Protein 2K52 (pdb70)

B-factor: mean 37.85, std 17.52, range [0.11, 75.52]

Sequence (74 aa):
MDVEPGKFYKGVVTRIEKYGAFINLNEQVRGLLRPRDMISLRLENLNVGDEIIVQAIDVRPEKREIDFKYIPLEMDVEPGKFYKGVVTRIEKYGAFINLNEQVRGLLRPRDMISLRLENLNVGDEIIVQAIDVRPEKREIDFKYIPLEMDVEPGKFYKGVVTRIEKYGAFINLNEQVRGLLRPRDMISLRLENLNVGDEIIVQAIDVRPEKREIDFKYIPLEMDVEPGKFYKGVVTRIEKYGAFINLNEQVRGLLRPRDMISLRLENLNVGDEIIVQAIDVRPEKREIDFKYIPLEMDVEPGKFYKGVVTRIEKYGAFINLNEQVRGLLRPRDMISLRLENLNVGDEIIVQAIDVRPEKREIDFKYIPLEMDVEPGKFYKGVVTRIEKYGAFINLNEQVRGLLRPRDMISLRLENLNVGDEIIVQAIDVRPEKREIDFKYIPLEMDVEPGKFYKGVVTRIEKYGAFINLNEQVRGLLRPRDMISLRLENLNVGDEIIVQAIDVRPEKREIDFKYIPLEMDVEPGKFYKGVVTRIEKYGAFINLNEQVRGLLRPRDMISLRLENLNVGDEIIVQAIDVRPEKREIDFKYIPLEMDVEPGKFYKGVVTRIEKYGAFINLNEQVRGLLRPRDMISLRLENLNVGDEIIVQAIDVRPEKREIDFKYIPLEMDVEPGKFYKGVVTRIEKYGAFINLNEQVRGLLRPRDMISLRLENLNVGDEIIVQAIDVRPEKREIDFKYIPLEMDVEPGKFYKGVVTRIEKYGAFINLNEQVRGLLRPRDMISLRLENLNVGDEIIVQAIDVRPEKREIDFKYIPLEMDVEPGKFYKGVVTRIEKYGAFINLNEQVRGLLRPRDMISLRLENLNVGDEIIVQAIDVRPEKREIDFKYIPLEMDVEPGKFYKGVVTRIEKYGAFINLNEQVRGLLRPRDMISLRLENLNVGDEIIVQAIDVRPEKREIDFKYIPLEMDVEPGKFYKGVVTRIEKYGAFINLNEQVRGLLRPRDMISLRLENLNVGDEIIVQAIDVRPEKREIDFKYIPLEMDVEPGKFYKGVVTRIEKYGAFINLNEQVRGLLRPRDMISLRLENLNVGDEIIVQAIDVRPEKREIDFKYIPLEMDVEPGKFYKGVVTRIEKYGAFINLNEQVRGLLRPRDMISLRLENLNVGDEIIVQAIDVRPEKREIDFKYIPLEMDVEPGKFYKGVVTRIEKYGAFINLNEQVRGLLRPRDMISLRLENLNVGDEIIVQAIDVRPEKREIDFKYIPLEMDVEPGKFYKGVVTRIEKYGAFINLNEQVRGLLRPRDMISLRLENLNVGDEIIVQAIDVRPEKREIDFKYIPLEMDVEPGKFYKGVVTRIEKYGAFINLNEQVRGLLRPRDMISLRLENLNVGDEIIVQAIDVRPEKREIDFKYIPLEMDVEPGKFYKGVVTRIEKYGAFINLNEQVRGLLRPRDMISLRLENLNVGDEIIVQAIDVRPEKREIDFKYIPLE

Nearest PDB structures (foldseek):
  2k52-assembly1_A  TM=9.704E-01  e=3.939E-15  Methanocaldococcus jannaschii
  4nnh-assembly2_B  TM=8.864E-01  e=5.730E-07  Mycolicibacterium smegmatis MC2 155
  6jly-assembly1_L  TM=8.311E-01  e=5.803E-06  Saccharomyces cerevisiae S288C
  6jly-assembly1_M  TM=8.340E-01  e=2.116E-05  Saccharomyces cerevisiae S288C
  5ms0-assembly1_M  TM=7.530E-01  e=8.262E-05  Escherichia coli K-12

InterPro domains:
  IPR001305 Heat shock protein DnaJ, cysteine-rich domain [PS51188] (1-84)
  IPR001305 Heat shock protein DnaJ, cysteine-rich domain [cd10719] (5-79)
  IPR001667 DDH domain [PF01368] (365-477)
  IPR003029 S1 domain [PF00575] (132-198)
  IPR003029 S1 domain [PS50126] (135-200)
  IPR003029 S1 domain [SM00316] (133-200)
  IPR004365 OB-fold nucleic acid binding domain, AA-tRNA synthetase-type [PF01336] (234-299)
  IPR012340 Nucleic acid-binding, OB-fold [G3DSA:2.40.50.140] (130-203)
  IPR012340 Nucleic acid-binding, OB-fold [G3DSA:2.40.50.140] (204-318)
  IPR012340 Nucleic acid-binding, OB-fold [SSF50249] (127-197)
  IPR012340 Nucleic acid-binding, OB-fold [SSF50249] (230-307)
  IPR036410 Heat shock protein DnaJ, cysteine-rich domain superfamily [SSF57938] (2-80)
  IPR038763 DHH phosphoesterase superfamily [SSF64182] (344-759)

CATH classification: 2.40.50.140

Structure (mmCIF, N/CA/C/O backbone):
data_2K52
#
_entry.id   2K52
#
loop_
_atom_site.group_PDB
_atom_site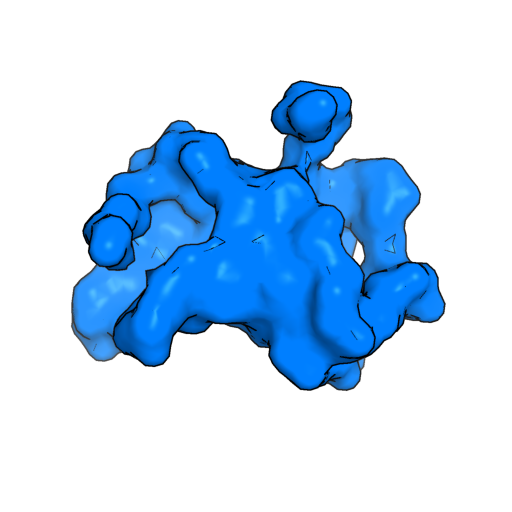.id
_atom_site.type_symbol
_atom_site.label_atom_id
_atom_site.label_alt_id
_atom_site.label_comp_id
_atom_site.label_asym_id
_atom_site.label_entity_id
_atom_site.label_seq_id
_atom_site.pdbx_PDB_ins_code
_atom_site.Cartn_x
_atom_site.Cartn_y
_atom_site.Cartn_z
_atom_site.occupancy
_atom_site.B_iso_or_equiv
_atom_site.auth_seq_id
_atom_site.auth_comp_id
_atom_site.auth_asym_id
_atom_site.auth_atom_id
_atom_site.pdbx_PDB_model_num
ATOM 1 N N . MET A 1 1 ? -5.468 13.279 7.067 1.00 21.34 1 MET A N 1
ATOM 2 C CA . MET A 1 1 ? -4.881 13.304 5.698 1.00 52.25 1 MET A CA 1
ATOM 3 C C . MET A 1 1 ? -5.769 12.567 4.684 1.00 71.04 1 MET A C 1
ATOM 4 O O . MET A 1 1 ? -6.217 11.447 4.936 1.00 44.14 1 MET A O 1
ATOM 20 N N . ASP A 1 2 ? -6.010 13.200 3.539 1.00 73.23 2 ASP A N 1
ATOM 21 C CA . ASP A 1 2 ? -6.731 12.568 2.430 1.00 31.34 2 ASP A CA 1
ATOM 22 C C . ASP A 1 2 ? -5.745 12.094 1.347 1.00 51.03 2 ASP A C 1
ATOM 23 O O . ASP A 1 2 ? -4.627 12.605 1.242 1.00 42.24 2 ASP A O 1
ATOM 32 N N . VAL A 1 3 ? -6.153 11.111 0.549 1.00 40.34 3 VAL A N 1
ATOM 33 C CA . VAL A 1 3 ? -5.270 10.532 -0.472 1.00 2.14 3 VAL A CA 1
ATOM 34 C C . VAL A 1 3 ? -5.832 10.714 -1.891 1.00 10.40 3 VAL A C 1
ATOM 35 O O . VAL A 1 3 ? -6.984 10.381 -2.167 1.00 63.44 3 VAL A O 1
ATOM 48 N N . GLU A 1 4 ? -5.000 11.245 -2.785 1.00 33.14 4 GLU A N 1
ATOM 49 C CA . GLU A 1 4 ? -5.374 11.425 -4.191 1.00 62.12 4 GLU A CA 1
ATOM 50 C C . GLU A 1 4 ? -4.743 10.331 -5.071 1.00 55.00 4 GLU A C 1
ATOM 51 O O . GLU A 1 4 ? -3.602 9.918 -4.840 1.00 41.32 4 GLU A O 1
ATOM 63 N N . PRO A 1 5 ? -5.467 9.853 -6.099 1.00 23.24 5 PRO A N 1
ATOM 64 C CA . PRO A 1 5 ? -4.943 8.835 -7.024 1.00 42.14 5 PRO A CA 1
ATOM 65 C C . PRO A 1 5 ? -3.821 9.386 -7.922 1.00 1.13 5 PRO A C 1
ATOM 66 O O . PRO A 1 5 ? -4.060 10.216 -8.798 1.00 3.31 5 PRO A O 1
ATOM 77 N N . GLY A 1 6 ? -2.593 8.924 -7.693 1.00 1.21 6 GLY A N 1
ATOM 78 C CA . GLY A 1 6 ? -1.449 9.406 -8.466 1.00 31.34 6 GLY A CA 1
ATOM 79 C C . GLY A 1 6 ? -0.435 10.193 -7.634 1.00 10.44 6 GLY A C 1
ATOM 80 O O . GLY A 1 6 ? 0.611 10.597 -8.146 1.00 21.34 6 GLY A O 1
ATOM 84 N N . LYS A 1 7 ? -0.736 10.410 -6.351 1.00 32.02 7 LYS A N 1
ATOM 85 C CA . LYS A 1 7 ? 0.164 11.156 -5.456 1.00 3.44 7 LYS A CA 1
ATOM 86 C C . LYS A 1 7 ? 1.088 10.224 -4.654 1.00 33.51 7 LYS A C 1
ATOM 87 O O . LYS A 1 7 ? 0.832 9.022 -4.526 1.00 11.12 7 LYS A O 1
ATOM 106 N N . PHE A 1 8 ? 2.157 10.797 -4.104 1.00 60.32 8 PHE A N 1
ATOM 107 C CA . PHE A 1 8 ? 3.172 10.033 -3.369 1.00 31.43 8 PHE A CA 1
ATOM 108 C C . PHE A 1 8 ? 2.910 10.058 -1.852 1.00 74.21 8 PHE A C 1
ATOM 109 O O . PHE A 1 8 ? 2.676 11.120 -1.271 1.00 71.13 8 PHE A O 1
ATOM 126 N N . TYR A 1 9 ? 2.960 8.884 -1.215 1.00 2.53 9 TYR A N 1
ATOM 127 C CA . TYR A 1 9 ? 2.749 8.766 0.240 1.00 33.04 9 TYR A CA 1
ATOM 128 C C . TYR A 1 9 ? 3.586 7.630 0.862 1.00 44.42 9 TYR A C 1
ATOM 129 O O . TYR A 1 9 ? 3.932 6.655 0.198 1.00 21.15 9 TYR A O 1
ATOM 147 N N . LYS A 1 10 ? 3.909 7.773 2.146 1.00 53.24 10 LYS A N 1
ATOM 148 C CA . LYS A 1 10 ? 4.537 6.693 2.921 1.00 71.21 10 LYS A CA 1
ATOM 149 C C . LYS A 1 10 ? 3.478 5.968 3.763 1.00 4.22 10 LYS A C 1
ATOM 150 O O . LYS A 1 10 ? 2.585 6.600 4.329 1.00 42.23 10 LYS A O 1
ATOM 169 N N . GLY A 1 11 ? 3.573 4.646 3.840 1.00 61.34 11 GLY A N 1
ATOM 170 C CA . GLY A 1 11 ? 2.625 3.875 4.635 1.00 43.31 11 GLY A CA 1
ATOM 171 C C . GLY A 1 11 ? 3.288 2.778 5.457 1.00 31.54 11 GLY A C 1
ATOM 172 O O . GLY A 1 11 ? 4.449 2.435 5.230 1.00 53.33 11 GLY A O 1
ATOM 176 N N . VAL A 1 12 ? 2.548 2.220 6.412 1.00 61.31 12 VAL A N 1
ATOM 177 C CA . VAL A 1 12 ? 3.071 1.146 7.263 1.00 53.02 12 VAL A CA 1
ATOM 178 C C . VAL A 1 12 ? 2.319 -0.180 7.033 1.00 14.14 12 VAL A C 1
ATOM 179 O O . VAL A 1 12 ? 1.088 -0.209 6.949 1.00 14.42 12 VAL A O 1
ATOM 192 N N . VAL A 1 13 ? 3.075 -1.272 6.919 1.00 11.45 13 VAL A N 1
ATOM 193 C CA . VAL A 1 13 ? 2.500 -2.602 6.676 1.00 44.53 13 VAL A CA 1
ATOM 194 C C . VAL A 1 13 ? 1.795 -3.167 7.924 1.00 34.43 13 VAL A C 1
ATOM 195 O O . VAL A 1 13 ? 2.394 -3.273 8.994 1.00 43.33 13 VAL A O 1
ATOM 208 N N . THR A 1 14 ? 0.523 -3.540 7.768 1.00 44.52 14 THR A N 1
ATOM 209 C CA . THR A 1 14 ? -0.274 -4.100 8.874 1.00 25.02 14 THR A CA 1
ATOM 210 C C . THR A 1 14 ? -0.159 -5.630 8.944 1.00 45.10 14 THR A C 1
ATOM 211 O O . THR A 1 14 ? 0.070 -6.196 10.012 1.00 1.32 14 THR A O 1
ATOM 222 N N . ARG A 1 15 ? -0.349 -6.298 7.806 1.00 54.21 15 ARG A N 1
ATOM 223 C CA . ARG A 1 15 ? -0.205 -7.760 7.734 1.00 3.25 15 ARG A CA 1
ATOM 224 C C . ARG A 1 15 ? 0.178 -8.209 6.315 1.00 63.44 15 ARG A C 1
ATOM 225 O O . ARG A 1 15 ? -0.181 -7.560 5.328 1.00 44.00 15 ARG A O 1
ATOM 246 N N . ILE A 1 16 ? 0.901 -9.323 6.220 1.00 65.45 16 ILE A N 1
ATOM 247 C CA . ILE A 1 16 ? 1.353 -9.851 4.928 1.00 50.45 16 ILE A CA 1
ATOM 248 C C . ILE A 1 16 ? 0.397 -10.935 4.402 1.00 22.22 16 ILE A C 1
ATOM 249 O O . ILE A 1 16 ? 0.292 -12.018 4.979 1.00 63.30 16 ILE A O 1
ATOM 265 N N . GLU A 1 17 ? -0.299 -10.639 3.309 1.00 23.31 17 GLU A N 1
ATOM 266 C CA . GLU A 1 17 ? -1.200 -11.607 2.672 1.00 14.00 17 GLU A CA 1
ATOM 267 C C . GLU A 1 17 ? -0.480 -12.361 1.545 1.00 53.24 17 GLU A C 1
ATOM 268 O O . GLU A 1 17 ? 0.547 -11.909 1.036 1.00 40.40 17 GLU A O 1
ATOM 280 N N . LYS A 1 18 ? -1.032 -13.497 1.136 1.00 35.45 18 LYS A N 1
ATOM 281 C CA . LYS A 1 18 ? -0.434 -14.304 0.061 1.00 63.41 18 LYS A CA 1
ATOM 282 C C . LYS A 1 18 ? -0.751 -13.726 -1.333 1.00 45.15 18 LYS A C 1
ATOM 283 O O . LYS A 1 18 ? -0.427 -14.326 -2.361 1.00 30.32 18 LYS A O 1
ATOM 302 N N . TYR A 1 19 ? -1.379 -12.552 -1.351 1.00 24.13 19 TYR A N 1
ATOM 303 C CA . TYR A 1 19 ? -1.715 -11.847 -2.595 1.00 71.21 19 TYR A CA 1
ATOM 304 C C . TYR A 1 19 ? -1.371 -10.348 -2.501 1.00 31.11 19 TYR A C 1
ATOM 305 O O . TYR A 1 19 ? -1.763 -9.555 -3.357 1.00 40.23 19 TYR A O 1
ATOM 323 N N . GLY A 1 20 ? -0.626 -9.970 -1.461 1.00 14.55 20 GLY A N 1
ATOM 324 C CA . GLY A 1 20 ? -0.268 -8.567 -1.255 1.00 24.31 20 GLY A CA 1
ATOM 325 C C . GLY A 1 20 ? -0.106 -8.202 0.218 1.00 22.32 20 GLY A C 1
ATOM 326 O O . GLY A 1 20 ? -0.200 -9.061 1.090 1.00 62.42 20 GLY A O 1
ATOM 330 N N . ALA A 1 21 ? 0.149 -6.930 0.500 1.00 14.34 21 ALA A N 1
ATOM 331 C CA . ALA A 1 21 ? 0.268 -6.453 1.883 1.00 11.01 21 ALA A CA 1
ATOM 332 C C . ALA A 1 21 ? -0.654 -5.255 2.144 1.00 33.31 21 ALA A C 1
ATOM 333 O O . ALA A 1 21 ? -0.616 -4.263 1.418 1.00 71.10 21 ALA A O 1
ATOM 340 N N . PHE A 1 22 ? -1.488 -5.349 3.179 1.00 13.21 22 PHE A N 1
ATOM 341 C CA . PHE A 1 22 ? -2.378 -4.240 3.550 1.00 1.41 22 PHE A CA 1
ATOM 342 C C . PHE A 1 22 ? -1.616 -3.150 4.316 1.00 1.51 22 PHE A C 1
ATOM 343 O O . PHE A 1 22 ? -1.017 -3.411 5.360 1.00 33.35 22 PHE A O 1
ATOM 360 N N . ILE A 1 23 ? -1.656 -1.928 3.798 1.00 31.01 23 ILE A N 1
ATOM 361 C CA . ILE A 1 23 ? -0.893 -0.811 4.366 1.00 65.13 23 ILE A CA 1
ATOM 362 C C . ILE A 1 23 ? -1.804 0.356 4.789 1.00 64.05 23 ILE A C 1
ATOM 363 O O . ILE A 1 23 ? -2.731 0.726 4.065 1.00 51.25 23 ILE A O 1
ATOM 379 N N . ASN A 1 24 ? -1.536 0.926 5.968 1.00 74.44 24 ASN A N 1
ATOM 380 C CA . ASN A 1 24 ? -2.267 2.112 6.443 1.00 22.24 24 ASN A CA 1
ATOM 381 C C . ASN A 1 24 ? -1.517 3.403 6.080 1.00 75.04 24 ASN A C 1
ATOM 382 O O . ASN A 1 24 ? -0.310 3.518 6.308 1.00 75.52 24 ASN A O 1
ATOM 393 N N . LEU A 1 25 ? -2.238 4.366 5.511 1.00 53.34 25 LEU A N 1
ATOM 394 C CA . LEU A 1 25 ? -1.682 5.703 5.243 1.00 22.41 25 LEU A CA 1
ATOM 395 C C . LEU A 1 25 ? -2.141 6.709 6.307 1.00 54.32 25 LEU A C 1
ATOM 396 O O . LEU A 1 25 ? -1.399 7.614 6.696 1.00 2.31 25 LEU A O 1
ATOM 412 N N . ASN A 1 26 ? -3.376 6.539 6.766 1.00 51.22 26 ASN A N 1
ATOM 413 C CA . ASN A 1 26 ? -3.996 7.468 7.713 1.00 22.43 26 ASN A CA 1
ATOM 414 C C . ASN A 1 26 ? -5.008 6.732 8.612 1.00 60.44 26 ASN A C 1
ATOM 415 O O . ASN A 1 26 ? -5.385 5.596 8.330 1.00 61.30 26 ASN A O 1
ATOM 426 N N . GLU A 1 27 ? -5.443 7.402 9.681 1.00 22.23 27 GLU A N 1
ATOM 427 C CA . GLU A 1 27 ? -6.397 6.856 10.661 1.00 24.21 27 GLU A CA 1
ATOM 428 C C . GLU A 1 27 ? -7.546 6.045 10.020 1.00 14.13 27 GLU A C 1
ATOM 429 O O . GLU A 1 27 ? -7.852 4.939 10.467 1.00 20.14 27 GLU A O 1
ATOM 441 N N . GLN A 1 28 ? -8.194 6.597 8.991 1.00 71.24 28 GLN A N 1
ATOM 442 C CA . GLN A 1 28 ? -9.294 5.894 8.301 1.00 14.11 28 GLN A CA 1
ATOM 443 C C . GLN A 1 28 ? -8.933 5.528 6.846 1.00 23.22 28 GLN A C 1
ATOM 444 O O . GLN A 1 28 ? -9.815 5.246 6.033 1.00 14.43 28 GLN A O 1
ATOM 458 N N . VAL A 1 29 ? -7.639 5.503 6.525 1.00 0.52 29 VAL A N 1
ATOM 459 C CA . VAL A 1 29 ? -7.186 5.230 5.150 1.00 61.25 29 VAL A CA 1
ATOM 460 C C . VAL A 1 29 ? -6.239 4.016 5.081 1.00 72.34 29 VAL A C 1
ATOM 461 O O . VAL A 1 29 ? -5.101 4.071 5.559 1.00 30.42 29 VAL A O 1
ATOM 474 N N . ARG A 1 30 ? -6.714 2.933 4.464 1.00 23.32 30 ARG A N 1
ATOM 475 C CA . ARG A 1 30 ? -5.910 1.718 4.269 1.00 43.01 30 ARG A CA 1
ATOM 476 C C . ARG A 1 30 ? -6.075 1.173 2.839 1.00 30.14 30 ARG A C 1
ATOM 477 O O . ARG A 1 30 ? -7.120 1.351 2.215 1.00 23.35 30 ARG A O 1
ATOM 498 N N . GLY A 1 31 ? -5.040 0.509 2.324 1.00 60.24 31 GLY A N 1
ATOM 499 C CA . GLY A 1 31 ? -5.111 -0.077 0.986 1.00 11.01 31 GLY A CA 1
ATOM 500 C C . GLY A 1 31 ? -4.295 -1.360 0.846 1.00 14.04 31 GLY A C 1
ATOM 501 O O . GLY A 1 31 ? -3.777 -1.886 1.833 1.00 55.02 31 GLY A O 1
ATOM 505 N N . LEU A 1 32 ? -4.169 -1.853 -0.385 1.00 13.51 32 LEU A N 1
ATOM 506 C CA . LEU A 1 32 ? -3.455 -3.106 -0.659 1.00 22.13 32 LEU A CA 1
ATOM 507 C C . LEU A 1 32 ? -2.261 -2.885 -1.609 1.00 25.30 32 LEU A C 1
ATOM 508 O O . LEU A 1 32 ? -2.385 -2.238 -2.653 1.00 45.21 32 LEU A O 1
ATOM 524 N N . LEU A 1 33 ? -1.108 -3.422 -1.228 1.00 55.21 33 LEU A N 1
ATOM 525 C CA . LEU A 1 33 ? 0.102 -3.371 -2.055 1.00 21.44 33 LEU A CA 1
ATOM 526 C C . LEU A 1 33 ? 0.373 -4.743 -2.699 1.00 42.10 33 LEU A C 1
ATOM 527 O O . LEU A 1 33 ? 0.656 -5.719 -2.004 1.00 62.55 33 LEU A O 1
ATOM 543 N N . ARG A 1 34 ? 0.275 -4.813 -4.027 1.00 53.24 34 ARG A N 1
ATOM 544 C CA . ARG A 1 34 ? 0.411 -6.084 -4.757 1.00 32.24 34 ARG A CA 1
ATOM 545 C C . ARG A 1 34 ? 1.853 -6.313 -5.273 1.00 41.41 34 ARG A C 1
ATOM 546 O O . ARG A 1 34 ? 2.563 -5.367 -5.611 1.00 33.22 34 ARG A O 1
ATOM 567 N N . PRO A 1 35 ? 2.293 -7.593 -5.355 1.00 30.11 35 PRO A N 1
ATOM 568 C CA . PRO A 1 35 ? 3.705 -7.946 -5.636 1.00 55.44 35 PRO A CA 1
ATOM 569 C C . PRO A 1 35 ? 4.213 -7.537 -7.031 1.00 34.23 35 PRO A C 1
ATOM 570 O O . PRO A 1 35 ? 5.381 -7.180 -7.187 1.00 14.11 35 PRO A O 1
ATOM 581 N N . ARG A 1 36 ? 3.352 -7.597 -8.046 1.00 13.33 36 ARG A N 1
ATOM 582 C CA . ARG A 1 36 ? 3.763 -7.231 -9.411 1.00 11.44 36 ARG A CA 1
ATOM 583 C C . ARG A 1 36 ? 3.910 -5.711 -9.563 1.00 1.24 36 ARG A C 1
ATOM 584 O O . ARG A 1 36 ? 4.507 -5.222 -10.524 1.00 52.40 36 ARG A O 1
ATOM 605 N N . ASP A 1 37 ? 3.368 -4.975 -8.601 1.00 34.42 37 ASP A N 1
ATOM 606 C CA . ASP A 1 37 ? 3.487 -3.517 -8.560 1.00 23.31 37 ASP A CA 1
ATOM 607 C C . ASP A 1 37 ? 4.725 -3.102 -7.742 1.00 34.21 37 ASP A C 1
ATOM 608 O O . ASP A 1 37 ? 5.006 -1.915 -7.562 1.00 54.14 37 ASP A O 1
ATOM 617 N N . MET A 1 38 ? 5.462 -4.105 -7.260 1.00 34.51 38 MET A N 1
ATOM 618 C CA . MET A 1 38 ? 6.661 -3.889 -6.444 1.00 23.23 38 MET A CA 1
ATOM 619 C C . MET A 1 38 ? 7.942 -4.005 -7.286 1.00 53.24 38 MET A C 1
ATOM 620 O O . MET A 1 38 ? 8.056 -4.878 -8.148 1.00 53.11 38 MET A O 1
ATOM 634 N N . ILE A 1 39 ? 8.904 -3.117 -7.032 1.00 55.44 39 ILE A N 1
ATOM 635 C CA . ILE A 1 39 ? 10.178 -3.123 -7.768 1.00 24.01 39 ILE A CA 1
ATOM 636 C C . ILE A 1 39 ? 11.301 -3.811 -6.963 1.00 12.15 39 ILE A C 1
ATOM 637 O O . ILE A 1 39 ? 11.619 -4.977 -7.192 1.00 75.15 39 ILE A O 1
ATOM 653 N N . SER A 1 40 ? 11.886 -3.086 -6.006 1.00 30.51 40 SER A N 1
ATOM 654 C CA . SER A 1 40 ? 13.034 -3.594 -5.230 1.00 23.14 40 SER A CA 1
ATOM 655 C C . SER A 1 40 ? 12.608 -4.496 -4.059 1.00 22.14 40 SER A C 1
ATOM 656 O O . SER A 1 40 ? 13.350 -5.395 -3.659 1.00 72.20 40 SER A O 1
ATOM 664 N N . LEU A 1 41 ? 11.419 -4.254 -3.507 1.00 52.05 41 LEU A N 1
ATOM 665 C CA . LEU A 1 41 ? 10.930 -5.014 -2.345 1.00 23.13 41 LEU A CA 1
ATOM 666 C C . LEU A 1 41 ? 9.893 -6.081 -2.740 1.00 65.13 41 LEU A C 1
ATOM 667 O O . LEU A 1 41 ? 8.960 -5.806 -3.488 1.00 5.45 41 LEU A O 1
ATOM 683 N N . ARG A 1 42 ? 10.070 -7.300 -2.230 1.00 72.42 42 ARG A N 1
ATOM 684 C CA . ARG A 1 42 ? 9.110 -8.394 -2.445 1.00 22.01 42 ARG A CA 1
ATOM 685 C C . ARG A 1 42 ? 8.280 -8.645 -1.177 1.00 2.52 42 ARG A C 1
ATOM 686 O O . ARG A 1 42 ? 8.776 -8.456 -0.069 1.00 14.32 42 ARG A O 1
ATOM 707 N N . LEU A 1 43 ? 7.024 -9.085 -1.340 1.00 1.04 43 LEU A N 1
ATOM 708 C CA . LEU A 1 43 ? 6.163 -9.429 -0.186 1.00 14.14 43 LEU A CA 1
ATOM 709 C C . LEU A 1 43 ? 6.896 -10.368 0.781 1.00 23.23 43 LEU A C 1
ATOM 710 O O . LEU A 1 43 ? 6.768 -10.266 2.002 1.00 12.22 43 LEU A O 1
ATOM 726 N N . GLU A 1 44 ? 7.684 -11.263 0.197 1.00 64.30 44 GLU A N 1
ATOM 727 C CA . GLU A 1 44 ? 8.408 -12.304 0.931 1.00 42.31 44 GLU A CA 1
ATOM 728 C C . GLU A 1 44 ? 9.401 -11.711 1.947 1.00 24.15 44 GLU A C 1
ATOM 729 O O . GLU A 1 44 ? 9.835 -12.388 2.880 1.00 33.02 44 GLU A O 1
ATOM 741 N N . ASN A 1 45 ? 9.754 -10.442 1.750 1.00 34.31 45 ASN A N 1
ATOM 742 C CA . ASN A 1 45 ? 10.767 -9.769 2.573 1.00 72.13 45 ASN A CA 1
ATOM 743 C C . ASN A 1 45 ? 10.155 -8.653 3.437 1.00 65.30 45 ASN A C 1
ATOM 744 O O . ASN A 1 45 ? 10.853 -8.010 4.222 1.00 61.30 45 ASN A O 1
ATOM 755 N N . LEU A 1 46 ? 8.852 -8.424 3.287 1.00 53.25 46 LEU A N 1
ATOM 756 C CA . LEU A 1 46 ? 8.162 -7.363 4.033 1.00 40.42 46 LEU A CA 1
ATOM 757 C C . LEU A 1 46 ? 7.670 -7.880 5.392 1.00 65.24 46 LEU A C 1
ATOM 758 O O . LEU A 1 46 ? 7.267 -9.039 5.517 1.00 44.53 46 LEU A O 1
ATOM 774 N N . ASN A 1 47 ? 7.718 -7.027 6.412 1.00 1.43 47 ASN A N 1
ATOM 775 C CA . ASN A 1 47 ? 7.280 -7.401 7.762 1.00 1.45 47 ASN A CA 1
ATOM 776 C C . ASN A 1 47 ? 6.244 -6.409 8.300 1.00 72.11 47 ASN A C 1
ATOM 777 O O . ASN A 1 47 ? 6.156 -5.267 7.843 1.00 62.31 47 ASN A O 1
ATOM 788 N N . VAL A 1 48 ? 5.465 -6.851 9.279 1.00 61.31 48 VAL A N 1
ATOM 789 C CA . VAL A 1 48 ? 4.499 -5.981 9.947 1.00 72.11 48 VAL A CA 1
ATOM 790 C C . VAL A 1 48 ? 5.213 -4.841 10.693 1.00 60.55 48 VAL A C 1
ATOM 791 O O . VAL A 1 48 ? 6.020 -5.083 11.592 1.00 75.15 48 VAL A O 1
ATOM 804 N N . GLY A 1 49 ? 4.925 -3.600 10.307 1.00 73.44 49 GLY A N 1
ATOM 805 C CA . GLY A 1 49 ? 5.540 -2.448 10.961 1.00 23.33 49 GLY A CA 1
ATOM 806 C C . GLY A 1 49 ? 6.557 -1.708 10.089 1.00 34.31 49 GLY A C 1
ATOM 807 O O . GLY A 1 49 ? 7.042 -0.641 10.476 1.00 30.12 49 GLY A O 1
ATOM 811 N N . ASP A 1 50 ? 6.889 -2.263 8.919 1.00 1.51 50 ASP A N 1
ATOM 812 C CA . ASP A 1 50 ? 7.826 -1.608 7.993 1.00 43.40 50 ASP A CA 1
ATOM 813 C C . ASP A 1 50 ? 7.180 -0.402 7.281 1.00 52.33 50 ASP A C 1
ATOM 814 O O . ASP A 1 50 ? 6.068 -0.496 6.750 1.00 32.13 50 ASP A O 1
ATOM 823 N N . GLU A 1 51 ? 7.889 0.731 7.284 1.00 23.04 51 GLU A N 1
ATOM 824 C CA . GLU A 1 51 ? 7.462 1.927 6.549 1.00 45.42 51 GLU A CA 1
ATOM 825 C C . GLU A 1 51 ? 7.893 1.836 5.077 1.00 24.40 51 GLU A C 1
ATOM 826 O O . GLU A 1 51 ? 9.086 1.911 4.764 1.00 3.51 51 GLU A O 1
ATOM 838 N N . ILE A 1 52 ? 6.932 1.668 4.178 1.00 3.14 52 ILE A N 1
ATOM 839 C CA . ILE A 1 52 ? 7.226 1.590 2.742 1.00 70.55 52 ILE A CA 1
ATOM 840 C C . ILE A 1 52 ? 6.706 2.828 1.991 1.00 31.55 52 ILE A C 1
ATOM 841 O O . ILE A 1 52 ? 5.558 3.240 2.165 1.00 33.05 52 ILE A O 1
ATOM 857 N N . ILE A 1 53 ? 7.568 3.425 1.165 1.00 73.31 53 ILE A N 1
ATOM 858 C CA . ILE A 1 53 ? 7.187 4.577 0.341 1.00 54.22 53 ILE A CA 1
ATOM 859 C C . ILE A 1 53 ? 6.546 4.112 -0.977 1.00 11.25 53 ILE A C 1
ATOM 860 O O . ILE A 1 53 ? 7.183 3.433 -1.785 1.00 43.22 53 ILE A O 1
ATOM 876 N N . VAL A 1 54 ? 5.282 4.476 -1.184 1.00 62.42 54 VAL A N 1
ATOM 877 C CA . VAL A 1 54 ? 4.530 4.035 -2.365 1.00 32.43 54 VAL A CA 1
ATOM 878 C C . VAL A 1 54 ? 3.737 5.182 -3.006 1.00 52.12 54 VAL A C 1
ATOM 879 O O . VAL A 1 54 ? 3.503 6.225 -2.394 1.00 72.22 54 VAL A O 1
ATOM 892 N N . GLN A 1 55 ? 3.331 4.980 -4.252 1.00 42.31 55 GLN A N 1
ATOM 893 C CA . GLN A 1 55 ? 2.473 5.934 -4.954 1.00 22.32 55 GLN A CA 1
ATOM 894 C C . GLN A 1 55 ? 1.057 5.362 -5.107 1.00 23.34 55 GLN A C 1
ATOM 895 O O . GLN A 1 55 ? 0.884 4.185 -5.438 1.00 54.14 55 GLN A O 1
ATOM 909 N N . ALA A 1 56 ? 0.048 6.187 -4.848 1.00 41.43 56 ALA A N 1
ATOM 910 C CA . ALA A 1 56 ? -1.346 5.745 -4.942 1.00 24.14 56 ALA A CA 1
ATOM 911 C C . ALA A 1 56 ? -1.781 5.544 -6.404 1.00 22.32 56 ALA A C 1
ATOM 912 O O . ALA A 1 56 ? -1.657 6.450 -7.228 1.00 24.00 56 ALA A O 1
ATOM 919 N N . ILE A 1 57 ? -2.282 4.351 -6.722 1.00 32.42 57 ILE A N 1
ATOM 920 C CA . ILE A 1 57 ? -2.774 4.052 -8.074 1.00 4.23 57 ILE A CA 1
ATOM 921 C C . ILE A 1 57 ? -4.236 4.502 -8.239 1.00 63.43 57 ILE A C 1
ATOM 922 O O . ILE A 1 57 ? -4.529 5.451 -8.970 1.00 12.10 57 ILE A O 1
ATOM 938 N N . ASP A 1 58 ? -5.149 3.825 -7.539 1.00 63.43 58 ASP A N 1
ATOM 939 C CA . ASP A 1 58 ? -6.576 4.163 -7.582 1.00 33.32 58 ASP A CA 1
ATOM 940 C C . ASP A 1 58 ? -7.147 4.356 -6.171 1.00 52.14 58 ASP A C 1
ATOM 941 O O . ASP A 1 58 ? -6.991 3.495 -5.303 1.00 12.32 58 ASP A O 1
ATOM 950 N N . VAL A 1 59 ? -7.810 5.489 -5.953 1.00 73.41 59 VAL A N 1
ATOM 951 C CA . VAL A 1 59 ? -8.521 5.753 -4.700 1.00 2.11 59 VAL A CA 1
ATOM 952 C C . VAL A 1 59 ? -10.035 5.642 -4.929 1.00 75.22 59 VAL A C 1
ATOM 953 O O . VAL A 1 59 ? -10.647 6.522 -5.536 1.00 43.13 59 VAL A O 1
ATOM 966 N N . ARG A 1 60 ? -10.630 4.550 -4.461 1.00 43.42 60 ARG A N 1
ATOM 967 C CA . ARG A 1 60 ? -12.046 4.269 -4.722 1.00 61.30 60 ARG A CA 1
ATOM 968 C C . ARG A 1 60 ? -12.910 4.528 -3.477 1.00 25.32 60 ARG A C 1
ATOM 969 O O . ARG A 1 60 ? -12.935 3.710 -2.555 1.00 2.55 60 ARG A O 1
ATOM 990 N N . PRO A 1 61 ? -13.641 5.665 -3.435 1.00 65.10 61 PRO A N 1
ATOM 991 C CA . PRO A 1 61 ? -14.485 6.029 -2.277 1.00 42.42 61 PRO A CA 1
ATOM 992 C C . PRO A 1 61 ? -15.554 4.967 -1.975 1.00 25.14 61 PRO A C 1
ATOM 993 O O . PRO A 1 61 ? -15.804 4.631 -0.817 1.00 22.54 61 PRO A O 1
ATOM 1004 N N . GLU A 1 62 ? -16.160 4.427 -3.031 1.00 32.21 62 GLU A N 1
ATOM 1005 C CA . GLU A 1 62 ? -17.166 3.366 -2.900 1.00 63.14 62 GLU A CA 1
ATOM 1006 C C . GLU A 1 62 ? -16.586 2.102 -2.240 1.00 40.33 62 GLU A C 1
ATOM 1007 O O . GLU A 1 62 ? -17.315 1.309 -1.643 1.00 4.11 62 GLU A O 1
ATOM 1019 N N . LYS A 1 63 ? -15.273 1.907 -2.372 1.00 72.15 63 LYS A N 1
ATOM 1020 C CA . LYS A 1 63 ? -14.599 0.726 -1.814 1.00 32.32 63 LYS A CA 1
ATOM 1021 C C . LYS A 1 63 ? -13.801 1.068 -0.543 1.00 44.24 63 LYS A C 1
ATOM 1022 O O . LYS A 1 63 ? -13.436 0.177 0.224 1.00 12.45 63 LYS A O 1
ATOM 1041 N N . ARG A 1 64 ? -13.517 2.357 -0.341 1.00 74.31 64 ARG A N 1
ATOM 1042 C CA . ARG A 1 64 ? -12.766 2.842 0.833 1.00 73.05 64 ARG A CA 1
ATOM 1043 C C . ARG A 1 64 ? -11.304 2.339 0.867 1.00 42.21 64 ARG A C 1
ATOM 1044 O O . ARG A 1 64 ? -10.548 2.688 1.778 1.00 13.13 64 ARG A O 1
ATOM 1065 N N . GLU A 1 65 ? -10.914 1.537 -0.126 1.00 14.35 65 GLU A N 1
ATOM 1066 C CA . GLU A 1 65 ? -9.558 0.971 -0.202 1.00 14.21 65 GLU A CA 1
ATOM 1067 C C . GLU A 1 65 ? -8.784 1.529 -1.409 1.00 61.11 65 GLU A C 1
ATOM 1068 O O . GLU A 1 65 ? -9.377 2.043 -2.363 1.00 64.31 65 GLU A O 1
ATOM 1080 N N . ILE A 1 66 ? -7.456 1.422 -1.356 1.00 32.34 66 ILE A N 1
ATOM 1081 C CA . ILE A 1 66 ? -6.576 2.008 -2.377 1.00 15.30 66 ILE A CA 1
ATOM 1082 C C . ILE A 1 66 ? -5.507 1.006 -2.858 1.00 21.41 66 ILE A C 1
ATOM 1083 O O . ILE A 1 66 ? -4.972 0.231 -2.067 1.00 3.25 66 ILE A O 1
ATOM 1099 N N . ASP A 1 67 ? -5.199 1.034 -4.156 1.00 23.33 67 ASP A N 1
ATOM 1100 C CA . ASP A 1 67 ? -4.070 0.263 -4.700 1.00 20.24 67 ASP A CA 1
ATOM 1101 C C . ASP A 1 67 ? -2.755 1.041 -4.550 1.00 50.51 67 ASP A C 1
ATOM 1102 O O . ASP A 1 67 ? -2.686 2.232 -4.867 1.00 13.34 67 ASP A O 1
ATOM 1111 N N . PHE A 1 68 ? -1.716 0.364 -4.070 1.00 32.50 68 PHE A N 1
ATOM 1112 C CA . PHE A 1 68 ? -0.398 0.985 -3.904 1.00 11.20 68 PHE A CA 1
ATOM 1113 C C . PHE A 1 68 ? 0.608 0.452 -4.930 1.00 21.21 68 PHE A C 1
ATOM 1114 O O . PHE A 1 68 ? 0.551 -0.711 -5.332 1.00 64.44 68 PHE A O 1
ATOM 1131 N N . LYS A 1 69 ? 1.525 1.319 -5.345 1.00 43.42 69 LYS A N 1
ATOM 1132 C CA . LYS A 1 69 ? 2.583 0.960 -6.294 1.00 30.43 69 LYS A CA 1
ATOM 1133 C C . LYS A 1 69 ? 3.960 1.318 -5.723 1.00 33.13 69 LYS A C 1
ATOM 1134 O O . LYS A 1 69 ? 4.159 2.424 -5.219 1.00 24.31 69 LYS A O 1
ATOM 1153 N N . TYR A 1 70 ? 4.915 0.399 -5.815 1.00 34.31 70 TYR A N 1
ATOM 1154 C CA . TYR A 1 70 ? 6.267 0.659 -5.313 1.00 61.00 70 TYR A CA 1
ATOM 1155 C C . TYR A 1 70 ? 7.127 1.317 -6.397 1.00 15.22 70 TYR A C 1
ATOM 1156 O O . TYR A 1 70 ? 7.162 0.867 -7.543 1.00 4.22 70 TYR A O 1
ATOM 1174 N N . ILE A 1 71 ? 7.823 2.380 -6.026 1.00 54.13 71 ILE A N 1
ATOM 1175 C CA . ILE A 1 71 ? 8.651 3.134 -6.966 1.00 51.14 71 ILE A CA 1
ATOM 1176 C C . ILE A 1 71 ? 10.106 3.226 -6.484 1.00 41.42 71 ILE A C 1
ATOM 1177 O O . ILE A 1 71 ? 10.367 3.277 -5.283 1.00 43.35 71 ILE A O 1
ATOM 1193 N N . PRO A 1 72 ? 11.080 3.224 -7.415 1.00 2.41 72 PRO A N 1
ATOM 1194 C CA . PRO A 1 72 ? 12.498 3.447 -7.077 1.00 64.54 72 PRO A CA 1
ATOM 1195 C C . PRO A 1 72 ? 12.760 4.871 -6.549 1.00 3.42 72 PRO A C 1
ATOM 1196 O O . PRO A 1 72 ? 13.818 5.156 -5.984 1.00 32.54 72 PRO A O 1
ATOM 1207 N N . LEU A 1 73 ? 11.792 5.765 -6.753 1.00 62.04 73 LEU A N 1
ATOM 1208 C CA . LEU A 1 73 ? 11.877 7.138 -6.247 1.00 71.05 73 LEU A CA 1
ATOM 1209 C C . LEU A 1 73 ? 11.458 7.164 -4.767 1.00 53.35 73 LEU A C 1
ATOM 1210 O O . LEU A 1 73 ? 10.318 7.492 -4.434 1.00 0.54 73 LEU A O 1
ATOM 1226 N N . GLU A 1 74 ? 12.381 6.780 -3.893 1.00 21.22 74 GLU A N 1
ATOM 1227 C CA . GLU A 1 74 ? 12.109 6.681 -2.451 1.00 43.04 74 GLU A CA 1
ATOM 1228 C C . GLU A 1 74 ? 12.584 7.936 -1.693 1.00 63.30 74 GLU A C 1
ATOM 1229 O O . GLU A 1 74 ? 13.782 8.009 -1.330 1.00 38.06 74 GLU A O 1
ATOM 1241 N N . MET A 1 1 ? -7.994 13.137 5.632 1.00 33.22 1 MET A N 2
ATOM 1242 C CA . MET A 1 1 ? -7.066 13.188 4.469 1.00 74.54 1 MET A CA 2
ATOM 1243 C C . MET A 1 1 ? -7.526 12.229 3.366 1.00 20.43 1 MET A C 2
ATOM 1244 O O . MET A 1 1 ? -7.273 11.026 3.438 1.00 1.01 1 MET A O 2
ATOM 1260 N N . ASP A 1 2 ? -8.216 12.755 2.361 1.00 34.31 2 ASP A N 2
ATOM 1261 C CA . ASP A 1 2 ? -8.632 11.941 1.219 1.00 53.22 2 ASP A CA 2
ATOM 1262 C C . ASP A 1 2 ? -7.451 11.720 0.263 1.00 34.54 2 ASP A C 2
ATOM 1263 O O . ASP A 1 2 ? -6.613 12.604 0.083 1.00 21.30 2 ASP A O 2
ATOM 1272 N N . VAL A 1 3 ? -7.382 10.539 -0.338 1.00 63.22 3 VAL A N 2
ATOM 1273 C CA . VAL A 1 3 ? -6.257 10.178 -1.203 1.00 54.41 3 VAL A CA 2
ATOM 1274 C C . VAL A 1 3 ? -6.651 10.219 -2.681 1.00 71.23 3 VAL A C 2
ATOM 1275 O O . VAL A 1 3 ? -7.622 9.587 -3.098 1.00 14.42 3 VAL A O 2
ATOM 1288 N N . GLU A 1 4 ? -5.896 10.978 -3.461 1.00 73.40 4 GLU A N 2
ATOM 1289 C CA . GLU A 1 4 ? -6.119 11.084 -4.906 1.00 54.21 4 GLU A CA 2
ATOM 1290 C C . GLU A 1 4 ? -5.320 10.019 -5.674 1.00 12.11 4 GLU A C 2
ATOM 1291 O O . GLU A 1 4 ? -4.307 9.512 -5.183 1.00 11.55 4 GLU A O 2
ATOM 1303 N N . PRO A 1 5 ? -5.752 9.663 -6.895 1.00 11.53 5 PRO A N 2
ATOM 1304 C CA . PRO A 1 5 ? -4.951 8.808 -7.779 1.00 31.32 5 PRO A CA 2
ATOM 1305 C C . PRO A 1 5 ? -3.686 9.536 -8.277 1.00 32.24 5 PRO A C 2
ATOM 1306 O O . PRO A 1 5 ? -3.766 10.477 -9.074 1.00 11.13 5 PRO A O 2
ATOM 1317 N N . GLY A 1 6 ? -2.528 9.121 -7.774 1.00 4.24 6 GLY A N 2
ATOM 1318 C CA . GLY A 1 6 ? -1.261 9.751 -8.145 1.00 54.14 6 GLY A CA 2
ATOM 1319 C C . GLY A 1 6 ? -0.534 10.400 -6.966 1.00 73.44 6 GLY A C 2
ATOM 1320 O O . GLY A 1 6 ? 0.415 11.163 -7.160 1.00 63.03 6 GLY A O 2
ATOM 1324 N N . LYS A 1 7 ? -0.973 10.100 -5.743 1.00 14.01 7 LYS A N 2
ATOM 1325 C CA . LYS A 1 7 ? -0.358 10.671 -4.535 1.00 14.25 7 LYS A CA 2
ATOM 1326 C C . LYS A 1 7 ? 0.865 9.860 -4.069 1.00 53.11 7 LYS A C 2
ATOM 1327 O O . LYS A 1 7 ? 1.034 8.694 -4.432 1.00 62.11 7 LYS A O 2
ATOM 1346 N N . PHE A 1 8 ? 1.698 10.492 -3.241 1.00 73.42 8 PHE A N 2
ATOM 1347 C CA . PHE A 1 8 ? 2.883 9.847 -2.657 1.00 20.24 8 PHE A CA 2
ATOM 1348 C C . PHE A 1 8 ? 2.856 9.932 -1.120 1.00 62.42 8 PHE A C 2
ATOM 1349 O O . PHE A 1 8 ? 2.782 11.022 -0.551 1.00 32.11 8 PHE A O 2
ATOM 1366 N N . TYR A 1 9 ? 2.916 8.779 -0.450 1.00 50.11 9 TYR A N 2
ATOM 1367 C CA . TYR A 1 9 ? 2.931 8.729 1.023 1.00 71.30 9 TYR A CA 2
ATOM 1368 C C . TYR A 1 9 ? 3.840 7.598 1.536 1.00 73.05 9 TYR A C 2
ATOM 1369 O O . TYR A 1 9 ? 4.062 6.603 0.844 1.00 30.44 9 TYR A O 2
ATOM 1387 N N . LYS A 1 10 ? 4.364 7.754 2.753 1.00 43.23 10 LYS A N 2
ATOM 1388 C CA . LYS A 1 10 ? 5.050 6.650 3.437 1.00 4.12 10 LYS A CA 2
ATOM 1389 C C . LYS A 1 10 ? 4.072 5.926 4.371 1.00 20.22 10 LYS A C 2
ATOM 1390 O O . LYS A 1 10 ? 3.661 6.465 5.399 1.00 61.31 10 LYS A O 2
ATOM 1409 N N . GLY A 1 11 ? 3.695 4.710 4.002 1.00 75.31 11 GLY A N 2
ATOM 1410 C CA . GLY A 1 11 ? 2.747 3.945 4.803 1.00 22.03 11 GLY A CA 2
ATOM 1411 C C . GLY A 1 11 ? 3.388 2.769 5.527 1.00 53.40 11 GLY A C 2
ATOM 1412 O O . GLY A 1 11 ? 4.486 2.337 5.180 1.00 10.30 11 GLY A O 2
ATOM 1416 N N . VAL A 1 12 ? 2.694 2.232 6.527 1.00 52.12 12 VAL A N 2
ATOM 1417 C CA . VAL A 1 12 ? 3.220 1.109 7.310 1.00 32.02 12 VAL A CA 2
ATOM 1418 C C . VAL A 1 12 ? 2.459 -0.202 7.025 1.00 1.52 12 VAL A C 2
ATOM 1419 O O . VAL A 1 12 ? 1.227 -0.224 6.948 1.00 20.14 12 VAL A O 2
ATOM 1432 N N . VAL A 1 13 ? 3.211 -1.289 6.864 1.00 3.15 13 VAL A N 2
ATOM 1433 C CA . VAL A 1 13 ? 2.641 -2.613 6.588 1.00 42.23 13 VAL A CA 2
ATOM 1434 C C . VAL A 1 13 ? 2.008 -3.235 7.846 1.00 72.32 13 VAL A C 2
ATOM 1435 O O . VAL A 1 13 ? 2.692 -3.470 8.846 1.00 43.04 13 VAL A O 2
ATOM 1448 N N . THR A 1 14 ? 0.701 -3.498 7.790 1.00 43.13 14 THR A N 2
ATOM 1449 C CA . THR A 1 14 ? -0.013 -4.128 8.913 1.00 65.41 14 THR A CA 2
ATOM 1450 C C . THR A 1 14 ? 0.163 -5.651 8.911 1.00 51.40 14 THR A C 2
ATOM 1451 O O . THR A 1 14 ? 0.637 -6.231 9.884 1.00 1.04 14 THR A O 2
ATOM 1462 N N . ARG A 1 15 ? -0.238 -6.301 7.821 1.00 5.15 15 ARG A N 2
ATOM 1463 C CA . ARG A 1 15 ? -0.101 -7.756 7.698 1.00 44.31 15 ARG A CA 2
ATOM 1464 C C . ARG A 1 15 ? 0.141 -8.184 6.242 1.00 20.11 15 ARG A C 2
ATOM 1465 O O . ARG A 1 15 ? -0.246 -7.487 5.301 1.00 74.54 15 ARG A O 2
ATOM 1486 N N . ILE A 1 16 ? 0.777 -9.340 6.070 1.00 64.54 16 ILE A N 2
ATOM 1487 C CA . ILE A 1 16 ? 1.102 -9.865 4.741 1.00 22.10 16 ILE A CA 2
ATOM 1488 C C . ILE A 1 16 ? 0.045 -10.874 4.262 1.00 45.25 16 ILE A C 2
ATOM 1489 O O . ILE A 1 16 ? -0.335 -11.792 4.991 1.00 0.13 16 ILE A O 2
ATOM 1505 N N . GLU A 1 17 ? -0.431 -10.685 3.034 1.00 34.11 17 GLU A N 2
ATOM 1506 C CA . GLU A 1 17 ? -1.386 -11.605 2.402 1.00 10.14 17 GLU A CA 2
ATOM 1507 C C . GLU A 1 17 ? -0.772 -12.250 1.152 1.00 1.01 17 GLU A C 2
ATOM 1508 O O . GLU A 1 17 ? 0.283 -11.829 0.677 1.00 74.55 17 GLU A O 2
ATOM 1520 N N . LYS A 1 18 ? -1.437 -13.270 0.616 1.00 63.23 18 LYS A N 2
ATOM 1521 C CA . LYS A 1 18 ? -0.958 -13.962 -0.590 1.00 11.31 18 LYS A CA 2
ATOM 1522 C C . LYS A 1 18 ? -1.347 -13.206 -1.876 1.00 11.22 18 LYS A C 2
ATOM 1523 O O . LYS A 1 18 ? -1.189 -13.718 -2.988 1.00 50.45 18 LYS A O 2
ATOM 1542 N N . TYR A 1 19 ? -1.848 -11.981 -1.713 1.00 42.35 19 TYR A N 2
ATOM 1543 C CA . TYR A 1 19 ? -2.210 -11.113 -2.846 1.00 20.04 19 TYR A CA 2
ATOM 1544 C C . TYR A 1 19 ? -1.744 -9.664 -2.615 1.00 22.31 19 TYR A C 2
ATOM 1545 O O . TYR A 1 19 ? -2.147 -8.747 -3.333 1.00 43.14 19 TYR A O 2
ATOM 1563 N N . GLY A 1 20 ? -0.878 -9.469 -1.618 1.00 13.34 20 GLY A N 2
ATOM 1564 C CA . GLY A 1 20 ? -0.386 -8.133 -1.292 1.00 2.42 20 GLY A CA 2
ATOM 1565 C C . GLY A 1 20 ? -0.306 -7.878 0.210 1.00 42.14 20 GLY A C 2
ATOM 1566 O O . GLY A 1 20 ? -0.492 -8.792 1.013 1.00 31.15 20 GLY A O 2
ATOM 1570 N N . ALA A 1 21 ? -0.019 -6.636 0.591 1.00 41.30 21 ALA A N 2
ATOM 1571 C CA . ALA A 1 21 ? 0.051 -6.250 2.007 1.00 34.31 21 ALA A CA 2
ATOM 1572 C C . ALA A 1 21 ? -0.789 -4.994 2.292 1.00 40.44 21 ALA A C 2
ATOM 1573 O O . ALA A 1 21 ? -0.709 -4.003 1.564 1.00 34.35 21 ALA A O 2
ATOM 1580 N N . PHE A 1 22 ? -1.595 -5.040 3.352 1.00 5.13 22 PHE A N 2
ATOM 1581 C CA . PHE A 1 22 ? -2.430 -3.895 3.738 1.00 71.25 22 PHE A CA 2
ATOM 1582 C C . PHE A 1 22 ? -1.598 -2.817 4.449 1.00 54.02 22 PHE A C 2
ATOM 1583 O O . PHE A 1 22 ? -1.035 -3.055 5.520 1.00 65.25 22 PHE A O 2
ATOM 1600 N N . ILE A 1 23 ? -1.541 -1.627 3.853 1.00 53.12 23 ILE A N 2
ATOM 1601 C CA . ILE A 1 23 ? -0.699 -0.536 4.361 1.00 55.24 23 ILE A CA 2
ATOM 1602 C C . ILE A 1 23 ? -1.529 0.663 4.858 1.00 54.02 23 ILE A C 2
ATOM 1603 O O . ILE A 1 23 ? -2.500 1.071 4.218 1.00 61.42 23 ILE A O 2
ATOM 1619 N N . ASN A 1 24 ? -1.130 1.221 6.006 1.00 35.55 24 ASN A N 2
ATOM 1620 C CA . ASN A 1 24 ? -1.788 2.412 6.569 1.00 74.11 24 ASN A CA 2
ATOM 1621 C C . ASN A 1 24 ? -1.075 3.703 6.136 1.00 62.14 24 ASN A C 2
ATOM 1622 O O . ASN A 1 24 ? 0.128 3.850 6.353 1.00 41.00 24 ASN A O 2
ATOM 1633 N N . LEU A 1 25 ? -1.815 4.631 5.532 1.00 52.41 25 LEU A N 2
ATOM 1634 C CA . LEU A 1 25 ? -1.272 5.962 5.207 1.00 10.24 25 LEU A CA 2
ATOM 1635 C C . LEU A 1 25 ? -1.618 6.972 6.308 1.00 42.14 25 LEU A C 2
ATOM 1636 O O . LEU A 1 25 ? -0.932 7.978 6.485 1.00 53.01 25 LEU A O 2
ATOM 1652 N N . ASN A 1 26 ? -2.702 6.697 7.029 1.00 21.33 26 ASN A N 2
ATOM 1653 C CA . ASN A 1 26 ? -3.185 7.586 8.087 1.00 72.24 26 ASN A CA 2
ATOM 1654 C C . ASN A 1 26 ? -4.132 6.830 9.036 1.00 62.33 26 ASN A C 2
ATOM 1655 O O . ASN A 1 26 ? -4.588 5.731 8.723 1.00 50.10 26 ASN A O 2
ATOM 1666 N N . GLU A 1 27 ? -4.435 7.439 10.182 1.00 33.33 27 GLU A N 2
ATOM 1667 C CA . GLU A 1 27 ? -5.342 6.855 11.186 1.00 54.44 27 GLU A CA 2
ATOM 1668 C C . GLU A 1 27 ? -6.676 6.375 10.572 1.00 32.13 27 GLU A C 2
ATOM 1669 O O . GLU A 1 27 ? -7.298 5.436 11.073 1.00 53.44 27 GLU A O 2
ATOM 1681 N N . GLN A 1 28 ? -7.111 7.028 9.491 1.00 2.13 28 GLN A N 2
ATOM 1682 C CA . GLN A 1 28 ? -8.378 6.678 8.821 1.00 2.31 28 GLN A CA 2
ATOM 1683 C C . GLN A 1 28 ? -8.169 6.256 7.354 1.00 4.21 28 GLN A C 2
ATOM 1684 O O . GLN A 1 28 ? -9.136 6.097 6.606 1.00 41.50 28 GLN A O 2
ATOM 1698 N N . VAL A 1 29 ? -6.915 6.060 6.944 1.00 73.44 29 VAL A N 2
ATOM 1699 C CA . VAL A 1 29 ? -6.597 5.763 5.536 1.00 2.24 29 VAL A CA 2
ATOM 1700 C C . VAL A 1 29 ? -5.741 4.493 5.386 1.00 1.42 29 VAL A C 2
ATOM 1701 O O . VAL A 1 29 ? -4.644 4.397 5.942 1.00 13.32 29 VAL A O 2
ATOM 1714 N N . ARG A 1 30 ? -6.243 3.536 4.602 1.00 52.33 30 ARG A N 2
ATOM 1715 C CA . ARG A 1 30 ? -5.553 2.258 4.371 1.00 63.03 30 ARG A CA 2
ATOM 1716 C C . ARG A 1 30 ? -5.723 1.787 2.916 1.00 71.15 30 ARG A C 2
ATOM 1717 O O . ARG A 1 30 ? -6.694 2.138 2.247 1.00 43.11 30 ARG A O 2
ATOM 1738 N N . GLY A 1 31 ? -4.768 0.993 2.434 1.00 62.10 31 GLY A N 2
ATOM 1739 C CA . GLY A 1 31 ? -4.853 0.440 1.085 1.00 1.20 31 GLY A CA 2
ATOM 1740 C C . GLY A 1 31 ? -4.151 -0.907 0.955 1.00 64.02 31 GLY A C 2
ATOM 1741 O O . GLY A 1 31 ? -3.810 -1.541 1.958 1.00 62.23 31 GLY A O 2
ATOM 1745 N N . LEU A 1 32 ? -3.921 -1.342 -0.280 1.00 2.11 32 LEU A N 2
ATOM 1746 C CA . LEU A 1 32 ? -3.312 -2.650 -0.545 1.00 63.13 32 LEU A CA 2
ATOM 1747 C C . LEU A 1 32 ? -2.147 -2.540 -1.544 1.00 22.03 32 LEU A C 2
ATOM 1748 O O . LEU A 1 32 ? -2.316 -2.052 -2.665 1.00 52.00 32 LEU A O 2
ATOM 1764 N N . LEU A 1 33 ? -0.962 -2.988 -1.129 1.00 44.01 33 LEU A N 2
ATOM 1765 C CA . LEU A 1 33 ? 0.215 -3.012 -2.005 1.00 12.34 33 LEU A CA 2
ATOM 1766 C C . LEU A 1 33 ? 0.463 -4.432 -2.541 1.00 32.43 33 LEU A C 2
ATOM 1767 O O . LEU A 1 33 ? 0.784 -5.347 -1.783 1.00 41.42 33 LEU A O 2
ATOM 1783 N N . ARG A 1 34 ? 0.317 -4.604 -3.850 1.00 54.24 34 ARG A N 2
ATOM 1784 C CA . ARG A 1 34 ? 0.422 -5.925 -4.483 1.00 40.24 34 ARG A CA 2
ATOM 1785 C C . ARG A 1 34 ? 1.859 -6.218 -4.958 1.00 43.53 34 ARG A C 2
ATOM 1786 O O . ARG A 1 34 ? 2.636 -5.298 -5.219 1.00 51.34 34 ARG A O 2
ATOM 1807 N N . PRO A 1 35 ? 2.230 -7.510 -5.096 1.00 71.44 35 PRO A N 2
ATOM 1808 C CA . PRO A 1 35 ? 3.572 -7.898 -5.567 1.00 3.20 35 PRO A CA 2
ATOM 1809 C C . PRO A 1 35 ? 3.819 -7.492 -7.030 1.00 51.31 35 PRO A C 2
ATOM 1810 O O . PRO A 1 35 ? 4.962 -7.387 -7.472 1.00 31.51 35 PRO A O 2
ATOM 1821 N N . ARG A 1 36 ? 2.732 -7.258 -7.768 1.00 3.35 36 ARG A N 2
ATOM 1822 C CA . ARG A 1 36 ? 2.811 -6.812 -9.164 1.00 33.11 36 ARG A CA 2
ATOM 1823 C C . ARG A 1 36 ? 3.355 -5.378 -9.261 1.00 14.31 36 ARG A C 2
ATOM 1824 O O . ARG A 1 36 ? 4.003 -5.009 -10.240 1.00 52.22 36 ARG A O 2
ATOM 1845 N N . ASP A 1 37 ? 3.090 -4.585 -8.231 1.00 14.14 37 ASP A N 2
ATOM 1846 C CA . ASP A 1 37 ? 3.474 -3.173 -8.208 1.00 72.31 37 ASP A CA 2
ATOM 1847 C C . ASP A 1 37 ? 4.826 -2.969 -7.495 1.00 53.43 37 ASP A C 2
ATOM 1848 O O . ASP A 1 37 ? 5.367 -1.861 -7.445 1.00 10.43 37 ASP A O 2
ATOM 1857 N N . MET A 1 38 ? 5.359 -4.055 -6.940 1.00 32.13 38 MET A N 2
ATOM 1858 C CA . MET A 1 38 ? 6.652 -4.037 -6.253 1.00 21.43 38 MET A CA 2
ATOM 1859 C C . MET A 1 38 ? 7.831 -4.075 -7.237 1.00 32.24 38 MET A C 2
ATOM 1860 O O . MET A 1 38 ? 8.099 -5.100 -7.865 1.00 10.04 38 MET A O 2
ATOM 1874 N N . ILE A 1 39 ? 8.537 -2.954 -7.361 1.00 72.12 39 ILE A N 2
ATOM 1875 C CA . ILE A 1 39 ? 9.739 -2.889 -8.197 1.00 34.42 39 ILE A CA 2
ATOM 1876 C C . ILE A 1 39 ? 10.906 -3.675 -7.570 1.00 54.00 39 ILE A C 2
ATOM 1877 O O . ILE A 1 39 ? 11.334 -4.702 -8.102 1.00 71.24 39 ILE A O 2
ATOM 1893 N N . SER A 1 40 ? 11.408 -3.193 -6.432 1.00 72.44 40 SER A N 2
ATOM 1894 C CA . SER A 1 40 ? 12.589 -3.793 -5.782 1.00 73.24 40 SER A CA 2
ATOM 1895 C C . SER A 1 40 ? 12.210 -4.841 -4.720 1.00 71.11 40 SER A C 2
ATOM 1896 O O . SER A 1 40 ? 12.719 -5.963 -4.732 1.00 22.41 40 SER A O 2
ATOM 1904 N N . LEU A 1 41 ? 11.312 -4.472 -3.807 1.00 35.22 41 LEU A N 2
ATOM 1905 C CA . LEU A 1 41 ? 10.960 -5.330 -2.664 1.00 71.22 41 LEU A CA 2
ATOM 1906 C C . LEU A 1 41 ? 9.971 -6.447 -3.043 1.00 71.42 41 LEU A C 2
ATOM 1907 O O . LEU A 1 41 ? 9.185 -6.313 -3.978 1.00 1.23 41 LEU A O 2
ATOM 1923 N N . ARG A 1 42 ? 10.054 -7.571 -2.329 1.00 1.13 42 ARG A N 2
ATOM 1924 C CA . ARG A 1 42 ? 9.100 -8.680 -2.488 1.00 4.12 42 ARG A CA 2
ATOM 1925 C C . ARG A 1 42 ? 8.321 -8.927 -1.186 1.00 52.23 42 ARG A C 2
ATOM 1926 O O . ARG A 1 42 ? 8.840 -8.680 -0.096 1.00 52.51 42 ARG A O 2
ATOM 1947 N N . LEU A 1 43 ? 7.086 -9.433 -1.298 1.00 13.20 43 LEU A N 2
ATOM 1948 C CA . LEU A 1 43 ? 6.248 -9.712 -0.116 1.00 15.34 43 LEU A CA 2
ATOM 1949 C C . LEU A 1 43 ? 6.971 -10.646 0.864 1.00 62.55 43 LEU A C 2
ATOM 1950 O O . LEU A 1 43 ? 6.852 -10.511 2.083 1.00 55.04 43 LEU A O 2
ATOM 1966 N N . GLU A 1 44 ? 7.736 -11.576 0.300 1.00 65.51 44 GLU A N 2
ATOM 1967 C CA . GLU A 1 44 ? 8.471 -12.588 1.071 1.00 40.32 44 GLU A CA 2
ATOM 1968 C C . GLU A 1 44 ? 9.471 -11.958 2.066 1.00 15.44 44 GLU A C 2
ATOM 1969 O O . GLU A 1 44 ? 9.959 -12.629 2.977 1.00 44.33 44 GLU A O 2
ATOM 1981 N N . ASN A 1 45 ? 9.783 -10.673 1.878 1.00 71.10 45 ASN A N 2
ATOM 1982 C CA . ASN A 1 45 ? 10.773 -9.976 2.717 1.00 63.54 45 ASN A CA 2
ATOM 1983 C C . ASN A 1 45 ? 10.136 -8.879 3.591 1.00 41.32 45 ASN A C 2
ATOM 1984 O O . ASN A 1 45 ? 10.813 -8.274 4.424 1.00 44.34 45 ASN A O 2
ATOM 1995 N N . LEU A 1 46 ? 8.843 -8.625 3.406 1.00 64.10 46 LEU A N 2
ATOM 1996 C CA . LEU A 1 46 ? 8.154 -7.571 4.156 1.00 62.51 46 LEU A CA 2
ATOM 1997 C C . LEU A 1 46 ? 7.707 -8.066 5.542 1.00 45.01 46 LEU A C 2
ATOM 1998 O O . LEU A 1 46 ? 7.242 -9.200 5.692 1.00 61.53 46 LEU A O 2
ATOM 2014 N N . ASN A 1 47 ? 7.840 -7.206 6.550 1.00 41.41 47 ASN A N 2
ATOM 2015 C CA . ASN A 1 47 ? 7.481 -7.559 7.930 1.00 2.22 47 ASN A CA 2
ATOM 2016 C C . ASN A 1 47 ? 6.434 -6.594 8.508 1.00 4.24 47 ASN A C 2
ATOM 2017 O O . ASN A 1 47 ? 6.350 -5.430 8.107 1.00 33.31 47 ASN A O 2
ATOM 2028 N N . VAL A 1 48 ? 5.636 -7.091 9.452 1.00 51.01 48 VAL A N 2
ATOM 2029 C CA . VAL A 1 48 ? 4.665 -6.261 10.165 1.00 71.11 48 VAL A CA 2
ATOM 2030 C C . VAL A 1 48 ? 5.370 -5.116 10.906 1.00 21.30 48 VAL A C 2
ATOM 2031 O O . VAL A 1 48 ? 6.123 -5.349 11.859 1.00 72.23 48 VAL A O 2
ATOM 2044 N N . GLY A 1 49 ? 5.125 -3.885 10.465 1.00 42.40 49 GLY A N 2
ATOM 2045 C CA . GLY A 1 49 ? 5.757 -2.725 11.082 1.00 41.15 49 GLY A CA 2
ATOM 2046 C C . GLY A 1 49 ? 6.699 -1.970 10.144 1.00 2.14 49 GLY A C 2
ATOM 2047 O O . GLY A 1 49 ? 7.111 -0.848 10.448 1.00 34.31 49 GLY A O 2
ATOM 2051 N N . ASP A 1 50 ? 7.049 -2.571 9.003 1.00 12.34 50 ASP A N 2
ATOM 2052 C CA . ASP A 1 50 ? 7.920 -1.898 8.028 1.00 34.05 50 ASP A CA 2
ATOM 2053 C C . ASP A 1 50 ? 7.179 -0.755 7.313 1.00 25.45 50 ASP A C 2
ATOM 2054 O O . ASP A 1 50 ? 6.072 -0.941 6.802 1.00 44.24 50 ASP A O 2
ATOM 2063 N N . GLU A 1 51 ? 7.794 0.428 7.283 1.00 3.22 51 GLU A N 2
ATOM 2064 C CA . GLU A 1 51 ? 7.191 1.600 6.639 1.00 54.33 51 GLU A CA 2
ATOM 2065 C C . GLU A 1 51 ? 7.780 1.830 5.242 1.00 70.42 51 GLU A C 2
ATOM 2066 O O . GLU A 1 51 ? 8.965 2.140 5.090 1.00 54.14 51 GLU A O 2
ATOM 2078 N N . ILE A 1 52 ? 6.943 1.675 4.223 1.00 12.44 52 ILE A N 2
ATOM 2079 C CA . ILE A 1 52 ? 7.380 1.784 2.824 1.00 64.04 52 ILE A CA 2
ATOM 2080 C C . ILE A 1 52 ? 6.771 3.017 2.127 1.00 2.25 52 ILE A C 2
ATOM 2081 O O . ILE A 1 52 ? 5.603 3.353 2.336 1.00 13.21 52 ILE A O 2
ATOM 2097 N N . ILE A 1 53 ? 7.573 3.688 1.297 1.00 4.20 53 ILE A N 2
ATOM 2098 C CA . ILE A 1 53 ? 7.090 4.817 0.494 1.00 13.53 53 ILE A CA 2
ATOM 2099 C C . ILE A 1 53 ? 6.394 4.311 -0.776 1.00 33.55 53 ILE A C 2
ATOM 2100 O O . ILE A 1 53 ? 7.035 3.752 -1.669 1.00 63.41 53 ILE A O 2
ATOM 2116 N N . VAL A 1 54 ? 5.079 4.503 -0.849 1.00 41.52 54 VAL A N 2
ATOM 2117 C CA . VAL A 1 54 ? 4.278 3.971 -1.954 1.00 4.01 54 VAL A CA 2
ATOM 2118 C C . VAL A 1 54 ? 3.497 5.067 -2.693 1.00 24.44 54 VAL A C 2
ATOM 2119 O O . VAL A 1 54 ? 3.103 6.080 -2.107 1.00 54.10 54 VAL A O 2
ATOM 2132 N N . GLN A 1 55 ? 3.283 4.854 -3.989 1.00 54.23 55 GLN A N 2
ATOM 2133 C CA . GLN A 1 55 ? 2.453 5.748 -4.800 1.00 54.22 55 GLN A CA 2
ATOM 2134 C C . GLN A 1 55 ? 1.061 5.142 -5.018 1.00 41.52 55 GLN A C 2
ATOM 2135 O O . GLN A 1 55 ? 0.935 4.005 -5.475 1.00 3.20 55 GLN A O 2
ATOM 2149 N N . ALA A 1 56 ? 0.024 5.900 -4.690 1.00 1.21 56 ALA A N 2
ATOM 2150 C CA . ALA A 1 56 ? -1.353 5.452 -4.908 1.00 32.42 56 ALA A CA 2
ATOM 2151 C C . ALA A 1 56 ? -1.743 5.577 -6.388 1.00 73.12 56 ALA A C 2
ATOM 2152 O O . ALA A 1 56 ? -1.966 6.679 -6.883 1.00 22.40 56 ALA A O 2
ATOM 2159 N N . ILE A 1 57 ? -1.807 4.449 -7.095 1.00 51.12 57 ILE A N 2
ATOM 2160 C CA . ILE A 1 57 ? -2.179 4.456 -8.517 1.00 14.45 57 ILE A CA 2
ATOM 2161 C C . ILE A 1 57 ? -3.651 4.849 -8.693 1.00 12.45 57 ILE A C 2
ATOM 2162 O O . ILE A 1 57 ? -3.973 5.836 -9.361 1.00 11.45 57 ILE A O 2
ATOM 2178 N N . ASP A 1 58 ? -4.535 4.070 -8.077 1.00 60.01 58 ASP A N 2
ATOM 2179 C CA . ASP A 1 58 ? -5.976 4.324 -8.118 1.00 51.05 58 ASP A CA 2
ATOM 2180 C C . ASP A 1 58 ? -6.568 4.350 -6.702 1.00 52.33 58 ASP A C 2
ATOM 2181 O O . ASP A 1 58 ? -5.997 3.792 -5.762 1.00 4.21 58 ASP A O 2
ATOM 2190 N N . VAL A 1 59 ? -7.716 5.001 -6.558 1.00 63.44 59 VAL A N 2
ATOM 2191 C CA . VAL A 1 59 ? -8.418 5.065 -5.274 1.00 34.33 59 VAL A CA 2
ATOM 2192 C C . VAL A 1 59 ? -9.891 4.676 -5.451 1.00 25.32 59 VAL A C 2
ATOM 2193 O O . VAL A 1 59 ? -10.595 5.241 -6.287 1.00 71.22 59 VAL A O 2
ATOM 2206 N N . ARG A 1 60 ? -10.348 3.702 -4.665 1.00 2.11 60 ARG A N 2
ATOM 2207 C CA . ARG A 1 60 ? -11.720 3.189 -4.774 1.00 32.05 60 ARG A CA 2
ATOM 2208 C C . ARG A 1 60 ? -12.625 3.827 -3.703 1.00 65.31 60 ARG A C 2
ATOM 2209 O O . ARG A 1 60 ? -12.640 3.379 -2.553 1.00 20.43 60 ARG A O 2
ATOM 2230 N N . PRO A 1 61 ? -13.393 4.880 -4.057 1.00 4.33 61 PRO A N 2
ATOM 2231 C CA . PRO A 1 61 ? -14.217 5.627 -3.085 1.00 2.23 61 PRO A CA 2
ATOM 2232 C C . PRO A 1 61 ? -15.261 4.752 -2.368 1.00 13.51 61 PRO A C 2
ATOM 2233 O O . PRO A 1 61 ? -15.195 4.562 -1.150 1.00 14.33 61 PRO A O 2
ATOM 2244 N N . GLU A 1 62 ? -16.216 4.219 -3.128 1.00 11.15 62 GLU A N 2
ATOM 2245 C CA . GLU A 1 62 ? -17.290 3.385 -2.567 1.00 31.01 62 GLU A CA 2
ATOM 2246 C C . GLU A 1 62 ? -16.748 2.109 -1.900 1.00 30.22 62 GLU A C 2
ATOM 2247 O O . GLU A 1 62 ? -17.257 1.672 -0.869 1.00 53.02 62 GLU A O 2
ATOM 2259 N N . LYS A 1 63 ? -15.708 1.521 -2.493 1.00 64.22 63 LYS A N 2
ATOM 2260 C CA . LYS A 1 63 ? -15.133 0.265 -1.992 1.00 2.21 63 LYS A CA 2
ATOM 2261 C C . LYS A 1 63 ? -14.206 0.497 -0.783 1.00 52.44 63 LYS A C 2
ATOM 2262 O O . LYS A 1 63 ? -13.885 -0.444 -0.052 1.00 5.00 63 LYS A O 2
ATOM 2281 N N . ARG A 1 64 ? -13.779 1.752 -0.589 1.00 30.24 64 ARG A N 2
ATOM 2282 C CA . ARG A 1 64 ? -12.901 2.136 0.534 1.00 11.53 64 ARG A CA 2
ATOM 2283 C C . ARG A 1 64 ? -11.540 1.416 0.487 1.00 25.21 64 ARG A C 2
ATOM 2284 O O . ARG A 1 64 ? -10.951 1.104 1.521 1.00 61.23 64 ARG A O 2
ATOM 2305 N N . GLU A 1 65 ? -11.033 1.191 -0.723 1.00 11.12 65 GLU A N 2
ATOM 2306 C CA . GLU A 1 65 ? -9.735 0.527 -0.919 1.00 25.53 65 GLU A CA 2
ATOM 2307 C C . GLU A 1 65 ? -8.820 1.389 -1.798 1.00 61.42 65 GLU A C 2
ATOM 2308 O O . GLU A 1 65 ? -9.293 2.096 -2.685 1.00 40.51 65 GLU A O 2
ATOM 2320 N N . ILE A 1 66 ? -7.512 1.335 -1.555 1.00 3.15 66 ILE A N 2
ATOM 2321 C CA . ILE A 1 66 ? -6.555 2.130 -2.338 1.00 21.34 66 ILE A CA 2
ATOM 2322 C C . ILE A 1 66 ? -5.485 1.244 -3.002 1.00 1.14 66 ILE A C 2
ATOM 2323 O O . ILE A 1 66 ? -4.885 0.382 -2.356 1.00 44.23 66 ILE A O 2
ATOM 2339 N N . ASP A 1 67 ? -5.258 1.472 -4.293 1.00 20.02 67 ASP A N 2
ATOM 2340 C CA . ASP A 1 67 ? -4.259 0.730 -5.068 1.00 63.43 67 ASP A CA 2
ATOM 2341 C C . ASP A 1 67 ? -2.864 1.371 -4.930 1.00 74.14 67 ASP A C 2
ATOM 2342 O O . ASP A 1 67 ? -2.663 2.524 -5.315 1.00 72.42 67 ASP A O 2
ATOM 2351 N N . PHE A 1 68 ? -1.900 0.616 -4.393 1.00 24.43 68 PHE A N 2
ATOM 2352 C CA . PHE A 1 68 ? -0.547 1.146 -4.144 1.00 13.14 68 PHE A CA 2
ATOM 2353 C C . PHE A 1 68 ? 0.497 0.574 -5.115 1.00 51.54 68 PHE A C 2
ATOM 2354 O O . PHE A 1 68 ? 0.318 -0.499 -5.685 1.00 31.14 68 PHE A O 2
ATOM 2371 N N . LYS A 1 69 ? 1.596 1.312 -5.277 1.00 14.41 69 LYS A N 2
ATOM 2372 C CA . LYS A 1 69 ? 2.735 0.867 -6.083 1.00 70.20 69 LYS A CA 2
ATOM 2373 C C . LYS A 1 69 ? 4.060 1.217 -5.394 1.00 10.44 69 LYS A C 2
ATOM 2374 O O . LYS A 1 69 ? 4.161 2.233 -4.704 1.00 44.40 69 LYS A O 2
ATOM 2393 N N . TYR A 1 70 ? 5.077 0.384 -5.593 1.00 63.02 70 TYR A N 2
ATOM 2394 C CA . TYR A 1 70 ? 6.411 0.649 -5.048 1.00 34.10 70 TYR A CA 2
ATOM 2395 C C . TYR A 1 70 ? 7.239 1.485 -6.038 1.00 5.24 70 TYR A C 2
ATOM 2396 O O . TYR A 1 70 ? 7.266 1.192 -7.233 1.00 42.52 70 TYR A O 2
ATOM 2414 N N . ILE A 1 71 ? 7.912 2.521 -5.541 1.00 74.05 71 ILE A N 2
ATOM 2415 C CA . ILE A 1 71 ? 8.736 3.390 -6.394 1.00 64.15 71 ILE A CA 2
ATOM 2416 C C . ILE A 1 71 ? 10.194 3.464 -5.904 1.00 30.31 71 ILE A C 2
ATOM 2417 O O . ILE A 1 71 ? 10.451 3.614 -4.709 1.00 11.13 71 ILE A O 2
ATOM 2433 N N . PRO A 1 72 ? 11.172 3.342 -6.823 1.00 5.23 72 PRO A N 2
ATOM 2434 C CA . PRO A 1 72 ? 12.589 3.576 -6.512 1.00 25.21 72 PRO A CA 2
ATOM 2435 C C . PRO A 1 72 ? 12.910 5.079 -6.455 1.00 12.42 72 PRO A C 2
ATOM 2436 O O . PRO A 1 72 ? 12.770 5.791 -7.452 1.00 74.41 72 PRO A O 2
ATOM 2447 N N . LEU A 1 73 ? 13.329 5.566 -5.290 1.00 63.34 73 LEU A N 2
ATOM 2448 C CA . LEU A 1 73 ? 13.573 7.005 -5.104 1.00 62.13 73 LEU A CA 2
ATOM 2449 C C . LEU A 1 73 ? 15.073 7.336 -5.070 1.00 53.00 73 LEU A C 2
ATOM 2450 O O . LEU A 1 73 ? 15.918 6.453 -4.892 1.00 53.34 73 LEU A O 2
ATOM 2466 N N . GLU A 1 74 ? 15.388 8.621 -5.239 1.00 20.52 74 GLU A N 2
ATOM 2467 C CA . GLU A 1 74 ? 16.775 9.104 -5.250 1.00 23.02 74 GLU A CA 2
ATOM 2468 C C . GLU A 1 74 ? 17.004 10.194 -4.176 1.00 23.24 74 GLU A C 2
ATOM 2469 O O . GLU A 1 74 ? 17.686 9.904 -3.165 1.00 37.82 74 GLU A O 2
ATOM 2481 N N . MET A 1 1 ? -6.747 15.309 5.788 1.00 73.12 1 MET A N 3
ATOM 2482 C CA . MET A 1 1 ? -5.910 14.408 4.950 1.00 62.34 1 MET A CA 3
ATOM 2483 C C . MET A 1 1 ? -6.773 13.608 3.960 1.00 52.31 1 MET A C 3
ATOM 2484 O O . MET A 1 1 ? -7.766 12.992 4.347 1.00 75.42 1 MET A O 3
ATOM 2500 N N . ASP A 1 2 ? -6.388 13.617 2.686 1.00 34.24 2 ASP A N 3
ATOM 2501 C CA . ASP A 1 2 ? -7.100 12.846 1.662 1.00 41.20 2 ASP A CA 3
ATOM 2502 C C . ASP A 1 2 ? -6.110 12.240 0.646 1.00 22.52 2 ASP A C 3
ATOM 2503 O O . ASP A 1 2 ? -5.102 12.859 0.299 1.00 52.32 2 ASP A O 3
ATOM 2512 N N . VAL A 1 3 ? -6.394 11.026 0.178 1.00 42.42 3 VAL A N 3
ATOM 2513 C CA . VAL A 1 3 ? -5.488 10.322 -0.742 1.00 4.51 3 VAL A CA 3
ATOM 2514 C C . VAL A 1 3 ? -5.800 10.641 -2.214 1.00 53.20 3 VAL A C 3
ATOM 2515 O O . VAL A 1 3 ? -6.957 10.642 -2.636 1.00 72.11 3 VAL A O 3
ATOM 2528 N N . GLU A 1 4 ? -4.752 10.894 -2.992 1.00 22.42 4 GLU A N 3
ATOM 2529 C CA . GLU A 1 4 ? -4.891 11.267 -4.403 1.00 23.44 4 GLU A CA 3
ATOM 2530 C C . GLU A 1 4 ? -4.174 10.262 -5.320 1.00 40.00 4 GLU A C 3
ATOM 2531 O O . GLU A 1 4 ? -2.997 9.954 -5.111 1.00 64.21 4 GLU A O 3
ATOM 2543 N N . PRO A 1 5 ? -4.862 9.748 -6.358 1.00 15.33 5 PRO A N 3
ATOM 2544 C CA . PRO A 1 5 ? -4.254 8.815 -7.320 1.00 64.20 5 PRO A CA 3
ATOM 2545 C C . PRO A 1 5 ? -3.118 9.472 -8.124 1.00 52.11 5 PRO A C 3
ATOM 2546 O O . PRO A 1 5 ? -3.315 10.500 -8.775 1.00 25.22 5 PRO A O 3
ATOM 2557 N N . GLY A 1 6 ? -1.929 8.882 -8.057 1.00 43.23 6 GLY A N 3
ATOM 2558 C CA . GLY A 1 6 ? -0.763 9.444 -8.735 1.00 4.41 6 GLY A CA 3
ATOM 2559 C C . GLY A 1 6 ? 0.192 10.164 -7.789 1.00 64.14 6 GLY A C 3
ATOM 2560 O O . GLY A 1 6 ? 1.379 10.313 -8.087 1.00 24.25 6 GLY A O 3
ATOM 2564 N N . LYS A 1 7 ? -0.319 10.611 -6.641 1.00 63.41 7 LYS A N 3
ATOM 2565 C CA . LYS A 1 7 ? 0.501 11.336 -5.662 1.00 32.44 7 LYS A CA 3
ATOM 2566 C C . LYS A 1 7 ? 1.315 10.383 -4.773 1.00 10.21 7 LYS A C 3
ATOM 2567 O O . LYS A 1 7 ? 1.086 9.169 -4.759 1.00 33.54 7 LYS A O 3
ATOM 2586 N N . PHE A 1 8 ? 2.256 10.951 -4.023 1.00 3.01 8 PHE A N 3
ATOM 2587 C CA . PHE A 1 8 ? 3.185 10.165 -3.198 1.00 52.45 8 PHE A CA 3
ATOM 2588 C C . PHE A 1 8 ? 2.800 10.190 -1.709 1.00 63.13 8 PHE A C 3
ATOM 2589 O O . PHE A 1 8 ? 2.520 11.251 -1.147 1.00 24.33 8 PHE A O 3
ATOM 2606 N N . TYR A 1 9 ? 2.794 9.014 -1.073 1.00 2.33 9 TYR A N 3
ATOM 2607 C CA . TYR A 1 9 ? 2.450 8.895 0.353 1.00 71.54 9 TYR A CA 3
ATOM 2608 C C . TYR A 1 9 ? 3.245 7.766 1.040 1.00 34.43 9 TYR A C 3
ATOM 2609 O O . TYR A 1 9 ? 3.539 6.736 0.435 1.00 1.41 9 TYR A O 3
ATOM 2627 N N . LYS A 1 10 ? 3.593 7.974 2.310 1.00 60.54 10 LYS A N 3
ATOM 2628 C CA . LYS A 1 10 ? 4.250 6.935 3.120 1.00 54.31 10 LYS A CA 3
ATOM 2629 C C . LYS A 1 10 ? 3.231 6.202 4.004 1.00 63.42 10 LYS A C 3
ATOM 2630 O O . LYS A 1 10 ? 2.289 6.813 4.513 1.00 74.51 10 LYS A O 3
ATOM 2649 N N . GLY A 1 11 ? 3.429 4.901 4.195 1.00 63.52 11 GLY A N 3
ATOM 2650 C CA . GLY A 1 11 ? 2.532 4.127 5.045 1.00 5.34 11 GLY A CA 3
ATOM 2651 C C . GLY A 1 11 ? 3.218 2.963 5.759 1.00 2.22 11 GLY A C 3
ATOM 2652 O O . GLY A 1 11 ? 4.353 2.608 5.439 1.00 23.01 11 GLY A O 3
ATOM 2656 N N . VAL A 1 12 ? 2.524 2.361 6.721 1.00 33.00 12 VAL A N 3
ATOM 2657 C CA . VAL A 1 12 ? 3.064 1.223 7.477 1.00 11.21 12 VAL A CA 3
ATOM 2658 C C . VAL A 1 12 ? 2.309 -0.084 7.155 1.00 43.33 12 VAL A C 3
ATOM 2659 O O . VAL A 1 12 ? 1.080 -0.095 7.043 1.00 61.24 12 VAL A O 3
ATOM 2672 N N . VAL A 1 13 ? 3.054 -1.179 6.995 1.00 23.32 13 VAL A N 3
ATOM 2673 C CA . VAL A 1 13 ? 2.464 -2.494 6.710 1.00 23.15 13 VAL A CA 3
ATOM 2674 C C . VAL A 1 13 ? 1.770 -3.092 7.948 1.00 52.23 13 VAL A C 3
ATOM 2675 O O . VAL A 1 13 ? 2.342 -3.131 9.042 1.00 72.12 13 VAL A O 3
ATOM 2688 N N . THR A 1 14 ? 0.534 -3.555 7.765 1.00 33.10 14 THR A N 3
ATOM 2689 C CA . THR A 1 14 ? -0.229 -4.203 8.844 1.00 74.32 14 THR A CA 3
ATOM 2690 C C . THR A 1 14 ? -0.010 -5.720 8.844 1.00 73.45 14 THR A C 3
ATOM 2691 O O . THR A 1 14 ? 0.535 -6.278 9.797 1.00 43.44 14 THR A O 3
ATOM 2702 N N . ARG A 1 15 ? -0.448 -6.382 7.773 1.00 60.44 15 ARG A N 3
ATOM 2703 C CA . ARG A 1 15 ? -0.269 -7.831 7.621 1.00 20.13 15 ARG A CA 3
ATOM 2704 C C . ARG A 1 15 ? -0.003 -8.199 6.148 1.00 63.21 15 ARG A C 3
ATOM 2705 O O . ARG A 1 15 ? -0.372 -7.455 5.234 1.00 45.55 15 ARG A O 3
ATOM 2726 N N . ILE A 1 16 ? 0.630 -9.348 5.928 1.00 61.31 16 ILE A N 3
ATOM 2727 C CA . ILE A 1 16 ? 0.954 -9.816 4.574 1.00 2.52 16 ILE A CA 3
ATOM 2728 C C . ILE A 1 16 ? -0.096 -10.818 4.054 1.00 64.20 16 ILE A C 3
ATOM 2729 O O . ILE A 1 16 ? -0.332 -11.862 4.664 1.00 11.43 16 ILE A O 3
ATOM 2745 N N . GLU A 1 17 ? -0.717 -10.493 2.923 1.00 33.23 17 GLU A N 3
ATOM 2746 C CA . GLU A 1 17 ? -1.722 -11.363 2.301 1.00 24.41 17 GLU A CA 3
ATOM 2747 C C . GLU A 1 17 ? -1.173 -12.024 1.030 1.00 4.24 17 GLU A C 3
ATOM 2748 O O . GLU A 1 17 ? -0.203 -11.550 0.436 1.00 24.53 17 GLU A O 3
ATOM 2760 N N . LYS A 1 18 ? -1.823 -13.098 0.587 1.00 32.51 18 LYS A N 3
ATOM 2761 C CA . LYS A 1 18 ? -1.397 -13.821 -0.619 1.00 13.43 18 LYS A CA 3
ATOM 2762 C C . LYS A 1 18 ? -1.788 -13.076 -1.910 1.00 31.50 18 LYS A C 3
ATOM 2763 O O . LYS A 1 18 ? -1.669 -13.613 -3.013 1.00 23.32 18 LYS A O 3
ATOM 2782 N N . TYR A 1 19 ? -2.242 -11.834 -1.763 1.00 2.11 19 TYR A N 3
ATOM 2783 C CA . TYR A 1 19 ? -2.590 -10.980 -2.907 1.00 51.00 19 TYR A CA 3
ATOM 2784 C C . TYR A 1 19 ? -2.037 -9.553 -2.731 1.00 21.42 19 TYR A C 3
ATOM 2785 O O . TYR A 1 19 ? -2.341 -8.655 -3.521 1.00 35.02 19 TYR A O 3
ATOM 2803 N N . GLY A 1 20 ? -1.212 -9.359 -1.697 1.00 43.35 20 GLY A N 3
ATOM 2804 C CA . GLY A 1 20 ? -0.658 -8.038 -1.393 1.00 64.34 20 GLY A CA 3
ATOM 2805 C C . GLY A 1 20 ? -0.569 -7.771 0.109 1.00 62.45 20 GLY A C 3
ATOM 2806 O O . GLY A 1 20 ? -0.946 -8.616 0.915 1.00 53.24 20 GLY A O 3
ATOM 2810 N N . ALA A 1 21 ? -0.062 -6.605 0.492 1.00 13.11 21 ALA A N 3
ATOM 2811 C CA . ALA A 1 21 ? 0.016 -6.227 1.910 1.00 54.15 21 ALA A CA 3
ATOM 2812 C C . ALA A 1 21 ? -0.810 -4.967 2.200 1.00 44.12 21 ALA A C 3
ATOM 2813 O O . ALA A 1 21 ? -0.699 -3.967 1.494 1.00 11.31 21 ALA A O 3
ATOM 2820 N N . PHE A 1 22 ? -1.638 -5.015 3.242 1.00 13.44 22 PHE A N 3
ATOM 2821 C CA . PHE A 1 22 ? -2.455 -3.857 3.621 1.00 4.43 22 PHE A CA 3
ATOM 2822 C C . PHE A 1 22 ? -1.615 -2.802 4.351 1.00 51.04 22 PHE A C 3
ATOM 2823 O O . PHE A 1 22 ? -1.072 -3.054 5.428 1.00 51.43 22 PHE A O 3
ATOM 2840 N N . ILE A 1 23 ? -1.520 -1.617 3.758 1.00 51.35 23 ILE A N 3
ATOM 2841 C CA . ILE A 1 23 ? -0.716 -0.525 4.308 1.00 22.32 23 ILE A CA 3
ATOM 2842 C C . ILE A 1 23 ? -1.595 0.652 4.760 1.00 13.22 23 ILE A C 3
ATOM 2843 O O . ILE A 1 23 ? -2.478 1.097 4.027 1.00 41.11 23 ILE A O 3
ATOM 2859 N N . ASN A 1 24 ? -1.355 1.143 5.972 1.00 4.34 24 ASN A N 3
ATOM 2860 C CA . ASN A 1 24 ? -2.080 2.307 6.490 1.00 35.23 24 ASN A CA 3
ATOM 2861 C C . ASN A 1 24 ? -1.267 3.596 6.294 1.00 13.14 24 ASN A C 3
ATOM 2862 O O . ASN A 1 24 ? -0.144 3.708 6.788 1.00 53.21 24 ASN A O 3
ATOM 2873 N N . LEU A 1 25 ? -1.831 4.559 5.568 1.00 12.14 25 LEU A N 3
ATOM 2874 C CA . LEU A 1 25 ? -1.185 5.871 5.388 1.00 1.14 25 LEU A CA 3
ATOM 2875 C C . LEU A 1 25 ? -1.424 6.772 6.608 1.00 72.22 25 LEU A C 3
ATOM 2876 O O . LEU A 1 25 ? -0.689 7.733 6.844 1.00 34.53 25 LEU A O 3
ATOM 2892 N N . ASN A 1 26 ? -2.467 6.449 7.371 1.00 51.51 26 ASN A N 3
ATOM 2893 C CA . ASN A 1 26 ? -2.877 7.247 8.528 1.00 50.10 26 ASN A CA 3
ATOM 2894 C C . ASN A 1 26 ? -3.843 6.442 9.419 1.00 51.15 26 ASN A C 3
ATOM 2895 O O . ASN A 1 26 ? -4.357 5.402 9.004 1.00 40.43 26 ASN A O 3
ATOM 2906 N N . GLU A 1 27 ? -4.091 6.938 10.632 1.00 25.14 27 GLU A N 3
ATOM 2907 C CA . GLU A 1 27 ? -4.994 6.289 11.599 1.00 35.42 27 GLU A CA 3
ATOM 2908 C C . GLU A 1 27 ? -6.348 5.885 10.976 1.00 53.53 27 GLU A C 3
ATOM 2909 O O . GLU A 1 27 ? -6.957 4.896 11.380 1.00 44.21 27 GLU A O 3
ATOM 2921 N N . GLN A 1 28 ? -6.827 6.669 10.011 1.00 5.23 28 GLN A N 3
ATOM 2922 C CA . GLN A 1 28 ? -8.139 6.423 9.389 1.00 42.24 28 GLN A CA 3
ATOM 2923 C C . GLN A 1 28 ? -8.026 6.116 7.883 1.00 14.34 28 GLN A C 3
ATOM 2924 O O . GLN A 1 28 ? -9.033 6.079 7.175 1.00 15.53 28 GLN A O 3
ATOM 2938 N N . VAL A 1 29 ? -6.806 5.878 7.400 1.00 63.32 29 VAL A N 3
ATOM 2939 C CA . VAL A 1 29 ? -6.577 5.641 5.963 1.00 73.32 29 VAL A CA 3
ATOM 2940 C C . VAL A 1 29 ? -5.892 4.287 5.699 1.00 31.13 29 VAL A C 3
ATOM 2941 O O . VAL A 1 29 ? -4.710 4.107 6.004 1.00 72.35 29 VAL A O 3
ATOM 2954 N N . ARG A 1 30 ? -6.639 3.348 5.111 1.00 21.12 30 ARG A N 3
ATOM 2955 C CA . ARG A 1 30 ? -6.110 2.014 4.779 1.00 42.14 30 ARG A CA 3
ATOM 2956 C C . ARG A 1 30 ? -5.943 1.839 3.258 1.00 63.31 30 ARG A C 3
ATOM 2957 O O . ARG A 1 30 ? -6.713 2.387 2.467 1.00 45.32 30 ARG A O 3
ATOM 2978 N N . GLY A 1 31 ? -4.946 1.054 2.859 1.00 21.15 31 GLY A N 3
ATOM 2979 C CA . GLY A 1 31 ? -4.755 0.733 1.448 1.00 62.15 31 GLY A CA 3
ATOM 2980 C C . GLY A 1 31 ? -4.160 -0.654 1.231 1.00 71.15 31 GLY A C 3
ATOM 2981 O O . GLY A 1 31 ? -3.951 -1.405 2.187 1.00 4.32 31 GLY A O 3
ATOM 2985 N N . LEU A 1 32 ? -3.880 -0.994 -0.024 1.00 72.03 32 LEU A N 3
ATOM 2986 C CA . LEU A 1 32 ? -3.346 -2.313 -0.374 1.00 2.44 32 LEU A CA 3
ATOM 2987 C C . LEU A 1 32 ? -2.185 -2.205 -1.376 1.00 31.31 32 LEU A C 3
ATOM 2988 O O . LEU A 1 32 ? -2.323 -1.623 -2.453 1.00 41.15 32 LEU A O 3
ATOM 3004 N N . LEU A 1 33 ? -1.041 -2.770 -1.007 1.00 54.02 33 LEU A N 3
ATOM 3005 C CA . LEU A 1 33 ? 0.138 -2.801 -1.876 1.00 1.44 33 LEU A CA 3
ATOM 3006 C C . LEU A 1 33 ? 0.284 -4.181 -2.543 1.00 52.41 33 LEU A C 3
ATOM 3007 O O . LEU A 1 33 ? 0.496 -5.188 -1.867 1.00 22.32 33 LEU A O 3
ATOM 3023 N N . ARG A 1 34 ? 0.170 -4.222 -3.866 1.00 65.20 34 ARG A N 3
ATOM 3024 C CA . ARG A 1 34 ? 0.156 -5.492 -4.610 1.00 32.54 34 ARG A CA 3
ATOM 3025 C C . ARG A 1 34 ? 1.535 -5.819 -5.225 1.00 50.34 34 ARG A C 3
ATOM 3026 O O . ARG A 1 34 ? 2.230 -4.931 -5.717 1.00 55.23 34 ARG A O 3
ATOM 3047 N N . PRO A 1 35 ? 1.940 -7.111 -5.224 1.00 75.10 35 PRO A N 3
ATOM 3048 C CA . PRO A 1 35 ? 3.283 -7.535 -5.681 1.00 4.11 35 PRO A CA 3
ATOM 3049 C C . PRO A 1 35 ? 3.579 -7.197 -7.155 1.00 73.23 35 PRO A C 3
ATOM 3050 O O . PRO A 1 35 ? 4.733 -6.969 -7.524 1.00 30.13 35 PRO A O 3
ATOM 3061 N N . ARG A 1 36 ? 2.548 -7.165 -8.000 1.00 2.13 36 ARG A N 3
ATOM 3062 C CA . ARG A 1 36 ? 2.736 -6.812 -9.417 1.00 23.11 36 ARG A CA 3
ATOM 3063 C C . ARG A 1 36 ? 3.013 -5.309 -9.598 1.00 42.22 36 ARG A C 3
ATOM 3064 O O . ARG A 1 36 ? 3.511 -4.884 -10.641 1.00 32.15 36 ARG A O 3
ATOM 3085 N N . ASP A 1 37 ? 2.694 -4.516 -8.576 1.00 61.34 37 ASP A N 3
ATOM 3086 C CA . ASP A 1 37 ? 3.006 -3.082 -8.571 1.00 62.10 37 ASP A CA 3
ATOM 3087 C C . ASP A 1 37 ? 4.255 -2.792 -7.710 1.00 12.23 37 ASP A C 3
ATOM 3088 O O . ASP A 1 37 ? 4.582 -1.638 -7.433 1.00 61.34 37 ASP A O 3
ATOM 3097 N N . MET A 1 38 ? 4.948 -3.856 -7.294 1.00 52.11 38 MET A N 3
ATOM 3098 C CA . MET A 1 38 ? 6.167 -3.743 -6.479 1.00 44.02 38 MET A CA 3
ATOM 3099 C C . MET A 1 38 ? 7.429 -4.071 -7.290 1.00 43.34 38 MET A C 3
ATOM 3100 O O . MET A 1 38 ? 7.510 -5.119 -7.932 1.00 32.24 38 MET A O 3
ATOM 3114 N N . ILE A 1 39 ? 8.415 -3.174 -7.254 1.00 21.14 39 ILE A N 3
ATOM 3115 C CA . ILE A 1 39 ? 9.680 -3.391 -7.969 1.00 34.14 39 ILE A CA 3
ATOM 3116 C C . ILE A 1 39 ? 10.701 -4.163 -7.109 1.00 61.10 39 ILE A C 3
ATOM 3117 O O . ILE A 1 39 ? 10.844 -5.378 -7.238 1.00 35.20 39 ILE A O 3
ATOM 3133 N N . SER A 1 40 ? 11.385 -3.452 -6.215 1.00 64.12 40 SER A N 3
ATOM 3134 C CA . SER A 1 40 ? 12.485 -4.032 -5.424 1.00 24.11 40 SER A CA 3
ATOM 3135 C C . SER A 1 40 ? 11.987 -4.896 -4.255 1.00 10.42 40 SER A C 3
ATOM 3136 O O . SER A 1 40 ? 12.442 -6.025 -4.068 1.00 24.14 40 SER A O 3
ATOM 3144 N N . LEU A 1 41 ? 11.055 -4.361 -3.471 1.00 65.43 41 LEU A N 3
ATOM 3145 C CA . LEU A 1 41 ? 10.592 -5.029 -2.249 1.00 52.14 41 LEU A CA 3
ATOM 3146 C C . LEU A 1 41 ? 9.563 -6.137 -2.540 1.00 34.22 41 LEU A C 3
ATOM 3147 O O . LEU A 1 41 ? 8.482 -5.879 -3.070 1.00 44.43 41 LEU A O 3
ATOM 3163 N N . ARG A 1 42 ? 9.917 -7.370 -2.182 1.00 1.05 42 ARG A N 3
ATOM 3164 C CA . ARG A 1 42 ? 9.006 -8.518 -2.294 1.00 11.04 42 ARG A CA 3
ATOM 3165 C C . ARG A 1 42 ? 8.186 -8.699 -1.007 1.00 51.15 42 ARG A C 3
ATOM 3166 O O . ARG A 1 42 ? 8.684 -8.443 0.091 1.00 54.53 42 ARG A O 3
ATOM 3187 N N . LEU A 1 43 ? 6.942 -9.168 -1.139 1.00 63.53 43 LEU A N 3
ATOM 3188 C CA . LEU A 1 43 ? 6.081 -9.427 0.031 1.00 43.24 43 LEU A CA 3
ATOM 3189 C C . LEU A 1 43 ? 6.783 -10.339 1.053 1.00 12.45 43 LEU A C 3
ATOM 3190 O O . LEU A 1 43 ? 6.553 -10.239 2.255 1.00 1.03 43 LEU A O 3
ATOM 3206 N N . GLU A 1 44 ? 7.648 -11.219 0.555 1.00 22.24 44 GLU A N 3
ATOM 3207 C CA . GLU A 1 44 ? 8.402 -12.158 1.398 1.00 23.22 44 GLU A CA 3
ATOM 3208 C C . GLU A 1 44 ? 9.291 -11.425 2.418 1.00 44.21 44 GLU A C 3
ATOM 3209 O O . GLU A 1 44 ? 9.468 -11.876 3.549 1.00 31.03 44 GLU A O 3
ATOM 3221 N N . ASN A 1 45 ? 9.850 -10.292 2.000 1.00 1.15 45 ASN A N 3
ATOM 3222 C CA . ASN A 1 45 ? 10.769 -9.515 2.845 1.00 62.53 45 ASN A CA 3
ATOM 3223 C C . ASN A 1 45 ? 10.013 -8.491 3.708 1.00 32.52 45 ASN A C 3
ATOM 3224 O O . ASN A 1 45 ? 10.569 -7.926 4.653 1.00 52.11 45 ASN A O 3
ATOM 3235 N N . LEU A 1 46 ? 8.747 -8.251 3.375 1.00 71.03 46 LEU A N 3
ATOM 3236 C CA . LEU A 1 46 ? 7.921 -7.292 4.112 1.00 72.10 46 LEU A CA 3
ATOM 3237 C C . LEU A 1 46 ? 7.287 -7.949 5.350 1.00 61.02 46 LEU A C 3
ATOM 3238 O O . LEU A 1 46 ? 6.689 -9.024 5.261 1.00 21.21 46 LEU A O 3
ATOM 3254 N N . ASN A 1 47 ? 7.431 -7.303 6.502 1.00 73.35 47 ASN A N 3
ATOM 3255 C CA . ASN A 1 47 ? 6.860 -7.802 7.758 1.00 3.04 47 ASN A CA 3
ATOM 3256 C C . ASN A 1 47 ? 6.022 -6.715 8.452 1.00 50.43 47 ASN A C 3
ATOM 3257 O O . ASN A 1 47 ? 5.965 -5.571 7.997 1.00 34.03 47 ASN A O 3
ATOM 3268 N N . VAL A 1 48 ? 5.374 -7.075 9.556 1.00 25.33 48 VAL A N 3
ATOM 3269 C CA . VAL A 1 48 ? 4.591 -6.109 10.334 1.00 62.22 48 VAL A CA 3
ATOM 3270 C C . VAL A 1 48 ? 5.489 -4.983 10.883 1.00 62.33 48 VAL A C 3
ATOM 3271 O O . VAL A 1 48 ? 6.541 -5.245 11.470 1.00 64.41 48 VAL A O 3
ATOM 3284 N N . GLY A 1 49 ? 5.082 -3.733 10.675 1.00 1.21 49 GLY A N 3
ATOM 3285 C CA . GLY A 1 49 ? 5.843 -2.599 11.194 1.00 23.14 49 GLY A CA 3
ATOM 3286 C C . GLY A 1 49 ? 6.745 -1.934 10.156 1.00 22.24 49 GLY A C 3
ATOM 3287 O O . GLY A 1 49 ? 7.290 -0.856 10.404 1.00 43.32 49 GLY A O 3
ATOM 3291 N N . ASP A 1 50 ? 6.922 -2.571 8.998 1.00 53.14 50 ASP A N 3
ATOM 3292 C CA . ASP A 1 50 ? 7.709 -1.980 7.909 1.00 32.41 50 ASP A CA 3
ATOM 3293 C C . ASP A 1 50 ? 7.010 -0.741 7.319 1.00 31.23 50 ASP A C 3
ATOM 3294 O O . ASP A 1 50 ? 5.907 -0.829 6.779 1.00 12.54 50 ASP A O 3
ATOM 3303 N N . GLU A 1 51 ? 7.661 0.414 7.440 1.00 70.20 51 GLU A N 3
ATOM 3304 C CA . GLU A 1 51 ? 7.120 1.676 6.917 1.00 53.34 51 GLU A CA 3
ATOM 3305 C C . GLU A 1 51 ? 7.628 1.932 5.491 1.00 62.53 51 GLU A C 3
ATOM 3306 O O . GLU A 1 51 ? 8.785 2.308 5.285 1.00 73.55 51 GLU A O 3
ATOM 3318 N N . ILE A 1 52 ? 6.755 1.735 4.510 1.00 61.42 52 ILE A N 3
ATOM 3319 C CA . ILE A 1 52 ? 7.145 1.808 3.100 1.00 62.31 52 ILE A CA 3
ATOM 3320 C C . ILE A 1 52 ? 6.608 3.079 2.424 1.00 71.24 52 ILE A C 3
ATOM 3321 O O . ILE A 1 52 ? 5.454 3.465 2.615 1.00 1.12 52 ILE A O 3
ATOM 3337 N N . ILE A 1 53 ? 7.465 3.730 1.646 1.00 72.34 53 ILE A N 3
ATOM 3338 C CA . ILE A 1 53 ? 7.071 4.892 0.846 1.00 52.21 53 ILE A CA 3
ATOM 3339 C C . ILE A 1 53 ? 6.621 4.442 -0.552 1.00 23.13 53 ILE A C 3
ATOM 3340 O O . ILE A 1 53 ? 7.358 3.741 -1.244 1.00 33.21 53 ILE A O 3
ATOM 3356 N N . VAL A 1 54 ? 5.411 4.830 -0.958 1.00 21.13 54 VAL A N 3
ATOM 3357 C CA . VAL A 1 54 ? 4.836 4.363 -2.229 1.00 2.03 54 VAL A CA 3
ATOM 3358 C C . VAL A 1 54 ? 4.062 5.468 -2.968 1.00 54.21 54 VAL A C 3
ATOM 3359 O O . VAL A 1 54 ? 3.809 6.549 -2.429 1.00 45.11 54 VAL A O 3
ATOM 3372 N N . GLN A 1 55 ? 3.709 5.184 -4.219 1.00 63.43 55 GLN A N 3
ATOM 3373 C CA . GLN A 1 55 ? 2.828 6.051 -5.012 1.00 3.11 55 GLN A CA 3
ATOM 3374 C C . GLN A 1 55 ? 1.429 5.422 -5.138 1.00 32.43 55 GLN A C 3
ATOM 3375 O O . GLN A 1 55 ? 1.297 4.212 -5.329 1.00 3.52 55 GLN A O 3
ATOM 3389 N N . ALA A 1 56 ? 0.390 6.242 -5.027 1.00 1.24 56 ALA A N 3
ATOM 3390 C CA . ALA A 1 56 ? -0.990 5.754 -5.154 1.00 32.23 56 ALA A CA 3
ATOM 3391 C C . ALA A 1 56 ? -1.369 5.516 -6.626 1.00 11.25 56 ALA A C 3
ATOM 3392 O O . ALA A 1 56 ? -1.054 6.329 -7.497 1.00 40.33 56 ALA A O 3
ATOM 3399 N N . ILE A 1 57 ? -2.037 4.396 -6.903 1.00 0.31 57 ILE A N 3
ATOM 3400 C CA . ILE A 1 57 ? -2.490 4.083 -8.265 1.00 12.32 57 ILE A CA 3
ATOM 3401 C C . ILE A 1 57 ? -3.930 4.566 -8.481 1.00 53.21 57 ILE A C 3
ATOM 3402 O O . ILE A 1 57 ? -4.186 5.483 -9.262 1.00 63.14 57 ILE A O 3
ATOM 3418 N N . ASP A 1 58 ? -4.865 3.920 -7.784 1.00 21.42 58 ASP A N 3
ATOM 3419 C CA . ASP A 1 58 ? -6.283 4.286 -7.833 1.00 25.15 58 ASP A CA 3
ATOM 3420 C C . ASP A 1 58 ? -6.873 4.358 -6.416 1.00 4.31 58 ASP A C 3
ATOM 3421 O O . ASP A 1 58 ? -6.526 3.561 -5.543 1.00 4.14 58 ASP A O 3
ATOM 3430 N N . VAL A 1 59 ? -7.757 5.322 -6.190 1.00 21.05 59 VAL A N 3
ATOM 3431 C CA . VAL A 1 59 ? -8.489 5.412 -4.928 1.00 73.50 59 VAL A CA 3
ATOM 3432 C C . VAL A 1 59 ? -9.934 4.949 -5.135 1.00 13.13 59 VAL A C 3
ATOM 3433 O O . VAL A 1 59 ? -10.742 5.662 -5.727 1.00 20.13 59 VAL A O 3
ATOM 3446 N N . ARG A 1 60 ? -10.248 3.742 -4.669 1.00 32.23 60 ARG A N 3
ATOM 3447 C CA . ARG A 1 60 ? -11.581 3.164 -4.874 1.00 11.21 60 ARG A CA 3
ATOM 3448 C C . ARG A 1 60 ? -12.420 3.171 -3.580 1.00 15.12 60 ARG A C 3
ATOM 3449 O O . ARG A 1 60 ? -12.314 2.260 -2.753 1.00 12.33 60 ARG A O 3
ATOM 3470 N N . PRO A 1 61 ? -13.287 4.188 -3.398 1.00 20.53 61 PRO A N 3
ATOM 3471 C CA . PRO A 1 61 ? -14.196 4.253 -2.243 1.00 52.15 61 PRO A CA 3
ATOM 3472 C C . PRO A 1 61 ? -15.294 3.184 -2.329 1.00 71.41 61 PRO A C 3
ATOM 3473 O O . PRO A 1 61 ? -15.807 2.713 -1.316 1.00 34.34 61 PRO A O 3
ATOM 3484 N N . GLU A 1 62 ? -15.636 2.808 -3.561 1.00 15.30 62 GLU A N 3
ATOM 3485 C CA . GLU A 1 62 ? -16.616 1.751 -3.824 1.00 35.30 62 GLU A CA 3
ATOM 3486 C C . GLU A 1 62 ? -16.239 0.428 -3.134 1.00 62.00 62 GLU A C 3
ATOM 3487 O O . GLU A 1 62 ? -17.075 -0.225 -2.517 1.00 61.15 62 GLU A O 3
ATOM 3499 N N . LYS A 1 63 ? -14.972 0.035 -3.255 1.00 11.53 63 LYS A N 3
ATOM 3500 C CA . LYS A 1 63 ? -14.478 -1.210 -2.652 1.00 72.20 63 LYS A CA 3
ATOM 3501 C C . LYS A 1 63 ? -13.811 -0.940 -1.293 1.00 22.05 63 LYS A C 3
ATOM 3502 O O . LYS A 1 63 ? -13.396 -1.874 -0.602 1.00 1.12 63 LYS A O 3
ATOM 3521 N N . ARG A 1 64 ? -13.716 0.344 -0.924 1.00 42.32 64 ARG A N 3
ATOM 3522 C CA . ARG A 1 64 ? -13.033 0.776 0.306 1.00 4.44 64 ARG A CA 3
ATOM 3523 C C . ARG A 1 64 ? -11.544 0.398 0.285 1.00 4.31 64 ARG A C 3
ATOM 3524 O O . ARG A 1 64 ? -10.925 0.192 1.331 1.00 15.53 64 ARG A O 3
ATOM 3545 N N . GLU A 1 65 ? -10.968 0.350 -0.914 1.00 12.50 65 GLU A N 3
ATOM 3546 C CA . GLU A 1 65 ? -9.572 -0.067 -1.097 1.00 50.31 65 GLU A CA 3
ATOM 3547 C C . GLU A 1 65 ? -8.783 0.950 -1.935 1.00 55.01 65 GLU A C 3
ATOM 3548 O O . GLU A 1 65 ? -9.200 1.336 -3.032 1.00 62.14 65 GLU A O 3
ATOM 3560 N N . ILE A 1 66 ? -7.647 1.388 -1.402 1.00 3.11 66 ILE A N 3
ATOM 3561 C CA . ILE A 1 66 ? -6.739 2.292 -2.117 1.00 23.51 66 ILE A CA 3
ATOM 3562 C C . ILE A 1 66 ? -5.479 1.537 -2.560 1.00 51.44 66 ILE A C 3
ATOM 3563 O O . ILE A 1 66 ? -4.731 1.022 -1.731 1.00 4.11 66 ILE A O 3
ATOM 3579 N N . ASP A 1 67 ? -5.246 1.479 -3.864 1.00 64.10 67 ASP A N 3
ATOM 3580 C CA . ASP A 1 67 ? -4.153 0.673 -4.418 1.00 13.41 67 ASP A CA 3
ATOM 3581 C C . ASP A 1 67 ? -2.819 1.439 -4.426 1.00 55.54 67 ASP A C 3
ATOM 3582 O O . ASP A 1 67 ? -2.757 2.597 -4.852 1.00 14.12 67 ASP A O 3
ATOM 3591 N N . PHE A 1 68 ? -1.753 0.789 -3.956 1.00 1.54 68 PHE A N 3
ATOM 3592 C CA . PHE A 1 68 ? -0.422 1.411 -3.898 1.00 54.05 68 PHE A CA 3
ATOM 3593 C C . PHE A 1 68 ? 0.549 0.785 -4.908 1.00 74.13 68 PHE A C 3
ATOM 3594 O O . PHE A 1 68 ? 0.311 -0.305 -5.431 1.00 71.11 68 PHE A O 3
ATOM 3611 N N . LYS A 1 69 ? 1.654 1.480 -5.159 1.00 52.10 69 LYS A N 3
ATOM 3612 C CA . LYS A 1 69 ? 2.649 1.048 -6.145 1.00 14.22 69 LYS A CA 3
ATOM 3613 C C . LYS A 1 69 ? 4.054 1.524 -5.765 1.00 32.44 69 LYS A C 3
ATOM 3614 O O . LYS A 1 69 ? 4.253 2.694 -5.438 1.00 32.23 69 LYS A O 3
ATOM 3633 N N . TYR A 1 70 ? 5.023 0.619 -5.816 1.00 2.31 70 TYR A N 3
ATOM 3634 C CA . TYR A 1 70 ? 6.421 0.972 -5.561 1.00 54.50 70 TYR A CA 3
ATOM 3635 C C . TYR A 1 70 ? 7.106 1.300 -6.893 1.00 1.13 70 TYR A C 3
ATOM 3636 O O . TYR A 1 70 ? 7.238 0.431 -7.752 1.00 24.30 70 TYR A O 3
ATOM 3654 N N . ILE A 1 71 ? 7.531 2.543 -7.076 1.00 52.01 71 ILE A N 3
ATOM 3655 C CA . ILE A 1 71 ? 8.177 2.944 -8.330 1.00 13.32 71 ILE A CA 3
ATOM 3656 C C . ILE A 1 71 ? 9.707 2.776 -8.247 1.00 42.10 71 ILE A C 3
ATOM 3657 O O . ILE A 1 71 ? 10.288 2.855 -7.167 1.00 40.34 71 ILE A O 3
ATOM 3673 N N . PRO A 1 72 ? 10.382 2.526 -9.395 1.00 5.35 72 PRO A N 3
ATOM 3674 C CA . PRO A 1 72 ? 11.834 2.224 -9.434 1.00 53.45 72 PRO A CA 3
ATOM 3675 C C . PRO A 1 72 ? 12.719 3.257 -8.704 1.00 24.22 72 PRO A C 3
ATOM 3676 O O . PRO A 1 72 ? 13.889 2.988 -8.415 1.00 3.44 72 PRO A O 3
ATOM 3687 N N . LEU A 1 73 ? 12.166 4.431 -8.414 1.00 63.30 73 LEU A N 3
ATOM 3688 C CA . LEU A 1 73 ? 12.884 5.457 -7.652 1.00 22.42 73 LEU A CA 3
ATOM 3689 C C . LEU A 1 73 ? 11.958 6.157 -6.646 1.00 63.21 73 LEU A C 3
ATOM 3690 O O . LEU A 1 73 ? 11.148 7.012 -7.023 1.00 60.13 73 LEU A O 3
ATOM 3706 N N . GLU A 1 74 ? 12.074 5.786 -5.373 1.00 55.23 74 GLU A N 3
ATOM 3707 C CA . GLU A 1 74 ? 11.311 6.437 -4.300 1.00 61.10 74 GLU A CA 3
ATOM 3708 C C . GLU A 1 74 ? 12.153 7.516 -3.584 1.00 34.22 74 GLU A C 3
ATOM 3709 O O . GLU A 1 74 ? 12.141 8.685 -4.032 1.00 37.68 74 GLU A O 3
ATOM 3721 N N . MET A 1 1 ? -5.027 14.230 7.236 1.00 3.15 1 MET A N 4
ATOM 3722 C CA . MET A 1 1 ? -4.334 13.730 6.018 1.00 53.02 1 MET A CA 4
ATOM 3723 C C . MET A 1 1 ? -5.321 13.091 5.035 1.00 42.32 1 MET A C 4
ATOM 3724 O O . MET A 1 1 ? -5.939 12.069 5.343 1.00 52.23 1 MET A O 4
ATOM 3740 N N . ASP A 1 2 ? -5.457 13.690 3.854 1.00 12.23 2 ASP A N 4
ATOM 3741 C CA . ASP A 1 2 ? -6.340 13.163 2.807 1.00 61.43 2 ASP A CA 4
ATOM 3742 C C . ASP A 1 2 ? -5.525 12.620 1.620 1.00 53.25 2 ASP A C 4
ATOM 3743 O O . ASP A 1 2 ? -4.480 13.172 1.262 1.00 63.14 2 ASP A O 4
ATOM 3752 N N . VAL A 1 3 ? -6.012 11.542 1.006 1.00 3.23 3 VAL A N 4
ATOM 3753 C CA . VAL A 1 3 ? -5.286 10.873 -0.083 1.00 4.32 3 VAL A CA 4
ATOM 3754 C C . VAL A 1 3 ? -6.083 10.872 -1.401 1.00 55.32 3 VAL A C 4
ATOM 3755 O O . VAL A 1 3 ? -7.235 10.428 -1.451 1.00 4.02 3 VAL A O 4
ATOM 3768 N N . GLU A 1 4 ? -5.461 11.388 -2.457 1.00 13.01 4 GLU A N 4
ATOM 3769 C CA . GLU A 1 4 ? -6.030 11.347 -3.809 1.00 31.22 4 GLU A CA 4
ATOM 3770 C C . GLU A 1 4 ? -5.256 10.358 -4.700 1.00 62.02 4 GLU A C 4
ATOM 3771 O O . GLU A 1 4 ? -4.127 9.981 -4.386 1.00 40.15 4 GLU A O 4
ATOM 3783 N N . PRO A 1 5 ? -5.852 9.916 -5.824 1.00 40.24 5 PRO A N 4
ATOM 3784 C CA . PRO A 1 5 ? -5.153 9.064 -6.803 1.00 5.34 5 PRO A CA 4
ATOM 3785 C C . PRO A 1 5 ? -3.986 9.795 -7.502 1.00 42.31 5 PRO A C 4
ATOM 3786 O O . PRO A 1 5 ? -4.059 10.995 -7.769 1.00 31.31 5 PRO A O 4
ATOM 3797 N N . GLY A 1 6 ? -2.916 9.059 -7.796 1.00 52.22 6 GLY A N 4
ATOM 3798 C CA . GLY A 1 6 ? -1.738 9.645 -8.436 1.00 63.24 6 GLY A CA 4
ATOM 3799 C C . GLY A 1 6 ? -0.850 10.446 -7.480 1.00 51.14 6 GLY A C 4
ATOM 3800 O O . GLY A 1 6 ? 0.024 11.197 -7.921 1.00 44.04 6 GLY A O 4
ATOM 3804 N N . LYS A 1 7 ? -1.063 10.289 -6.173 1.00 4.03 7 LYS A N 4
ATOM 3805 C CA . LYS A 1 7 ? -0.286 11.021 -5.160 1.00 30.30 7 LYS A CA 4
ATOM 3806 C C . LYS A 1 7 ? 0.826 10.151 -4.541 1.00 72.54 7 LYS A C 4
ATOM 3807 O O . LYS A 1 7 ? 0.732 8.921 -4.508 1.00 40.12 7 LYS A O 4
ATOM 3826 N N . PHE A 1 8 ? 1.873 10.807 -4.034 1.00 63.53 8 PHE A N 4
ATOM 3827 C CA . PHE A 1 8 ? 3.011 10.119 -3.399 1.00 61.45 8 PHE A CA 4
ATOM 3828 C C . PHE A 1 8 ? 2.906 10.178 -1.867 1.00 4.31 8 PHE A C 4
ATOM 3829 O O . PHE A 1 8 ? 2.961 11.260 -1.280 1.00 4.25 8 PHE A O 4
ATOM 3846 N N . TYR A 1 9 ? 2.774 9.022 -1.213 1.00 63.33 9 TYR A N 4
ATOM 3847 C CA . TYR A 1 9 ? 2.648 8.976 0.253 1.00 4.45 9 TYR A CA 4
ATOM 3848 C C . TYR A 1 9 ? 3.370 7.770 0.873 1.00 31.45 9 TYR A C 4
ATOM 3849 O O . TYR A 1 9 ? 3.371 6.670 0.325 1.00 73.45 9 TYR A O 4
ATOM 3867 N N . LYS A 1 10 ? 3.977 7.997 2.032 1.00 21.11 10 LYS A N 4
ATOM 3868 C CA . LYS A 1 10 ? 4.642 6.937 2.791 1.00 63.33 10 LYS A CA 4
ATOM 3869 C C . LYS A 1 10 ? 3.647 6.226 3.728 1.00 32.12 10 LYS A C 4
ATOM 3870 O O . LYS A 1 10 ? 2.822 6.873 4.375 1.00 14.24 10 LYS A O 4
ATOM 3889 N N . GLY A 1 11 ? 3.729 4.901 3.797 1.00 3.52 11 GLY A N 4
ATOM 3890 C CA . GLY A 1 11 ? 2.839 4.136 4.665 1.00 70.52 11 GLY A CA 4
ATOM 3891 C C . GLY A 1 11 ? 3.559 3.046 5.454 1.00 22.34 11 GLY A C 4
ATOM 3892 O O . GLY A 1 11 ? 4.778 2.902 5.354 1.00 11.54 11 GLY A O 4
ATOM 3896 N N . VAL A 1 12 ? 2.806 2.279 6.242 1.00 65.31 12 VAL A N 4
ATOM 3897 C CA . VAL A 1 12 ? 3.379 1.190 7.050 1.00 23.20 12 VAL A CA 4
ATOM 3898 C C . VAL A 1 12 ? 2.639 -0.144 6.817 1.00 41.25 12 VAL A C 4
ATOM 3899 O O . VAL A 1 12 ? 1.408 -0.177 6.718 1.00 70.23 12 VAL A O 4
ATOM 3912 N N . VAL A 1 13 ? 3.397 -1.237 6.716 1.00 21.13 13 VAL A N 4
ATOM 3913 C CA . VAL A 1 13 ? 2.824 -2.577 6.515 1.00 4.13 13 VAL A CA 4
ATOM 3914 C C . VAL A 1 13 ? 2.164 -3.109 7.798 1.00 60.32 13 VAL A C 4
ATOM 3915 O O . VAL A 1 13 ? 2.796 -3.159 8.858 1.00 10.30 13 VAL A O 4
ATOM 3928 N N . THR A 1 14 ? 0.895 -3.509 7.695 1.00 51.22 14 THR A N 4
ATOM 3929 C CA . THR A 1 14 ? 0.139 -4.033 8.848 1.00 53.14 14 THR A CA 4
ATOM 3930 C C . THR A 1 14 ? 0.037 -5.565 8.826 1.00 3.11 14 THR A C 4
ATOM 3931 O O . THR A 1 14 ? 0.181 -6.220 9.859 1.00 32.25 14 THR A O 4
ATOM 3942 N N . ARG A 1 15 ? -0.225 -6.136 7.649 1.00 14.41 15 ARG A N 4
ATOM 3943 C CA . ARG A 1 15 ? -0.363 -7.595 7.509 1.00 41.12 15 ARG A CA 4
ATOM 3944 C C . ARG A 1 15 ? -0.050 -8.072 6.078 1.00 24.41 15 ARG A C 4
ATOM 3945 O O . ARG A 1 15 ? -0.318 -7.370 5.099 1.00 14.42 15 ARG A O 4
ATOM 3966 N N . ILE A 1 16 ? 0.516 -9.278 5.973 1.00 13.24 16 ILE A N 4
ATOM 3967 C CA . ILE A 1 16 ? 0.864 -9.881 4.675 1.00 5.51 16 ILE A CA 4
ATOM 3968 C C . ILE A 1 16 ? -0.207 -10.894 4.229 1.00 33.14 16 ILE A C 4
ATOM 3969 O O . ILE A 1 16 ? -0.416 -11.920 4.881 1.00 21.10 16 ILE A O 4
ATOM 3985 N N . GLU A 1 17 ? -0.870 -10.610 3.109 1.00 12.51 17 GLU A N 4
ATOM 3986 C CA . GLU A 1 17 ? -1.961 -11.458 2.605 1.00 1.33 17 GLU A CA 4
ATOM 3987 C C . GLU A 1 17 ? -1.539 -12.282 1.378 1.00 25.24 17 GLU A C 4
ATOM 3988 O O . GLU A 1 17 ? -0.415 -12.167 0.884 1.00 42.42 17 GLU A O 4
ATOM 4000 N N . LYS A 1 18 ? -2.464 -13.104 0.882 1.00 74.50 18 LYS A N 4
ATOM 4001 C CA . LYS A 1 18 ? -2.224 -13.951 -0.298 1.00 43.02 18 LYS A CA 4
ATOM 4002 C C . LYS A 1 18 ? -2.462 -13.182 -1.613 1.00 20.34 18 LYS A C 4
ATOM 4003 O O . LYS A 1 18 ? -2.459 -13.766 -2.698 1.00 55.42 18 LYS A O 4
ATOM 4022 N N . TYR A 1 19 ? -2.671 -11.872 -1.501 1.00 50.55 19 TYR A N 4
ATOM 4023 C CA . TYR A 1 19 ? -2.947 -11.014 -2.664 1.00 35.23 19 TYR A CA 4
ATOM 4024 C C . TYR A 1 19 ? -2.278 -9.637 -2.520 1.00 0.33 19 TYR A C 4
ATOM 4025 O O . TYR A 1 19 ? -2.588 -8.702 -3.260 1.00 50.33 19 TYR A O 4
ATOM 4043 N N . GLY A 1 20 ? -1.346 -9.528 -1.574 1.00 32.32 20 GLY A N 4
ATOM 4044 C CA . GLY A 1 20 ? -0.676 -8.258 -1.308 1.00 41.53 20 GLY A CA 4
ATOM 4045 C C . GLY A 1 20 ? -0.572 -7.952 0.181 1.00 73.41 20 GLY A C 4
ATOM 4046 O O . GLY A 1 20 ? -0.958 -8.769 1.016 1.00 54.12 20 GLY A O 4
ATOM 4050 N N . ALA A 1 21 ? -0.048 -6.780 0.517 1.00 71.31 21 ALA A N 4
ATOM 4051 C CA . ALA A 1 21 ? 0.070 -6.361 1.919 1.00 73.43 21 ALA A CA 4
ATOM 4052 C C . ALA A 1 21 ? -0.755 -5.096 2.194 1.00 1.41 21 ALA A C 4
ATOM 4053 O O . ALA A 1 21 ? -0.696 -4.130 1.434 1.00 54.13 21 ALA A O 4
ATOM 4060 N N . PHE A 1 22 ? -1.526 -5.108 3.277 1.00 62.01 22 PHE A N 4
ATOM 4061 C CA . PHE A 1 22 ? -2.321 -3.938 3.662 1.00 51.03 22 PHE A CA 4
ATOM 4062 C C . PHE A 1 22 ? -1.445 -2.869 4.325 1.00 34.21 22 PHE A C 4
ATOM 4063 O O . PHE A 1 22 ? -0.908 -3.070 5.417 1.00 74.31 22 PHE A O 4
ATOM 4080 N N . ILE A 1 23 ? -1.307 -1.736 3.650 1.00 21.15 23 ILE A N 4
ATOM 4081 C CA . ILE A 1 23 ? -0.493 -0.625 4.140 1.00 23.23 23 ILE A CA 4
ATOM 4082 C C . ILE A 1 23 ? -1.364 0.593 4.473 1.00 11.11 23 ILE A C 4
ATOM 4083 O O . ILE A 1 23 ? -2.188 1.022 3.665 1.00 55.43 23 ILE A O 4
ATOM 4099 N N . ASN A 1 24 ? -1.185 1.144 5.668 1.00 21.42 24 ASN A N 4
ATOM 4100 C CA . ASN A 1 24 ? -1.926 2.340 6.076 1.00 1.34 24 ASN A CA 4
ATOM 4101 C C . ASN A 1 24 ? -1.080 3.606 5.885 1.00 74.13 24 ASN A C 4
ATOM 4102 O O . ASN A 1 24 ? 0.027 3.715 6.421 1.00 44.34 24 ASN A O 4
ATOM 4113 N N . LEU A 1 25 ? -1.595 4.556 5.107 1.00 15.51 25 LEU A N 4
ATOM 4114 C CA . LEU A 1 25 ? -0.929 5.853 4.927 1.00 21.24 25 LEU A CA 4
ATOM 4115 C C . LEU A 1 25 ? -1.230 6.780 6.109 1.00 43.44 25 LEU A C 4
ATOM 4116 O O . LEU A 1 25 ? -0.469 7.700 6.407 1.00 11.51 25 LEU A O 4
ATOM 4132 N N . ASN A 1 26 ? -2.352 6.522 6.773 1.00 32.32 26 ASN A N 4
ATOM 4133 C CA . ASN A 1 26 ? -2.806 7.341 7.898 1.00 54.40 26 ASN A CA 4
ATOM 4134 C C . ASN A 1 26 ? -3.819 6.554 8.747 1.00 74.53 26 ASN A C 4
ATOM 4135 O O . ASN A 1 26 ? -4.321 5.519 8.311 1.00 12.22 26 ASN A O 4
ATOM 4146 N N . GLU A 1 27 ? -4.120 7.056 9.943 1.00 13.10 27 GLU A N 4
ATOM 4147 C CA . GLU A 1 27 ? -5.047 6.399 10.877 1.00 24.20 27 GLU A CA 4
ATOM 4148 C C . GLU A 1 27 ? -6.334 5.890 10.184 1.00 44.41 27 GLU A C 4
ATOM 4149 O O . GLU A 1 27 ? -6.730 4.737 10.358 1.00 31.51 27 GLU A O 4
ATOM 4161 N N . GLN A 1 28 ? -6.972 6.750 9.389 1.00 62.34 28 GLN A N 4
ATOM 4162 C CA . GLN A 1 28 ? -8.239 6.402 8.711 1.00 12.44 28 GLN A CA 4
ATOM 4163 C C . GLN A 1 28 ? -8.025 5.954 7.261 1.00 11.01 28 GLN A C 4
ATOM 4164 O O . GLN A 1 28 ? -8.980 5.637 6.547 1.00 61.31 28 GLN A O 4
ATOM 4178 N N . VAL A 1 29 ? -6.772 5.912 6.840 1.00 54.01 29 VAL A N 4
ATOM 4179 C CA . VAL A 1 29 ? -6.433 5.603 5.439 1.00 60.54 29 VAL A CA 4
ATOM 4180 C C . VAL A 1 29 ? -5.768 4.221 5.286 1.00 72.10 29 VAL A C 4
ATOM 4181 O O . VAL A 1 29 ? -4.591 4.045 5.607 1.00 63.24 29 VAL A O 4
ATOM 4194 N N . ARG A 1 30 ? -6.533 3.256 4.776 1.00 3.04 30 ARG A N 4
ATOM 4195 C CA . ARG A 1 30 ? -6.038 1.893 4.535 1.00 23.21 30 ARG A CA 4
ATOM 4196 C C . ARG A 1 30 ? -5.893 1.619 3.026 1.00 64.54 30 ARG A C 4
ATOM 4197 O O . ARG A 1 30 ? -6.742 2.024 2.232 1.00 41.14 30 ARG A O 4
ATOM 4218 N N . GLY A 1 31 ? -4.824 0.930 2.633 1.00 53.24 31 GLY A N 4
ATOM 4219 C CA . GLY A 1 31 ? -4.630 0.585 1.226 1.00 55.04 31 GLY A CA 4
ATOM 4220 C C . GLY A 1 31 ? -4.004 -0.792 1.020 1.00 33.35 31 GLY A C 4
ATOM 4221 O O . GLY A 1 31 ? -3.642 -1.473 1.980 1.00 11.23 31 GLY A O 4
ATOM 4225 N N . LEU A 1 32 ? -3.857 -1.196 -0.240 1.00 51.11 32 LEU A N 4
ATOM 4226 C CA . LEU A 1 32 ? -3.326 -2.521 -0.577 1.00 72.45 32 LEU A CA 4
ATOM 4227 C C . LEU A 1 32 ? -2.150 -2.422 -1.565 1.00 60.52 32 LEU A C 4
ATOM 4228 O O . LEU A 1 32 ? -2.257 -1.798 -2.622 1.00 35.22 32 LEU A O 4
ATOM 4244 N N . LEU A 1 33 ? -1.029 -3.037 -1.203 1.00 32.24 33 LEU A N 4
ATOM 4245 C CA . LEU A 1 33 ? 0.155 -3.091 -2.068 1.00 33.43 33 LEU A CA 4
ATOM 4246 C C . LEU A 1 33 ? 0.290 -4.484 -2.706 1.00 53.43 33 LEU A C 4
ATOM 4247 O O . LEU A 1 33 ? 0.519 -5.475 -2.010 1.00 60.12 33 LEU A O 4
ATOM 4263 N N . ARG A 1 34 ? 0.139 -4.557 -4.030 1.00 32.12 34 ARG A N 4
ATOM 4264 C CA . ARG A 1 34 ? 0.138 -5.843 -4.747 1.00 24.23 34 ARG A CA 4
ATOM 4265 C C . ARG A 1 34 ? 1.532 -6.190 -5.308 1.00 73.42 34 ARG A C 4
ATOM 4266 O O . ARG A 1 34 ? 2.290 -5.308 -5.711 1.00 12.44 34 ARG A O 4
ATOM 4287 N N . PRO A 1 35 ? 1.878 -7.499 -5.354 1.00 43.43 35 PRO A N 4
ATOM 4288 C CA . PRO A 1 35 ? 3.219 -7.971 -5.766 1.00 72.44 35 PRO A CA 4
ATOM 4289 C C . PRO A 1 35 ? 3.698 -7.433 -7.129 1.00 54.43 35 PRO A C 4
ATOM 4290 O O . PRO A 1 35 ? 4.894 -7.207 -7.325 1.00 11.10 35 PRO A O 4
ATOM 4301 N N . ARG A 1 36 ? 2.774 -7.235 -8.068 1.00 13.34 36 ARG A N 4
ATOM 4302 C CA . ARG A 1 36 ? 3.145 -6.807 -9.425 1.00 63.14 36 ARG A CA 4
ATOM 4303 C C . ARG A 1 36 ? 3.463 -5.305 -9.497 1.00 24.31 36 ARG A C 4
ATOM 4304 O O . ARG A 1 36 ? 4.004 -4.824 -10.496 1.00 21.30 36 ARG A O 4
ATOM 4325 N N . ASP A 1 37 ? 3.127 -4.571 -8.444 1.00 43.34 37 ASP A N 4
ATOM 4326 C CA . ASP A 1 37 ? 3.426 -3.139 -8.372 1.00 54.11 37 ASP A CA 4
ATOM 4327 C C . ASP A 1 37 ? 4.749 -2.881 -7.627 1.00 20.02 37 ASP A C 4
ATOM 4328 O O . ASP A 1 37 ? 5.134 -1.733 -7.391 1.00 52.32 37 ASP A O 4
ATOM 4337 N N . MET A 1 38 ? 5.447 -3.959 -7.272 1.00 4.31 38 MET A N 4
ATOM 4338 C CA . MET A 1 38 ? 6.703 -3.859 -6.522 1.00 12.20 38 MET A CA 4
ATOM 4339 C C . MET A 1 38 ? 7.924 -3.824 -7.450 1.00 31.14 38 MET A C 4
ATOM 4340 O O . MET A 1 38 ? 7.900 -4.372 -8.552 1.00 62.33 38 MET A O 4
ATOM 4354 N N . ILE A 1 39 ? 8.993 -3.170 -6.992 1.00 55.22 39 ILE A N 4
ATOM 4355 C CA . ILE A 1 39 ? 10.246 -3.092 -7.759 1.00 21.31 39 ILE A CA 4
ATOM 4356 C C . ILE A 1 39 ? 11.332 -4.024 -7.181 1.00 53.31 39 ILE A C 4
ATOM 4357 O O . ILE A 1 39 ? 11.722 -5.008 -7.813 1.00 13.01 39 ILE A O 4
ATOM 4373 N N . SER A 1 40 ? 11.818 -3.708 -5.978 1.00 1.03 40 SER A N 4
ATOM 4374 C CA . SER A 1 40 ? 12.930 -4.463 -5.363 1.00 73.41 40 SER A CA 4
ATOM 4375 C C . SER A 1 40 ? 12.520 -5.195 -4.071 1.00 31.43 40 SER A C 4
ATOM 4376 O O . SER A 1 40 ? 13.335 -5.893 -3.468 1.00 73.40 40 SER A O 4
ATOM 4384 N N . LEU A 1 41 ? 11.262 -5.044 -3.645 1.00 5.22 41 LEU A N 4
ATOM 4385 C CA . LEU A 1 41 ? 10.793 -5.659 -2.390 1.00 14.23 41 LEU A CA 4
ATOM 4386 C C . LEU A 1 41 ? 9.714 -6.731 -2.627 1.00 52.30 41 LEU A C 4
ATOM 4387 O O . LEU A 1 41 ? 8.743 -6.511 -3.348 1.00 35.21 41 LEU A O 4
ATOM 4403 N N . ARG A 1 42 ? 9.903 -7.889 -1.997 1.00 1.12 42 ARG A N 4
ATOM 4404 C CA . ARG A 1 42 ? 8.938 -8.997 -2.040 1.00 41.03 42 ARG A CA 4
ATOM 4405 C C . ARG A 1 42 ? 8.112 -9.056 -0.743 1.00 43.31 42 ARG A C 4
ATOM 4406 O O . ARG A 1 42 ? 8.612 -8.723 0.331 1.00 54.34 42 ARG A O 4
ATOM 4427 N N . LEU A 1 43 ? 6.853 -9.495 -0.840 1.00 33.02 43 LEU A N 4
ATOM 4428 C CA . LEU A 1 43 ? 6.009 -9.690 0.355 1.00 73.51 43 LEU A CA 4
ATOM 4429 C C . LEU A 1 43 ? 6.686 -10.649 1.347 1.00 12.44 43 LEU A C 4
ATOM 4430 O O . LEU A 1 43 ? 6.493 -10.562 2.556 1.00 11.33 43 LEU A O 4
ATOM 4446 N N . GLU A 1 44 ? 7.503 -11.545 0.801 1.00 34.33 44 GLU A N 4
ATOM 4447 C CA . GLU A 1 44 ? 8.222 -12.561 1.580 1.00 2.31 44 GLU A CA 4
ATOM 4448 C C . GLU A 1 44 ? 9.284 -11.929 2.500 1.00 12.54 44 GLU A C 4
ATOM 4449 O O . GLU A 1 44 ? 9.853 -12.598 3.365 1.00 2.12 44 GLU A O 4
ATOM 4461 N N . ASN A 1 45 ? 9.558 -10.642 2.292 1.00 10.42 45 ASN A N 4
ATOM 4462 C CA . ASN A 1 45 ? 10.561 -9.919 3.082 1.00 10.13 45 ASN A CA 4
ATOM 4463 C C . ASN A 1 45 ? 9.913 -8.854 3.977 1.00 62.23 45 ASN A C 4
ATOM 4464 O O . ASN A 1 45 ? 10.517 -8.397 4.947 1.00 23.03 45 ASN A O 4
ATOM 4475 N N . LEU A 1 46 ? 8.687 -8.457 3.647 1.00 61.55 46 LEU A N 4
ATOM 4476 C CA . LEU A 1 46 ? 7.998 -7.392 4.382 1.00 65.12 46 LEU A CA 4
ATOM 4477 C C . LEU A 1 46 ? 7.478 -7.892 5.739 1.00 43.41 46 LEU A C 4
ATOM 4478 O O . LEU A 1 46 ? 6.947 -9.000 5.848 1.00 1.44 46 LEU A O 4
ATOM 4494 N N . ASN A 1 47 ? 7.641 -7.070 6.774 1.00 41.44 47 ASN A N 4
ATOM 4495 C CA . ASN A 1 47 ? 7.183 -7.411 8.125 1.00 25.12 47 ASN A CA 4
ATOM 4496 C C . ASN A 1 47 ? 6.223 -6.339 8.661 1.00 23.02 47 ASN A C 4
ATOM 4497 O O . ASN A 1 47 ? 6.215 -5.199 8.187 1.00 73.52 47 ASN A O 4
ATOM 4508 N N . VAL A 1 48 ? 5.417 -6.703 9.651 1.00 11.34 48 VAL A N 4
ATOM 4509 C CA . VAL A 1 48 ? 4.532 -5.739 10.307 1.00 33.14 48 VAL A CA 4
ATOM 4510 C C . VAL A 1 48 ? 5.356 -4.642 10.997 1.00 40.03 48 VAL A C 4
ATOM 4511 O O . VAL A 1 48 ? 6.071 -4.906 11.961 1.00 21.23 48 VAL A O 4
ATOM 4524 N N . GLY A 1 49 ? 5.259 -3.412 10.498 1.00 75.54 49 GLY A N 4
ATOM 4525 C CA . GLY A 1 49 ? 6.058 -2.318 11.050 1.00 15.20 49 GLY A CA 4
ATOM 4526 C C . GLY A 1 49 ? 7.061 -1.728 10.061 1.00 71.43 49 GLY A C 4
ATOM 4527 O O . GLY A 1 49 ? 7.699 -0.713 10.352 1.00 34.43 49 GLY A O 4
ATOM 4531 N N . ASP A 1 50 ? 7.222 -2.365 8.898 1.00 24.40 50 ASP A N 4
ATOM 4532 C CA . ASP A 1 50 ? 8.061 -1.805 7.834 1.00 51.21 50 ASP A CA 4
ATOM 4533 C C . ASP A 1 50 ? 7.345 -0.644 7.123 1.00 4.35 50 ASP A C 4
ATOM 4534 O O . ASP A 1 50 ? 6.242 -0.804 6.595 1.00 15.23 50 ASP A O 4
ATOM 4543 N N . GLU A 1 51 ? 7.976 0.524 7.126 1.00 54.43 51 GLU A N 4
ATOM 4544 C CA . GLU A 1 51 ? 7.422 1.713 6.472 1.00 24.42 51 GLU A CA 4
ATOM 4545 C C . GLU A 1 51 ? 7.946 1.849 5.036 1.00 13.15 51 GLU A C 4
ATOM 4546 O O . GLU A 1 51 ? 9.153 1.940 4.813 1.00 14.43 51 GLU A O 4
ATOM 4558 N N . ILE A 1 52 ? 7.036 1.878 4.066 1.00 65.21 52 ILE A N 4
ATOM 4559 C CA . ILE A 1 52 ? 7.412 1.938 2.648 1.00 33.05 52 ILE A CA 4
ATOM 4560 C C . ILE A 1 52 ? 6.839 3.188 1.954 1.00 11.04 52 ILE A C 4
ATOM 4561 O O . ILE A 1 52 ? 5.687 3.564 2.179 1.00 31.45 52 ILE A O 4
ATOM 4577 N N . ILE A 1 53 ? 7.658 3.832 1.120 1.00 2.23 53 ILE A N 4
ATOM 4578 C CA . ILE A 1 53 ? 7.210 4.979 0.318 1.00 11.44 53 ILE A CA 4
ATOM 4579 C C . ILE A 1 53 ? 6.523 4.496 -0.968 1.00 21.04 53 ILE A C 4
ATOM 4580 O O . ILE A 1 53 ? 7.168 3.945 -1.864 1.00 13.22 53 ILE A O 4
ATOM 4596 N N . VAL A 1 54 ? 5.210 4.694 -1.054 1.00 5.43 54 VAL A N 4
ATOM 4597 C CA . VAL A 1 54 ? 4.424 4.185 -2.184 1.00 44.54 54 VAL A CA 4
ATOM 4598 C C . VAL A 1 54 ? 3.619 5.290 -2.885 1.00 62.51 54 VAL A C 4
ATOM 4599 O O . VAL A 1 54 ? 3.392 6.372 -2.341 1.00 61.54 54 VAL A O 4
ATOM 4612 N N . GLN A 1 55 ? 3.202 5.009 -4.113 1.00 22.14 55 GLN A N 4
ATOM 4613 C CA . GLN A 1 55 ? 2.330 5.914 -4.863 1.00 62.24 55 GLN A CA 4
ATOM 4614 C C . GLN A 1 55 ? 0.896 5.375 -4.889 1.00 51.55 55 GLN A C 4
ATOM 4615 O O . GLN A 1 55 ? 0.654 4.257 -5.355 1.00 41.01 55 GLN A O 4
ATOM 4629 N N . ALA A 1 56 ? -0.046 6.162 -4.380 1.00 70.01 56 ALA A N 4
ATOM 4630 C CA . ALA A 1 56 ? -1.460 5.785 -4.403 1.00 50.41 56 ALA A CA 4
ATOM 4631 C C . ALA A 1 56 ? -2.037 5.938 -5.814 1.00 75.51 56 ALA A C 4
ATOM 4632 O O . ALA A 1 56 ? -2.453 7.025 -6.209 1.00 4.32 56 ALA A O 4
ATOM 4639 N N . ILE A 1 57 ? -2.038 4.844 -6.575 1.00 12.13 57 ILE A N 4
ATOM 4640 C CA . ILE A 1 57 ? -2.485 4.859 -7.972 1.00 22.45 57 ILE A CA 4
ATOM 4641 C C . ILE A 1 57 ? -3.930 5.370 -8.098 1.00 4.34 57 ILE A C 4
ATOM 4642 O O . ILE A 1 57 ? -4.170 6.452 -8.634 1.00 34.13 57 ILE A O 4
ATOM 4658 N N . ASP A 1 58 ? -4.885 4.583 -7.602 1.00 30.34 58 ASP A N 4
ATOM 4659 C CA . ASP A 1 58 ? -6.298 4.978 -7.599 1.00 65.11 58 ASP A CA 4
ATOM 4660 C C . ASP A 1 58 ? -6.944 4.732 -6.227 1.00 20.40 58 ASP A C 4
ATOM 4661 O O . ASP A 1 58 ? -6.594 3.787 -5.518 1.00 64.43 58 ASP A O 4
ATOM 4670 N N . VAL A 1 59 ? -7.882 5.600 -5.857 1.00 41.01 59 VAL A N 4
ATOM 4671 C CA . VAL A 1 59 ? -8.654 5.435 -4.622 1.00 51.11 59 VAL A CA 4
ATOM 4672 C C . VAL A 1 59 ? -10.087 4.993 -4.949 1.00 11.43 59 VAL A C 4
ATOM 4673 O O . VAL A 1 59 ? -10.882 5.780 -5.463 1.00 51.51 59 VAL A O 4
ATOM 4686 N N . ARG A 1 60 ? -10.405 3.732 -4.662 1.00 4.32 60 ARG A N 4
ATOM 4687 C CA . ARG A 1 60 ? -11.723 3.167 -4.981 1.00 71.04 60 ARG A CA 4
ATOM 4688 C C . ARG A 1 60 ? -12.684 3.297 -3.780 1.00 33.54 60 ARG A C 4
ATOM 4689 O O . ARG A 1 60 ? -12.621 2.497 -2.844 1.00 22.00 60 ARG A O 4
ATOM 4710 N N . PRO A 1 61 ? -13.588 4.301 -3.791 1.00 34.22 61 PRO A N 4
ATOM 4711 C CA . PRO A 1 61 ? -14.487 4.575 -2.650 1.00 31.45 61 PRO A CA 4
ATOM 4712 C C . PRO A 1 61 ? -15.431 3.401 -2.339 1.00 52.30 61 PRO A C 4
ATOM 4713 O O . PRO A 1 61 ? -15.354 2.794 -1.265 1.00 63.22 61 PRO A O 4
ATOM 4724 N N . GLU A 1 62 ? -16.302 3.073 -3.296 1.00 10.14 62 GLU A N 4
ATOM 4725 C CA . GLU A 1 62 ? -17.270 1.978 -3.143 1.00 64.15 62 GLU A CA 4
ATOM 4726 C C . GLU A 1 62 ? -16.579 0.623 -2.909 1.00 43.04 62 GLU A C 4
ATOM 4727 O O . GLU A 1 62 ? -17.100 -0.238 -2.200 1.00 31.41 62 GLU A O 4
ATOM 4739 N N . LYS A 1 63 ? -15.407 0.437 -3.517 1.00 2.11 63 LYS A N 4
ATOM 4740 C CA . LYS A 1 63 ? -14.671 -0.827 -3.410 1.00 11.41 63 LYS A CA 4
ATOM 4741 C C . LYS A 1 63 ? -13.871 -0.911 -2.102 1.00 41.12 63 LYS A C 4
ATOM 4742 O O . LYS A 1 63 ? -13.446 -1.995 -1.703 1.00 53.42 63 LYS A O 4
ATOM 4761 N N . ARG A 1 64 ? -13.668 0.238 -1.447 1.00 2.34 64 ARG A N 4
ATOM 4762 C CA . ARG A 1 64 ? -12.916 0.301 -0.183 1.00 1.53 64 ARG A CA 4
ATOM 4763 C C . ARG A 1 64 ? -11.456 -0.156 -0.366 1.00 54.22 64 ARG A C 4
ATOM 4764 O O . ARG A 1 64 ? -10.822 -0.646 0.571 1.00 24.01 64 ARG A O 4
ATOM 4785 N N . GLU A 1 65 ? -10.922 0.042 -1.572 1.00 74.11 65 GLU A N 4
ATOM 4786 C CA . GLU A 1 65 ? -9.549 -0.362 -1.900 1.00 33.11 65 GLU A CA 4
ATOM 4787 C C . GLU A 1 65 ? -8.732 0.815 -2.458 1.00 42.12 65 GLU A C 4
ATOM 4788 O O . GLU A 1 65 ? -9.153 1.483 -3.404 1.00 21.13 65 GLU A O 4
ATOM 4800 N N . ILE A 1 66 ? -7.573 1.076 -1.858 1.00 63.23 66 ILE A N 4
ATOM 4801 C CA . ILE A 1 66 ? -6.629 2.064 -2.391 1.00 61.44 66 ILE A CA 4
ATOM 4802 C C . ILE A 1 66 ? -5.404 1.355 -2.988 1.00 4.21 66 ILE A C 4
ATOM 4803 O O . ILE A 1 66 ? -4.739 0.573 -2.307 1.00 71.11 66 ILE A O 4
ATOM 4819 N N . ASP A 1 67 ? -5.107 1.638 -4.252 1.00 43.42 67 ASP A N 4
ATOM 4820 C CA . ASP A 1 67 ? -4.046 0.930 -4.974 1.00 21.22 67 ASP A CA 4
ATOM 4821 C C . ASP A 1 67 ? -2.666 1.555 -4.724 1.00 3.14 67 ASP A C 4
ATOM 4822 O O . ASP A 1 67 ? -2.468 2.752 -4.931 1.00 60.41 67 ASP A O 4
ATOM 4831 N N . PHE A 1 68 ? -1.716 0.738 -4.272 1.00 44.52 68 PHE A N 4
ATOM 4832 C CA . PHE A 1 68 ? -0.346 1.204 -4.044 1.00 74.34 68 PHE A CA 4
ATOM 4833 C C . PHE A 1 68 ? 0.643 0.599 -5.044 1.00 20.31 68 PHE A C 4
ATOM 4834 O O . PHE A 1 68 ? 0.462 -0.519 -5.529 1.00 32.24 68 PHE A O 4
ATOM 4851 N N . LYS A 1 69 ? 1.686 1.366 -5.338 1.00 53.14 69 LYS A N 4
ATOM 4852 C CA . LYS A 1 69 ? 2.810 0.910 -6.161 1.00 0.34 69 LYS A CA 4
ATOM 4853 C C . LYS A 1 69 ? 4.131 1.316 -5.493 1.00 64.13 69 LYS A C 4
ATOM 4854 O O . LYS A 1 69 ? 4.196 2.350 -4.827 1.00 5.11 69 LYS A O 4
ATOM 4873 N N . TYR A 1 70 ? 5.186 0.530 -5.686 1.00 71.52 70 TYR A N 4
ATOM 4874 C CA . TYR A 1 70 ? 6.490 0.865 -5.110 1.00 61.33 70 TYR A CA 4
ATOM 4875 C C . TYR A 1 70 ? 7.254 1.791 -6.059 1.00 23.41 70 TYR A C 4
ATOM 4876 O O . TYR A 1 70 ? 7.559 1.426 -7.192 1.00 54.14 70 TYR A O 4
ATOM 4894 N N . ILE A 1 71 ? 7.560 2.989 -5.582 1.00 11.15 71 ILE A N 4
ATOM 4895 C CA . ILE A 1 71 ? 8.227 3.996 -6.402 1.00 21.30 71 ILE A CA 4
ATOM 4896 C C . ILE A 1 71 ? 9.684 4.222 -5.967 1.00 65.32 71 ILE A C 4
ATOM 4897 O O . ILE A 1 71 ? 9.972 4.434 -4.782 1.00 40.24 71 ILE A O 4
ATOM 4913 N N . PRO A 1 72 ? 10.632 4.161 -6.920 1.00 52.11 72 PRO A N 4
ATOM 4914 C CA . PRO A 1 72 ? 12.025 4.525 -6.658 1.00 10.11 72 PRO A CA 4
ATOM 4915 C C . PRO A 1 72 ? 12.202 6.050 -6.586 1.00 24.22 72 PRO A C 4
ATOM 4916 O O . PRO A 1 72 ? 12.395 6.716 -7.605 1.00 10.31 72 PRO A O 4
ATOM 4927 N N . LEU A 1 73 ? 12.093 6.608 -5.383 1.00 42.13 73 LEU A N 4
ATOM 4928 C CA . LEU A 1 73 ? 12.218 8.054 -5.192 1.00 20.51 73 LEU A CA 4
ATOM 4929 C C . LEU A 1 73 ? 13.668 8.495 -5.449 1.00 72.32 73 LEU A C 4
ATOM 4930 O O . LEU A 1 73 ? 14.496 8.514 -4.537 1.00 73.24 73 LEU A O 4
ATOM 4946 N N . GLU A 1 74 ? 13.965 8.815 -6.709 1.00 73.35 74 GLU A N 4
ATOM 4947 C CA . GLU A 1 74 ? 15.324 9.185 -7.136 1.00 23.54 74 GLU A CA 4
ATOM 4948 C C . GLU A 1 74 ? 15.311 10.392 -8.099 1.00 55.05 74 GLU A C 4
ATOM 4949 O O . GLU A 1 74 ? 16.083 11.350 -7.869 1.00 35.99 74 GLU A O 4
ATOM 4961 N N . MET A 1 1 ? -4.638 14.243 6.751 1.00 63.23 1 MET A N 5
ATOM 4962 C CA . MET A 1 1 ? -3.984 13.602 5.580 1.00 62.23 1 MET A CA 5
ATOM 4963 C C . MET A 1 1 ? -4.980 12.771 4.757 1.00 44.31 1 MET A C 5
ATOM 4964 O O . MET A 1 1 ? -5.401 11.693 5.180 1.00 71.31 1 MET A O 5
ATOM 4980 N N . ASP A 1 2 ? -5.354 13.276 3.582 1.00 23.51 2 ASP A N 5
ATOM 4981 C CA . ASP A 1 2 ? -6.196 12.523 2.646 1.00 13.14 2 ASP A CA 5
ATOM 4982 C C . ASP A 1 2 ? -5.364 12.048 1.438 1.00 34.41 2 ASP A C 5
ATOM 4983 O O . ASP A 1 2 ? -4.316 12.623 1.121 1.00 0.44 2 ASP A O 5
ATOM 4992 N N . VAL A 1 3 ? -5.831 11.001 0.767 1.00 32.11 3 VAL A N 5
ATOM 4993 C CA . VAL A 1 3 ? -5.081 10.384 -0.331 1.00 12.12 3 VAL A CA 5
ATOM 4994 C C . VAL A 1 3 ? -5.739 10.627 -1.696 1.00 31.12 3 VAL A C 5
ATOM 4995 O O . VAL A 1 3 ? -6.931 10.378 -1.879 1.00 55.20 3 VAL A O 5
ATOM 5008 N N . GLU A 1 4 ? -4.941 11.109 -2.648 1.00 33.04 4 GLU A N 5
ATOM 5009 C CA . GLU A 1 4 ? -5.389 11.306 -4.030 1.00 3.12 4 GLU A CA 5
ATOM 5010 C C . GLU A 1 4 ? -4.704 10.299 -4.971 1.00 73.24 4 GLU A C 5
ATOM 5011 O O . GLU A 1 4 ? -3.596 9.835 -4.685 1.00 71.25 4 GLU A O 5
ATOM 5023 N N . PRO A 1 5 ? -5.345 9.947 -6.104 1.00 64.44 5 PRO A N 5
ATOM 5024 C CA . PRO A 1 5 ? -4.737 9.057 -7.110 1.00 54.43 5 PRO A CA 5
ATOM 5025 C C . PRO A 1 5 ? -3.467 9.662 -7.736 1.00 64.23 5 PRO A C 5
ATOM 5026 O O . PRO A 1 5 ? -3.418 10.857 -8.035 1.00 72.44 5 PRO A O 5
ATOM 5037 N N . GLY A 1 6 ? -2.441 8.832 -7.920 1.00 31.34 6 GLY A N 5
ATOM 5038 C CA . GLY A 1 6 ? -1.184 9.292 -8.507 1.00 12.04 6 GLY A CA 5
ATOM 5039 C C . GLY A 1 6 ? -0.231 9.952 -7.505 1.00 51.14 6 GLY A C 5
ATOM 5040 O O . GLY A 1 6 ? 0.857 10.391 -7.878 1.00 23.50 6 GLY A O 5
ATOM 5044 N N . LYS A 1 7 ? -0.623 10.013 -6.233 1.00 51.03 7 LYS A N 5
ATOM 5045 C CA . LYS A 1 7 ? 0.200 10.664 -5.201 1.00 44.21 7 LYS A CA 5
ATOM 5046 C C . LYS A 1 7 ? 1.127 9.668 -4.479 1.00 74.34 7 LYS A C 5
ATOM 5047 O O . LYS A 1 7 ? 0.768 8.512 -4.252 1.00 44.21 7 LYS A O 5
ATOM 5066 N N . PHE A 1 8 ? 2.321 10.136 -4.115 1.00 75.14 8 PHE A N 5
ATOM 5067 C CA . PHE A 1 8 ? 3.304 9.313 -3.399 1.00 44.34 8 PHE A CA 5
ATOM 5068 C C . PHE A 1 8 ? 3.221 9.555 -1.883 1.00 34.35 8 PHE A C 5
ATOM 5069 O O . PHE A 1 8 ? 3.290 10.698 -1.429 1.00 44.24 8 PHE A O 5
ATOM 5086 N N . TYR A 1 9 ? 3.083 8.486 -1.098 1.00 53.34 9 TYR A N 5
ATOM 5087 C CA . TYR A 1 9 ? 3.007 8.603 0.368 1.00 31.22 9 TYR A CA 5
ATOM 5088 C C . TYR A 1 9 ? 3.812 7.503 1.077 1.00 10.23 9 TYR A C 5
ATOM 5089 O O . TYR A 1 9 ? 4.169 6.492 0.478 1.00 63.11 9 TYR A O 5
ATOM 5107 N N . LYS A 1 10 ? 4.095 7.713 2.360 1.00 12.13 10 LYS A N 5
ATOM 5108 C CA . LYS A 1 10 ? 4.667 6.665 3.213 1.00 11.22 10 LYS A CA 5
ATOM 5109 C C . LYS A 1 10 ? 3.567 6.003 4.056 1.00 14.43 10 LYS A C 5
ATOM 5110 O O . LYS A 1 10 ? 2.870 6.673 4.819 1.00 11.24 10 LYS A O 5
ATOM 5129 N N . GLY A 1 11 ? 3.411 4.693 3.914 1.00 63.25 11 GLY A N 5
ATOM 5130 C CA . GLY A 1 11 ? 2.427 3.963 4.704 1.00 73.23 11 GLY A CA 5
ATOM 5131 C C . GLY A 1 11 ? 3.042 2.811 5.481 1.00 24.43 11 GLY A C 5
ATOM 5132 O O . GLY A 1 11 ? 4.168 2.406 5.206 1.00 73.21 11 GLY A O 5
ATOM 5136 N N . VAL A 1 12 ? 2.301 2.261 6.438 1.00 41.03 12 VAL A N 5
ATOM 5137 C CA . VAL A 1 12 ? 2.822 1.182 7.282 1.00 75.13 12 VAL A CA 5
ATOM 5138 C C . VAL A 1 12 ? 2.159 -0.171 6.965 1.00 40.45 12 VAL A C 5
ATOM 5139 O O . VAL A 1 12 ? 0.941 -0.258 6.787 1.00 14.34 12 VAL A O 5
ATOM 5152 N N . VAL A 1 13 ? 2.978 -1.217 6.875 1.00 32.53 13 VAL A N 5
ATOM 5153 C CA . VAL A 1 13 ? 2.489 -2.578 6.626 1.00 70.32 13 VAL A CA 5
ATOM 5154 C C . VAL A 1 13 ? 1.732 -3.135 7.844 1.00 3.01 13 VAL A C 5
ATOM 5155 O O . VAL A 1 13 ? 2.307 -3.299 8.922 1.00 35.00 13 VAL A O 5
ATOM 5168 N N . THR A 1 14 ? 0.443 -3.424 7.666 1.00 41.43 14 THR A N 5
ATOM 5169 C CA . THR A 1 14 ? -0.391 -3.963 8.753 1.00 71.53 14 THR A CA 5
ATOM 5170 C C . THR A 1 14 ? -0.337 -5.495 8.803 1.00 10.35 14 THR A C 5
ATOM 5171 O O . THR A 1 14 ? -0.100 -6.081 9.860 1.00 62.13 14 THR A O 5
ATOM 5182 N N . ARG A 1 15 ? -0.575 -6.144 7.663 1.00 32.03 15 ARG A N 5
ATOM 5183 C CA . ARG A 1 15 ? -0.473 -7.606 7.568 1.00 2.53 15 ARG A CA 5
ATOM 5184 C C . ARG A 1 15 ? -0.044 -8.038 6.154 1.00 11.34 15 ARG A C 5
ATOM 5185 O O . ARG A 1 15 ? -0.392 -7.390 5.161 1.00 54.23 15 ARG A O 5
ATOM 5206 N N . ILE A 1 16 ? 0.716 -9.127 6.072 1.00 5.31 16 ILE A N 5
ATOM 5207 C CA . ILE A 1 16 ? 1.182 -9.661 4.786 1.00 44.13 16 ILE A CA 5
ATOM 5208 C C . ILE A 1 16 ? 0.229 -10.747 4.261 1.00 14.32 16 ILE A C 5
ATOM 5209 O O . ILE A 1 16 ? 0.090 -11.813 4.863 1.00 54.13 16 ILE A O 5
ATOM 5225 N N . GLU A 1 17 ? -0.426 -10.470 3.141 1.00 4.23 17 GLU A N 5
ATOM 5226 C CA . GLU A 1 17 ? -1.334 -11.431 2.510 1.00 5.40 17 GLU A CA 5
ATOM 5227 C C . GLU A 1 17 ? -0.644 -12.172 1.360 1.00 30.12 17 GLU A C 5
ATOM 5228 O O . GLU A 1 17 ? 0.292 -11.663 0.742 1.00 35.23 17 GLU A O 5
ATOM 5240 N N . LYS A 1 18 ? -1.138 -13.366 1.060 1.00 54.40 18 LYS A N 5
ATOM 5241 C CA . LYS A 1 18 ? -0.596 -14.191 -0.027 1.00 41.22 18 LYS A CA 5
ATOM 5242 C C . LYS A 1 18 ? -0.751 -13.512 -1.403 1.00 71.11 18 LYS A C 5
ATOM 5243 O O . LYS A 1 18 ? -0.153 -13.946 -2.391 1.00 4.24 18 LYS A O 5
ATOM 5262 N N . TYR A 1 19 ? -1.552 -12.448 -1.462 1.00 13.33 19 TYR A N 5
ATOM 5263 C CA . TYR A 1 19 ? -1.809 -11.729 -2.718 1.00 1.25 19 TYR A CA 5
ATOM 5264 C C . TYR A 1 19 ? -1.406 -10.243 -2.630 1.00 15.51 19 TYR A C 5
ATOM 5265 O O . TYR A 1 19 ? -1.730 -9.451 -3.518 1.00 25.11 19 TYR A O 5
ATOM 5283 N N . GLY A 1 20 ? -0.691 -9.871 -1.571 1.00 32.51 20 GLY A N 5
ATOM 5284 C CA . GLY A 1 20 ? -0.278 -8.479 -1.392 1.00 31.00 20 GLY A CA 5
ATOM 5285 C C . GLY A 1 20 ? -0.171 -8.075 0.073 1.00 11.24 20 GLY A C 5
ATOM 5286 O O . GLY A 1 20 ? -0.481 -8.861 0.960 1.00 14.31 20 GLY A O 5
ATOM 5290 N N . ALA A 1 21 ? 0.265 -6.851 0.335 1.00 65.20 21 ALA A N 5
ATOM 5291 C CA . ALA A 1 21 ? 0.381 -6.355 1.713 1.00 42.34 21 ALA A CA 5
ATOM 5292 C C . ALA A 1 21 ? -0.566 -5.175 1.961 1.00 25.11 21 ALA A C 5
ATOM 5293 O O . ALA A 1 21 ? -0.528 -4.182 1.240 1.00 22.45 21 ALA A O 5
ATOM 5300 N N . PHE A 1 22 ? -1.408 -5.279 2.987 1.00 21.12 22 PHE A N 5
ATOM 5301 C CA . PHE A 1 22 ? -2.337 -4.195 3.324 1.00 15.14 22 PHE A CA 5
ATOM 5302 C C . PHE A 1 22 ? -1.623 -3.081 4.094 1.00 41.25 22 PHE A C 5
ATOM 5303 O O . PHE A 1 22 ? -1.136 -3.282 5.209 1.00 1.40 22 PHE A O 5
ATOM 5320 N N . ILE A 1 23 ? -1.570 -1.904 3.486 1.00 61.10 23 ILE A N 5
ATOM 5321 C CA . ILE A 1 23 ? -0.825 -0.772 4.034 1.00 45.11 23 ILE A CA 5
ATOM 5322 C C . ILE A 1 23 ? -1.739 0.428 4.303 1.00 34.41 23 ILE A C 5
ATOM 5323 O O . ILE A 1 23 ? -2.586 0.781 3.477 1.00 74.22 23 ILE A O 5
ATOM 5339 N N . ASN A 1 24 ? -1.566 1.050 5.466 1.00 50.33 24 ASN A N 5
ATOM 5340 C CA . ASN A 1 24 ? -2.316 2.258 5.815 1.00 23.42 24 ASN A CA 5
ATOM 5341 C C . ASN A 1 24 ? -1.406 3.493 5.773 1.00 44.42 24 ASN A C 5
ATOM 5342 O O . ASN A 1 24 ? -0.389 3.552 6.466 1.00 4.12 24 ASN A O 5
ATOM 5353 N N . LEU A 1 25 ? -1.767 4.469 4.943 1.00 14.35 25 LEU A N 5
ATOM 5354 C CA . LEU A 1 25 ? -0.992 5.715 4.819 1.00 50.11 25 LEU A CA 5
ATOM 5355 C C . LEU A 1 25 ? -1.320 6.690 5.962 1.00 63.23 25 LEU A C 5
ATOM 5356 O O . LEU A 1 25 ? -0.554 7.607 6.258 1.00 75.34 25 LEU A O 5
ATOM 5372 N N . ASN A 1 26 ? -2.466 6.472 6.593 1.00 0.22 26 ASN A N 5
ATOM 5373 C CA . ASN A 1 26 ? -2.975 7.336 7.662 1.00 51.54 26 ASN A CA 5
ATOM 5374 C C . ASN A 1 26 ? -4.083 6.590 8.423 1.00 31.30 26 ASN A C 5
ATOM 5375 O O . ASN A 1 26 ? -4.624 5.610 7.913 1.00 60.14 26 ASN A O 5
ATOM 5386 N N . GLU A 1 27 ? -4.422 7.043 9.629 1.00 22.24 27 GLU A N 5
ATOM 5387 C CA . GLU A 1 27 ? -5.425 6.355 10.458 1.00 62.45 27 GLU A CA 5
ATOM 5388 C C . GLU A 1 27 ? -6.756 6.132 9.709 1.00 40.13 27 GLU A C 5
ATOM 5389 O O . GLU A 1 27 ? -7.313 5.035 9.735 1.00 63.10 27 GLU A O 5
ATOM 5401 N N . GLN A 1 28 ? -7.266 7.166 9.041 1.00 64.53 28 GLN A N 5
ATOM 5402 C CA . GLN A 1 28 ? -8.524 7.048 8.279 1.00 22.21 28 GLN A CA 5
ATOM 5403 C C . GLN A 1 28 ? -8.305 6.487 6.860 1.00 25.32 28 GLN A C 5
ATOM 5404 O O . GLN A 1 28 ? -9.247 6.388 6.071 1.00 22.40 28 GLN A O 5
ATOM 5418 N N . VAL A 1 29 ? -7.064 6.112 6.548 1.00 22.22 29 VAL A N 5
ATOM 5419 C CA . VAL A 1 29 ? -6.702 5.617 5.211 1.00 0.24 29 VAL A CA 5
ATOM 5420 C C . VAL A 1 29 ? -6.367 4.114 5.226 1.00 41.43 29 VAL A C 5
ATOM 5421 O O . VAL A 1 29 ? -5.692 3.621 6.131 1.00 32.54 29 VAL A O 5
ATOM 5434 N N . ARG A 1 30 ? -6.842 3.397 4.210 1.00 72.42 30 ARG A N 5
ATOM 5435 C CA . ARG A 1 30 ? -6.643 1.946 4.104 1.00 24.53 30 ARG A CA 5
ATOM 5436 C C . ARG A 1 30 ? -6.432 1.523 2.638 1.00 0.14 30 ARG A C 5
ATOM 5437 O O . ARG A 1 30 ? -7.183 1.940 1.753 1.00 40.43 30 ARG A O 5
ATOM 5458 N N . GLY A 1 31 ? -5.417 0.699 2.377 1.00 13.13 31 GLY A N 5
ATOM 5459 C CA . GLY A 1 31 ? -5.161 0.254 1.009 1.00 14.35 31 GLY A CA 5
ATOM 5460 C C . GLY A 1 31 ? -4.410 -1.073 0.903 1.00 21.51 31 GLY A C 5
ATOM 5461 O O . GLY A 1 31 ? -4.086 -1.706 1.910 1.00 22.12 31 GLY A O 5
ATOM 5465 N N . LEU A 1 32 ? -4.123 -1.482 -0.334 1.00 22.34 32 LEU A N 5
ATOM 5466 C CA . LEU A 1 32 ? -3.445 -2.752 -0.616 1.00 64.14 32 LEU A CA 5
ATOM 5467 C C . LEU A 1 32 ? -2.280 -2.558 -1.604 1.00 31.34 32 LEU A C 5
ATOM 5468 O O . LEU A 1 32 ? -2.441 -1.961 -2.670 1.00 54.33 32 LEU A O 5
ATOM 5484 N N . LEU A 1 33 ? -1.110 -3.071 -1.236 1.00 64.23 33 LEU A N 5
ATOM 5485 C CA . LEU A 1 33 ? 0.080 -3.024 -2.092 1.00 21.32 33 LEU A CA 5
ATOM 5486 C C . LEU A 1 33 ? 0.226 -4.332 -2.887 1.00 5.42 33 LEU A C 5
ATOM 5487 O O . LEU A 1 33 ? 0.368 -5.413 -2.307 1.00 22.01 33 LEU A O 5
ATOM 5503 N N . ARG A 1 34 ? 0.188 -4.226 -4.214 1.00 73.11 34 ARG A N 5
ATOM 5504 C CA . ARG A 1 34 ? 0.216 -5.405 -5.092 1.00 54.22 34 ARG A CA 5
ATOM 5505 C C . ARG A 1 34 ? 1.656 -5.816 -5.458 1.00 22.51 34 ARG A C 5
ATOM 5506 O O . ARG A 1 34 ? 2.465 -4.979 -5.863 1.00 70.50 34 ARG A O 5
ATOM 5527 N N . PRO A 1 35 ? 1.990 -7.124 -5.348 1.00 2.23 35 PRO A N 5
ATOM 5528 C CA . PRO A 1 35 ? 3.347 -7.624 -5.649 1.00 4.23 35 PRO A CA 5
ATOM 5529 C C . PRO A 1 35 ? 3.762 -7.382 -7.109 1.00 30.01 35 PRO A C 5
ATOM 5530 O O . PRO A 1 35 ? 4.951 -7.256 -7.417 1.00 31.31 35 PRO A O 5
ATOM 5541 N N . ARG A 1 36 ? 2.774 -7.309 -7.999 1.00 44.41 36 ARG A N 5
ATOM 5542 C CA . ARG A 1 36 ? 3.019 -7.037 -9.419 1.00 34.05 36 ARG A CA 5
ATOM 5543 C C . ARG A 1 36 ? 3.580 -5.620 -9.627 1.00 4.21 36 ARG A C 5
ATOM 5544 O O . ARG A 1 36 ? 4.244 -5.340 -10.624 1.00 70.30 36 ARG A O 5
ATOM 5565 N N . ASP A 1 37 ? 3.302 -4.735 -8.671 1.00 11.13 37 ASP A N 5
ATOM 5566 C CA . ASP A 1 37 ? 3.759 -3.345 -8.733 1.00 64.20 37 ASP A CA 5
ATOM 5567 C C . ASP A 1 37 ? 4.907 -3.084 -7.743 1.00 24.45 37 ASP A C 5
ATOM 5568 O O . ASP A 1 37 ? 5.258 -1.937 -7.461 1.00 11.31 37 ASP A O 5
ATOM 5577 N N . MET A 1 38 ? 5.494 -4.161 -7.229 1.00 75.33 38 MET A N 5
ATOM 5578 C CA . MET A 1 38 ? 6.646 -4.067 -6.326 1.00 62.42 38 MET A CA 5
ATOM 5579 C C . MET A 1 38 ? 7.968 -4.137 -7.103 1.00 23.13 38 MET A C 5
ATOM 5580 O O . MET A 1 38 ? 8.239 -5.116 -7.800 1.00 22.52 38 MET A O 5
ATOM 5594 N N . ILE A 1 39 ? 8.786 -3.093 -6.988 1.00 61.32 39 ILE A N 5
ATOM 5595 C CA . ILE A 1 39 ? 10.071 -3.042 -7.696 1.00 24.41 39 ILE A CA 5
ATOM 5596 C C . ILE A 1 39 ? 11.200 -3.711 -6.888 1.00 35.33 39 ILE A C 5
ATOM 5597 O O . ILE A 1 39 ? 11.532 -4.873 -7.115 1.00 42.31 39 ILE A O 5
ATOM 5613 N N . SER A 1 40 ? 11.779 -2.974 -5.938 1.00 24.21 40 SER A N 5
ATOM 5614 C CA . SER A 1 40 ? 12.922 -3.466 -5.149 1.00 64.41 40 SER A CA 5
ATOM 5615 C C . SER A 1 40 ? 12.501 -4.533 -4.133 1.00 75.42 40 SER A C 5
ATOM 5616 O O . SER A 1 40 ? 13.090 -5.612 -4.058 1.00 50.02 40 SER A O 5
ATOM 5624 N N . LEU A 1 41 ? 11.481 -4.219 -3.341 1.00 24.34 41 LEU A N 5
ATOM 5625 C CA . LEU A 1 41 ? 11.007 -5.122 -2.286 1.00 0.15 41 LEU A CA 5
ATOM 5626 C C . LEU A 1 41 ? 9.919 -6.086 -2.789 1.00 1.40 41 LEU A C 5
ATOM 5627 O O . LEU A 1 41 ? 9.080 -5.721 -3.606 1.00 14.34 41 LEU A O 5
ATOM 5643 N N . ARG A 1 42 ? 9.954 -7.325 -2.303 1.00 25.05 42 ARG A N 5
ATOM 5644 C CA . ARG A 1 42 ? 8.896 -8.311 -2.580 1.00 63.43 42 ARG A CA 5
ATOM 5645 C C . ARG A 1 42 ? 8.163 -8.691 -1.284 1.00 61.34 42 ARG A C 5
ATOM 5646 O O . ARG A 1 42 ? 8.694 -8.494 -0.192 1.00 13.44 42 ARG A O 5
ATOM 5667 N N . LEU A 1 43 ? 6.951 -9.251 -1.403 1.00 43.13 43 LEU A N 5
ATOM 5668 C CA . LEU A 1 43 ? 6.158 -9.652 -0.223 1.00 12.21 43 LEU A CA 5
ATOM 5669 C C . LEU A 1 43 ? 6.966 -10.559 0.718 1.00 55.11 43 LEU A C 5
ATOM 5670 O O . LEU A 1 43 ? 6.834 -10.492 1.939 1.00 1.14 43 LEU A O 5
ATOM 5686 N N . GLU A 1 44 ? 7.813 -11.388 0.122 1.00 1.41 44 GLU A N 5
ATOM 5687 C CA . GLU A 1 44 ? 8.644 -12.347 0.858 1.00 42.24 44 GLU A CA 5
ATOM 5688 C C . GLU A 1 44 ? 9.567 -11.664 1.885 1.00 12.30 44 GLU A C 5
ATOM 5689 O O . GLU A 1 44 ? 10.023 -12.296 2.838 1.00 1.14 44 GLU A O 5
ATOM 5701 N N . ASN A 1 45 ? 9.830 -10.369 1.690 1.00 13.11 45 ASN A N 5
ATOM 5702 C CA . ASN A 1 45 ? 10.781 -9.628 2.535 1.00 15.30 45 ASN A CA 5
ATOM 5703 C C . ASN A 1 45 ? 10.093 -8.553 3.396 1.00 52.23 45 ASN A C 5
ATOM 5704 O O . ASN A 1 45 ? 10.745 -7.891 4.206 1.00 3.41 45 ASN A O 5
ATOM 5715 N N . LEU A 1 46 ? 8.783 -8.376 3.223 1.00 70.10 46 LEU A N 5
ATOM 5716 C CA . LEU A 1 46 ? 8.053 -7.315 3.933 1.00 73.53 46 LEU A CA 5
ATOM 5717 C C . LEU A 1 46 ? 7.595 -7.778 5.324 1.00 42.41 46 LEU A C 5
ATOM 5718 O O . LEU A 1 46 ? 7.132 -8.910 5.495 1.00 51.51 46 LEU A O 5
ATOM 5734 N N . ASN A 1 47 ? 7.723 -6.898 6.321 1.00 42.43 47 ASN A N 5
ATOM 5735 C CA . ASN A 1 47 ? 7.352 -7.233 7.703 1.00 1.43 47 ASN A CA 5
ATOM 5736 C C . ASN A 1 47 ? 6.335 -6.235 8.278 1.00 1.04 47 ASN A C 5
ATOM 5737 O O . ASN A 1 47 ? 6.297 -5.062 7.894 1.00 12.51 47 ASN A O 5
ATOM 5748 N N . VAL A 1 48 ? 5.514 -6.711 9.211 1.00 13.52 48 VAL A N 5
ATOM 5749 C CA . VAL A 1 48 ? 4.523 -5.866 9.883 1.00 72.30 48 VAL A CA 5
ATOM 5750 C C . VAL A 1 48 ? 5.203 -4.747 10.686 1.00 22.32 48 VAL A C 5
ATOM 5751 O O . VAL A 1 48 ? 5.966 -5.010 11.619 1.00 11.23 48 VAL A O 5
ATOM 5764 N N . GLY A 1 49 ? 4.913 -3.498 10.326 1.00 72.14 49 GLY A N 5
ATOM 5765 C CA . GLY A 1 49 ? 5.538 -2.357 10.989 1.00 0.13 49 GLY A CA 5
ATOM 5766 C C . GLY A 1 49 ? 6.421 -1.523 10.064 1.00 35.55 49 GLY A C 5
ATOM 5767 O O . GLY A 1 49 ? 6.680 -0.347 10.344 1.00 21.30 49 GLY A O 5
ATOM 5771 N N . ASP A 1 50 ? 6.892 -2.123 8.970 1.00 30.15 50 ASP A N 5
ATOM 5772 C CA . ASP A 1 50 ? 7.699 -1.396 7.984 1.00 74.32 50 ASP A CA 5
ATOM 5773 C C . ASP A 1 50 ? 6.890 -0.257 7.335 1.00 53.33 50 ASP A C 5
ATOM 5774 O O . ASP A 1 50 ? 5.873 -0.503 6.679 1.00 25.53 50 ASP A O 5
ATOM 5783 N N . GLU A 1 51 ? 7.332 0.984 7.535 1.00 34.43 51 GLU A N 5
ATOM 5784 C CA . GLU A 1 51 ? 6.682 2.143 6.917 1.00 5.13 51 GLU A CA 5
ATOM 5785 C C . GLU A 1 51 ? 7.326 2.449 5.557 1.00 55.35 51 GLU A C 5
ATOM 5786 O O . GLU A 1 51 ? 8.364 3.112 5.476 1.00 5.12 51 GLU A O 5
ATOM 5798 N N . ILE A 1 52 ? 6.688 1.984 4.488 1.00 72.03 52 ILE A N 5
ATOM 5799 C CA . ILE A 1 52 ? 7.276 2.021 3.144 1.00 30.13 52 ILE A CA 5
ATOM 5800 C C . ILE A 1 52 ? 6.631 3.106 2.263 1.00 31.33 52 ILE A C 5
ATOM 5801 O O . ILE A 1 52 ? 5.433 3.373 2.355 1.00 13.23 52 ILE A O 5
ATOM 5817 N N . ILE A 1 53 ? 7.448 3.735 1.417 1.00 74.23 53 ILE A N 5
ATOM 5818 C CA . ILE A 1 53 ? 6.973 4.778 0.501 1.00 51.04 53 ILE A CA 5
ATOM 5819 C C . ILE A 1 53 ? 6.378 4.167 -0.778 1.00 1.34 53 ILE A C 5
ATOM 5820 O O . ILE A 1 53 ? 7.089 3.579 -1.596 1.00 65.13 53 ILE A O 5
ATOM 5836 N N . VAL A 1 54 ? 5.068 4.306 -0.934 1.00 63.21 54 VAL A N 5
ATOM 5837 C CA . VAL A 1 54 ? 4.350 3.753 -2.085 1.00 51.41 54 VAL A CA 5
ATOM 5838 C C . VAL A 1 54 ? 3.452 4.812 -2.749 1.00 63.43 54 VAL A C 5
ATOM 5839 O O . VAL A 1 54 ? 3.036 5.783 -2.115 1.00 12.00 54 VAL A O 5
ATOM 5852 N N . GLN A 1 55 ? 3.163 4.623 -4.033 1.00 73.20 55 GLN A N 5
ATOM 5853 C CA . GLN A 1 55 ? 2.279 5.532 -4.769 1.00 53.42 55 GLN A CA 5
ATOM 5854 C C . GLN A 1 55 ? 0.843 4.996 -4.803 1.00 72.33 55 GLN A C 5
ATOM 5855 O O . GLN A 1 55 ? 0.603 3.857 -5.213 1.00 61.32 55 GLN A O 5
ATOM 5869 N N . ALA A 1 56 ? -0.104 5.817 -4.370 1.00 71.44 56 ALA A N 5
ATOM 5870 C CA . ALA A 1 56 ? -1.520 5.462 -4.429 1.00 15.33 56 ALA A CA 5
ATOM 5871 C C . ALA A 1 56 ? -2.033 5.537 -5.870 1.00 1.45 56 ALA A C 5
ATOM 5872 O O . ALA A 1 56 ? -2.280 6.622 -6.392 1.00 20.40 56 ALA A O 5
ATOM 5879 N N . ILE A 1 57 ? -2.164 4.380 -6.515 1.00 21.54 57 ILE A N 5
ATOM 5880 C CA . ILE A 1 57 ? -2.591 4.308 -7.917 1.00 50.42 57 ILE A CA 5
ATOM 5881 C C . ILE A 1 57 ? -3.971 4.959 -8.117 1.00 64.52 57 ILE A C 5
ATOM 5882 O O . ILE A 1 57 ? -4.085 6.014 -8.744 1.00 51.44 57 ILE A O 5
ATOM 5898 N N . ASP A 1 58 ? -5.011 4.335 -7.564 1.00 24.24 58 ASP A N 5
ATOM 5899 C CA . ASP A 1 58 ? -6.374 4.879 -7.618 1.00 10.31 58 ASP A CA 5
ATOM 5900 C C . ASP A 1 58 ? -7.098 4.715 -6.274 1.00 64.24 58 ASP A C 5
ATOM 5901 O O . ASP A 1 58 ? -6.854 3.763 -5.529 1.00 34.22 58 ASP A O 5
ATOM 5910 N N . VAL A 1 59 ? -7.988 5.657 -5.978 1.00 74.34 59 VAL A N 5
ATOM 5911 C CA . VAL A 1 59 ? -8.781 5.633 -4.746 1.00 10.12 59 VAL A CA 5
ATOM 5912 C C . VAL A 1 59 ? -10.221 5.180 -5.031 1.00 33.45 59 VAL A C 5
ATOM 5913 O O . VAL A 1 59 ? -10.885 5.707 -5.928 1.00 31.21 59 VAL A O 5
ATOM 5926 N N . ARG A 1 60 ? -10.700 4.193 -4.275 1.00 35.40 60 ARG A N 5
ATOM 5927 C CA . ARG A 1 60 ? -12.055 3.666 -4.466 1.00 44.31 60 ARG A CA 5
ATOM 5928 C C . ARG A 1 60 ? -12.945 3.884 -3.230 1.00 31.12 60 ARG A C 5
ATOM 5929 O O . ARG A 1 60 ? -12.886 3.105 -2.278 1.00 31.54 60 ARG A O 5
ATOM 5950 N N . PRO A 1 61 ? -13.790 4.937 -3.226 1.00 61.11 61 PRO A N 5
ATOM 5951 C CA . PRO A 1 61 ? -14.777 5.155 -2.148 1.00 22.33 61 PRO A CA 5
ATOM 5952 C C . PRO A 1 61 ? -15.867 4.071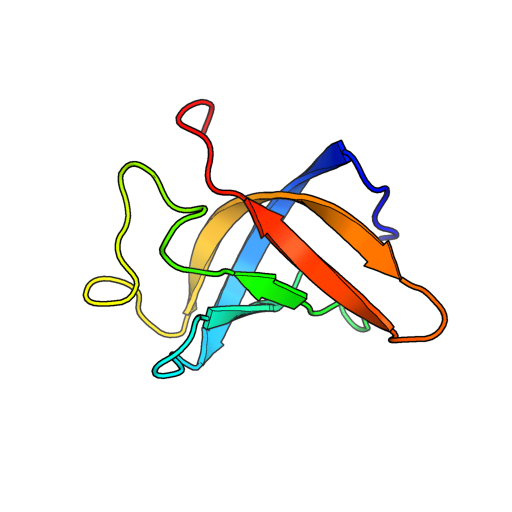 -2.154 1.00 22.15 61 PRO A C 5
ATOM 5953 O O . PRO A 1 61 ? -16.493 3.786 -1.135 1.00 62.53 61 PRO A O 5
ATOM 5964 N N . GLU A 1 62 ? -16.068 3.471 -3.328 1.00 31.42 62 GLU A N 5
ATOM 5965 C CA . GLU A 1 62 ? -17.009 2.358 -3.512 1.00 14.14 62 GLU A CA 5
ATOM 5966 C C . GLU A 1 62 ? -16.720 1.197 -2.540 1.00 63.31 62 GLU A C 5
ATOM 5967 O O . GLU A 1 62 ? -17.633 0.574 -2.003 1.00 10.33 62 GLU A O 5
ATOM 5979 N N . LYS A 1 63 ? -15.435 0.909 -2.338 1.00 21.03 63 LYS A N 5
ATOM 5980 C CA . LYS A 1 63 ? -14.994 -0.182 -1.458 1.00 55.21 63 LYS A CA 5
ATOM 5981 C C . LYS A 1 63 ? -14.229 0.356 -0.240 1.00 63.31 63 LYS A C 5
ATOM 5982 O O . LYS A 1 63 ? -13.979 -0.374 0.721 1.00 15.44 63 LYS A O 5
ATOM 6001 N N . ARG A 1 64 ? -13.866 1.639 -0.295 1.00 60.30 64 ARG A N 5
ATOM 6002 C CA . ARG A 1 64 ? -12.987 2.257 0.704 1.00 73.14 64 ARG A CA 5
ATOM 6003 C C . ARG A 1 64 ? -11.614 1.561 0.721 1.00 61.43 64 ARG A C 5
ATOM 6004 O O . ARG A 1 64 ? -11.014 1.344 1.777 1.00 73.13 64 ARG A O 5
ATOM 6025 N N . GLU A 1 65 ? -11.131 1.223 -0.477 1.00 11.43 65 GLU A N 5
ATOM 6026 C CA . GLU A 1 65 ? -9.822 0.583 -0.662 1.00 12.30 65 GLU A CA 5
ATOM 6027 C C . GLU A 1 65 ? -8.967 1.395 -1.650 1.00 14.54 65 GLU A C 5
ATOM 6028 O O . GLU A 1 65 ? -9.498 2.014 -2.577 1.00 23.11 65 GLU A O 5
ATOM 6040 N N . ILE A 1 66 ? -7.649 1.407 -1.442 1.00 44.01 66 ILE A N 5
ATOM 6041 C CA . ILE A 1 66 ? -6.723 2.132 -2.334 1.00 11.55 66 ILE A CA 5
ATOM 6042 C C . ILE A 1 66 ? -5.550 1.232 -2.767 1.00 52.21 66 ILE A C 5
ATOM 6043 O O . ILE A 1 66 ? -4.855 0.665 -1.926 1.00 43.31 66 ILE A O 5
ATOM 6059 N N . ASP A 1 67 ? -5.327 1.107 -4.074 1.00 43.31 67 ASP A N 5
ATOM 6060 C CA . ASP A 1 67 ? -4.239 0.266 -4.592 1.00 54.31 67 ASP A CA 5
ATOM 6061 C C . ASP A 1 67 ? -2.906 1.032 -4.636 1.00 1.44 67 ASP A C 5
ATOM 6062 O O . ASP A 1 67 ? -2.860 2.195 -5.042 1.00 11.04 67 ASP A O 5
ATOM 6071 N N . PHE A 1 68 ? -1.821 0.373 -4.222 1.00 52.30 68 PHE A N 5
ATOM 6072 C CA . PHE A 1 68 ? -0.502 1.025 -4.134 1.00 4.10 68 PHE A CA 5
ATOM 6073 C C . PHE A 1 68 ? 0.532 0.402 -5.088 1.00 61.33 68 PHE A C 5
ATOM 6074 O O . PHE A 1 68 ? 0.398 -0.744 -5.520 1.00 64.15 68 PHE A O 5
ATOM 6091 N N . LYS A 1 69 ? 1.568 1.182 -5.394 1.00 62.01 69 LYS A N 5
ATOM 6092 C CA . LYS A 1 69 ? 2.711 0.721 -6.193 1.00 53.52 69 LYS A CA 5
ATOM 6093 C C . LYS A 1 69 ? 4.036 1.091 -5.504 1.00 73.50 69 LYS A C 5
ATOM 6094 O O . LYS A 1 69 ? 4.152 2.163 -4.909 1.00 61.21 69 LYS A O 5
ATOM 6113 N N . TYR A 1 70 ? 5.033 0.217 -5.594 1.00 32.14 70 TYR A N 5
ATOM 6114 C CA . TYR A 1 70 ? 6.347 0.481 -4.994 1.00 14.40 70 TYR A CA 5
ATOM 6115 C C . TYR A 1 70 ? 7.274 1.212 -5.980 1.00 22.31 70 TYR A C 5
ATOM 6116 O O . TYR A 1 70 ? 7.315 0.886 -7.166 1.00 54.24 70 TYR A O 5
ATOM 6134 N N . ILE A 1 71 ? 8.020 2.198 -5.483 1.00 20.43 71 ILE A N 5
ATOM 6135 C CA . ILE A 1 71 ? 9.011 2.910 -6.298 1.00 25.14 71 ILE A CA 5
ATOM 6136 C C . ILE A 1 71 ? 10.362 3.020 -5.568 1.00 63.23 71 ILE A C 5
ATOM 6137 O O . ILE A 1 71 ? 10.407 3.152 -4.343 1.00 13.12 71 ILE A O 5
ATOM 6153 N N . PRO A 1 72 ? 11.489 2.945 -6.307 1.00 70.11 72 PRO A N 5
ATOM 6154 C CA . PRO A 1 72 ? 12.824 3.189 -5.738 1.00 62.34 72 PRO A CA 5
ATOM 6155 C C . PRO A 1 72 ? 13.020 4.669 -5.354 1.00 43.04 72 PRO A C 5
ATOM 6156 O O . PRO A 1 72 ? 13.022 5.549 -6.219 1.00 61.42 72 PRO A O 5
ATOM 6167 N N . LEU A 1 73 ? 13.176 4.940 -4.058 1.00 3.21 73 LEU A N 5
ATOM 6168 C CA . LEU A 1 73 ? 13.255 6.319 -3.555 1.00 2.12 73 LEU A CA 5
ATOM 6169 C C . LEU A 1 73 ? 14.483 7.074 -4.093 1.00 0.35 73 LEU A C 5
ATOM 6170 O O . LEU A 1 73 ? 15.627 6.670 -3.874 1.00 21.04 73 LEU A O 5
ATOM 6186 N N . GLU A 1 74 ? 14.230 8.174 -4.798 1.00 43.15 74 GLU A N 5
ATOM 6187 C CA . GLU A 1 74 ? 15.292 9.074 -5.271 1.00 54.25 74 GLU A CA 5
ATOM 6188 C C . GLU A 1 74 ? 15.051 10.514 -4.776 1.00 70.23 74 GLU A C 5
ATOM 6189 O O . GLU A 1 74 ? 15.764 10.959 -3.850 1.00 36.45 74 GLU A O 5
ATOM 6201 N N . MET A 1 1 ? -4.641 13.383 7.412 1.00 73.12 1 MET A N 6
ATOM 6202 C CA . MET A 1 1 ? -4.067 13.350 6.040 1.00 11.15 1 MET A CA 6
ATOM 6203 C C . MET A 1 1 ? -4.915 12.477 5.107 1.00 24.13 1 MET A C 6
ATOM 6204 O O . MET A 1 1 ? -4.986 11.258 5.278 1.00 13.44 1 MET A O 6
ATOM 6220 N N . ASP A 1 2 ? -5.557 13.104 4.125 1.00 35.23 2 ASP A N 6
ATOM 6221 C CA . ASP A 1 2 ? -6.329 12.377 3.112 1.00 4.41 2 ASP A CA 6
ATOM 6222 C C . ASP A 1 2 ? -5.460 12.109 1.870 1.00 35.30 2 ASP A C 6
ATOM 6223 O O . ASP A 1 2 ? -4.432 12.762 1.668 1.00 63.53 2 ASP A O 6
ATOM 6232 N N . VAL A 1 3 ? -5.867 11.148 1.042 1.00 43.11 3 VAL A N 6
ATOM 6233 C CA . VAL A 1 3 ? -5.049 10.715 -0.101 1.00 10.30 3 VAL A CA 6
ATOM 6234 C C . VAL A 1 3 ? -5.827 10.728 -1.428 1.00 53.03 3 VAL A C 6
ATOM 6235 O O . VAL A 1 3 ? -6.868 10.081 -1.566 1.00 71.55 3 VAL A O 6
ATOM 6248 N N . GLU A 1 4 ? -5.301 11.470 -2.403 1.00 4.43 4 GLU A N 6
ATOM 6249 C CA . GLU A 1 4 ? -5.860 11.505 -3.758 1.00 44.30 4 GLU A CA 6
ATOM 6250 C C . GLU A 1 4 ? -5.226 10.417 -4.650 1.00 23.44 4 GLU A C 6
ATOM 6251 O O . GLU A 1 4 ? -4.105 9.970 -4.395 1.00 62.33 4 GLU A O 6
ATOM 6263 N N . PRO A 1 5 ? -5.929 9.973 -5.712 1.00 31.21 5 PRO A N 6
ATOM 6264 C CA . PRO A 1 5 ? -5.391 8.976 -6.659 1.00 62.54 5 PRO A CA 6
ATOM 6265 C C . PRO A 1 5 ? -4.179 9.503 -7.461 1.00 23.24 5 PRO A C 6
ATOM 6266 O O . PRO A 1 5 ? -4.263 10.533 -8.137 1.00 1.50 5 PRO A O 6
ATOM 6277 N N . GLY A 1 6 ? -3.060 8.784 -7.386 1.00 61.01 6 GLY A N 6
ATOM 6278 C CA . GLY A 1 6 ? -1.838 9.184 -8.087 1.00 0.12 6 GLY A CA 6
ATOM 6279 C C . GLY A 1 6 ? -0.834 9.922 -7.198 1.00 52.12 6 GLY A C 6
ATOM 6280 O O . GLY A 1 6 ? 0.169 10.447 -7.690 1.00 35.44 6 GLY A O 6
ATOM 6284 N N . LYS A 1 7 ? -1.090 9.952 -5.888 1.00 21.53 7 LYS A N 6
ATOM 6285 C CA . LYS A 1 7 ? -0.248 10.706 -4.942 1.00 11.34 7 LYS A CA 6
ATOM 6286 C C . LYS A 1 7 ? 0.861 9.852 -4.301 1.00 51.32 7 LYS A C 6
ATOM 6287 O O . LYS A 1 7 ? 0.787 8.623 -4.257 1.00 42.14 7 LYS A O 6
ATOM 6306 N N . PHE A 1 8 ? 1.884 10.538 -3.792 1.00 34.42 8 PHE A N 6
ATOM 6307 C CA . PHE A 1 8 ? 3.045 9.892 -3.161 1.00 4.53 8 PHE A CA 6
ATOM 6308 C C . PHE A 1 8 ? 2.968 9.996 -1.626 1.00 54.23 8 PHE A C 6
ATOM 6309 O O . PHE A 1 8 ? 2.897 11.100 -1.081 1.00 71.22 8 PHE A O 6
ATOM 6326 N N . TYR A 1 9 ? 2.990 8.857 -0.929 1.00 34.35 9 TYR A N 6
ATOM 6327 C CA . TYR A 1 9 ? 2.922 8.842 0.545 1.00 65.10 9 TYR A CA 6
ATOM 6328 C C . TYR A 1 9 ? 3.699 7.667 1.157 1.00 44.21 9 TYR A C 6
ATOM 6329 O O . TYR A 1 9 ? 3.835 6.606 0.549 1.00 3.43 9 TYR A O 6
ATOM 6347 N N . LYS A 1 10 ? 4.193 7.862 2.376 1.00 15.14 10 LYS A N 6
ATOM 6348 C CA . LYS A 1 10 ? 4.802 6.772 3.140 1.00 52.35 10 LYS A CA 6
ATOM 6349 C C . LYS A 1 10 ? 3.750 6.109 4.041 1.00 42.43 10 LYS A C 6
ATOM 6350 O O . LYS A 1 10 ? 3.042 6.789 4.789 1.00 40.20 10 LYS A O 6
ATOM 6369 N N . GLY A 1 11 ? 3.650 4.789 3.969 1.00 23.31 11 GLY A N 6
ATOM 6370 C CA . GLY A 1 11 ? 2.665 4.068 4.767 1.00 2.44 11 GLY A CA 6
ATOM 6371 C C . GLY A 1 11 ? 3.261 2.903 5.541 1.00 13.34 11 GLY A C 6
ATOM 6372 O O . GLY A 1 11 ? 4.372 2.458 5.253 1.00 21.45 11 GLY A O 6
ATOM 6376 N N . VAL A 1 12 ? 2.519 2.399 6.522 1.00 71.40 12 VAL A N 6
ATOM 6377 C CA . VAL A 1 12 ? 2.990 1.282 7.347 1.00 11.02 12 VAL A CA 6
ATOM 6378 C C . VAL A 1 12 ? 2.206 -0.013 7.064 1.00 71.43 12 VAL A C 6
ATOM 6379 O O . VAL A 1 12 ? 0.974 -0.006 6.963 1.00 51.43 12 VAL A O 6
ATOM 6392 N N . VAL A 1 13 ? 2.933 -1.120 6.921 1.00 53.33 13 VAL A N 6
ATOM 6393 C CA . VAL A 1 13 ? 2.324 -2.425 6.658 1.00 44.13 13 VAL A CA 6
ATOM 6394 C C . VAL A 1 13 ? 1.647 -2.996 7.915 1.00 52.24 13 VAL A C 6
ATOM 6395 O O . VAL A 1 13 ? 2.313 -3.308 8.902 1.00 33.14 13 VAL A O 6
ATOM 6408 N N . THR A 1 14 ? 0.325 -3.134 7.871 1.00 43.21 14 THR A N 6
ATOM 6409 C CA . THR A 1 14 ? -0.436 -3.670 9.011 1.00 2.53 14 THR A CA 6
ATOM 6410 C C . THR A 1 14 ? -0.344 -5.199 9.087 1.00 14.30 14 THR A C 6
ATOM 6411 O O . THR A 1 14 ? -0.206 -5.765 10.170 1.00 74.52 14 THR A O 6
ATOM 6422 N N . ARG A 1 15 ? -0.439 -5.863 7.936 1.00 53.25 15 ARG A N 6
ATOM 6423 C CA . ARG A 1 15 ? -0.333 -7.329 7.875 1.00 24.24 15 ARG A CA 6
ATOM 6424 C C . ARG A 1 15 ? 0.108 -7.813 6.484 1.00 3.10 15 ARG A C 6
ATOM 6425 O O . ARG A 1 15 ? -0.137 -7.149 5.472 1.00 0.53 15 ARG A O 6
ATOM 6446 N N . ILE A 1 16 ? 0.754 -8.979 6.450 1.00 73.42 16 ILE A N 6
ATOM 6447 C CA . ILE A 1 16 ? 1.244 -9.572 5.200 1.00 70.44 16 ILE A CA 6
ATOM 6448 C C . ILE A 1 16 ? 0.272 -10.640 4.666 1.00 45.21 16 ILE A C 6
ATOM 6449 O O . ILE A 1 16 ? -0.036 -11.620 5.352 1.00 0.10 16 ILE A O 6
ATOM 6465 N N . GLU A 1 17 ? -0.198 -10.447 3.437 1.00 51.33 17 GLU A N 6
ATOM 6466 C CA . GLU A 1 17 ? -1.134 -11.376 2.797 1.00 63.24 17 GLU A CA 6
ATOM 6467 C C . GLU A 1 17 ? -0.493 -12.064 1.583 1.00 53.34 17 GLU A C 6
ATOM 6468 O O . GLU A 1 17 ? 0.407 -11.523 0.943 1.00 20.21 17 GLU A O 6
ATOM 6480 N N . LYS A 1 18 ? -0.989 -13.253 1.254 1.00 35.11 18 LYS A N 6
ATOM 6481 C CA . LYS A 1 18 ? -0.493 -14.016 0.100 1.00 15.33 18 LYS A CA 6
ATOM 6482 C C . LYS A 1 18 ? -0.894 -13.361 -1.238 1.00 10.54 18 LYS A C 6
ATOM 6483 O O . LYS A 1 18 ? -0.508 -13.824 -2.315 1.00 44.13 18 LYS A O 6
ATOM 6502 N N . TYR A 1 19 ? -1.673 -12.282 -1.160 1.00 44.02 19 TYR A N 6
ATOM 6503 C CA . TYR A 1 19 ? -2.075 -11.515 -2.349 1.00 41.55 19 TYR A CA 6
ATOM 6504 C C . TYR A 1 19 ? -1.648 -10.039 -2.247 1.00 51.05 19 TYR A C 6
ATOM 6505 O O . TYR A 1 19 ? -2.068 -9.206 -3.051 1.00 32.15 19 TYR A O 6
ATOM 6523 N N . GLY A 1 20 ? -0.798 -9.725 -1.268 1.00 24.54 20 GLY A N 6
ATOM 6524 C CA . GLY A 1 20 ? -0.329 -8.353 -1.087 1.00 44.13 20 GLY A CA 6
ATOM 6525 C C . GLY A 1 20 ? -0.163 -7.970 0.379 1.00 31.43 20 GLY A C 6
ATOM 6526 O O . GLY A 1 20 ? -0.188 -8.824 1.256 1.00 73.42 20 GLY A O 6
ATOM 6530 N N . ALA A 1 21 ? 0.018 -6.684 0.649 1.00 34.44 21 ALA A N 6
ATOM 6531 C CA . ALA A 1 21 ? 0.140 -6.190 2.025 1.00 35.12 21 ALA A CA 6
ATOM 6532 C C . ALA A 1 21 ? -0.779 -4.984 2.267 1.00 55.22 21 ALA A C 6
ATOM 6533 O O . ALA A 1 21 ? -0.733 -4.003 1.526 1.00 20.13 21 ALA A O 6
ATOM 6540 N N . PHE A 1 22 ? -1.614 -5.059 3.302 1.00 41.05 22 PHE A N 6
ATOM 6541 C CA . PHE A 1 22 ? -2.515 -3.952 3.643 1.00 30.31 22 PHE A CA 6
ATOM 6542 C C . PHE A 1 22 ? -1.758 -2.830 4.362 1.00 74.11 22 PHE A C 6
ATOM 6543 O O . PHE A 1 22 ? -1.314 -2.989 5.503 1.00 14.01 22 PHE A O 6
ATOM 6560 N N . ILE A 1 23 ? -1.616 -1.696 3.689 1.00 14.01 23 ILE A N 6
ATOM 6561 C CA . ILE A 1 23 ? -0.832 -0.572 4.208 1.00 31.13 23 ILE A CA 6
ATOM 6562 C C . ILE A 1 23 ? -1.721 0.625 4.577 1.00 21.51 23 ILE A C 6
ATOM 6563 O O . ILE A 1 23 ? -2.591 1.028 3.801 1.00 63.11 23 ILE A O 6
ATOM 6579 N N . ASN A 1 24 ? -1.495 1.187 5.764 1.00 54.44 24 ASN A N 6
ATOM 6580 C CA . ASN A 1 24 ? -2.180 2.414 6.183 1.00 62.04 24 ASN A CA 6
ATOM 6581 C C . ASN A 1 24 ? -1.286 3.641 5.958 1.00 72.12 24 ASN A C 6
ATOM 6582 O O . ASN A 1 24 ? -0.212 3.757 6.556 1.00 45.33 24 ASN A O 6
ATOM 6593 N N . LEU A 1 25 ? -1.718 4.547 5.085 1.00 0.22 25 LEU A N 6
ATOM 6594 C CA . LEU A 1 25 ? -1.047 5.845 4.932 1.00 52.40 25 LEU A CA 6
ATOM 6595 C C . LEU A 1 25 ? -1.463 6.775 6.077 1.00 50.24 25 LEU A C 6
ATOM 6596 O O . LEU A 1 25 ? -0.708 7.651 6.504 1.00 22.13 25 LEU A O 6
ATOM 6612 N N . ASN A 1 26 ? -2.684 6.561 6.555 1.00 30.43 26 ASN A N 6
ATOM 6613 C CA . ASN A 1 26 ? -3.249 7.310 7.676 1.00 32.44 26 ASN A CA 6
ATOM 6614 C C . ASN A 1 26 ? -4.223 6.408 8.447 1.00 62.44 26 ASN A C 6
ATOM 6615 O O . ASN A 1 26 ? -4.685 5.400 7.912 1.00 11.44 26 ASN A O 6
ATOM 6626 N N . GLU A 1 27 ? -4.542 6.766 9.687 1.00 52.43 27 GLU A N 6
ATOM 6627 C CA . GLU A 1 27 ? -5.452 5.963 10.517 1.00 53.23 27 GLU A CA 6
ATOM 6628 C C . GLU A 1 27 ? -6.785 5.677 9.793 1.00 24.22 27 GLU A C 6
ATOM 6629 O O . GLU A 1 27 ? -7.396 4.624 9.980 1.00 24.14 27 GLU A O 6
ATOM 6641 N N . GLN A 1 28 ? -7.229 6.622 8.964 1.00 2.53 28 GLN A N 6
ATOM 6642 C CA . GLN A 1 28 ? -8.492 6.478 8.221 1.00 72.34 28 GLN A CA 6
ATOM 6643 C C . GLN A 1 28 ? -8.247 6.321 6.706 1.00 73.14 28 GLN A C 6
ATOM 6644 O O . GLN A 1 28 ? -9.146 6.542 5.892 1.00 53.43 28 GLN A O 6
ATOM 6658 N N . VAL A 1 29 ? -7.027 5.924 6.338 1.00 14.42 29 VAL A N 6
ATOM 6659 C CA . VAL A 1 29 ? -6.651 5.719 4.928 1.00 13.41 29 VAL A CA 6
ATOM 6660 C C . VAL A 1 29 ? -5.883 4.396 4.749 1.00 12.53 29 VAL A C 6
ATOM 6661 O O . VAL A 1 29 ? -4.696 4.305 5.085 1.00 11.51 29 VAL A O 6
ATOM 6674 N N . ARG A 1 30 ? -6.560 3.378 4.215 1.00 24.12 30 ARG A N 6
ATOM 6675 C CA . ARG A 1 30 ? -5.965 2.043 4.055 1.00 75.41 30 ARG A CA 6
ATOM 6676 C C . ARG A 1 30 ? -6.027 1.555 2.598 1.00 23.44 30 ARG A C 6
ATOM 6677 O O . ARG A 1 30 ? -6.979 1.841 1.874 1.00 13.11 30 ARG A O 6
ATOM 6698 N N . GLY A 1 31 ? -5.008 0.809 2.176 1.00 43.04 31 GLY A N 6
ATOM 6699 C CA . GLY A 1 31 ? -4.992 0.245 0.831 1.00 24.00 31 GLY A CA 6
ATOM 6700 C C . GLY A 1 31 ? -4.257 -1.089 0.752 1.00 21.44 31 GLY A C 6
ATOM 6701 O O . GLY A 1 31 ? -3.840 -1.640 1.773 1.00 0.23 31 GLY A O 6
ATOM 6705 N N . LEU A 1 32 ? -4.088 -1.608 -0.465 1.00 61.31 32 LEU A N 6
ATOM 6706 C CA . LEU A 1 32 ? -3.433 -2.905 -0.675 1.00 52.53 32 LEU A CA 6
ATOM 6707 C C . LEU A 1 32 ? -2.244 -2.786 -1.643 1.00 44.23 32 LEU A C 6
ATOM 6708 O O . LEU A 1 32 ? -2.392 -2.330 -2.779 1.00 42.53 32 LEU A O 6
ATOM 6724 N N . LEU A 1 33 ? -1.067 -3.194 -1.178 1.00 33.14 33 LEU A N 6
ATOM 6725 C CA . LEU A 1 33 ? 0.134 -3.232 -2.015 1.00 71.25 33 LEU A CA 6
ATOM 6726 C C . LEU A 1 33 ? 0.347 -4.642 -2.587 1.00 1.33 33 LEU A C 6
ATOM 6727 O O . LEU A 1 33 ? 0.619 -5.589 -1.849 1.00 75.34 33 LEU A O 6
ATOM 6743 N N . ARG A 1 34 ? 0.219 -4.776 -3.901 1.00 10.21 34 ARG A N 6
ATOM 6744 C CA . ARG A 1 34 ? 0.319 -6.082 -4.565 1.00 72.41 34 ARG A CA 6
ATOM 6745 C C . ARG A 1 34 ? 1.757 -6.370 -5.038 1.00 21.10 34 ARG A C 6
ATOM 6746 O O . ARG A 1 34 ? 2.481 -5.457 -5.433 1.00 31.11 34 ARG A O 6
ATOM 6767 N N . PRO A 1 35 ? 2.177 -7.654 -5.038 1.00 75.40 35 PRO A N 6
ATOM 6768 C CA . PRO A 1 35 ? 3.552 -8.041 -5.419 1.00 32.40 35 PRO A CA 6
ATOM 6769 C C . PRO A 1 35 ? 3.898 -7.670 -6.870 1.00 44.21 35 PRO A C 6
ATOM 6770 O O . PRO A 1 35 ? 5.042 -7.343 -7.187 1.00 21.12 35 PRO A O 6
ATOM 6781 N N . ARG A 1 36 ? 2.894 -7.706 -7.742 1.00 41.31 36 ARG A N 6
ATOM 6782 C CA . ARG A 1 36 ? 3.086 -7.421 -9.168 1.00 24.44 36 ARG A CA 6
ATOM 6783 C C . ARG A 1 36 ? 3.272 -5.914 -9.426 1.00 63.53 36 ARG A C 6
ATOM 6784 O O . ARG A 1 36 ? 3.750 -5.506 -10.486 1.00 31.10 36 ARG A O 6
ATOM 6805 N N . ASP A 1 37 ? 2.897 -5.099 -8.444 1.00 74.33 37 ASP A N 6
ATOM 6806 C CA . ASP A 1 37 ? 3.052 -3.643 -8.525 1.00 42.12 37 ASP A CA 6
ATOM 6807 C C . ASP A 1 37 ? 4.359 -3.189 -7.844 1.00 31.13 37 ASP A C 6
ATOM 6808 O O . ASP A 1 37 ? 4.633 -1.992 -7.715 1.00 55.41 37 ASP A O 6
ATOM 6817 N N . MET A 1 38 ? 5.167 -4.160 -7.419 1.00 25.31 38 MET A N 6
ATOM 6818 C CA . MET A 1 38 ? 6.429 -3.886 -6.722 1.00 33.23 38 MET A CA 6
ATOM 6819 C C . MET A 1 38 ? 7.630 -3.925 -7.683 1.00 42.12 38 MET A C 6
ATOM 6820 O O . MET A 1 38 ? 7.598 -4.606 -8.708 1.00 23.53 38 MET A O 6
ATOM 6834 N N . ILE A 1 39 ? 8.690 -3.189 -7.341 1.00 71.44 39 ILE A N 6
ATOM 6835 C CA . ILE A 1 39 ? 9.916 -3.165 -8.154 1.00 34.51 39 ILE A CA 6
ATOM 6836 C C . ILE A 1 39 ? 11.061 -3.935 -7.467 1.00 42.43 39 ILE A C 6
ATOM 6837 O O . ILE A 1 39 ? 11.406 -5.047 -7.867 1.00 12.41 39 ILE A O 6
ATOM 6853 N N . SER A 1 40 ? 11.643 -3.341 -6.426 1.00 3.31 40 SER A N 6
ATOM 6854 C CA . SER A 1 40 ? 12.756 -3.966 -5.693 1.00 21.11 40 SER A CA 6
ATOM 6855 C C . SER A 1 40 ? 12.255 -4.895 -4.579 1.00 44.03 40 SER A C 6
ATOM 6856 O O . SER A 1 40 ? 12.659 -6.055 -4.491 1.00 41.22 40 SER A O 6
ATOM 6864 N N . LEU A 1 41 ? 11.369 -4.374 -3.733 1.00 71.42 41 LEU A N 6
ATOM 6865 C CA . LEU A 1 41 ? 10.859 -5.123 -2.578 1.00 74.33 41 LEU A CA 6
ATOM 6866 C C . LEU A 1 41 ? 9.760 -6.123 -2.972 1.00 12.32 41 LEU A C 6
ATOM 6867 O O . LEU A 1 41 ? 8.781 -5.765 -3.618 1.00 62.53 41 LEU A O 6
ATOM 6883 N N . ARG A 1 42 ? 9.941 -7.383 -2.581 1.00 4.11 42 ARG A N 6
ATOM 6884 C CA . ARG A 1 42 ? 8.910 -8.418 -2.748 1.00 35.42 42 ARG A CA 6
ATOM 6885 C C . ARG A 1 42 ? 8.208 -8.691 -1.409 1.00 2.31 42 ARG A C 6
ATOM 6886 O O . ARG A 1 42 ? 8.755 -8.386 -0.349 1.00 31.22 42 ARG A O 6
ATOM 6907 N N . LEU A 1 43 ? 7.008 -9.281 -1.455 1.00 5.52 43 LEU A N 6
ATOM 6908 C CA . LEU A 1 43 ? 6.266 -9.623 -0.224 1.00 53.34 43 LEU A CA 6
ATOM 6909 C C . LEU A 1 43 ? 7.127 -10.463 0.737 1.00 42.23 43 LEU A C 6
ATOM 6910 O O . LEU A 1 43 ? 7.003 -10.360 1.957 1.00 73.02 43 LEU A O 6
ATOM 6926 N N . GLU A 1 44 ? 8.009 -11.275 0.162 1.00 22.24 44 GLU A N 6
ATOM 6927 C CA . GLU A 1 44 ? 8.897 -12.158 0.929 1.00 62.02 44 GLU A CA 6
ATOM 6928 C C . GLU A 1 44 ? 9.813 -11.373 1.886 1.00 62.55 44 GLU A C 6
ATOM 6929 O O . GLU A 1 44 ? 10.289 -11.913 2.885 1.00 72.41 44 GLU A O 6
ATOM 6941 N N . ASN A 1 45 ? 10.056 -10.100 1.574 1.00 22.12 45 ASN A N 6
ATOM 6942 C CA . ASN A 1 45 ? 10.953 -9.259 2.378 1.00 22.15 45 ASN A CA 6
ATOM 6943 C C . ASN A 1 45 ? 10.180 -8.240 3.231 1.00 4.41 45 ASN A C 6
ATOM 6944 O O . ASN A 1 45 ? 10.781 -7.448 3.959 1.00 22.05 45 ASN A O 6
ATOM 6955 N N . LEU A 1 46 ? 8.853 -8.259 3.144 1.00 5.31 46 LEU A N 6
ATOM 6956 C CA . LEU A 1 46 ? 8.018 -7.296 3.876 1.00 14.15 46 LEU A CA 6
ATOM 6957 C C . LEU A 1 46 ? 7.520 -7.889 5.203 1.00 51.21 46 LEU A C 6
ATOM 6958 O O . LEU A 1 46 ? 7.132 -9.059 5.268 1.00 31.12 46 LEU A O 6
ATOM 6974 N N . ASN A 1 47 ? 7.533 -7.078 6.262 1.00 73.22 47 ASN A N 6
ATOM 6975 C CA . ASN A 1 47 ? 7.124 -7.535 7.597 1.00 62.54 47 ASN A CA 6
ATOM 6976 C C . ASN A 1 47 ? 6.059 -6.609 8.204 1.00 2.44 47 ASN A C 6
ATOM 6977 O O . ASN A 1 47 ? 5.870 -5.474 7.753 1.00 53.33 47 ASN A O 6
ATOM 6988 N N . VAL A 1 48 ? 5.373 -7.092 9.234 1.00 12.22 48 VAL A N 6
ATOM 6989 C CA . VAL A 1 48 ? 4.349 -6.303 9.923 1.00 61.23 48 VAL A CA 6
ATOM 6990 C C . VAL A 1 48 ? 4.980 -5.140 10.707 1.00 31.11 48 VAL A C 6
ATOM 6991 O O . VAL A 1 48 ? 5.698 -5.353 11.689 1.00 34.44 48 VAL A O 6
ATOM 7004 N N . GLY A 1 49 ? 4.703 -3.912 10.275 1.00 51.24 49 GLY A N 6
ATOM 7005 C CA . GLY A 1 49 ? 5.254 -2.732 10.941 1.00 20.12 49 GLY A CA 6
ATOM 7006 C C . GLY A 1 49 ? 6.201 -1.912 10.063 1.00 25.03 49 GLY A C 6
ATOM 7007 O O . GLY A 1 49 ? 6.529 -0.774 10.403 1.00 51.15 49 GLY A O 6
ATOM 7011 N N . ASP A 1 50 ? 6.645 -2.475 8.936 1.00 73.31 50 ASP A N 6
ATOM 7012 C CA . ASP A 1 50 ? 7.544 -1.751 8.022 1.00 62.35 50 ASP A CA 6
ATOM 7013 C C . ASP A 1 50 ? 6.867 -0.509 7.409 1.00 70.53 50 ASP A C 6
ATOM 7014 O O . ASP A 1 50 ? 5.802 -0.609 6.794 1.00 21.01 50 ASP A O 6
ATOM 7023 N N . GLU A 1 51 ? 7.486 0.661 7.590 1.00 44.34 51 GLU A N 6
ATOM 7024 C CA . GLU A 1 51 ? 7.033 1.889 6.926 1.00 22.31 51 GLU A CA 6
ATOM 7025 C C . GLU A 1 51 ? 7.706 2.038 5.554 1.00 2.31 51 GLU A C 6
ATOM 7026 O O . GLU A 1 51 ? 8.902 2.333 5.455 1.00 64.52 51 GLU A O 6
ATOM 7038 N N . ILE A 1 52 ? 6.930 1.821 4.499 1.00 5.22 52 ILE A N 6
ATOM 7039 C CA . ILE A 1 52 ? 7.449 1.852 3.127 1.00 10.51 52 ILE A CA 6
ATOM 7040 C C . ILE A 1 52 ? 6.922 3.067 2.344 1.00 61.14 52 ILE A C 6
ATOM 7041 O O . ILE A 1 52 ? 5.761 3.459 2.489 1.00 41.14 52 ILE A O 6
ATOM 7057 N N . ILE A 1 53 ? 7.784 3.664 1.524 1.00 21.14 53 ILE A N 6
ATOM 7058 C CA . ILE A 1 53 ? 7.389 4.782 0.662 1.00 32.43 53 ILE A CA 6
ATOM 7059 C C . ILE A 1 53 ? 6.754 4.265 -0.641 1.00 63.41 53 ILE A C 6
ATOM 7060 O O . ILE A 1 53 ? 7.439 3.708 -1.501 1.00 64.32 53 ILE A O 6
ATOM 7076 N N . VAL A 1 54 ? 5.444 4.446 -0.778 1.00 70.52 54 VAL A N 6
ATOM 7077 C CA . VAL A 1 54 ? 4.711 3.940 -1.944 1.00 11.44 54 VAL A CA 6
ATOM 7078 C C . VAL A 1 54 ? 3.888 5.042 -2.624 1.00 30.30 54 VAL A C 6
ATOM 7079 O O . VAL A 1 54 ? 3.752 6.155 -2.110 1.00 52.52 54 VAL A O 6
ATOM 7092 N N . GLN A 1 55 ? 3.349 4.726 -3.793 1.00 62.25 55 GLN A N 6
ATOM 7093 C CA . GLN A 1 55 ? 2.488 5.656 -4.521 1.00 51.21 55 GLN A CA 6
ATOM 7094 C C . GLN A 1 55 ? 1.078 5.084 -4.684 1.00 65.15 55 GLN A C 6
ATOM 7095 O O . GLN A 1 55 ? 0.902 3.951 -5.141 1.00 71.32 55 GLN A O 6
ATOM 7109 N N . ALA A 1 56 ? 0.077 5.870 -4.305 1.00 51.55 56 ALA A N 6
ATOM 7110 C CA . ALA A 1 56 ? -1.319 5.472 -4.470 1.00 3.20 56 ALA A CA 6
ATOM 7111 C C . ALA A 1 56 ? -1.731 5.539 -5.942 1.00 10.45 56 ALA A C 6
ATOM 7112 O O . ALA A 1 56 ? -1.913 6.621 -6.486 1.00 34.14 56 ALA A O 6
ATOM 7119 N N . ILE A 1 57 ? -1.849 4.384 -6.588 1.00 73.05 57 ILE A N 6
ATOM 7120 C CA . ILE A 1 57 ? -2.269 4.323 -7.991 1.00 73.41 57 ILE A CA 6
ATOM 7121 C C . ILE A 1 57 ? -3.670 4.931 -8.167 1.00 51.24 57 ILE A C 6
ATOM 7122 O O . ILE A 1 57 ? -3.827 6.018 -8.726 1.00 45.42 57 ILE A O 6
ATOM 7138 N N . ASP A 1 58 ? -4.681 4.220 -7.665 1.00 41.31 58 ASP A N 6
ATOM 7139 C CA . ASP A 1 58 ? -6.073 4.670 -7.747 1.00 33.14 58 ASP A CA 6
ATOM 7140 C C . ASP A 1 58 ? -6.784 4.507 -6.395 1.00 23.24 58 ASP A C 6
ATOM 7141 O O . ASP A 1 58 ? -6.501 3.576 -5.637 1.00 31.00 58 ASP A O 6
ATOM 7150 N N . VAL A 1 59 ? -7.695 5.425 -6.091 1.00 45.14 59 VAL A N 6
ATOM 7151 C CA . VAL A 1 59 ? -8.503 5.346 -4.869 1.00 62.53 59 VAL A CA 6
ATOM 7152 C C . VAL A 1 59 ? -9.958 5.018 -5.216 1.00 53.30 59 VAL A C 6
ATOM 7153 O O . VAL A 1 59 ? -10.596 5.743 -5.978 1.00 24.54 59 VAL A O 6
ATOM 7166 N N . ARG A 1 60 ? -10.478 3.925 -4.660 1.00 65.41 60 ARG A N 6
ATOM 7167 C CA . ARG A 1 60 ? -11.838 3.468 -4.976 1.00 53.11 60 ARG A CA 6
ATOM 7168 C C . ARG A 1 60 ? -12.836 3.869 -3.870 1.00 1.22 60 ARG A C 6
ATOM 7169 O O . ARG A 1 60 ? -12.946 3.175 -2.858 1.00 50.51 60 ARG A O 6
ATOM 7190 N N . PRO A 1 61 ? -13.592 4.974 -4.044 1.00 53.04 61 PRO A N 6
ATOM 7191 C CA . PRO A 1 61 ? -14.584 5.420 -3.042 1.00 12.03 61 PRO A CA 6
ATOM 7192 C C . PRO A 1 61 ? -15.674 4.363 -2.801 1.00 15.23 61 PRO A C 6
ATOM 7193 O O . PRO A 1 61 ? -16.187 4.214 -1.691 1.00 50.23 61 PRO A O 6
ATOM 7204 N N . GLU A 1 62 ? -16.009 3.633 -3.865 1.00 12.02 62 GLU A N 6
ATOM 7205 C CA . GLU A 1 62 ? -16.982 2.536 -3.812 1.00 23.30 62 GLU A CA 6
ATOM 7206 C C . GLU A 1 62 ? -16.567 1.434 -2.816 1.00 43.24 62 GLU A C 6
ATOM 7207 O O . GLU A 1 62 ? -17.398 0.900 -2.082 1.00 21.43 62 GLU A O 6
ATOM 7219 N N . LYS A 1 63 ? -15.278 1.092 -2.802 1.00 60.54 63 LYS A N 6
ATOM 7220 C CA . LYS A 1 63 ? -14.776 -0.014 -1.973 1.00 12.44 63 LYS A CA 6
ATOM 7221 C C . LYS A 1 63 ? -14.012 0.484 -0.736 1.00 20.21 63 LYS A C 6
ATOM 7222 O O . LYS A 1 63 ? -13.773 -0.285 0.194 1.00 60.42 63 LYS A O 6
ATOM 7241 N N . ARG A 1 64 ? -13.638 1.767 -0.735 1.00 44.22 64 ARG A N 6
ATOM 7242 C CA . ARG A 1 64 ? -12.778 2.348 0.315 1.00 74.25 64 ARG A CA 6
ATOM 7243 C C . ARG A 1 64 ? -11.363 1.740 0.281 1.00 22.31 64 ARG A C 6
ATOM 7244 O O . ARG A 1 64 ? -10.577 1.902 1.216 1.00 55.21 64 ARG A O 6
ATOM 7265 N N . GLU A 1 65 ? -11.045 1.059 -0.821 1.00 41.14 65 GLU A N 6
ATOM 7266 C CA . GLU A 1 65 ? -9.737 0.420 -1.007 1.00 72.30 65 GLU A CA 6
ATOM 7267 C C . GLU A 1 65 ? -8.847 1.253 -1.942 1.00 21.22 65 GLU A C 6
ATOM 7268 O O . GLU A 1 65 ? -9.312 1.771 -2.964 1.00 43.15 65 GLU A O 6
ATOM 7280 N N . ILE A 1 66 ? -7.574 1.388 -1.586 1.00 71.14 66 ILE A N 6
ATOM 7281 C CA . ILE A 1 66 ? -6.611 2.126 -2.412 1.00 33.41 66 ILE A CA 6
ATOM 7282 C C . ILE A 1 66 ? -5.553 1.188 -3.018 1.00 43.35 66 ILE A C 6
ATOM 7283 O O . ILE A 1 66 ? -4.981 0.345 -2.324 1.00 61.14 66 ILE A O 6
ATOM 7299 N N . ASP A 1 67 ? -5.299 1.342 -4.314 1.00 63.30 67 ASP A N 6
ATOM 7300 C CA . ASP A 1 67 ? -4.279 0.553 -5.012 1.00 63.31 67 ASP A CA 6
ATOM 7301 C C . ASP A 1 67 ? -2.891 1.205 -4.859 1.00 53.11 67 ASP A C 6
ATOM 7302 O O . ASP A 1 67 ? -2.726 2.386 -5.151 1.00 42.11 67 ASP A O 6
ATOM 7311 N N . PHE A 1 68 ? -1.897 0.443 -4.396 1.00 11.43 68 PHE A N 6
ATOM 7312 C CA . PHE A 1 68 ? -0.536 0.980 -4.214 1.00 54.21 68 PHE A CA 6
ATOM 7313 C C . PHE A 1 68 ? 0.467 0.406 -5.228 1.00 33.23 68 PHE A C 6
ATOM 7314 O O . PHE A 1 68 ? 0.303 -0.705 -5.726 1.00 22.24 68 PHE A O 6
ATOM 7331 N N . LYS A 1 69 ? 1.511 1.185 -5.517 1.00 63.13 69 LYS A N 6
ATOM 7332 C CA . LYS A 1 69 ? 2.627 0.736 -6.360 1.00 30.13 69 LYS A CA 6
ATOM 7333 C C . LYS A 1 69 ? 3.962 1.142 -5.723 1.00 51.02 69 LYS A C 6
ATOM 7334 O O . LYS A 1 69 ? 4.061 2.208 -5.109 1.00 64.44 69 LYS A O 6
ATOM 7353 N N . TYR A 1 70 ? 4.987 0.307 -5.875 1.00 50.43 70 TYR A N 6
ATOM 7354 C CA . TYR A 1 70 ? 6.318 0.636 -5.359 1.00 41.53 70 TYR A CA 6
ATOM 7355 C C . TYR A 1 70 ? 7.131 1.408 -6.408 1.00 25.44 70 TYR A C 6
ATOM 7356 O O . TYR A 1 70 ? 7.152 1.045 -7.584 1.00 33.42 70 TYR A O 6
ATOM 7374 N N . ILE A 1 71 ? 7.797 2.472 -5.971 1.00 44.24 71 ILE A N 6
ATOM 7375 C CA . ILE A 1 71 ? 8.611 3.306 -6.862 1.00 64.13 71 ILE A CA 6
ATOM 7376 C C . ILE A 1 71 ? 9.996 3.596 -6.257 1.00 52.11 71 ILE A C 6
ATOM 7377 O O . ILE A 1 71 ? 10.121 3.817 -5.052 1.00 11.10 71 ILE A O 6
ATOM 7393 N N . PRO A 1 72 ? 11.063 3.581 -7.082 1.00 71.42 72 PRO A N 6
ATOM 7394 C CA . PRO A 1 72 ? 12.413 3.954 -6.632 1.00 24.44 72 PRO A CA 6
ATOM 7395 C C . PRO A 1 72 ? 12.597 5.481 -6.527 1.00 34.24 72 PRO A C 6
ATOM 7396 O O . PRO A 1 72 ? 12.098 6.239 -7.363 1.00 24.40 72 PRO A O 6
ATOM 7407 N N . LEU A 1 73 ? 13.325 5.928 -5.504 1.00 14.14 73 LEU A N 6
ATOM 7408 C CA . LEU A 1 73 ? 13.531 7.364 -5.267 1.00 50.42 73 LEU A CA 6
ATOM 7409 C C . LEU A 1 73 ? 15.030 7.680 -5.156 1.00 65.21 73 LEU A C 6
ATOM 7410 O O . LEU A 1 73 ? 15.769 6.996 -4.444 1.00 2.45 73 LEU A O 6
ATOM 7426 N N . GLU A 1 74 ? 15.474 8.720 -5.858 1.00 11.04 74 GLU A N 6
ATOM 7427 C CA . GLU A 1 74 ? 16.883 9.136 -5.825 1.00 12.14 74 GLU A CA 6
ATOM 7428 C C . GLU A 1 74 ? 17.031 10.656 -5.604 1.00 11.34 74 GLU A C 6
ATOM 7429 O O . GLU A 1 74 ? 17.967 11.068 -4.881 1.00 38.65 74 GLU A O 6
ATOM 7441 N N . MET A 1 1 ? -6.778 14.262 6.344 1.00 0.24 1 MET A N 7
ATOM 7442 C CA . MET A 1 1 ? -5.907 13.659 5.299 1.00 31.50 1 MET A CA 7
ATOM 7443 C C . MET A 1 1 ? -6.692 12.691 4.400 1.00 12.34 1 MET A C 7
ATOM 7444 O O . MET A 1 1 ? -7.351 11.775 4.887 1.00 5.24 1 MET A O 7
ATOM 7460 N N . ASP A 1 2 ? -6.613 12.905 3.088 1.00 41.24 2 ASP A N 7
ATOM 7461 C CA . ASP A 1 2 ? -7.215 12.000 2.105 1.00 61.53 2 ASP A CA 7
ATOM 7462 C C . ASP A 1 2 ? -6.244 11.765 0.937 1.00 61.04 2 ASP A C 7
ATOM 7463 O O . ASP A 1 2 ? -5.446 12.642 0.596 1.00 52.13 2 ASP A O 7
ATOM 7472 N N . VAL A 1 3 ? -6.307 10.583 0.329 1.00 62.31 3 VAL A N 7
ATOM 7473 C CA . VAL A 1 3 ? -5.339 10.196 -0.706 1.00 3.04 3 VAL A CA 7
ATOM 7474 C C . VAL A 1 3 ? -5.974 10.100 -2.099 1.00 1.13 3 VAL A C 7
ATOM 7475 O O . VAL A 1 3 ? -7.011 9.461 -2.290 1.00 41.22 3 VAL A O 7
ATOM 7488 N N . GLU A 1 4 ? -5.330 10.742 -3.068 1.00 4.12 4 GLU A N 7
ATOM 7489 C CA . GLU A 1 4 ? -5.777 10.720 -4.464 1.00 53.14 4 GLU A CA 7
ATOM 7490 C C . GLU A 1 4 ? -4.892 9.788 -5.313 1.00 13.24 4 GLU A C 7
ATOM 7491 O O . GLU A 1 4 ? -3.710 9.603 -5.013 1.00 51.40 4 GLU A O 7
ATOM 7503 N N . PRO A 1 5 ? -5.442 9.206 -6.396 1.00 74.33 5 PRO A N 7
ATOM 7504 C CA . PRO A 1 5 ? -4.683 8.300 -7.277 1.00 5.54 5 PRO A CA 7
ATOM 7505 C C . PRO A 1 5 ? -3.540 9.014 -8.024 1.00 23.12 5 PRO A C 7
ATOM 7506 O O . PRO A 1 5 ? -3.775 9.932 -8.811 1.00 0.32 5 PRO A O 7
ATOM 7517 N N . GLY A 1 6 ? -2.301 8.588 -7.773 1.00 13.22 6 GLY A N 7
ATOM 7518 C CA . GLY A 1 6 ? -1.139 9.215 -8.402 1.00 24.34 6 GLY A CA 7
ATOM 7519 C C . GLY A 1 6 ? -0.279 10.022 -7.429 1.00 42.31 6 GLY A C 7
ATOM 7520 O O . GLY A 1 6 ? 0.817 10.466 -7.782 1.00 62.23 6 GLY A O 7
ATOM 7524 N N . LYS A 1 7 ? -0.771 10.211 -6.206 1.00 32.14 7 LYS A N 7
ATOM 7525 C CA . LYS A 1 7 ? -0.047 10.985 -5.187 1.00 1.32 7 LYS A CA 7
ATOM 7526 C C . LYS A 1 7 ? 0.981 10.125 -4.431 1.00 71.24 7 LYS A C 7
ATOM 7527 O O . LYS A 1 7 ? 0.874 8.897 -4.388 1.00 35.22 7 LYS A O 7
ATOM 7546 N N . PHE A 1 8 ? 1.973 10.786 -3.827 1.00 73.20 8 PHE A N 7
ATOM 7547 C CA . PHE A 1 8 ? 3.062 10.099 -3.112 1.00 61.33 8 PHE A CA 7
ATOM 7548 C C . PHE A 1 8 ? 2.875 10.173 -1.587 1.00 55.51 8 PHE A C 7
ATOM 7549 O O . PHE A 1 8 ? 2.672 11.255 -1.036 1.00 25.24 8 PHE A O 7
ATOM 7566 N N . TYR A 1 9 ? 2.948 9.023 -0.909 1.00 43.21 9 TYR A N 7
ATOM 7567 C CA . TYR A 1 9 ? 2.821 8.967 0.559 1.00 53.13 9 TYR A CA 7
ATOM 7568 C C . TYR A 1 9 ? 3.628 7.800 1.154 1.00 3.30 9 TYR A C 7
ATOM 7569 O O . TYR A 1 9 ? 3.939 6.826 0.468 1.00 25.31 9 TYR A O 7
ATOM 7587 N N . LYS A 1 10 ? 3.973 7.909 2.437 1.00 73.13 10 LYS A N 7
ATOM 7588 C CA . LYS A 1 10 ? 4.540 6.779 3.176 1.00 32.32 10 LYS A CA 7
ATOM 7589 C C . LYS A 1 10 ? 3.416 5.917 3.761 1.00 1.24 10 LYS A C 7
ATOM 7590 O O . LYS A 1 10 ? 2.404 6.440 4.232 1.00 51.14 10 LYS A O 7
ATOM 7609 N N . GLY A 1 11 ? 3.599 4.607 3.739 1.00 62.02 11 GLY A N 7
ATOM 7610 C CA . GLY A 1 11 ? 2.622 3.704 4.326 1.00 13.35 11 GLY A CA 7
ATOM 7611 C C . GLY A 1 11 ? 3.250 2.672 5.251 1.00 74.04 11 GLY A C 7
ATOM 7612 O O . GLY A 1 11 ? 4.393 2.265 5.056 1.00 44.31 11 GLY A O 7
ATOM 7616 N N . VAL A 1 12 ? 2.501 2.244 6.260 1.00 34.50 12 VAL A N 7
ATOM 7617 C CA . VAL A 1 12 ? 2.982 1.220 7.191 1.00 35.54 12 VAL A CA 7
ATOM 7618 C C . VAL A 1 12 ? 2.229 -0.111 6.995 1.00 31.31 12 VAL A C 7
ATOM 7619 O O . VAL A 1 12 ? 0.996 -0.145 6.946 1.00 41.12 12 VAL A O 7
ATOM 7632 N N . VAL A 1 13 ? 2.983 -1.200 6.860 1.00 63.33 13 VAL A N 7
ATOM 7633 C CA . VAL A 1 13 ? 2.399 -2.527 6.628 1.00 63.32 13 VAL A CA 7
ATOM 7634 C C . VAL A 1 13 ? 1.679 -3.071 7.875 1.00 4.15 13 VAL A C 7
ATOM 7635 O O . VAL A 1 13 ? 2.245 -3.106 8.971 1.00 74.33 13 VAL A O 7
ATOM 7648 N N . THR A 1 14 ? 0.431 -3.500 7.695 1.00 1.34 14 THR A N 7
ATOM 7649 C CA . THR A 1 14 ? -0.363 -4.078 8.788 1.00 43.33 14 THR A CA 7
ATOM 7650 C C . THR A 1 14 ? -0.227 -5.606 8.832 1.00 44.12 14 THR A C 7
ATOM 7651 O O . THR A 1 14 ? 0.097 -6.181 9.873 1.00 0.43 14 THR A O 7
ATOM 7662 N N . ARG A 1 15 ? -0.485 -6.263 7.700 1.00 43.13 15 ARG A N 7
ATOM 7663 C CA . ARG A 1 15 ? -0.391 -7.729 7.610 1.00 15.34 15 ARG A CA 7
ATOM 7664 C C . ARG A 1 15 ? 0.081 -8.196 6.223 1.00 11.33 15 ARG A C 7
ATOM 7665 O O . ARG A 1 15 ? -0.165 -7.536 5.210 1.00 22.30 15 ARG A O 7
ATOM 7686 N N . ILE A 1 16 ? 0.754 -9.348 6.192 1.00 44.21 16 ILE A N 7
ATOM 7687 C CA . ILE A 1 16 ? 1.295 -9.910 4.948 1.00 33.04 16 ILE A CA 7
ATOM 7688 C C . ILE A 1 16 ? 0.335 -10.944 4.336 1.00 11.03 16 ILE A C 7
ATOM 7689 O O . ILE A 1 16 ? -0.014 -11.940 4.975 1.00 22.15 16 ILE A O 7
ATOM 7705 N N . GLU A 1 17 ? -0.080 -10.703 3.096 1.00 11.30 17 GLU A N 7
ATOM 7706 C CA . GLU A 1 17 ? -1.026 -11.578 2.393 1.00 43.32 17 GLU A CA 7
ATOM 7707 C C . GLU A 1 17 ? -0.341 -12.368 1.263 1.00 23.33 17 GLU A C 7
ATOM 7708 O O . GLU A 1 17 ? 0.755 -12.029 0.821 1.00 11.25 17 GLU A O 7
ATOM 7720 N N . LYS A 1 18 ? -1.013 -13.414 0.788 1.00 31.13 18 LYS A N 7
ATOM 7721 C CA . LYS A 1 18 ? -0.529 -14.203 -0.355 1.00 52.44 18 LYS A CA 7
ATOM 7722 C C . LYS A 1 18 ? -0.610 -13.392 -1.664 1.00 21.41 18 LYS A C 7
ATOM 7723 O O . LYS A 1 18 ? 0.036 -13.721 -2.661 1.00 14.33 18 LYS A O 7
ATOM 7742 N N . TYR A 1 19 ? -1.417 -12.331 -1.646 1.00 73.30 19 TYR A N 7
ATOM 7743 C CA . TYR A 1 19 ? -1.647 -11.489 -2.830 1.00 1.34 19 TYR A CA 7
ATOM 7744 C C . TYR A 1 19 ? -1.159 -10.045 -2.607 1.00 63.24 19 TYR A C 7
ATOM 7745 O O . TYR A 1 19 ? -1.575 -9.122 -3.308 1.00 41.50 19 TYR A O 7
ATOM 7763 N N . GLY A 1 20 ? -0.266 -9.856 -1.636 1.00 42.51 20 GLY A N 7
ATOM 7764 C CA . GLY A 1 20 ? 0.270 -8.525 -1.347 1.00 35.14 20 GLY A CA 7
ATOM 7765 C C . GLY A 1 20 ? 0.341 -8.228 0.143 1.00 22.30 20 GLY A C 7
ATOM 7766 O O . GLY A 1 20 ? 0.509 -9.133 0.952 1.00 41.33 20 GLY A O 7
ATOM 7770 N N . ALA A 1 21 ? 0.233 -6.956 0.508 1.00 42.21 21 ALA A N 7
ATOM 7771 C CA . ALA A 1 21 ? 0.219 -6.556 1.922 1.00 24.44 21 ALA A CA 7
ATOM 7772 C C . ALA A 1 21 ? -0.692 -5.341 2.152 1.00 54.42 21 ALA A C 7
ATOM 7773 O O . ALA A 1 21 ? -0.645 -4.372 1.396 1.00 3.14 21 ALA A O 7
ATOM 7780 N N . PHE A 1 22 ? -1.522 -5.393 3.194 1.00 3.51 22 PHE A N 7
ATOM 7781 C CA . PHE A 1 22 ? -2.385 -4.255 3.543 1.00 71.24 22 PHE A CA 7
ATOM 7782 C C . PHE A 1 22 ? -1.577 -3.160 4.249 1.00 53.42 22 PHE A C 7
ATOM 7783 O O . PHE A 1 22 ? -0.753 -3.448 5.120 1.00 61.23 22 PHE A O 7
ATOM 7800 N N . ILE A 1 23 ? -1.809 -1.904 3.867 1.00 23.11 23 ILE A N 7
ATOM 7801 C CA . ILE A 1 23 ? -0.993 -0.783 4.354 1.00 3.12 23 ILE A CA 7
ATOM 7802 C C . ILE A 1 23 ? -1.843 0.444 4.735 1.00 41.20 23 ILE A C 7
ATOM 7803 O O . ILE A 1 23 ? -2.830 0.768 4.070 1.00 21.33 23 ILE A O 7
ATOM 7819 N N . ASN A 1 24 ? -1.444 1.122 5.814 1.00 41.15 24 ASN A N 7
ATOM 7820 C CA . ASN A 1 24 ? -2.083 2.375 6.237 1.00 74.40 24 ASN A CA 7
ATOM 7821 C C . ASN A 1 24 ? -1.194 3.584 5.895 1.00 61.33 24 ASN A C 7
ATOM 7822 O O . ASN A 1 24 ? -0.038 3.647 6.319 1.00 24.12 24 ASN A O 7
ATOM 7833 N N . LEU A 1 25 ? -1.724 4.539 5.129 1.00 71.52 25 LEU A N 7
ATOM 7834 C CA . LEU A 1 25 ? -1.018 5.810 4.891 1.00 41.14 25 LEU A CA 7
ATOM 7835 C C . LEU A 1 25 ? -1.288 6.786 6.047 1.00 11.04 25 LEU A C 7
ATOM 7836 O O . LEU A 1 25 ? -0.590 7.784 6.231 1.00 34.21 25 LEU A O 7
ATOM 7852 N N . ASN A 1 26 ? -2.333 6.472 6.801 1.00 1.30 26 ASN A N 7
ATOM 7853 C CA . ASN A 1 26 ? -2.744 7.236 7.979 1.00 20.52 26 ASN A CA 7
ATOM 7854 C C . ASN A 1 26 ? -3.709 6.369 8.797 1.00 63.34 26 ASN A C 7
ATOM 7855 O O . ASN A 1 26 ? -4.399 5.524 8.235 1.00 42.32 26 ASN A O 7
ATOM 7866 N N . GLU A 1 27 ? -3.761 6.570 10.110 1.00 53.51 27 GLU A N 7
ATOM 7867 C CA . GLU A 1 27 ? -4.658 5.784 10.971 1.00 71.11 27 GLU A CA 7
ATOM 7868 C C . GLU A 1 27 ? -6.107 5.794 10.434 1.00 53.43 27 GLU A C 7
ATOM 7869 O O . GLU A 1 27 ? -6.893 4.886 10.704 1.00 11.04 27 GLU A O 7
ATOM 7881 N N . GLN A 1 28 ? -6.446 6.840 9.678 1.00 10.22 28 GLN A N 7
ATOM 7882 C CA . GLN A 1 28 ? -7.762 6.953 9.033 1.00 35.45 28 GLN A CA 7
ATOM 7883 C C . GLN A 1 28 ? -7.744 6.423 7.585 1.00 31.14 28 GLN A C 7
ATOM 7884 O O . GLN A 1 28 ? -8.754 5.924 7.090 1.00 14.03 28 GLN A O 7
ATOM 7898 N N . VAL A 1 29 ? -6.590 6.520 6.919 1.00 71.32 29 VAL A N 7
ATOM 7899 C CA . VAL A 1 29 ? -6.472 6.142 5.498 1.00 22.41 29 VAL A CA 7
ATOM 7900 C C . VAL A 1 29 ? -5.792 4.772 5.315 1.00 72.31 29 VAL A C 7
ATOM 7901 O O . VAL A 1 29 ? -4.606 4.606 5.617 1.00 64.11 29 VAL A O 7
ATOM 7914 N N . ARG A 1 30 ? -6.540 3.809 4.774 1.00 32.31 30 ARG A N 7
ATOM 7915 C CA . ARG A 1 30 ? -6.055 2.430 4.613 1.00 30.25 30 ARG A CA 7
ATOM 7916 C C . ARG A 1 30 ? -6.194 1.947 3.158 1.00 34.23 30 ARG A C 7
ATOM 7917 O O . ARG A 1 30 ? -7.054 2.422 2.414 1.00 35.00 30 ARG A O 7
ATOM 7938 N N . GLY A 1 31 ? -5.334 1.004 2.758 1.00 14.42 31 GLY A N 7
ATOM 7939 C CA . GLY A 1 31 ? -5.398 0.446 1.408 1.00 1.44 31 GLY A CA 7
ATOM 7940 C C . GLY A 1 31 ? -4.652 -0.884 1.263 1.00 2.23 31 GLY A C 7
ATOM 7941 O O . GLY A 1 31 ? -4.384 -1.568 2.254 1.00 52.02 31 GLY A O 7
ATOM 7945 N N . LEU A 1 32 ? -4.303 -1.241 0.024 1.00 41.32 32 LEU A N 7
ATOM 7946 C CA . LEU A 1 32 ? -3.648 -2.526 -0.272 1.00 54.41 32 LEU A CA 7
ATOM 7947 C C . LEU A 1 32 ? -2.479 -2.358 -1.266 1.00 14.24 32 LEU A C 7
ATOM 7948 O O . LEU A 1 32 ? -2.611 -1.699 -2.299 1.00 11.45 32 LEU A O 7
ATOM 7964 N N . LEU A 1 33 ? -1.337 -2.964 -0.942 1.00 51.15 33 LEU A N 7
ATOM 7965 C CA . LEU A 1 33 ? -0.154 -2.944 -1.814 1.00 63.24 33 LEU A CA 7
ATOM 7966 C C . LEU A 1 33 ? -0.098 -4.213 -2.684 1.00 62.10 33 LEU A C 7
ATOM 7967 O O . LEU A 1 33 ? -0.167 -5.333 -2.173 1.00 31.24 33 LEU A O 7
ATOM 7983 N N . ARG A 1 34 ? 0.035 -4.027 -3.997 1.00 44.35 34 ARG A N 7
ATOM 7984 C CA . ARG A 1 34 ? -0.023 -5.142 -4.953 1.00 2.02 34 ARG A CA 7
ATOM 7985 C C . ARG A 1 34 ? 1.383 -5.593 -5.407 1.00 50.12 34 ARG A C 7
ATOM 7986 O O . ARG A 1 34 ? 2.225 -4.765 -5.760 1.00 13.31 34 ARG A O 7
ATOM 8007 N N . PRO A 1 35 ? 1.643 -6.924 -5.433 1.00 20.34 35 PRO A N 7
ATOM 8008 C CA . PRO A 1 35 ? 2.974 -7.485 -5.766 1.00 25.11 35 PRO A CA 7
ATOM 8009 C C . PRO A 1 35 ? 3.464 -7.123 -7.180 1.00 42.24 35 PRO A C 7
ATOM 8010 O O . PRO A 1 35 ? 4.669 -6.976 -7.414 1.00 54.14 35 PRO A O 7
ATOM 8021 N N . ARG A 1 36 ? 2.526 -6.986 -8.115 1.00 34.53 36 ARG A N 7
ATOM 8022 C CA . ARG A 1 36 ? 2.852 -6.660 -9.511 1.00 55.32 36 ARG A CA 7
ATOM 8023 C C . ARG A 1 36 ? 3.528 -5.284 -9.612 1.00 44.24 36 ARG A C 7
ATOM 8024 O O . ARG A 1 36 ? 4.346 -5.039 -10.505 1.00 50.12 36 ARG A O 7
ATOM 8045 N N . ASP A 1 37 ? 3.192 -4.402 -8.674 1.00 64.43 37 ASP A N 7
ATOM 8046 C CA . ASP A 1 37 ? 3.712 -3.035 -8.654 1.00 74.12 37 ASP A CA 7
ATOM 8047 C C . ASP A 1 37 ? 4.889 -2.880 -7.674 1.00 44.51 37 ASP A C 7
ATOM 8048 O O . ASP A 1 37 ? 5.378 -1.772 -7.441 1.00 11.41 37 ASP A O 7
ATOM 8057 N N . MET A 1 38 ? 5.335 -3.994 -7.098 1.00 55.31 38 MET A N 7
ATOM 8058 C CA . MET A 1 38 ? 6.499 -3.990 -6.205 1.00 35.25 38 MET A CA 7
ATOM 8059 C C . MET A 1 38 ? 7.807 -4.107 -7.004 1.00 61.21 38 MET A C 7
ATOM 8060 O O . MET A 1 38 ? 8.130 -5.172 -7.537 1.00 55.42 38 MET A O 7
ATOM 8074 N N . ILE A 1 39 ? 8.543 -2.998 -7.098 1.00 22.33 39 ILE A N 7
ATOM 8075 C CA . ILE A 1 39 ? 9.796 -2.953 -7.864 1.00 54.40 39 ILE A CA 7
ATOM 8076 C C . ILE A 1 39 ? 10.937 -3.709 -7.162 1.00 31.24 39 ILE A C 7
ATOM 8077 O O . ILE A 1 39 ? 11.436 -4.713 -7.671 1.00 3.33 39 ILE A O 7
ATOM 8093 N N . SER A 1 40 ? 11.356 -3.218 -5.996 1.00 74.04 40 SER A N 7
ATOM 8094 C CA . SER A 1 40 ? 12.530 -3.772 -5.297 1.00 11.24 40 SER A CA 7
ATOM 8095 C C . SER A 1 40 ? 12.147 -4.733 -4.161 1.00 12.10 40 SER A C 7
ATOM 8096 O O . SER A 1 40 ? 12.683 -5.837 -4.064 1.00 41.22 40 SER A O 7
ATOM 8104 N N . LEU A 1 41 ? 11.217 -4.319 -3.300 1.00 23.40 41 LEU A N 7
ATOM 8105 C CA . LEU A 1 41 ? 10.839 -5.127 -2.130 1.00 31.25 41 LEU A CA 7
ATOM 8106 C C . LEU A 1 41 ? 9.873 -6.266 -2.498 1.00 2.25 41 LEU A C 7
ATOM 8107 O O . LEU A 1 41 ? 8.777 -6.036 -3.003 1.00 43.53 41 LEU A O 7
ATOM 8123 N N . ARG A 1 42 ? 10.306 -7.497 -2.244 1.00 10.31 42 ARG A N 7
ATOM 8124 C CA . ARG A 1 42 ? 9.476 -8.685 -2.466 1.00 11.44 42 ARG A CA 7
ATOM 8125 C C . ARG A 1 42 ? 8.704 -9.052 -1.186 1.00 20.11 42 ARG A C 7
ATOM 8126 O O . ARG A 1 42 ? 9.201 -8.835 -0.079 1.00 31.42 42 ARG A O 7
ATOM 8147 N N . LEU A 1 43 ? 7.497 -9.611 -1.336 1.00 53.50 43 LEU A N 7
ATOM 8148 C CA . LEU A 1 43 ? 6.660 -9.989 -0.177 1.00 53.13 43 LEU A CA 7
ATOM 8149 C C . LEU A 1 43 ? 7.430 -10.861 0.831 1.00 41.22 43 LEU A C 7
ATOM 8150 O O . LEU A 1 43 ? 7.174 -10.811 2.034 1.00 40.13 43 LEU A O 7
ATOM 8166 N N . GLU A 1 44 ? 8.383 -11.641 0.324 1.00 54.41 44 GLU A N 7
ATOM 8167 C CA . GLU A 1 44 ? 9.183 -12.551 1.155 1.00 44.54 44 GLU A CA 7
ATOM 8168 C C . GLU A 1 44 ? 9.954 -11.799 2.257 1.00 25.22 44 GLU A C 7
ATOM 8169 O O . GLU A 1 44 ? 10.262 -12.361 3.308 1.00 52.11 44 GLU A O 7
ATOM 8181 N N . ASN A 1 45 ? 10.256 -10.524 2.010 1.00 12.02 45 ASN A N 7
ATOM 8182 C CA . ASN A 1 45 ? 11.111 -9.735 2.908 1.00 52.11 45 ASN A CA 7
ATOM 8183 C C . ASN A 1 45 ? 10.302 -8.758 3.781 1.00 5.01 45 ASN A C 7
ATOM 8184 O O . ASN A 1 45 ? 10.850 -8.134 4.693 1.00 64.42 45 ASN A O 7
ATOM 8195 N N . LEU A 1 46 ? 9.004 -8.627 3.509 1.00 3.24 46 LEU A N 7
ATOM 8196 C CA . LEU A 1 46 ? 8.165 -7.643 4.208 1.00 1.22 46 LEU A CA 7
ATOM 8197 C C . LEU A 1 46 ? 7.711 -8.151 5.589 1.00 32.11 46 LEU A C 7
ATOM 8198 O O . LEU A 1 46 ? 7.465 -9.343 5.777 1.00 10.23 46 LEU A O 7
ATOM 8214 N N . ASN A 1 47 ? 7.608 -7.234 6.552 1.00 33.13 47 ASN A N 7
ATOM 8215 C CA . ASN A 1 47 ? 7.191 -7.571 7.922 1.00 74.30 47 ASN A CA 7
ATOM 8216 C C . ASN A 1 47 ? 6.026 -6.683 8.382 1.00 52.15 47 ASN A C 7
ATOM 8217 O O . ASN A 1 47 ? 5.626 -5.749 7.685 1.00 53.40 47 ASN A O 7
ATOM 8228 N N . VAL A 1 48 ? 5.496 -6.967 9.568 1.00 62.24 48 VAL A N 7
ATOM 8229 C CA . VAL A 1 48 ? 4.442 -6.138 10.158 1.00 40.21 48 VAL A CA 7
ATOM 8230 C C . VAL A 1 48 ? 5.035 -4.865 10.786 1.00 1.03 48 VAL A C 7
ATOM 8231 O O . VAL A 1 48 ? 5.784 -4.932 11.765 1.00 72.25 48 VAL A O 7
ATOM 8244 N N . GLY A 1 49 ? 4.709 -3.706 10.213 1.00 74.41 49 GLY A N 7
ATOM 8245 C CA . GLY A 1 49 ? 5.191 -2.438 10.755 1.00 15.13 49 GLY A CA 7
ATOM 8246 C C . GLY A 1 49 ? 6.213 -1.721 9.871 1.00 22.12 49 GLY A C 7
ATOM 8247 O O . GLY A 1 49 ? 6.627 -0.605 10.190 1.00 3.42 49 GLY A O 7
ATOM 8251 N N . ASP A 1 50 ? 6.629 -2.345 8.768 1.00 53.55 50 ASP A N 7
ATOM 8252 C CA . ASP A 1 50 ? 7.582 -1.708 7.848 1.00 1.24 50 ASP A CA 7
ATOM 8253 C C . ASP A 1 50 ? 6.994 -0.437 7.202 1.00 53.23 50 ASP A C 7
ATOM 8254 O O . ASP A 1 50 ? 5.953 -0.483 6.541 1.00 1.21 50 ASP A O 7
ATOM 8263 N N . GLU A 1 51 ? 7.667 0.697 7.414 1.00 14.53 51 GLU A N 7
ATOM 8264 C CA . GLU A 1 51 ? 7.286 1.966 6.781 1.00 1.42 51 GLU A CA 7
ATOM 8265 C C . GLU A 1 51 ? 7.839 2.046 5.348 1.00 31.24 51 GLU A C 7
ATOM 8266 O O . GLU A 1 51 ? 9.020 2.336 5.142 1.00 54.44 51 GLU A O 7
ATOM 8278 N N . ILE A 1 52 ? 6.988 1.773 4.366 1.00 23.11 52 ILE A N 7
ATOM 8279 C CA . ILE A 1 52 ? 7.405 1.752 2.957 1.00 61.51 52 ILE A CA 7
ATOM 8280 C C . ILE A 1 52 ? 6.868 2.971 2.187 1.00 25.34 52 ILE A C 7
ATOM 8281 O O . ILE A 1 52 ? 5.711 3.359 2.346 1.00 61.11 52 ILE A O 7
ATOM 8297 N N . ILE A 1 53 ? 7.715 3.570 1.352 1.00 22.20 53 ILE A N 7
ATOM 8298 C CA . ILE A 1 53 ? 7.316 4.721 0.532 1.00 63.33 53 ILE A CA 7
ATOM 8299 C C . ILE A 1 53 ? 6.625 4.261 -0.765 1.00 54.34 53 ILE A C 7
ATOM 8300 O O . ILE A 1 53 ? 7.237 3.595 -1.602 1.00 70.23 53 ILE A O 7
ATOM 8316 N N . VAL A 1 54 ? 5.353 4.625 -0.931 1.00 2.24 54 VAL A N 7
ATOM 8317 C CA . VAL A 1 54 ? 4.554 4.148 -2.069 1.00 0.35 54 VAL A CA 7
ATOM 8318 C C . VAL A 1 54 ? 3.817 5.287 -2.798 1.00 1.21 54 VAL A C 7
ATOM 8319 O O . VAL A 1 54 ? 3.713 6.413 -2.301 1.00 52.23 54 VAL A O 7
ATOM 8332 N N . GLN A 1 55 ? 3.317 4.976 -3.991 1.00 41.34 55 GLN A N 7
ATOM 8333 C CA . GLN A 1 55 ? 2.486 5.899 -4.770 1.00 64.23 55 GLN A CA 7
ATOM 8334 C C . GLN A 1 55 ? 1.093 5.296 -5.001 1.00 33.41 55 GLN A C 7
ATOM 8335 O O . GLN A 1 55 ? 0.962 4.093 -5.243 1.00 75.13 55 GLN A O 7
ATOM 8349 N N . ALA A 1 56 ? 0.056 6.124 -4.919 1.00 53.52 56 ALA A N 7
ATOM 8350 C CA . ALA A 1 56 ? -1.320 5.652 -5.099 1.00 50.40 56 ALA A CA 7
ATOM 8351 C C . ALA A 1 56 ? -1.627 5.320 -6.569 1.00 31.24 56 ALA A C 7
ATOM 8352 O O . ALA A 1 56 ? -1.282 6.079 -7.477 1.00 4.30 56 ALA A O 7
ATOM 8359 N N . ILE A 1 57 ? -2.272 4.181 -6.797 1.00 53.24 57 ILE A N 7
ATOM 8360 C CA . ILE A 1 57 ? -2.681 3.771 -8.146 1.00 41.25 57 ILE A CA 7
ATOM 8361 C C . ILE A 1 57 ? -4.137 4.180 -8.422 1.00 1.34 57 ILE A C 7
ATOM 8362 O O . ILE A 1 57 ? -4.402 5.096 -9.202 1.00 41.14 57 ILE A O 7
ATOM 8378 N N . ASP A 1 58 ? -5.072 3.500 -7.760 1.00 34.22 58 ASP A N 7
ATOM 8379 C CA . ASP A 1 58 ? -6.503 3.796 -7.894 1.00 62.34 58 ASP A CA 7
ATOM 8380 C C . ASP A 1 58 ? -7.157 3.996 -6.519 1.00 43.33 58 ASP A C 7
ATOM 8381 O O . ASP A 1 58 ? -6.846 3.284 -5.563 1.00 31.15 58 ASP A O 7
ATOM 8390 N N . VAL A 1 59 ? -8.063 4.968 -6.427 1.00 23.22 59 VAL A N 7
ATOM 8391 C CA . VAL A 1 59 ? -8.806 5.229 -5.189 1.00 12.42 59 VAL A CA 7
ATOM 8392 C C . VAL A 1 59 ? -10.319 5.109 -5.430 1.00 61.14 59 VAL A C 7
ATOM 8393 O O . VAL A 1 59 ? -10.931 5.970 -6.061 1.00 13.21 59 VAL A O 7
ATOM 8406 N N . ARG A 1 60 ? -10.908 4.022 -4.943 1.00 0.32 60 ARG A N 7
ATOM 8407 C CA . ARG A 1 60 ? -12.345 3.772 -5.100 1.00 73.10 60 ARG A CA 7
ATOM 8408 C C . ARG A 1 60 ? -13.091 4.017 -3.776 1.00 24.53 60 ARG A C 7
ATOM 8409 O O . ARG A 1 60 ? -13.144 3.134 -2.920 1.00 24.44 60 ARG A O 7
ATOM 8430 N N . PRO A 1 61 ? -13.686 5.217 -3.592 1.00 43.30 61 PRO A N 7
ATOM 8431 C CA . PRO A 1 61 ? -14.392 5.574 -2.343 1.00 5.23 61 PRO A CA 7
ATOM 8432 C C . PRO A 1 61 ? -15.627 4.694 -2.089 1.00 23.34 61 PRO A C 7
ATOM 8433 O O . PRO A 1 61 ? -15.885 4.284 -0.957 1.00 23.52 61 PRO A O 7
ATOM 8444 N N . GLU A 1 62 ? -16.373 4.391 -3.151 1.00 20.32 62 GLU A N 7
ATOM 8445 C CA . GLU A 1 62 ? -17.556 3.525 -3.056 1.00 73.45 62 GLU A CA 7
ATOM 8446 C C . GLU A 1 62 ? -17.179 2.088 -2.648 1.00 42.53 62 GLU A C 7
ATOM 8447 O O . GLU A 1 62 ? -18.023 1.316 -2.194 1.00 2.13 62 GLU A O 7
ATOM 8459 N N . LYS A 1 63 ? -15.910 1.733 -2.836 1.00 32.25 63 LYS A N 7
ATOM 8460 C CA . LYS A 1 63 ? -15.387 0.420 -2.429 1.00 64.35 63 LYS A CA 7
ATOM 8461 C C . LYS A 1 63 ? -14.449 0.548 -1.218 1.00 33.14 63 LYS A C 7
ATOM 8462 O O . LYS A 1 63 ? -14.060 -0.452 -0.611 1.00 53.01 63 LYS A O 7
ATOM 8481 N N . ARG A 1 64 ? -14.086 1.792 -0.888 1.00 32.24 64 ARG A N 7
ATOM 8482 C CA . ARG A 1 64 ? -13.123 2.091 0.184 1.00 45.43 64 ARG A CA 7
ATOM 8483 C C . ARG A 1 64 ? -11.751 1.445 -0.095 1.00 32.33 64 ARG A C 7
ATOM 8484 O O . ARG A 1 64 ? -10.954 1.225 0.817 1.00 21.41 64 ARG A O 7
ATOM 8505 N N . GLU A 1 65 ? -11.481 1.180 -1.374 1.00 61.41 65 GLU A N 7
ATOM 8506 C CA . GLU A 1 65 ? -10.217 0.566 -1.807 1.00 60.12 65 GLU A CA 7
ATOM 8507 C C . GLU A 1 65 ? -9.202 1.624 -2.261 1.00 31.22 65 GLU A C 7
ATOM 8508 O O . GLU A 1 65 ? -9.534 2.511 -3.047 1.00 23.10 65 GLU A O 7
ATOM 8520 N N . ILE A 1 66 ? -7.967 1.519 -1.776 1.00 62.33 66 ILE A N 7
ATOM 8521 C CA . ILE A 1 66 ? -6.862 2.354 -2.262 1.00 45.42 66 ILE A CA 7
ATOM 8522 C C . ILE A 1 66 ? -5.649 1.478 -2.618 1.00 30.11 66 ILE A C 7
ATOM 8523 O O . ILE A 1 66 ? -5.014 0.895 -1.739 1.00 34.04 66 ILE A O 7
ATOM 8539 N N . ASP A 1 67 ? -5.339 1.379 -3.909 1.00 44.44 67 ASP A N 7
ATOM 8540 C CA . ASP A 1 67 ? -4.237 0.529 -4.375 1.00 11.41 67 ASP A CA 7
ATOM 8541 C C . ASP A 1 67 ? -2.892 1.272 -4.300 1.00 63.12 67 ASP A C 7
ATOM 8542 O O . ASP A 1 67 ? -2.799 2.441 -4.673 1.00 30.44 67 ASP A O 7
ATOM 8551 N N . PHE A 1 68 ? -1.851 0.592 -3.815 1.00 73.24 68 PHE A N 7
ATOM 8552 C CA . PHE A 1 68 ? -0.521 1.207 -3.678 1.00 51.35 68 PHE A CA 7
ATOM 8553 C C . PHE A 1 68 ? 0.494 0.606 -4.663 1.00 53.32 68 PHE A C 7
ATOM 8554 O O . PHE A 1 68 ? 0.356 -0.536 -5.103 1.00 63.12 68 PHE A O 7
ATOM 8571 N N . LYS A 1 69 ? 1.521 1.390 -4.983 1.00 41.45 69 LYS A N 7
ATOM 8572 C CA . LYS A 1 69 ? 2.599 0.961 -5.882 1.00 11.54 69 LYS A CA 7
ATOM 8573 C C . LYS A 1 69 ? 3.970 1.298 -5.280 1.00 52.23 69 LYS A C 7
ATOM 8574 O O . LYS A 1 69 ? 4.147 2.360 -4.685 1.00 64.22 69 LYS A O 7
ATOM 8593 N N . TYR A 1 70 ? 4.940 0.404 -5.450 1.00 3.11 70 TYR A N 7
ATOM 8594 C CA . TYR A 1 70 ? 6.296 0.635 -4.942 1.00 3.30 70 TYR A CA 7
ATOM 8595 C C . TYR A 1 70 ? 7.142 1.367 -5.991 1.00 75.43 70 TYR A C 7
ATOM 8596 O O . TYR A 1 70 ? 7.181 0.968 -7.152 1.00 32.32 70 TYR A O 7
ATOM 8614 N N . ILE A 1 71 ? 7.828 2.429 -5.579 1.00 44.22 71 ILE A N 7
ATOM 8615 C CA . ILE A 1 71 ? 8.650 3.217 -6.505 1.00 75.44 71 ILE A CA 7
ATOM 8616 C C . ILE A 1 71 ? 10.086 3.406 -5.983 1.00 33.40 71 ILE A C 7
ATOM 8617 O O . ILE A 1 71 ? 10.300 3.610 -4.786 1.00 63.24 71 ILE A O 7
ATOM 8633 N N . PRO A 1 72 ? 11.097 3.317 -6.872 1.00 14.34 72 PRO A N 7
ATOM 8634 C CA . PRO A 1 72 ? 12.496 3.589 -6.511 1.00 75.41 72 PRO A CA 7
ATOM 8635 C C . PRO A 1 72 ? 12.744 5.093 -6.305 1.00 73.44 72 PRO A C 7
ATOM 8636 O O . PRO A 1 72 ? 12.734 5.871 -7.262 1.00 1.45 72 PRO A O 7
ATOM 8647 N N . LEU A 1 73 ? 12.940 5.504 -5.056 1.00 73.23 73 LEU A N 7
ATOM 8648 C CA . LEU A 1 73 ? 13.143 6.920 -4.739 1.00 61.02 73 LEU A CA 7
ATOM 8649 C C . LEU A 1 73 ? 14.590 7.346 -5.052 1.00 55.01 73 LEU A C 7
ATOM 8650 O O . LEU A 1 73 ? 15.530 6.978 -4.342 1.00 12.11 73 LEU A O 7
ATOM 8666 N N . GLU A 1 74 ? 14.755 8.106 -6.133 1.00 41.32 74 GLU A N 7
ATOM 8667 C CA . GLU A 1 74 ? 16.071 8.620 -6.539 1.00 31.34 74 GLU A CA 7
ATOM 8668 C C . GLU A 1 74 ? 16.253 10.090 -6.105 1.00 14.44 74 GLU A C 7
ATOM 8669 O O . GLU A 1 74 ? 17.050 10.354 -5.175 1.00 37.92 74 GLU A O 7
ATOM 8681 N N . MET A 1 1 ? -6.163 15.168 6.654 1.00 0.00 1 MET A N 8
ATOM 8682 C CA . MET A 1 1 ? -5.539 14.393 5.548 1.00 52.33 1 MET A CA 8
ATOM 8683 C C . MET A 1 1 ? -6.583 13.981 4.501 1.00 42.44 1 MET A C 8
ATOM 8684 O O . MET A 1 1 ? -7.744 13.730 4.830 1.00 52.22 1 MET A O 8
ATOM 8700 N N . ASP A 1 2 ? -6.162 13.925 3.238 1.00 44.53 2 ASP A N 8
ATOM 8701 C CA . ASP A 1 2 ? -7.030 13.498 2.137 1.00 62.31 2 ASP A CA 8
ATOM 8702 C C . ASP A 1 2 ? -6.184 12.909 0.994 1.00 4.33 2 ASP A C 8
ATOM 8703 O O . ASP A 1 2 ? -5.164 13.485 0.613 1.00 4.40 2 ASP A O 8
ATOM 8712 N N . VAL A 1 3 ? -6.595 11.758 0.457 1.00 60.35 3 VAL A N 8
ATOM 8713 C CA . VAL A 1 3 ? -5.785 11.040 -0.539 1.00 64.22 3 VAL A CA 8
ATOM 8714 C C . VAL A 1 3 ? -6.516 10.851 -1.882 1.00 52.30 3 VAL A C 8
ATOM 8715 O O . VAL A 1 3 ? -7.624 10.312 -1.939 1.00 41.35 3 VAL A O 8
ATOM 8728 N N . GLU A 1 4 ? -5.878 11.317 -2.953 1.00 73.33 4 GLU A N 8
ATOM 8729 C CA . GLU A 1 4 ? -6.354 11.087 -4.324 1.00 61.43 4 GLU A CA 8
ATOM 8730 C C . GLU A 1 4 ? -5.651 9.858 -4.932 1.00 74.41 4 GLU A C 8
ATOM 8731 O O . GLU A 1 4 ? -4.734 9.300 -4.326 1.00 11.13 4 GLU A O 8
ATOM 8743 N N . PRO A 1 5 ? -6.059 9.403 -6.131 1.00 3.31 5 PRO A N 8
ATOM 8744 C CA . PRO A 1 5 ? -5.274 8.423 -6.897 1.00 51.51 5 PRO A CA 8
ATOM 8745 C C . PRO A 1 5 ? -3.973 9.036 -7.464 1.00 33.15 5 PRO A C 8
ATOM 8746 O O . PRO A 1 5 ? -3.885 10.247 -7.682 1.00 21.02 5 PRO A O 8
ATOM 8757 N N . GLY A 1 6 ? -2.970 8.198 -7.704 1.00 74.10 6 GLY A N 8
ATOM 8758 C CA . GLY A 1 6 ? -1.689 8.661 -8.242 1.00 43.25 6 GLY A CA 8
ATOM 8759 C C . GLY A 1 6 ? -0.878 9.546 -7.287 1.00 54.54 6 GLY A C 8
ATOM 8760 O O . GLY A 1 6 ? -0.008 10.300 -7.724 1.00 64.31 6 GLY A O 8
ATOM 8764 N N . LYS A 1 7 ? -1.142 9.448 -5.984 1.00 15.50 7 LYS A N 8
ATOM 8765 C CA . LYS A 1 7 ? -0.454 10.290 -4.990 1.00 23.41 7 LYS A CA 8
ATOM 8766 C C . LYS A 1 7 ? 0.766 9.582 -4.366 1.00 51.25 7 LYS A C 8
ATOM 8767 O O . LYS A 1 7 ? 0.792 8.361 -4.230 1.00 22.41 7 LYS A O 8
ATOM 8786 N N . PHE A 1 8 ? 1.764 10.375 -3.973 1.00 12.30 8 PHE A N 8
ATOM 8787 C CA . PHE A 1 8 ? 2.988 9.859 -3.333 1.00 11.12 8 PHE A CA 8
ATOM 8788 C C . PHE A 1 8 ? 2.939 10.037 -1.804 1.00 3.04 8 PHE A C 8
ATOM 8789 O O . PHE A 1 8 ? 2.841 11.159 -1.307 1.00 34.34 8 PHE A O 8
ATOM 8806 N N . TYR A 1 9 ? 3.015 8.931 -1.057 1.00 23.02 9 TYR A N 8
ATOM 8807 C CA . TYR A 1 9 ? 3.029 8.985 0.418 1.00 25.12 9 TYR A CA 8
ATOM 8808 C C . TYR A 1 9 ? 3.886 7.858 1.017 1.00 23.24 9 TYR A C 8
ATOM 8809 O O . TYR A 1 9 ? 4.182 6.866 0.356 1.00 22.54 9 TYR A O 8
ATOM 8827 N N . LYS A 1 10 ? 4.292 8.024 2.276 1.00 62.21 10 LYS A N 8
ATOM 8828 C CA . LYS A 1 10 ? 4.981 6.956 3.015 1.00 13.45 10 LYS A CA 8
ATOM 8829 C C . LYS A 1 10 ? 4.010 6.258 3.978 1.00 22.04 10 LYS A C 8
ATOM 8830 O O . LYS A 1 10 ? 3.416 6.901 4.846 1.00 45.41 10 LYS A O 8
ATOM 8849 N N . GLY A 1 11 ? 3.858 4.948 3.830 1.00 12.34 11 GLY A N 8
ATOM 8850 C CA . GLY A 1 11 ? 2.929 4.201 4.670 1.00 34.53 11 GLY A CA 8
ATOM 8851 C C . GLY A 1 11 ? 3.591 3.057 5.425 1.00 65.33 11 GLY A C 8
ATOM 8852 O O . GLY A 1 11 ? 4.724 2.678 5.134 1.00 50.14 11 GLY A O 8
ATOM 8856 N N . VAL A 1 12 ? 2.877 2.496 6.396 1.00 71.23 12 VAL A N 8
ATOM 8857 C CA . VAL A 1 12 ? 3.406 1.393 7.204 1.00 1.00 12 VAL A CA 8
ATOM 8858 C C . VAL A 1 12 ? 2.689 0.066 6.893 1.00 11.34 12 VAL A C 8
ATOM 8859 O O . VAL A 1 12 ? 1.458 0.011 6.819 1.00 3.25 12 VAL A O 8
ATOM 8872 N N . VAL A 1 13 ? 3.470 -0.999 6.698 1.00 11.24 13 VAL A N 8
ATOM 8873 C CA . VAL A 1 13 ? 2.913 -2.334 6.446 1.00 24.33 13 VAL A CA 8
ATOM 8874 C C . VAL A 1 13 ? 2.259 -2.916 7.711 1.00 42.45 13 VAL A C 8
ATOM 8875 O O . VAL A 1 13 ? 2.880 -2.979 8.775 1.00 54.43 13 VAL A O 8
ATOM 8888 N N . THR A 1 14 ? 1.003 -3.346 7.587 1.00 74.40 14 THR A N 8
ATOM 8889 C CA . THR A 1 14 ? 0.237 -3.869 8.728 1.00 4.13 14 THR A CA 8
ATOM 8890 C C . THR A 1 14 ? 0.133 -5.400 8.701 1.00 3.35 14 THR A C 8
ATOM 8891 O O . THR A 1 14 ? 0.641 -6.081 9.592 1.00 43.05 14 THR A O 8
ATOM 8902 N N . ARG A 1 15 ? -0.534 -5.937 7.684 1.00 42.42 15 ARG A N 8
ATOM 8903 C CA . ARG A 1 15 ? -0.711 -7.390 7.548 1.00 41.24 15 ARG A CA 8
ATOM 8904 C C . ARG A 1 15 ? -0.256 -7.892 6.170 1.00 74.44 15 ARG A C 8
ATOM 8905 O O . ARG A 1 15 ? -0.526 -7.265 5.139 1.00 1.41 15 ARG A O 8
ATOM 8926 N N . ILE A 1 16 ? 0.430 -9.032 6.166 1.00 11.41 16 ILE A N 8
ATOM 8927 C CA . ILE A 1 16 ? 0.972 -9.623 4.939 1.00 13.44 16 ILE A CA 8
ATOM 8928 C C . ILE A 1 16 ? 0.038 -10.702 4.377 1.00 44.44 16 ILE A C 8
ATOM 8929 O O . ILE A 1 16 ? -0.255 -11.698 5.044 1.00 54.01 16 ILE A O 8
ATOM 8945 N N . GLU A 1 17 ? -0.423 -10.498 3.148 1.00 45.12 17 GLU A N 8
ATOM 8946 C CA . GLU A 1 17 ? -1.271 -11.474 2.457 1.00 51.23 17 GLU A CA 8
ATOM 8947 C C . GLU A 1 17 ? -0.484 -12.179 1.344 1.00 42.25 17 GLU A C 8
ATOM 8948 O O . GLU A 1 17 ? 0.681 -11.867 1.092 1.00 13.42 17 GLU A O 8
ATOM 8960 N N . LYS A 1 18 ? -1.123 -13.135 0.683 1.00 3.32 18 LYS A N 8
ATOM 8961 C CA . LYS A 1 18 ? -0.531 -13.783 -0.492 1.00 74.02 18 LYS A CA 8
ATOM 8962 C C . LYS A 1 18 ? -0.876 -13.005 -1.774 1.00 51.24 18 LYS A C 8
ATOM 8963 O O . LYS A 1 18 ? -0.181 -13.106 -2.786 1.00 60.01 18 LYS A O 8
ATOM 8982 N N . TYR A 1 19 ? -1.950 -12.218 -1.713 1.00 31.14 19 TYR A N 8
ATOM 8983 C CA . TYR A 1 19 ? -2.377 -11.375 -2.843 1.00 64.45 19 TYR A CA 8
ATOM 8984 C C . TYR A 1 19 ? -1.894 -9.919 -2.691 1.00 2.12 19 TYR A C 8
ATOM 8985 O O . TYR A 1 19 ? -2.233 -9.059 -3.504 1.00 13.23 19 TYR A O 8
ATOM 9003 N N . GLY A 1 20 ? -1.107 -9.646 -1.649 1.00 31.33 20 GLY A N 8
ATOM 9004 C CA . GLY A 1 20 ? -0.606 -8.291 -1.414 1.00 53.41 20 GLY A CA 8
ATOM 9005 C C . GLY A 1 20 ? -0.311 -8.008 0.058 1.00 65.31 20 GLY A C 8
ATOM 9006 O O . GLY A 1 20 ? -0.295 -8.920 0.880 1.00 44.52 20 GLY A O 8
ATOM 9010 N N . ALA A 1 21 ? -0.060 -6.746 0.393 1.00 3.33 21 ALA A N 8
ATOM 9011 C CA . ALA A 1 21 ? 0.166 -6.341 1.791 1.00 61.33 21 ALA A CA 8
ATOM 9012 C C . ALA A 1 21 ? -0.604 -5.054 2.127 1.00 72.35 21 ALA A C 8
ATOM 9013 O O . ALA A 1 21 ? -0.468 -4.048 1.436 1.00 60.30 21 ALA A O 8
ATOM 9020 N N . PHE A 1 22 ? -1.404 -5.083 3.192 1.00 51.43 22 PHE A N 8
ATOM 9021 C CA . PHE A 1 22 ? -2.204 -3.910 3.578 1.00 34.03 22 PHE A CA 8
ATOM 9022 C C . PHE A 1 22 ? -1.340 -2.843 4.265 1.00 13.11 22 PHE A C 8
ATOM 9023 O O . PHE A 1 22 ? -0.668 -3.111 5.261 1.00 2.53 22 PHE A O 8
ATOM 9040 N N . ILE A 1 23 ? -1.371 -1.628 3.723 1.00 42.45 23 ILE A N 8
ATOM 9041 C CA . ILE A 1 23 ? -0.545 -0.524 4.227 1.00 63.54 23 ILE A CA 8
ATOM 9042 C C . ILE A 1 23 ? -1.405 0.673 4.673 1.00 53.33 23 ILE A C 8
ATOM 9043 O O . ILE A 1 23 ? -2.375 1.037 4.004 1.00 72.13 23 ILE A O 8
ATOM 9059 N N . ASN A 1 24 ? -1.046 1.277 5.808 1.00 20.25 24 ASN A N 8
ATOM 9060 C CA . ASN A 1 24 ? -1.731 2.482 6.294 1.00 71.33 24 ASN A CA 8
ATOM 9061 C C . ASN A 1 24 ? -0.928 3.749 5.965 1.00 70.01 24 ASN A C 8
ATOM 9062 O O . ASN A 1 24 ? 0.248 3.854 6.317 1.00 51.41 24 ASN A O 8
ATOM 9073 N N . LEU A 1 25 ? -1.566 4.700 5.289 1.00 42.54 25 LEU A N 8
ATOM 9074 C CA . LEU A 1 25 ? -1.003 6.051 5.139 1.00 11.21 25 LEU A CA 8
ATOM 9075 C C . LEU A 1 25 ? -1.466 6.924 6.315 1.00 25.20 25 LEU A C 8
ATOM 9076 O O . LEU A 1 25 ? -0.950 8.018 6.558 1.00 2.14 25 LEU A O 8
ATOM 9092 N N . ASN A 1 26 ? -2.463 6.405 7.026 1.00 22.54 26 ASN A N 8
ATOM 9093 C CA . ASN A 1 26 ? -3.075 7.070 8.173 1.00 54.10 26 ASN A CA 8
ATOM 9094 C C . ASN A 1 26 ? -3.996 6.065 8.887 1.00 0.24 26 ASN A C 8
ATOM 9095 O O . ASN A 1 26 ? -4.390 5.062 8.293 1.00 73.45 26 ASN A O 8
ATOM 9106 N N . GLU A 1 27 ? -4.333 6.327 10.149 1.00 44.25 27 GLU A N 8
ATOM 9107 C CA . GLU A 1 27 ? -5.249 5.462 10.909 1.00 23.51 27 GLU A CA 8
ATOM 9108 C C . GLU A 1 27 ? -6.521 5.129 10.104 1.00 42.11 27 GLU A C 8
ATOM 9109 O O . GLU A 1 27 ? -7.027 4.007 10.149 1.00 4.10 27 GLU A O 8
ATOM 9121 N N . GLN A 1 28 ? -7.033 6.120 9.371 1.00 4.24 28 GLN A N 8
ATOM 9122 C CA . GLN A 1 28 ? -8.251 5.949 8.566 1.00 22.20 28 GLN A CA 8
ATOM 9123 C C . GLN A 1 28 ? -7.938 5.600 7.097 1.00 30.05 28 GLN A C 8
ATOM 9124 O O . GLN A 1 28 ? -8.754 4.980 6.414 1.00 11.40 28 GLN A O 8
ATOM 9138 N N . VAL A 1 29 ? -6.758 5.998 6.617 1.00 32.13 29 VAL A N 8
ATOM 9139 C CA . VAL A 1 29 ? -6.362 5.738 5.224 1.00 74.02 29 VAL A CA 8
ATOM 9140 C C . VAL A 1 29 ? -5.586 4.415 5.099 1.00 75.33 29 VAL A C 8
ATOM 9141 O O . VAL A 1 29 ? -4.397 4.338 5.428 1.00 52.42 29 VAL A O 8
ATOM 9154 N N . ARG A 1 30 ? -6.270 3.384 4.611 1.00 33.42 30 ARG A N 8
ATOM 9155 C CA . ARG A 1 30 ? -5.699 2.038 4.500 1.00 31.20 30 ARG A CA 8
ATOM 9156 C C . ARG A 1 30 ? -5.922 1.455 3.095 1.00 24.30 30 ARG A C 8
ATOM 9157 O O . ARG A 1 30 ? -7.001 1.600 2.522 1.00 1.41 30 ARG A O 8
ATOM 9178 N N . GLY A 1 31 ? -4.901 0.801 2.547 1.00 71.23 31 GLY A N 8
ATOM 9179 C CA . GLY A 1 31 ? -5.021 0.200 1.220 1.00 64.33 31 GLY A CA 8
ATOM 9180 C C . GLY A 1 31 ? -4.243 -1.106 1.075 1.00 33.52 31 GLY A C 8
ATOM 9181 O O . GLY A 1 31 ? -3.815 -1.699 2.065 1.00 12.40 31 GLY A O 8
ATOM 9185 N N . LEU A 1 32 ? -4.046 -1.543 -0.169 1.00 62.14 32 LEU A N 8
ATOM 9186 C CA . LEU A 1 32 ? -3.380 -2.819 -0.463 1.00 43.31 32 LEU A CA 8
ATOM 9187 C C . LEU A 1 32 ? -2.218 -2.633 -1.454 1.00 4.42 32 LEU A C 8
ATOM 9188 O O . LEU A 1 32 ? -2.374 -2.020 -2.509 1.00 52.22 32 LEU A O 8
ATOM 9204 N N . LEU A 1 33 ? -1.060 -3.176 -1.105 1.00 71.41 33 LEU A N 8
ATOM 9205 C CA . LEU A 1 33 ? 0.119 -3.150 -1.976 1.00 34.30 33 LEU A CA 8
ATOM 9206 C C . LEU A 1 33 ? 0.187 -4.435 -2.813 1.00 73.31 33 LEU A C 8
ATOM 9207 O O . LEU A 1 33 ? 0.341 -5.529 -2.270 1.00 21.15 33 LEU A O 8
ATOM 9223 N N . ARG A 1 34 ? 0.068 -4.295 -4.132 1.00 5.22 34 ARG A N 8
ATOM 9224 C CA . ARG A 1 34 ? 0.001 -5.452 -5.032 1.00 14.50 34 ARG A CA 8
ATOM 9225 C C . ARG A 1 34 ? 1.404 -5.987 -5.383 1.00 71.20 34 ARG A C 8
ATOM 9226 O O . ARG A 1 34 ? 2.330 -5.213 -5.625 1.00 14.34 34 ARG A O 8
ATOM 9247 N N . PRO A 1 35 ? 1.567 -7.328 -5.440 1.00 60.12 35 PRO A N 8
ATOM 9248 C CA . PRO A 1 35 ? 2.882 -7.966 -5.665 1.00 21.23 35 PRO A CA 8
ATOM 9249 C C . PRO A 1 35 ? 3.541 -7.557 -6.991 1.00 0.51 35 PRO A C 8
ATOM 9250 O O . PRO A 1 35 ? 4.764 -7.429 -7.081 1.00 31.12 35 PRO A O 8
ATOM 9261 N N . ARG A 1 36 ? 2.719 -7.344 -8.014 1.00 14.01 36 ARG A N 8
ATOM 9262 C CA . ARG A 1 36 ? 3.212 -7.067 -9.368 1.00 73.21 36 ARG A CA 8
ATOM 9263 C C . ARG A 1 36 ? 3.665 -5.608 -9.536 1.00 74.45 36 ARG A C 8
ATOM 9264 O O . ARG A 1 36 ? 4.342 -5.270 -10.510 1.00 13.43 36 ARG A O 8
ATOM 9285 N N . ASP A 1 37 ? 3.304 -4.757 -8.580 1.00 22.14 37 ASP A N 8
ATOM 9286 C CA . ASP A 1 37 ? 3.692 -3.341 -8.604 1.00 54.52 37 ASP A CA 8
ATOM 9287 C C . ASP A 1 37 ? 4.919 -3.081 -7.709 1.00 71.11 37 ASP A C 8
ATOM 9288 O O . ASP A 1 37 ? 5.293 -1.934 -7.452 1.00 20.52 37 ASP A O 8
ATOM 9297 N N . MET A 1 38 ? 5.545 -4.159 -7.242 1.00 14.21 38 MET A N 8
ATOM 9298 C CA . MET A 1 38 ? 6.740 -4.069 -6.400 1.00 21.21 38 MET A CA 8
ATOM 9299 C C . MET A 1 38 ? 8.024 -4.035 -7.247 1.00 24.33 38 MET A C 8
ATOM 9300 O O . MET A 1 38 ? 8.305 -4.964 -8.010 1.00 22.40 38 MET A O 8
ATOM 9314 N N . ILE A 1 39 ? 8.801 -2.958 -7.118 1.00 53.23 39 ILE A N 8
ATOM 9315 C CA . ILE A 1 39 ? 10.061 -2.812 -7.860 1.00 31.02 39 ILE A CA 8
ATOM 9316 C C . ILE A 1 39 ? 11.215 -3.595 -7.198 1.00 44.33 39 ILE A C 8
ATOM 9317 O O . ILE A 1 39 ? 11.732 -4.558 -7.766 1.00 5.05 39 ILE A O 8
ATOM 9333 N N . SER A 1 40 ? 11.617 -3.170 -6.001 1.00 73.44 40 SER A N 8
ATOM 9334 C CA . SER A 1 40 ? 12.742 -3.804 -5.285 1.00 40.32 40 SER A CA 8
ATOM 9335 C C . SER A 1 40 ? 12.277 -4.949 -4.372 1.00 13.22 40 SER A C 8
ATOM 9336 O O . SER A 1 40 ? 12.652 -6.108 -4.563 1.00 54.01 40 SER A O 8
ATOM 9344 N N . LEU A 1 41 ? 11.460 -4.609 -3.374 1.00 45.52 41 LEU A N 8
ATOM 9345 C CA . LEU A 1 41 ? 11.014 -5.572 -2.358 1.00 51.42 41 LEU A CA 8
ATOM 9346 C C . LEU A 1 41 ? 9.856 -6.455 -2.849 1.00 30.22 41 LEU A C 8
ATOM 9347 O O . LEU A 1 41 ? 9.074 -6.057 -3.703 1.00 24.42 41 LEU A O 8
ATOM 9363 N N . ARG A 1 42 ? 9.776 -7.665 -2.306 1.00 31.32 42 ARG A N 8
ATOM 9364 C CA . ARG A 1 42 ? 8.630 -8.555 -2.519 1.00 40.41 42 ARG A CA 8
ATOM 9365 C C . ARG A 1 42 ? 7.907 -8.810 -1.187 1.00 22.40 42 ARG A C 8
ATOM 9366 O O . ARG A 1 42 ? 8.483 -8.590 -0.120 1.00 53.02 42 ARG A O 8
ATOM 9387 N N . LEU A 1 43 ? 6.660 -9.285 -1.246 1.00 40.20 43 LEU A N 8
ATOM 9388 C CA . LEU A 1 43 ? 5.886 -9.601 -0.026 1.00 32.42 43 LEU A CA 8
ATOM 9389 C C . LEU A 1 43 ? 6.690 -10.496 0.930 1.00 41.13 43 LEU A C 8
ATOM 9390 O O . LEU A 1 43 ? 6.594 -10.377 2.150 1.00 52.01 43 LEU A O 8
ATOM 9406 N N . GLU A 1 44 ? 7.484 -11.382 0.341 1.00 2.14 44 GLU A N 8
ATOM 9407 C CA . GLU A 1 44 ? 8.351 -12.307 1.079 1.00 3.41 44 GLU A CA 8
ATOM 9408 C C . GLU A 1 44 ? 9.249 -11.579 2.097 1.00 13.40 44 GLU A C 8
ATOM 9409 O O . GLU A 1 44 ? 9.516 -12.089 3.187 1.00 13.15 44 GLU A O 8
ATOM 9421 N N . ASN A 1 45 ? 9.706 -10.383 1.733 1.00 13.53 45 ASN A N 8
ATOM 9422 C CA . ASN A 1 45 ? 10.674 -9.637 2.547 1.00 31.53 45 ASN A CA 8
ATOM 9423 C C . ASN A 1 45 ? 10.004 -8.568 3.426 1.00 54.31 45 ASN A C 8
ATOM 9424 O O . ASN A 1 45 ? 10.676 -7.883 4.198 1.00 44.34 45 ASN A O 8
ATOM 9435 N N . LEU A 1 46 ? 8.686 -8.424 3.309 1.00 44.44 46 LEU A N 8
ATOM 9436 C CA . LEU A 1 46 ? 7.959 -7.390 4.055 1.00 60.03 46 LEU A CA 8
ATOM 9437 C C . LEU A 1 46 ? 7.520 -7.898 5.436 1.00 50.10 46 LEU A C 8
ATOM 9438 O O . LEU A 1 46 ? 7.077 -9.041 5.580 1.00 44.11 46 LEU A O 8
ATOM 9454 N N . ASN A 1 47 ? 7.654 -7.046 6.448 1.00 5.31 47 ASN A N 8
ATOM 9455 C CA . ASN A 1 47 ? 7.281 -7.396 7.825 1.00 52.40 47 ASN A CA 8
ATOM 9456 C C . ASN A 1 47 ? 6.285 -6.385 8.407 1.00 51.52 47 ASN A C 8
ATOM 9457 O O . ASN A 1 47 ? 6.135 -5.272 7.897 1.00 52.40 47 ASN A O 8
ATOM 9468 N N . VAL A 1 48 ? 5.614 -6.772 9.489 1.00 34.53 48 VAL A N 8
ATOM 9469 C CA . VAL A 1 48 ? 4.697 -5.872 10.188 1.00 4.40 48 VAL A CA 8
ATOM 9470 C C . VAL A 1 48 ? 5.471 -4.718 10.844 1.00 73.25 48 VAL A C 8
ATOM 9471 O O . VAL A 1 48 ? 6.280 -4.936 11.746 1.00 45.01 48 VAL A O 8
ATOM 9484 N N . GLY A 1 49 ? 5.229 -3.497 10.376 1.00 64.41 49 GLY A N 8
ATOM 9485 C CA . GLY A 1 49 ? 5.924 -2.335 10.922 1.00 43.43 49 GLY A CA 8
ATOM 9486 C C . GLY A 1 49 ? 6.830 -1.639 9.911 1.00 12.12 49 GLY A C 8
ATOM 9487 O O . GLY A 1 49 ? 7.245 -0.499 10.131 1.00 71.21 49 GLY A O 8
ATOM 9491 N N . ASP A 1 50 ? 7.150 -2.315 8.806 1.00 65.33 50 ASP A N 8
ATOM 9492 C CA . ASP A 1 50 ? 7.991 -1.720 7.762 1.00 1.03 50 ASP A CA 8
ATOM 9493 C C . ASP A 1 50 ? 7.331 -0.481 7.129 1.00 15.43 50 ASP A C 8
ATOM 9494 O O . ASP A 1 50 ? 6.373 -0.591 6.362 1.00 24.10 50 ASP A O 8
ATOM 9503 N N . GLU A 1 51 ? 7.842 0.697 7.482 1.00 23.11 51 GLU A N 8
ATOM 9504 C CA . GLU A 1 51 ? 7.365 1.960 6.910 1.00 11.02 51 GLU A CA 8
ATOM 9505 C C . GLU A 1 51 ? 8.052 2.244 5.563 1.00 74.24 51 GLU A C 8
ATOM 9506 O O . GLU A 1 51 ? 9.237 2.583 5.512 1.00 71.24 51 GLU A O 8
ATOM 9518 N N . ILE A 1 52 ? 7.302 2.091 4.475 1.00 43.24 52 ILE A N 8
ATOM 9519 C CA . ILE A 1 52 ? 7.851 2.204 3.114 1.00 63.34 52 ILE A CA 8
ATOM 9520 C C . ILE A 1 52 ? 7.151 3.312 2.300 1.00 24.44 52 ILE A C 8
ATOM 9521 O O . ILE A 1 52 ? 5.984 3.627 2.531 1.00 52.43 52 ILE A O 8
ATOM 9537 N N . ILE A 1 53 ? 7.876 3.898 1.344 1.00 52.14 53 ILE A N 8
ATOM 9538 C CA . ILE A 1 53 ? 7.309 4.914 0.449 1.00 50.25 53 ILE A CA 8
ATOM 9539 C C . ILE A 1 53 ? 6.562 4.258 -0.725 1.00 72.23 53 ILE A C 8
ATOM 9540 O O . ILE A 1 53 ? 7.160 3.549 -1.536 1.00 74.34 53 ILE A O 8
ATOM 9556 N N . VAL A 1 54 ? 5.253 4.494 -0.809 1.00 63.14 54 VAL A N 8
ATOM 9557 C CA . VAL A 1 54 ? 4.418 3.880 -1.849 1.00 54.45 54 VAL A CA 8
ATOM 9558 C C . VAL A 1 54 ? 3.499 4.908 -2.531 1.00 31.13 54 VAL A C 8
ATOM 9559 O O . VAL A 1 54 ? 3.099 5.905 -1.928 1.00 31.20 54 VAL A O 8
ATOM 9572 N N . GLN A 1 55 ? 3.175 4.662 -3.799 1.00 13.21 55 GLN A N 8
ATOM 9573 C CA . GLN A 1 55 ? 2.245 5.521 -4.540 1.00 50.02 55 GLN A CA 8
ATOM 9574 C C . GLN A 1 55 ? 0.830 4.925 -4.551 1.00 35.33 55 GLN A C 8
ATOM 9575 O O . GLN A 1 55 ? 0.635 3.771 -4.941 1.00 34.54 55 GLN A O 8
ATOM 9589 N N . ALA A 1 56 ? -0.150 5.713 -4.120 1.00 71.50 56 ALA A N 8
ATOM 9590 C CA . ALA A 1 56 ? -1.552 5.289 -4.155 1.00 34.11 56 ALA A CA 8
ATOM 9591 C C . ALA A 1 56 ? -2.086 5.292 -5.589 1.00 62.30 56 ALA A C 8
ATOM 9592 O O . ALA A 1 56 ? -2.537 6.323 -6.080 1.00 2.25 56 ALA A O 8
ATOM 9599 N N . ILE A 1 57 ? -2.021 4.145 -6.261 1.00 40.34 57 ILE A N 8
ATOM 9600 C CA . ILE A 1 57 ? -2.437 4.030 -7.666 1.00 11.25 57 ILE A CA 8
ATOM 9601 C C . ILE A 1 57 ? -3.878 4.527 -7.873 1.00 45.40 57 ILE A C 8
ATOM 9602 O O . ILE A 1 57 ? -4.103 5.556 -8.514 1.00 31.32 57 ILE A O 8
ATOM 9618 N N . ASP A 1 58 ? -4.842 3.795 -7.319 1.00 72.22 58 ASP A N 8
ATOM 9619 C CA . ASP A 1 58 ? -6.254 4.181 -7.404 1.00 52.11 58 ASP A CA 8
ATOM 9620 C C . ASP A 1 58 ? -6.914 4.202 -6.019 1.00 71.14 58 ASP A C 8
ATOM 9621 O O . ASP A 1 58 ? -6.830 3.236 -5.261 1.00 31.11 58 ASP A O 8
ATOM 9630 N N . VAL A 1 59 ? -7.563 5.317 -5.700 1.00 61.40 59 VAL A N 8
ATOM 9631 C CA . VAL A 1 59 ? -8.376 5.431 -4.485 1.00 64.34 59 VAL A CA 8
ATOM 9632 C C . VAL A 1 59 ? -9.860 5.446 -4.864 1.00 30.44 59 VAL A C 8
ATOM 9633 O O . VAL A 1 59 ? -10.365 6.440 -5.388 1.00 30.42 59 VAL A O 8
ATOM 9646 N N . ARG A 1 60 ? -10.552 4.335 -4.624 1.00 42.25 60 ARG A N 8
ATOM 9647 C CA . ARG A 1 60 ? -11.946 4.189 -5.064 1.00 23.33 60 ARG A CA 8
ATOM 9648 C C . ARG A 1 60 ? -12.934 4.242 -3.884 1.00 20.34 60 ARG A C 8
ATOM 9649 O O . ARG A 1 60 ? -13.153 3.234 -3.205 1.00 41.14 60 ARG A O 8
ATOM 9670 N N . PRO A 1 61 ? -13.558 5.416 -3.632 1.00 25.42 61 PRO A N 8
ATOM 9671 C CA . PRO A 1 61 ? -14.530 5.585 -2.532 1.00 20.13 61 PRO A CA 8
ATOM 9672 C C . PRO A 1 61 ? -15.747 4.655 -2.672 1.00 75.02 61 PRO A C 8
ATOM 9673 O O . PRO A 1 61 ? -16.412 4.331 -1.687 1.00 64.11 61 PRO A O 8
ATOM 9684 N N . GLU A 1 62 ? -16.023 4.223 -3.902 1.00 32.21 62 GLU A N 8
ATOM 9685 C CA . GLU A 1 62 ? -17.117 3.280 -4.178 1.00 32.55 62 GLU A CA 8
ATOM 9686 C C . GLU A 1 62 ? -16.893 1.929 -3.472 1.00 31.10 62 GLU A C 8
ATOM 9687 O O . GLU A 1 62 ? -17.846 1.255 -3.079 1.00 53.21 62 GLU A O 8
ATOM 9699 N N . LYS A 1 63 ? -15.626 1.538 -3.328 1.00 15.12 63 LYS A N 8
ATOM 9700 C CA . LYS A 1 63 ? -15.268 0.248 -2.715 1.00 45.30 63 LYS A CA 8
ATOM 9701 C C . LYS A 1 63 ? -14.393 0.417 -1.462 1.00 41.34 63 LYS A C 8
ATOM 9702 O O . LYS A 1 63 ? -14.089 -0.561 -0.781 1.00 12.23 63 LYS A O 8
ATOM 9721 N N . ARG A 1 64 ? -13.978 1.655 -1.177 1.00 32.23 64 ARG A N 8
ATOM 9722 C CA . ARG A 1 64 ? -13.026 1.946 -0.086 1.00 4.54 64 ARG A CA 8
ATOM 9723 C C . ARG A 1 64 ? -11.655 1.282 -0.334 1.00 2.32 64 ARG A C 8
ATOM 9724 O O . ARG A 1 64 ? -10.807 1.235 0.556 1.00 72.04 64 ARG A O 8
ATOM 9745 N N . GLU A 1 65 ? -11.442 0.788 -1.553 1.00 25.14 65 GLU A N 8
ATOM 9746 C CA . GLU A 1 65 ? -10.207 0.076 -1.901 1.00 31.14 65 GLU A CA 8
ATOM 9747 C C . GLU A 1 65 ? -9.159 1.028 -2.493 1.00 72.14 65 GLU A C 8
ATOM 9748 O O . GLU A 1 65 ? -9.466 1.853 -3.360 1.00 63.12 65 GLU A O 8
ATOM 9760 N N . ILE A 1 66 ? -7.922 0.907 -2.012 1.00 44.54 66 ILE A N 8
ATOM 9761 C CA . ILE A 1 66 ? -6.808 1.734 -2.490 1.00 45.11 66 ILE A CA 8
ATOM 9762 C C . ILE A 1 66 ? -5.629 0.857 -2.948 1.00 23.34 66 ILE A C 8
ATOM 9763 O O . ILE A 1 66 ? -5.057 0.116 -2.151 1.00 60.54 66 ILE A O 8
ATOM 9779 N N . ASP A 1 67 ? -5.267 0.946 -4.225 1.00 33.34 67 ASP A N 8
ATOM 9780 C CA . ASP A 1 67 ? -4.126 0.185 -4.760 1.00 21.41 67 ASP A CA 8
ATOM 9781 C C . ASP A 1 67 ? -2.801 0.930 -4.519 1.00 32.41 67 ASP A C 8
ATOM 9782 O O . ASP A 1 67 ? -2.708 2.136 -4.746 1.00 41.33 67 ASP A O 8
ATOM 9791 N N . PHE A 1 68 ? -1.781 0.211 -4.048 1.00 73.35 68 PHE A N 8
ATOM 9792 C CA . PHE A 1 68 ? -0.455 0.805 -3.813 1.00 65.04 68 PHE A CA 8
ATOM 9793 C C . PHE A 1 68 ? 0.615 0.219 -4.744 1.00 1.12 68 PHE A C 8
ATOM 9794 O O . PHE A 1 68 ? 0.515 -0.922 -5.198 1.00 65.12 68 PHE A O 8
ATOM 9811 N N . LYS A 1 69 ? 1.646 1.020 -5.006 1.00 62.11 69 LYS A N 8
ATOM 9812 C CA . LYS A 1 69 ? 2.795 0.602 -5.815 1.00 73.44 69 LYS A CA 8
ATOM 9813 C C . LYS A 1 69 ? 4.111 0.957 -5.108 1.00 73.21 69 LYS A C 8
ATOM 9814 O O . LYS A 1 69 ? 4.197 1.976 -4.420 1.00 44.01 69 LYS A O 8
ATOM 9833 N N . TYR A 1 70 ? 5.137 0.133 -5.297 1.00 3.13 70 TYR A N 8
ATOM 9834 C CA . TYR A 1 70 ? 6.449 0.389 -4.694 1.00 1.25 70 TYR A CA 8
ATOM 9835 C C . TYR A 1 70 ? 7.283 1.284 -5.618 1.00 1.14 70 TYR A C 8
ATOM 9836 O O . TYR A 1 70 ? 7.696 0.861 -6.693 1.00 54.12 70 TYR A O 8
ATOM 9854 N N . ILE A 1 71 ? 7.518 2.522 -5.204 1.00 54.33 71 ILE A N 8
ATOM 9855 C CA . ILE A 1 71 ? 8.220 3.497 -6.045 1.00 60.31 71 ILE A CA 8
ATOM 9856 C C . ILE A 1 71 ? 9.649 3.780 -5.542 1.00 51.02 71 ILE A C 8
ATOM 9857 O O . ILE A 1 71 ? 9.847 4.195 -4.398 1.00 2.23 71 ILE A O 8
ATOM 9873 N N . PRO A 1 72 ? 10.671 3.541 -6.391 1.00 44.22 72 PRO A N 8
ATOM 9874 C CA . PRO A 1 72 ? 12.068 3.872 -6.058 1.00 11.31 72 PRO A CA 8
ATOM 9875 C C . PRO A 1 72 ? 12.314 5.391 -6.011 1.00 65.44 72 PRO A C 8
ATOM 9876 O O . PRO A 1 72 ? 11.883 6.131 -6.901 1.00 23.03 72 PRO A O 8
ATOM 9887 N N . LEU A 1 73 ? 13.008 5.850 -4.969 1.00 42.42 73 LEU A N 8
ATOM 9888 C CA . LEU A 1 73 ? 13.292 7.279 -4.793 1.00 20.11 73 LEU A CA 8
ATOM 9889 C C . LEU A 1 73 ? 14.444 7.717 -5.716 1.00 44.12 73 LEU A C 8
ATOM 9890 O O . LEU A 1 73 ? 15.525 7.123 -5.709 1.00 53.10 73 LEU A O 8
ATOM 9906 N N . GLU A 1 74 ? 14.200 8.755 -6.516 1.00 20.53 74 GLU A N 8
ATOM 9907 C CA . GLU A 1 74 ? 15.216 9.288 -7.438 1.00 4.34 74 GLU A CA 8
ATOM 9908 C C . GLU A 1 74 ? 16.118 10.329 -6.744 1.00 3.02 74 GLU A C 8
ATOM 9909 O O . GLU A 1 74 ? 17.266 9.983 -6.375 1.00 37.26 74 GLU A O 8
ATOM 9921 N N . MET A 1 1 ? -5.755 14.068 6.312 1.00 75.40 1 MET A N 9
ATOM 9922 C CA . MET A 1 1 ? -5.136 13.679 5.018 1.00 73.21 1 MET A CA 9
ATOM 9923 C C . MET A 1 1 ? -6.070 12.771 4.204 1.00 64.11 1 MET A C 9
ATOM 9924 O O . MET A 1 1 ? -6.596 11.786 4.724 1.00 34.34 1 MET A O 9
ATOM 9940 N N . ASP A 1 2 ? -6.264 13.105 2.933 1.00 42.21 2 ASP A N 9
ATOM 9941 C CA . ASP A 1 2 ? -7.060 12.281 2.022 1.00 34.51 2 ASP A CA 9
ATOM 9942 C C . ASP A 1 2 ? -6.173 11.705 0.902 1.00 23.32 2 ASP A C 9
ATOM 9943 O O . ASP A 1 2 ? -5.215 12.345 0.460 1.00 40.00 2 ASP A O 9
ATOM 9952 N N . VAL A 1 3 ? -6.486 10.492 0.451 1.00 25.31 3 VAL A N 9
ATOM 9953 C CA . VAL A 1 3 ? -5.665 9.813 -0.559 1.00 11.41 3 VAL A CA 9
ATOM 9954 C C . VAL A 1 3 ? -6.193 10.049 -1.983 1.00 34.35 3 VAL A C 9
ATOM 9955 O O . VAL A 1 3 ? -7.398 9.966 -2.242 1.00 71.32 3 VAL A O 9
ATOM 9968 N N . GLU A 1 4 ? -5.272 10.336 -2.903 1.00 60.42 4 GLU A N 9
ATOM 9969 C CA . GLU A 1 4 ? -5.611 10.585 -4.307 1.00 12.12 4 GLU A CA 9
ATOM 9970 C C . GLU A 1 4 ? -4.935 9.548 -5.222 1.00 43.04 4 GLU A C 9
ATOM 9971 O O . GLU A 1 4 ? -3.835 9.074 -4.923 1.00 5.23 4 GLU A O 9
ATOM 9983 N N . PRO A 1 5 ? -5.571 9.189 -6.353 1.00 30.31 5 PRO A N 9
ATOM 9984 C CA . PRO A 1 5 ? -4.985 8.242 -7.317 1.00 35.22 5 PRO A CA 9
ATOM 9985 C C . PRO A 1 5 ? -3.756 8.821 -8.049 1.00 21.22 5 PRO A C 9
ATOM 9986 O O . PRO A 1 5 ? -3.842 9.863 -8.702 1.00 65.44 5 PRO A O 9
ATOM 9997 N N . GLY A 1 6 ? -2.611 8.147 -7.924 1.00 72.13 6 GLY A N 9
ATOM 9998 C CA . GLY A 1 6 ? -1.395 8.581 -8.614 1.00 34.42 6 GLY A CA 9
ATOM 9999 C C . GLY A 1 6 ? -0.502 9.504 -7.786 1.00 65.25 6 GLY A C 9
ATOM 10000 O O . GLY A 1 6 ? 0.440 10.096 -8.316 1.00 33.42 6 GLY A O 9
ATOM 10004 N N . LYS A 1 7 ? -0.774 9.626 -6.485 1.00 74.12 7 LYS A N 9
ATOM 10005 C CA . LYS A 1 7 ? -0.006 10.538 -5.618 1.00 61.34 7 LYS A CA 9
ATOM 10006 C C . LYS A 1 7 ? 0.966 9.789 -4.684 1.00 45.43 7 LYS A C 9
ATOM 10007 O O . LYS A 1 7 ? 0.837 8.584 -4.463 1.00 52.12 7 LYS A O 9
ATOM 10026 N N . PHE A 1 8 ? 1.929 10.529 -4.129 1.00 0.33 8 PHE A N 9
ATOM 10027 C CA . PHE A 1 8 ? 3.016 9.950 -3.321 1.00 50.31 8 PHE A CA 9
ATOM 10028 C C . PHE A 1 8 ? 2.705 9.977 -1.810 1.00 24.53 8 PHE A C 9
ATOM 10029 O O . PHE A 1 8 ? 2.520 11.047 -1.224 1.00 51.14 8 PHE A O 9
ATOM 10046 N N . TYR A 1 9 ? 2.679 8.798 -1.180 1.00 54.30 9 TYR A N 9
ATOM 10047 C CA . TYR A 1 9 ? 2.445 8.681 0.272 1.00 52.41 9 TYR A CA 9
ATOM 10048 C C . TYR A 1 9 ? 3.295 7.553 0.898 1.00 23.11 9 TYR A C 9
ATOM 10049 O O . TYR A 1 9 ? 3.350 6.444 0.373 1.00 21.21 9 TYR A O 9
ATOM 10067 N N . LYS A 1 10 ? 3.961 7.836 2.019 1.00 33.40 10 LYS A N 9
ATOM 10068 C CA . LYS A 1 10 ? 4.655 6.787 2.779 1.00 21.13 10 LYS A CA 9
ATOM 10069 C C . LYS A 1 10 ? 3.714 6.161 3.817 1.00 14.24 10 LYS A C 9
ATOM 10070 O O . LYS A 1 10 ? 2.869 6.849 4.397 1.00 54.40 10 LYS A O 9
ATOM 10089 N N . GLY A 1 11 ? 3.865 4.861 4.052 1.00 30.51 11 GLY A N 9
ATOM 10090 C CA . GLY A 1 11 ? 3.057 4.181 5.055 1.00 3.55 11 GLY A CA 9
ATOM 10091 C C . GLY A 1 11 ? 3.770 2.997 5.694 1.00 33.13 11 GLY A C 9
ATOM 10092 O O . GLY A 1 11 ? 4.903 2.670 5.330 1.00 33.44 11 GLY A O 9
ATOM 10096 N N . VAL A 1 12 ? 3.102 2.348 6.644 1.00 11.11 12 VAL A N 9
ATOM 10097 C CA . VAL A 1 12 ? 3.672 1.193 7.348 1.00 11.35 12 VAL A CA 9
ATOM 10098 C C . VAL A 1 12 ? 2.823 -0.074 7.131 1.00 60.33 12 VAL A C 9
ATOM 10099 O O . VAL A 1 12 ? 1.589 -0.021 7.146 1.00 21.14 12 VAL A O 9
ATOM 10112 N N . VAL A 1 13 ? 3.493 -1.206 6.915 1.00 3.24 13 VAL A N 9
ATOM 10113 C CA . VAL A 1 13 ? 2.807 -2.485 6.679 1.00 10.43 13 VAL A CA 9
ATOM 10114 C C . VAL A 1 13 ? 2.203 -3.061 7.973 1.00 43.42 13 VAL A C 9
ATOM 10115 O O . VAL A 1 13 ? 2.888 -3.181 8.993 1.00 74.41 13 VAL A O 9
ATOM 10128 N N . THR A 1 14 ? 0.920 -3.423 7.917 1.00 13.32 14 THR A N 9
ATOM 10129 C CA . THR A 1 14 ? 0.213 -3.995 9.072 1.00 33.32 14 THR A CA 9
ATOM 10130 C C . THR A 1 14 ? 0.261 -5.528 9.056 1.00 2.43 14 THR A C 9
ATOM 10131 O O . THR A 1 14 ? 0.688 -6.159 10.024 1.00 55.43 14 THR A O 9
ATOM 10142 N N . ARG A 1 15 ? -0.199 -6.125 7.956 1.00 22.23 15 ARG A N 9
ATOM 10143 C CA . ARG A 1 15 ? -0.149 -7.584 7.781 1.00 40.24 15 ARG A CA 9
ATOM 10144 C C . ARG A 1 15 ? 0.095 -7.954 6.309 1.00 23.23 15 ARG A C 9
ATOM 10145 O O . ARG A 1 15 ? -0.219 -7.178 5.400 1.00 35.11 15 ARG A O 9
ATOM 10166 N N . ILE A 1 16 ? 0.649 -9.143 6.080 1.00 33.32 16 ILE A N 9
ATOM 10167 C CA . ILE A 1 16 ? 0.975 -9.605 4.727 1.00 72.52 16 ILE A CA 9
ATOM 10168 C C . ILE A 1 16 ? -0.125 -10.517 4.165 1.00 12.50 16 ILE A C 9
ATOM 10169 O O . ILE A 1 16 ? -0.447 -11.553 4.749 1.00 3.21 16 ILE A O 9
ATOM 10185 N N . GLU A 1 17 ? -0.692 -10.130 3.028 1.00 45.42 17 GLU A N 9
ATOM 10186 C CA . GLU A 1 17 ? -1.740 -10.916 2.368 1.00 4.23 17 GLU A CA 9
ATOM 10187 C C . GLU A 1 17 ? -1.182 -11.665 1.151 1.00 0.52 17 GLU A C 9
ATOM 10188 O O . GLU A 1 17 ? -0.151 -11.291 0.596 1.00 11.53 17 GLU A O 9
ATOM 10200 N N . LYS A 1 18 ? -1.872 -12.721 0.726 1.00 32.43 18 LYS A N 9
ATOM 10201 C CA . LYS A 1 18 ? -1.461 -13.468 -0.471 1.00 1.41 18 LYS A CA 9
ATOM 10202 C C . LYS A 1 18 ? -1.937 -12.779 -1.762 1.00 3.22 18 LYS A C 9
ATOM 10203 O O . LYS A 1 18 ? -1.842 -13.339 -2.855 1.00 42.40 18 LYS A O 9
ATOM 10222 N N . TYR A 1 19 ? -2.447 -11.558 -1.618 1.00 62.11 19 TYR A N 9
ATOM 10223 C CA . TYR A 1 19 ? -2.846 -10.727 -2.760 1.00 71.42 19 TYR A CA 9
ATOM 10224 C C . TYR A 1 19 ? -2.338 -9.282 -2.592 1.00 45.42 19 TYR A C 9
ATOM 10225 O O . TYR A 1 19 ? -2.753 -8.373 -3.315 1.00 21.21 19 TYR A O 9
ATOM 10243 N N . GLY A 1 20 ? -1.420 -9.091 -1.646 1.00 30.23 20 GLY A N 9
ATOM 10244 C CA . GLY A 1 20 ? -0.892 -7.763 -1.350 1.00 12.43 20 GLY A CA 9
ATOM 10245 C C . GLY A 1 20 ? -0.551 -7.585 0.128 1.00 33.40 20 GLY A C 9
ATOM 10246 O O . GLY A 1 20 ? -0.410 -8.561 0.856 1.00 3.34 20 GLY A O 9
ATOM 10250 N N . ALA A 1 21 ? -0.395 -6.343 0.571 1.00 42.20 21 ALA A N 9
ATOM 10251 C CA . ALA A 1 21 ? -0.168 -6.048 1.993 1.00 21.43 21 ALA A CA 9
ATOM 10252 C C . ALA A 1 21 ? -0.909 -4.774 2.421 1.00 20.04 21 ALA A C 9
ATOM 10253 O O . ALA A 1 21 ? -0.857 -3.759 1.730 1.00 23.14 21 ALA A O 9
ATOM 10260 N N . PHE A 1 22 ? -1.604 -4.826 3.559 1.00 43.30 22 PHE A N 9
ATOM 10261 C CA . PHE A 1 22 ? -2.339 -3.656 4.059 1.00 43.43 22 PHE A CA 9
ATOM 10262 C C . PHE A 1 22 ? -1.388 -2.638 4.701 1.00 71.40 22 PHE A C 9
ATOM 10263 O O . PHE A 1 22 ? -0.525 -2.993 5.506 1.00 73.10 22 PHE A O 9
ATOM 10280 N N . ILE A 1 23 ? -1.545 -1.372 4.326 1.00 54.44 23 ILE A N 9
ATOM 10281 C CA . ILE A 1 23 ? -0.674 -0.297 4.810 1.00 71.34 23 ILE A CA 9
ATOM 10282 C C . ILE A 1 23 ? -1.488 0.884 5.367 1.00 33.44 23 ILE A C 9
ATOM 10283 O O . ILE A 1 23 ? -2.411 1.378 4.714 1.00 54.41 23 ILE A O 9
ATOM 10299 N N . ASN A 1 24 ? -1.140 1.332 6.573 1.00 33.40 24 ASN A N 9
ATOM 10300 C CA . ASN A 1 24 ? -1.783 2.502 7.180 1.00 72.32 24 ASN A CA 9
ATOM 10301 C C . ASN A 1 24 ? -0.968 3.777 6.915 1.00 25.11 24 ASN A C 9
ATOM 10302 O O . ASN A 1 24 ? 0.177 3.897 7.361 1.00 52.44 24 ASN A O 9
ATOM 10313 N N . LEU A 1 25 ? -1.557 4.718 6.183 1.00 64.55 25 LEU A N 9
ATOM 10314 C CA . LEU A 1 25 ? -0.927 6.024 5.937 1.00 65.34 25 LEU A CA 9
ATOM 10315 C C . LEU A 1 25 ? -1.246 6.995 7.086 1.00 71.14 25 LEU A C 9
ATOM 10316 O O . LEU A 1 25 ? -0.524 7.964 7.325 1.00 33.40 25 LEU A O 9
ATOM 10332 N N . ASN A 1 26 ? -2.346 6.720 7.782 1.00 45.42 26 ASN A N 9
ATOM 10333 C CA . ASN A 1 26 ? -2.828 7.565 8.879 1.00 54.32 26 ASN A CA 9
ATOM 10334 C C . ASN A 1 26 ? -3.814 6.765 9.753 1.00 44.04 26 ASN A C 9
ATOM 10335 O O . ASN A 1 26 ? -4.256 5.689 9.351 1.00 63.14 26 ASN A O 9
ATOM 10346 N N . GLU A 1 27 ? -4.170 7.296 10.925 1.00 50.42 27 GLU A N 9
ATOM 10347 C CA . GLU A 1 27 ? -5.024 6.575 11.888 1.00 23.14 27 GLU A CA 9
ATOM 10348 C C . GLU A 1 27 ? -6.303 5.999 11.239 1.00 13.44 27 GLU A C 9
ATOM 10349 O O . GLU A 1 27 ? -6.717 4.883 11.553 1.00 51.33 27 GLU A O 9
ATOM 10361 N N . GLN A 1 28 ? -6.936 6.766 10.349 1.00 1.02 28 GLN A N 9
ATOM 10362 C CA . GLN A 1 28 ? -8.150 6.304 9.651 1.00 14.22 28 GLN A CA 9
ATOM 10363 C C . GLN A 1 28 ? -7.919 6.105 8.141 1.00 73.15 28 GLN A C 9
ATOM 10364 O O . GLN A 1 28 ? -8.870 5.952 7.374 1.00 72.51 28 GLN A O 9
ATOM 10378 N N . VAL A 1 29 ? -6.656 6.091 7.720 1.00 44.44 29 VAL A N 9
ATOM 10379 C CA . VAL A 1 29 ? -6.316 5.909 6.302 1.00 41.03 29 VAL A CA 9
ATOM 10380 C C . VAL A 1 29 ? -5.560 4.588 6.068 1.00 64.24 29 VAL A C 9
ATOM 10381 O O . VAL A 1 29 ? -4.375 4.465 6.397 1.00 11.14 29 VAL A O 9
ATOM 10394 N N . ARG A 1 30 ? -6.256 3.616 5.480 1.00 24.01 30 ARG A N 9
ATOM 10395 C CA . ARG A 1 30 ? -5.712 2.268 5.258 1.00 3.41 30 ARG A CA 9
ATOM 10396 C C . ARG A 1 30 ? -5.923 1.811 3.800 1.00 11.23 30 ARG A C 9
ATOM 10397 O O . ARG A 1 30 ? -7.024 1.928 3.259 1.00 43.22 30 ARG A O 9
ATOM 10418 N N . GLY A 1 31 ? -4.871 1.282 3.174 1.00 60.42 31 GLY A N 9
ATOM 10419 C CA . GLY A 1 31 ? -4.963 0.831 1.783 1.00 74.33 31 GLY A CA 9
ATOM 10420 C C . GLY A 1 31 ? -4.304 -0.527 1.538 1.00 4.23 31 GLY A C 9
ATOM 10421 O O . GLY A 1 31 ? -3.958 -1.239 2.481 1.00 44.13 31 GLY A O 9
ATOM 10425 N N . LEU A 1 32 ? -4.115 -0.875 0.264 1.00 51.21 32 LEU A N 9
ATOM 10426 C CA . LEU A 1 32 ? -3.567 -2.183 -0.119 1.00 32.44 32 LEU A CA 9
ATOM 10427 C C . LEU A 1 32 ? -2.412 -2.046 -1.132 1.00 60.13 32 LEU A C 9
ATOM 10428 O O . LEU A 1 32 ? -2.569 -1.457 -2.202 1.00 63.02 32 LEU A O 9
ATOM 10444 N N . LEU A 1 33 ? -1.255 -2.596 -0.780 1.00 3.34 33 LEU A N 9
ATOM 10445 C CA . LEU A 1 33 ? -0.075 -2.600 -1.656 1.00 4.42 33 LEU A CA 9
ATOM 10446 C C . LEU A 1 33 ? -0.002 -3.900 -2.475 1.00 41.32 33 LEU A C 9
ATOM 10447 O O . LEU A 1 33 ? -0.126 -4.992 -1.923 1.00 61.54 33 LEU A O 9
ATOM 10463 N N . ARG A 1 34 ? 0.211 -3.781 -3.788 1.00 14.11 34 ARG A N 9
ATOM 10464 C CA . ARG A 1 34 ? 0.207 -4.949 -4.684 1.00 45.44 34 ARG A CA 9
ATOM 10465 C C . ARG A 1 34 ? 1.634 -5.421 -5.040 1.00 51.14 34 ARG A C 9
ATOM 10466 O O . ARG A 1 34 ? 2.517 -4.610 -5.316 1.00 61.25 34 ARG A O 9
ATOM 10487 N N . PRO A 1 35 ? 1.864 -6.756 -5.061 1.00 54.22 35 PRO A N 9
ATOM 10488 C CA . PRO A 1 35 ? 3.211 -7.343 -5.253 1.00 61.32 35 PRO A CA 9
ATOM 10489 C C . PRO A 1 35 ? 3.872 -6.996 -6.599 1.00 4.14 35 PRO A C 9
ATOM 10490 O O . PRO A 1 35 ? 5.055 -6.664 -6.650 1.00 43.20 35 PRO A O 9
ATOM 10501 N N . ARG A 1 36 ? 3.113 -7.082 -7.689 1.00 32.23 36 ARG A N 9
ATOM 10502 C CA . ARG A 1 36 ? 3.665 -6.846 -9.028 1.00 63.50 36 ARG A CA 9
ATOM 10503 C C . ARG A 1 36 ? 4.013 -5.370 -9.256 1.00 33.24 36 ARG A C 9
ATOM 10504 O O . ARG A 1 36 ? 4.735 -5.030 -10.197 1.00 24.01 36 ARG A O 9
ATOM 10525 N N . ASP A 1 37 ? 3.503 -4.501 -8.393 1.00 74.13 37 ASP A N 9
ATOM 10526 C CA . ASP A 1 37 ? 3.820 -3.074 -8.450 1.00 2.40 37 ASP A CA 9
ATOM 10527 C C . ASP A 1 37 ? 4.999 -2.734 -7.522 1.00 44.40 37 ASP A C 9
ATOM 10528 O O . ASP A 1 37 ? 5.357 -1.568 -7.346 1.00 21.45 37 ASP A O 9
ATOM 10537 N N . MET A 1 38 ? 5.600 -3.769 -6.934 1.00 34.31 38 MET A N 9
ATOM 10538 C CA . MET A 1 38 ? 6.763 -3.614 -6.058 1.00 62.52 38 MET A CA 9
ATOM 10539 C C . MET A 1 38 ? 8.073 -3.874 -6.817 1.00 40.44 38 MET A C 9
ATOM 10540 O O . MET A 1 38 ? 8.346 -4.996 -7.244 1.00 51.22 38 MET A O 9
ATOM 10554 N N . ILE A 1 39 ? 8.879 -2.828 -6.978 1.00 54.42 39 ILE A N 9
ATOM 10555 C CA . ILE A 1 39 ? 10.144 -2.932 -7.716 1.00 41.14 39 ILE A CA 9
ATOM 10556 C C . ILE A 1 39 ? 11.205 -3.741 -6.943 1.00 23.23 39 ILE A C 9
ATOM 10557 O O . ILE A 1 39 ? 11.717 -4.747 -7.436 1.00 75.23 39 ILE A O 9
ATOM 10573 N N . SER A 1 40 ? 11.541 -3.289 -5.736 1.00 44.33 40 SER A N 9
ATOM 10574 C CA . SER A 1 40 ? 12.591 -3.933 -4.927 1.00 54.14 40 SER A CA 9
ATOM 10575 C C . SER A 1 40 ? 12.002 -4.883 -3.876 1.00 33.52 40 SER A C 9
ATOM 10576 O O . SER A 1 40 ? 12.290 -6.081 -3.874 1.00 61.31 40 SER A O 9
ATOM 10584 N N . LEU A 1 41 ? 11.179 -4.342 -2.983 1.00 31.11 41 LEU A N 9
ATOM 10585 C CA . LEU A 1 41 ? 10.609 -5.115 -1.873 1.00 0.34 41 LEU A CA 9
ATOM 10586 C C . LEU A 1 41 ? 9.415 -5.982 -2.317 1.00 32.51 41 LEU A C 9
ATOM 10587 O O . LEU A 1 41 ? 8.393 -5.467 -2.742 1.00 52.33 41 LEU A O 9
ATOM 10603 N N . ARG A 1 42 ? 9.550 -7.301 -2.198 1.00 53.53 42 ARG A N 9
ATOM 10604 C CA . ARG A 1 42 ? 8.459 -8.232 -2.539 1.00 0.11 42 ARG A CA 9
ATOM 10605 C C . ARG A 1 42 ? 7.697 -8.678 -1.280 1.00 55.30 42 ARG A C 9
ATOM 10606 O O . ARG A 1 42 ? 8.247 -8.654 -0.182 1.00 11.55 42 ARG A O 9
ATOM 10627 N N . LEU A 1 43 ? 6.436 -9.107 -1.443 1.00 31.43 43 LEU A N 9
ATOM 10628 C CA . LEU A 1 43 ? 5.628 -9.592 -0.304 1.00 21.14 43 LEU A CA 9
ATOM 10629 C C . LEU A 1 43 ? 6.373 -10.678 0.488 1.00 4.32 43 LEU A C 9
ATOM 10630 O O . LEU A 1 43 ? 6.268 -10.763 1.712 1.00 64.52 43 LEU A O 9
ATOM 10646 N N . GLU A 1 44 ? 7.130 -11.498 -0.234 1.00 43.33 44 GLU A N 9
ATOM 10647 C CA . GLU A 1 44 ? 7.915 -12.584 0.362 1.00 0.20 44 GLU A CA 9
ATOM 10648 C C . GLU A 1 44 ? 8.951 -12.055 1.373 1.00 63.11 44 GLU A C 9
ATOM 10649 O O . GLU A 1 44 ? 9.409 -12.787 2.252 1.00 70.42 44 GLU A O 9
ATOM 10661 N N . ASN A 1 45 ? 9.306 -10.778 1.242 1.00 52.21 45 ASN A N 9
ATOM 10662 C CA . ASN A 1 45 ? 10.345 -10.155 2.076 1.00 21.34 45 ASN A CA 9
ATOM 10663 C C . ASN A 1 45 ? 9.770 -9.078 3.019 1.00 24.02 45 ASN A C 9
ATOM 10664 O O . ASN A 1 45 ? 10.498 -8.511 3.837 1.00 72.35 45 ASN A O 9
ATOM 10675 N N . LEU A 1 46 ? 8.470 -8.789 2.901 1.00 1.11 46 LEU A N 9
ATOM 10676 C CA . LEU A 1 46 ? 7.838 -7.749 3.729 1.00 43.12 46 LEU A CA 9
ATOM 10677 C C . LEU A 1 46 ? 7.503 -8.271 5.133 1.00 65.02 46 LEU A C 9
ATOM 10678 O O . LEU A 1 46 ? 7.109 -9.428 5.307 1.00 3.23 46 LEU A O 9
ATOM 10694 N N . ASN A 1 47 ? 7.658 -7.404 6.129 1.00 62.35 47 ASN A N 9
ATOM 10695 C CA . ASN A 1 47 ? 7.390 -7.749 7.529 1.00 3.40 47 ASN A CA 9
ATOM 10696 C C . ASN A 1 47 ? 6.431 -6.733 8.169 1.00 54.31 47 ASN A C 9
ATOM 10697 O O . ASN A 1 47 ? 6.253 -5.618 7.665 1.00 15.11 47 ASN A O 9
ATOM 10708 N N . VAL A 1 48 ? 5.821 -7.114 9.285 1.00 22.24 48 VAL A N 9
ATOM 10709 C CA . VAL A 1 48 ? 4.951 -6.202 10.032 1.00 1.11 48 VAL A CA 9
ATOM 10710 C C . VAL A 1 48 ? 5.775 -5.079 10.684 1.00 14.43 48 VAL A C 9
ATOM 10711 O O . VAL A 1 48 ? 6.583 -5.327 11.582 1.00 12.41 48 VAL A O 9
ATOM 10724 N N . GLY A 1 49 ? 5.573 -3.847 10.222 1.00 20.12 49 GLY A N 9
ATOM 10725 C CA . GLY A 1 49 ? 6.296 -2.707 10.784 1.00 71.42 49 GLY A CA 9
ATOM 10726 C C . GLY A 1 49 ? 7.297 -2.069 9.823 1.00 32.13 49 GLY A C 9
ATOM 10727 O O . GLY A 1 49 ? 8.020 -1.143 10.206 1.00 25.12 49 GLY A O 9
ATOM 10731 N N . ASP A 1 50 ? 7.366 -2.556 8.584 1.00 1.53 50 ASP A N 9
ATOM 10732 C CA . ASP A 1 50 ? 8.249 -1.948 7.581 1.00 63.24 50 ASP A CA 9
ATOM 10733 C C . ASP A 1 50 ? 7.629 -0.666 6.996 1.00 24.02 50 ASP A C 9
ATOM 10734 O O . ASP A 1 50 ? 6.436 -0.622 6.685 1.00 4.05 50 ASP A O 9
ATOM 10743 N N . GLU A 1 51 ? 8.453 0.370 6.854 1.00 34.33 51 GLU A N 9
ATOM 10744 C CA . GLU A 1 51 ? 8.005 1.677 6.354 1.00 42.41 51 GLU A CA 9
ATOM 10745 C C . GLU A 1 51 ? 8.334 1.841 4.865 1.00 30.45 51 GLU A C 9
ATOM 10746 O O . GLU A 1 51 ? 9.483 2.103 4.495 1.00 73.15 51 GLU A O 9
ATOM 10758 N N . ILE A 1 52 ? 7.326 1.691 4.017 1.00 54.20 52 ILE A N 9
ATOM 10759 C CA . ILE A 1 52 ? 7.530 1.702 2.565 1.00 42.55 52 ILE A CA 9
ATOM 10760 C C . ILE A 1 52 ? 6.989 2.985 1.913 1.00 72.24 52 ILE A C 9
ATOM 10761 O O . ILE A 1 52 ? 5.866 3.415 2.191 1.00 63.15 52 ILE A O 9
ATOM 10777 N N . ILE A 1 53 ? 7.800 3.596 1.048 1.00 14.34 53 ILE A N 9
ATOM 10778 C CA . ILE A 1 53 ? 7.367 4.761 0.267 1.00 14.24 53 ILE A CA 9
ATOM 10779 C C . ILE A 1 53 ? 6.605 4.308 -0.987 1.00 24.52 53 ILE A C 9
ATOM 10780 O O . ILE A 1 53 ? 7.196 3.753 -1.915 1.00 51.42 53 ILE A O 9
ATOM 10796 N N . VAL A 1 54 ? 5.295 4.540 -1.012 1.00 2.40 54 VAL A N 9
ATOM 10797 C CA . VAL A 1 54 ? 4.454 4.057 -2.112 1.00 2.31 54 VAL A CA 9
ATOM 10798 C C . VAL A 1 54 ? 3.696 5.189 -2.825 1.00 15.40 54 VAL A C 9
ATOM 10799 O O . VAL A 1 54 ? 3.279 6.173 -2.215 1.00 72.42 54 VAL A O 9
ATOM 10812 N N . GLN A 1 55 ? 3.538 5.042 -4.132 1.00 64.31 55 GLN A N 9
ATOM 10813 C CA . GLN A 1 55 ? 2.689 5.937 -4.917 1.00 13.53 55 GLN A CA 9
ATOM 10814 C C . GLN A 1 55 ? 1.336 5.263 -5.187 1.00 54.12 55 GLN A C 9
ATOM 10815 O O . GLN A 1 55 ? 1.280 4.191 -5.792 1.00 11.44 55 GLN A O 9
ATOM 10829 N N . ALA A 1 56 ? 0.257 5.878 -4.718 1.00 44.33 56 ALA A N 9
ATOM 10830 C CA . ALA A 1 56 ? -1.089 5.324 -4.900 1.00 24.14 56 ALA A CA 9
ATOM 10831 C C . ALA A 1 56 ? -1.419 5.131 -6.389 1.00 60.11 56 ALA A C 9
ATOM 10832 O O . ALA A 1 56 ? -1.101 5.983 -7.218 1.00 2.41 56 ALA A O 9
ATOM 10839 N N . ILE A 1 57 ? -2.045 4.007 -6.730 1.00 73.02 57 ILE A N 9
ATOM 10840 C CA . ILE A 1 57 ? -2.440 3.739 -8.118 1.00 2.53 57 ILE A CA 9
ATOM 10841 C C . ILE A 1 57 ? -3.857 4.273 -8.389 1.00 42.15 57 ILE A C 9
ATOM 10842 O O . ILE A 1 57 ? -4.026 5.304 -9.039 1.00 21.22 57 ILE A O 9
ATOM 10858 N N . ASP A 1 58 ? -4.872 3.581 -7.863 1.00 14.34 58 ASP A N 9
ATOM 10859 C CA . ASP A 1 58 ? -6.268 4.014 -8.008 1.00 51.33 58 ASP A CA 9
ATOM 10860 C C . ASP A 1 58 ? -6.974 4.075 -6.645 1.00 75.42 58 ASP A C 9
ATOM 10861 O O . ASP A 1 58 ? -6.635 3.332 -5.720 1.00 71.12 58 ASP A O 9
ATOM 10870 N N . VAL A 1 59 ? -7.953 4.971 -6.527 1.00 63.15 59 VAL A N 9
ATOM 10871 C CA . VAL A 1 59 ? -8.789 5.069 -5.324 1.00 42.23 59 VAL A CA 9
ATOM 10872 C C . VAL A 1 59 ? -10.272 4.905 -5.695 1.00 25.11 59 VAL A C 9
ATOM 10873 O O . VAL A 1 59 ? -10.862 5.782 -6.325 1.00 2.44 59 VAL A O 9
ATOM 10886 N N . ARG A 1 60 ? -10.859 3.769 -5.323 1.00 43.30 60 ARG A N 9
ATOM 10887 C CA . ARG A 1 60 ? -12.256 3.463 -5.662 1.00 51.14 60 ARG A CA 9
ATOM 10888 C C . ARG A 1 60 ? -13.162 3.495 -4.417 1.00 74.10 60 ARG A C 9
ATOM 10889 O O . ARG A 1 60 ? -13.225 2.519 -3.666 1.00 13.42 60 ARG A O 9
ATOM 10910 N N . PRO A 1 61 ? -13.881 4.616 -4.183 1.00 1.52 61 PRO A N 9
ATOM 10911 C CA . PRO A 1 61 ? -14.793 4.757 -3.029 1.00 71.22 61 PRO A CA 9
ATOM 10912 C C . PRO A 1 61 ? -15.844 3.633 -2.942 1.00 34.43 61 PRO A C 9
ATOM 10913 O O . PRO A 1 61 ? -16.005 2.999 -1.896 1.00 3.43 61 PRO A O 9
ATOM 10924 N N . GLU A 1 62 ? -16.550 3.383 -4.047 1.00 50.55 62 GLU A N 9
ATOM 10925 C CA . GLU A 1 62 ? -17.595 2.343 -4.091 1.00 65.11 62 GLU A CA 9
ATOM 10926 C C . GLU A 1 62 ? -17.028 0.932 -3.847 1.00 72.43 62 GLU A C 9
ATOM 10927 O O . GLU A 1 62 ? -17.754 0.018 -3.455 1.00 15.44 62 GLU A O 9
ATOM 10939 N N . LYS A 1 63 ? -15.732 0.754 -4.098 1.00 51.32 63 LYS A N 9
ATOM 10940 C CA . LYS A 1 63 ? -15.054 -0.525 -3.841 1.00 54.23 63 LYS A CA 9
ATOM 10941 C C . LYS A 1 63 ? -14.364 -0.518 -2.467 1.00 73.24 63 LYS A C 9
ATOM 10942 O O . LYS A 1 63 ? -14.027 -1.575 -1.928 1.00 64.12 63 LYS A O 9
ATOM 10961 N N . ARG A 1 64 ? -14.171 0.683 -1.911 1.00 71.14 64 ARG A N 9
ATOM 10962 C CA . ARG A 1 64 ? -13.413 0.874 -0.664 1.00 23.50 64 ARG A CA 9
ATOM 10963 C C . ARG A 1 64 ? -11.959 0.400 -0.818 1.00 5.45 64 ARG A C 9
ATOM 10964 O O . ARG A 1 64 ? -11.313 -0.002 0.150 1.00 72.45 64 ARG A O 9
ATOM 10985 N N . GLU A 1 65 ? -11.441 0.484 -2.042 1.00 64.35 65 GLU A N 9
ATOM 10986 C CA . GLU A 1 65 ? -10.080 0.029 -2.344 1.00 73.03 65 GLU A CA 9
ATOM 10987 C C . GLU A 1 65 ? -9.142 1.201 -2.666 1.00 3.20 65 GLU A C 9
ATOM 10988 O O . GLU A 1 65 ? -9.469 2.068 -3.480 1.00 3.44 65 GLU A O 9
ATOM 11000 N N . ILE A 1 66 ? -7.977 1.208 -2.029 1.00 31.14 66 ILE A N 9
ATOM 11001 C CA . ILE A 1 66 ? -6.905 2.150 -2.360 1.00 34.33 66 ILE A CA 9
ATOM 11002 C C . ILE A 1 66 ? -5.620 1.376 -2.691 1.00 44.54 66 ILE A C 9
ATOM 11003 O O . ILE A 1 66 ? -5.003 0.782 -1.807 1.00 41.21 66 ILE A O 9
ATOM 11019 N N . ASP A 1 67 ? -5.224 1.377 -3.962 1.00 52.22 67 ASP A N 9
ATOM 11020 C CA . ASP A 1 67 ? -4.069 0.589 -4.409 1.00 60.02 67 ASP A CA 9
ATOM 11021 C C . ASP A 1 67 ? -2.753 1.360 -4.210 1.00 50.54 67 ASP A C 9
ATOM 11022 O O . ASP A 1 67 ? -2.694 2.570 -4.423 1.00 12.21 67 ASP A O 9
ATOM 11031 N N . PHE A 1 68 ? -1.697 0.652 -3.814 1.00 22.30 68 PHE A N 9
ATOM 11032 C CA . PHE A 1 68 ? -0.367 1.257 -3.661 1.00 30.13 68 PHE A CA 9
ATOM 11033 C C . PHE A 1 68 ? 0.659 0.630 -4.618 1.00 11.22 68 PHE A C 9
ATOM 11034 O O . PHE A 1 68 ? 0.538 -0.533 -5.007 1.00 31.22 68 PHE A O 9
ATOM 11051 N N . LYS A 1 69 ? 1.669 1.417 -4.977 1.00 32.21 69 LYS A N 9
ATOM 11052 C CA . LYS A 1 69 ? 2.738 0.982 -5.887 1.00 64.43 69 LYS A CA 9
ATOM 11053 C C . LYS A 1 69 ? 4.114 1.417 -5.354 1.00 20.11 69 LYS A C 9
ATOM 11054 O O . LYS A 1 69 ? 4.257 2.511 -4.814 1.00 74.12 69 LYS A O 9
ATOM 11073 N N . TYR A 1 70 ? 5.127 0.573 -5.519 1.00 70.43 70 TYR A N 9
ATOM 11074 C CA . TYR A 1 70 ? 6.477 0.896 -5.039 1.00 34.45 70 TYR A CA 9
ATOM 11075 C C . TYR A 1 70 ? 7.280 1.654 -6.102 1.00 20.41 70 TYR A C 9
ATOM 11076 O O . TYR A 1 70 ? 7.283 1.290 -7.279 1.00 52.44 70 TYR A O 9
ATOM 11094 N N . ILE A 1 71 ? 7.967 2.708 -5.676 1.00 31.15 71 ILE A N 9
ATOM 11095 C CA . ILE A 1 71 ? 8.810 3.503 -6.572 1.00 31.04 71 ILE A CA 9
ATOM 11096 C C . ILE A 1 71 ? 10.197 3.759 -5.955 1.00 50.45 71 ILE A C 9
ATOM 11097 O O . ILE A 1 71 ? 10.305 4.115 -4.779 1.00 55.15 71 ILE A O 9
ATOM 11113 N N . PRO A 1 72 ? 11.285 3.564 -6.729 1.00 43.23 72 PRO A N 9
ATOM 11114 C CA . PRO A 1 72 ? 12.641 3.885 -6.262 1.00 0.13 72 PRO A CA 9
ATOM 11115 C C . PRO A 1 72 ? 12.870 5.405 -6.179 1.00 31.24 72 PRO A C 9
ATOM 11116 O O . PRO A 1 72 ? 13.530 6.004 -7.032 1.00 4.35 72 PRO A O 9
ATOM 11127 N N . LEU A 1 73 ? 12.293 6.024 -5.151 1.00 52.51 73 LEU A N 9
ATOM 11128 C CA . LEU A 1 73 ? 12.349 7.480 -4.984 1.00 73.11 73 LEU A CA 9
ATOM 11129 C C . LEU A 1 73 ? 13.754 7.956 -4.583 1.00 43.04 73 LEU A C 9
ATOM 11130 O O . LEU A 1 73 ? 14.358 7.426 -3.646 1.00 61.05 73 LEU A O 9
ATOM 11146 N N . GLU A 1 74 ? 14.261 8.957 -5.300 1.00 2.51 74 GLU A N 9
ATOM 11147 C CA . GLU A 1 74 ? 15.572 9.557 -5.008 1.00 75.11 74 GLU A CA 9
ATOM 11148 C C . GLU A 1 74 ? 15.625 11.042 -5.432 1.00 0.23 74 GLU A C 9
ATOM 11149 O O . GLU A 1 74 ? 15.909 11.905 -4.570 1.00 38.18 74 GLU A O 9
ATOM 11161 N N . MET A 1 1 ? -6.330 15.131 5.850 1.00 53.44 1 MET A N 10
ATOM 11162 C CA . MET A 1 1 ? -5.468 14.313 4.950 1.00 71.44 1 MET A CA 10
ATOM 11163 C C . MET A 1 1 ? -6.315 13.502 3.956 1.00 23.23 1 MET A C 10
ATOM 11164 O O . MET A 1 1 ? -7.023 12.576 4.352 1.00 62.33 1 MET A O 10
ATOM 11180 N N . ASP A 1 2 ? -6.237 13.843 2.666 1.00 54.04 2 ASP A N 10
ATOM 11181 C CA . ASP A 1 2 ? -6.982 13.115 1.629 1.00 41.11 2 ASP A CA 10
ATOM 11182 C C . ASP A 1 2 ? -6.028 12.488 0.596 1.00 13.55 2 ASP A C 10
ATOM 11183 O O . ASP A 1 2 ? -5.000 13.070 0.250 1.00 32.34 2 ASP A O 10
ATOM 11192 N N . VAL A 1 3 ? -6.369 11.296 0.111 1.00 53.14 3 VAL A N 10
ATOM 11193 C CA . VAL A 1 3 ? -5.517 10.573 -0.841 1.00 32.43 3 VAL A CA 10
ATOM 11194 C C . VAL A 1 3 ? -6.141 10.522 -2.245 1.00 32.33 3 VAL A C 10
ATOM 11195 O O . VAL A 1 3 ? -7.250 10.018 -2.429 1.00 22.53 3 VAL A O 10
ATOM 11208 N N . GLU A 1 4 ? -5.412 11.052 -3.227 1.00 73.53 4 GLU A N 10
ATOM 11209 C CA . GLU A 1 4 ? -5.845 11.031 -4.631 1.00 4.10 4 GLU A CA 10
ATOM 11210 C C . GLU A 1 4 ? -5.052 9.988 -5.444 1.00 42.55 4 GLU A C 10
ATOM 11211 O O . GLU A 1 4 ? -3.887 9.708 -5.144 1.00 2.22 4 GLU A O 10
ATOM 11223 N N . PRO A 1 5 ? -5.667 9.404 -6.491 1.00 13.33 5 PRO A N 10
ATOM 11224 C CA . PRO A 1 5 ? -4.989 8.423 -7.358 1.00 0.31 5 PRO A CA 10
ATOM 11225 C C . PRO A 1 5 ? -3.823 9.044 -8.155 1.00 34.44 5 PRO A C 10
ATOM 11226 O O . PRO A 1 5 ? -4.035 9.784 -9.121 1.00 13.32 5 PRO A O 10
ATOM 11237 N N . GLY A 1 6 ? -2.595 8.747 -7.736 1.00 44.42 6 GLY A N 10
ATOM 11238 C CA . GLY A 1 6 ? -1.412 9.269 -8.415 1.00 73.42 6 GLY A CA 10
ATOM 11239 C C . GLY A 1 6 ? -0.517 10.113 -7.509 1.00 63.35 6 GLY A C 10
ATOM 11240 O O . GLY A 1 6 ? 0.464 10.701 -7.971 1.00 43.02 6 GLY A O 10
ATOM 11244 N N . LYS A 1 7 ? -0.847 10.175 -6.219 1.00 61.32 7 LYS A N 10
ATOM 11245 C CA . LYS A 1 7 ? -0.070 10.969 -5.257 1.00 33.24 7 LYS A CA 10
ATOM 11246 C C . LYS A 1 7 ? 0.971 10.115 -4.514 1.00 13.12 7 LYS A C 10
ATOM 11247 O O . LYS A 1 7 ? 0.825 8.896 -4.390 1.00 54.10 7 LYS A O 10
ATOM 11266 N N . PHE A 1 8 ? 2.016 10.775 -4.018 1.00 41.10 8 PHE A N 10
ATOM 11267 C CA . PHE A 1 8 ? 3.115 10.107 -3.302 1.00 21.30 8 PHE A CA 10
ATOM 11268 C C . PHE A 1 8 ? 2.910 10.155 -1.777 1.00 22.51 8 PHE A C 10
ATOM 11269 O O . PHE A 1 8 ? 2.802 11.234 -1.192 1.00 72.34 8 PHE A O 10
ATOM 11286 N N . TYR A 1 9 ? 2.874 8.989 -1.131 1.00 31.12 9 TYR A N 10
ATOM 11287 C CA . TYR A 1 9 ? 2.713 8.915 0.330 1.00 51.05 9 TYR A CA 10
ATOM 11288 C C . TYR A 1 9 ? 3.632 7.858 0.962 1.00 72.11 9 TYR A C 10
ATOM 11289 O O . TYR A 1 9 ? 4.144 6.969 0.284 1.00 52.01 9 TYR A O 10
ATOM 11307 N N . LYS A 1 10 ? 3.839 7.973 2.270 1.00 41.15 10 LYS A N 10
ATOM 11308 C CA . LYS A 1 10 ? 4.562 6.959 3.044 1.00 22.25 10 LYS A CA 10
ATOM 11309 C C . LYS A 1 10 ? 3.595 6.231 3.986 1.00 31.00 10 LYS A C 10
ATOM 11310 O O . LYS A 1 10 ? 2.788 6.866 4.668 1.00 61.04 10 LYS A O 10
ATOM 11329 N N . GLY A 1 11 ? 3.679 4.906 4.024 1.00 44.55 11 GLY A N 10
ATOM 11330 C CA . GLY A 1 11 ? 2.780 4.128 4.870 1.00 4.42 11 GLY A CA 10
ATOM 11331 C C . GLY A 1 11 ? 3.454 2.927 5.523 1.00 42.01 11 GLY A C 10
ATOM 11332 O O . GLY A 1 11 ? 4.563 2.544 5.148 1.00 65.50 11 GLY A O 10
ATOM 11336 N N . VAL A 1 12 ? 2.776 2.324 6.495 1.00 3.31 12 VAL A N 10
ATOM 11337 C CA . VAL A 1 12 ? 3.321 1.172 7.221 1.00 71.33 12 VAL A CA 10
ATOM 11338 C C . VAL A 1 12 ? 2.515 -0.112 6.953 1.00 3.34 12 VAL A C 10
ATOM 11339 O O . VAL A 1 12 ? 1.280 -0.099 6.946 1.00 54.32 12 VAL A O 10
ATOM 11352 N N . VAL A 1 13 ? 3.227 -1.215 6.720 1.00 51.34 13 VAL A N 10
ATOM 11353 C CA . VAL A 1 13 ? 2.600 -2.526 6.513 1.00 31.12 13 VAL A CA 10
ATOM 11354 C C . VAL A 1 13 ? 2.046 -3.098 7.832 1.00 22.35 13 VAL A C 10
ATOM 11355 O O . VAL A 1 13 ? 2.767 -3.192 8.830 1.00 65.33 13 VAL A O 10
ATOM 11368 N N . THR A 1 14 ? 0.766 -3.478 7.834 1.00 12.45 14 THR A N 10
ATOM 11369 C CA . THR A 1 14 ? 0.117 -4.025 9.039 1.00 25.23 14 THR A CA 10
ATOM 11370 C C . THR A 1 14 ? -0.069 -5.548 8.963 1.00 64.33 14 THR A C 10
ATOM 11371 O O . THR A 1 14 ? 0.082 -6.251 9.966 1.00 44.45 14 THR A O 10
ATOM 11382 N N . ARG A 1 15 ? -0.408 -6.054 7.779 1.00 53.54 15 ARG A N 10
ATOM 11383 C CA . ARG A 1 15 ? -0.633 -7.495 7.581 1.00 3.32 15 ARG A CA 10
ATOM 11384 C C . ARG A 1 15 ? -0.239 -7.946 6.166 1.00 72.44 15 ARG A C 10
ATOM 11385 O O . ARG A 1 15 ? -0.429 -7.216 5.189 1.00 51.43 15 ARG A O 10
ATOM 11406 N N . ILE A 1 16 ? 0.302 -9.162 6.066 1.00 1.44 16 ILE A N 10
ATOM 11407 C CA . ILE A 1 16 ? 0.759 -9.715 4.784 1.00 74.13 16 ILE A CA 10
ATOM 11408 C C . ILE A 1 16 ? -0.231 -10.756 4.235 1.00 31.11 16 ILE A C 10
ATOM 11409 O O . ILE A 1 16 ? -0.491 -11.781 4.871 1.00 63.41 16 ILE A O 10
ATOM 11425 N N . GLU A 1 17 ? -0.765 -10.490 3.048 1.00 42.25 17 GLU A N 10
ATOM 11426 C CA . GLU A 1 17 ? -1.703 -11.403 2.386 1.00 73.12 17 GLU A CA 10
ATOM 11427 C C . GLU A 1 17 ? -0.989 -12.246 1.317 1.00 62.51 17 GLU A C 10
ATOM 11428 O O . GLU A 1 17 ? 0.201 -12.062 1.053 1.00 31.33 17 GLU A O 10
ATOM 11440 N N . LYS A 1 18 ? -1.720 -13.171 0.699 1.00 33.03 18 LYS A N 10
ATOM 11441 C CA . LYS A 1 18 ? -1.178 -13.970 -0.412 1.00 74.45 18 LYS A CA 10
ATOM 11442 C C . LYS A 1 18 ? -1.273 -13.212 -1.748 1.00 12.52 18 LYS A C 10
ATOM 11443 O O . LYS A 1 18 ? -0.701 -13.623 -2.759 1.00 24.31 18 LYS A O 10
ATOM 11462 N N . TYR A 1 19 ? -2.007 -12.102 -1.742 1.00 73.14 19 TYR A N 10
ATOM 11463 C CA . TYR A 1 19 ? -2.234 -11.301 -2.955 1.00 11.03 19 TYR A CA 10
ATOM 11464 C C . TYR A 1 19 ? -1.707 -9.863 -2.798 1.00 64.41 19 TYR A C 10
ATOM 11465 O O . TYR A 1 19 ? -1.945 -9.008 -3.653 1.00 24.14 19 TYR A O 10
ATOM 11483 N N . GLY A 1 20 ? -0.984 -9.607 -1.710 1.00 12.12 20 GLY A N 10
ATOM 11484 C CA . GLY A 1 20 ? -0.474 -8.266 -1.439 1.00 44.41 20 GLY A CA 10
ATOM 11485 C C . GLY A 1 20 ? -0.294 -7.994 0.051 1.00 33.12 20 GLY A C 10
ATOM 11486 O O . GLY A 1 20 ? -0.348 -8.912 0.863 1.00 44.15 20 GLY A O 10
ATOM 11490 N N . ALA A 1 21 ? -0.069 -6.734 0.412 1.00 41.51 21 ALA A N 10
ATOM 11491 C CA . ALA A 1 21 ? 0.073 -6.344 1.822 1.00 12.23 21 ALA A CA 10
ATOM 11492 C C . ALA A 1 21 ? -0.731 -5.073 2.136 1.00 14.43 21 ALA A C 10
ATOM 11493 O O . ALA A 1 21 ? -0.659 -4.090 1.401 1.00 61.14 21 ALA A O 10
ATOM 11500 N N . PHE A 1 22 ? -1.498 -5.094 3.228 1.00 14.14 22 PHE A N 10
ATOM 11501 C CA . PHE A 1 22 ? -2.278 -3.918 3.639 1.00 74.31 22 PHE A CA 10
ATOM 11502 C C . PHE A 1 22 ? -1.389 -2.867 4.321 1.00 72.00 22 PHE A C 10
ATOM 11503 O O . PHE A 1 22 ? -0.638 -3.175 5.249 1.00 70.35 22 PHE A O 10
ATOM 11520 N N . ILE A 1 23 ? -1.487 -1.626 3.850 1.00 54.31 23 ILE A N 10
ATOM 11521 C CA . ILE A 1 23 ? -0.656 -0.526 4.352 1.00 60.33 23 ILE A CA 10
ATOM 11522 C C . ILE A 1 23 ? -1.512 0.650 4.848 1.00 0.42 23 ILE A C 10
ATOM 11523 O O . ILE A 1 23 ? -2.438 1.091 4.165 1.00 24.10 23 ILE A O 10
ATOM 11539 N N . ASN A 1 24 ? -1.195 1.157 6.038 1.00 73.21 24 ASN A N 10
ATOM 11540 C CA . ASN A 1 24 ? -1.851 2.359 6.567 1.00 51.22 24 ASN A CA 10
ATOM 11541 C C . ASN A 1 24 ? -0.992 3.605 6.317 1.00 65.41 24 ASN A C 10
ATOM 11542 O O . ASN A 1 24 ? 0.152 3.679 6.768 1.00 41.15 24 ASN A O 10
ATOM 11553 N N . LEU A 1 25 ? -1.542 4.574 5.588 1.00 33.25 25 LEU A N 10
ATOM 11554 C CA . LEU A 1 25 ? -0.896 5.883 5.433 1.00 41.23 25 LEU A CA 10
ATOM 11555 C C . LEU A 1 25 ? -1.162 6.739 6.680 1.00 71.24 25 LEU A C 10
ATOM 11556 O O . LEU A 1 25 ? -0.365 7.599 7.059 1.00 40.23 25 LEU A O 10
ATOM 11572 N N . ASN A 1 26 ? -2.304 6.470 7.304 1.00 63.35 26 ASN A N 10
ATOM 11573 C CA . ASN A 1 26 ? -2.735 7.152 8.525 1.00 31.03 26 ASN A CA 10
ATOM 11574 C C . ASN A 1 26 ? -3.802 6.295 9.229 1.00 4.14 26 ASN A C 10
ATOM 11575 O O . ASN A 1 26 ? -4.371 5.394 8.615 1.00 33.13 26 ASN A O 10
ATOM 11586 N N . GLU A 1 27 ? -4.078 6.578 10.502 1.00 1.30 27 GLU A N 10
ATOM 11587 C CA . GLU A 1 27 ? -5.077 5.812 11.270 1.00 53.50 27 GLU A CA 10
ATOM 11588 C C . GLU A 1 27 ? -6.418 5.675 10.516 1.00 65.14 27 GLU A C 10
ATOM 11589 O O . GLU A 1 27 ? -7.123 4.677 10.662 1.00 34.23 27 GLU A O 10
ATOM 11601 N N . GLN A 1 28 ? -6.760 6.684 9.715 1.00 24.01 28 GLN A N 10
ATOM 11602 C CA . GLN A 1 28 ? -8.035 6.709 8.977 1.00 23.14 28 GLN A CA 10
ATOM 11603 C C . GLN A 1 28 ? -7.869 6.311 7.493 1.00 4.33 28 GLN A C 10
ATOM 11604 O O . GLN A 1 28 ? -8.852 6.200 6.759 1.00 63.23 28 GLN A O 10
ATOM 11618 N N . VAL A 1 29 ? -6.628 6.086 7.055 1.00 54.03 29 VAL A N 10
ATOM 11619 C CA . VAL A 1 29 ? -6.340 5.804 5.635 1.00 11.33 29 VAL A CA 10
ATOM 11620 C C . VAL A 1 29 ? -5.562 4.485 5.451 1.00 11.11 29 VAL A C 10
ATOM 11621 O O . VAL A 1 29 ? -4.425 4.351 5.915 1.00 53.14 29 VAL A O 10
ATOM 11634 N N . ARG A 1 30 ? -6.173 3.528 4.746 1.00 70.31 30 ARG A N 10
ATOM 11635 C CA . ARG A 1 30 ? -5.557 2.212 4.498 1.00 53.23 30 ARG A CA 10
ATOM 11636 C C . ARG A 1 30 ? -5.708 1.782 3.028 1.00 70.34 30 ARG A C 10
ATOM 11637 O O . ARG A 1 30 ? -6.651 2.182 2.346 1.00 33.02 30 ARG A O 10
ATOM 11658 N N . GLY A 1 31 ? -4.773 0.960 2.549 1.00 12.43 31 GLY A N 10
ATOM 11659 C CA . GLY A 1 31 ? -4.850 0.442 1.185 1.00 10.02 31 GLY A CA 10
ATOM 11660 C C . GLY A 1 31 ? -4.152 -0.908 1.012 1.00 11.03 31 GLY A C 10
ATOM 11661 O O . GLY A 1 31 ? -3.783 -1.556 1.994 1.00 15.50 31 GLY A O 10
ATOM 11665 N N . LEU A 1 32 ? -3.957 -1.323 -0.239 1.00 33.01 32 LEU A N 10
ATOM 11666 C CA . LEU A 1 32 ? -3.359 -2.628 -0.553 1.00 43.30 32 LEU A CA 10
ATOM 11667 C C . LEU A 1 32 ? -2.191 -2.492 -1.550 1.00 73.23 32 LEU A C 10
ATOM 11668 O O . LEU A 1 32 ? -2.353 -1.957 -2.648 1.00 53.44 32 LEU A O 10
ATOM 11684 N N . LEU A 1 33 ? -1.021 -2.982 -1.153 1.00 32.42 33 LEU A N 10
ATOM 11685 C CA . LEU A 1 33 ? 0.171 -2.972 -2.010 1.00 21.43 33 LEU A CA 10
ATOM 11686 C C . LEU A 1 33 ? 0.301 -4.302 -2.773 1.00 34.15 33 LEU A C 10
ATOM 11687 O O . LEU A 1 33 ? 0.333 -5.374 -2.164 1.00 74.15 33 LEU A O 10
ATOM 11703 N N . ARG A 1 34 ? 0.376 -4.229 -4.102 1.00 32.13 34 ARG A N 10
ATOM 11704 C CA . ARG A 1 34 ? 0.390 -5.433 -4.948 1.00 12.43 34 ARG A CA 10
ATOM 11705 C C . ARG A 1 34 ? 1.820 -5.786 -5.414 1.00 22.33 34 ARG A C 10
ATOM 11706 O O . ARG A 1 34 ? 2.578 -4.911 -5.834 1.00 2.25 34 ARG A O 10
ATOM 11727 N N . PRO A 1 35 ? 2.196 -7.087 -5.368 1.00 41.34 35 PRO A N 10
ATOM 11728 C CA . PRO A 1 35 ? 3.577 -7.537 -5.652 1.00 40.00 35 PRO A CA 10
ATOM 11729 C C . PRO A 1 35 ? 4.101 -7.144 -7.047 1.00 2.33 35 PRO A C 10
ATOM 11730 O O . PRO A 1 35 ? 5.266 -6.775 -7.193 1.00 51.01 35 PRO A O 10
ATOM 11741 N N . ARG A 1 36 ? 3.252 -7.222 -8.072 1.00 54.23 36 ARG A N 10
ATOM 11742 C CA . ARG A 1 36 ? 3.674 -6.877 -9.438 1.00 63.03 36 ARG A CA 10
ATOM 11743 C C . ARG A 1 36 ? 3.828 -5.358 -9.632 1.00 54.52 36 ARG A C 10
ATOM 11744 O O . ARG A 1 36 ? 4.366 -4.904 -10.646 1.00 50.14 36 ARG A O 10
ATOM 11765 N N . ASP A 1 37 ? 3.361 -4.578 -8.655 1.00 31.54 37 ASP A N 10
ATOM 11766 C CA . ASP A 1 37 ? 3.583 -3.126 -8.644 1.00 51.02 37 ASP A CA 10
ATOM 11767 C C . ASP A 1 37 ? 4.807 -2.771 -7.778 1.00 63.44 37 ASP A C 10
ATOM 11768 O O . ASP A 1 37 ? 5.103 -1.599 -7.535 1.00 25.03 37 ASP A O 10
ATOM 11777 N N . MET A 1 38 ? 5.514 -3.804 -7.319 1.00 2.22 38 MET A N 10
ATOM 11778 C CA . MET A 1 38 ? 6.749 -3.632 -6.553 1.00 34.42 38 MET A CA 10
ATOM 11779 C C . MET A 1 38 ? 7.975 -3.655 -7.476 1.00 70.34 38 MET A C 10
ATOM 11780 O O . MET A 1 38 ? 7.975 -4.317 -8.515 1.00 65.35 38 MET A O 10
ATOM 11794 N N . ILE A 1 39 ? 9.014 -2.915 -7.100 1.00 62.41 39 ILE A N 10
ATOM 11795 C CA . ILE A 1 39 ? 10.268 -2.891 -7.868 1.00 12.41 39 ILE A CA 10
ATOM 11796 C C . ILE A 1 39 ? 11.332 -3.793 -7.222 1.00 62.22 39 ILE A C 10
ATOM 11797 O O . ILE A 1 39 ? 11.818 -4.744 -7.838 1.00 22.24 39 ILE A O 10
ATOM 11813 N N . SER A 1 40 ? 11.682 -3.489 -5.974 1.00 62.13 40 SER A N 10
ATOM 11814 C CA . SER A 1 40 ? 12.764 -4.203 -5.274 1.00 12.03 40 SER A CA 10
ATOM 11815 C C . SER A 1 40 ? 12.243 -5.149 -4.179 1.00 13.35 40 SER A C 10
ATOM 11816 O O . SER A 1 40 ? 12.660 -6.301 -4.095 1.00 71.21 40 SER A O 10
ATOM 11824 N N . LEU A 1 41 ? 11.328 -4.660 -3.342 1.00 64.22 41 LEU A N 10
ATOM 11825 C CA . LEU A 1 41 ? 10.863 -5.423 -2.172 1.00 63.35 41 LEU A CA 10
ATOM 11826 C C . LEU A 1 41 ? 9.808 -6.488 -2.525 1.00 0.51 41 LEU A C 10
ATOM 11827 O O . LEU A 1 41 ? 8.775 -6.193 -3.122 1.00 64.31 41 LEU A O 10
ATOM 11843 N N . ARG A 1 42 ? 10.096 -7.731 -2.137 1.00 53.51 42 ARG A N 10
ATOM 11844 C CA . ARG A 1 42 ? 9.160 -8.856 -2.282 1.00 32.10 42 ARG A CA 10
ATOM 11845 C C . ARG A 1 42 ? 8.235 -8.961 -1.058 1.00 43.43 42 ARG A C 10
ATOM 11846 O O . ARG A 1 42 ? 8.654 -8.660 0.058 1.00 60.24 42 ARG A O 10
ATOM 11867 N N . LEU A 1 43 ? 6.987 -9.404 -1.264 1.00 24.44 43 LEU A N 10
ATOM 11868 C CA . LEU A 1 43 ? 6.062 -9.648 -0.141 1.00 23.44 43 LEU A CA 10
ATOM 11869 C C . LEU A 1 43 ? 6.699 -10.586 0.896 1.00 1.02 43 LEU A C 10
ATOM 11870 O O . LEU A 1 43 ? 6.495 -10.442 2.101 1.00 41.32 43 LEU A O 10
ATOM 11886 N N . GLU A 1 44 ? 7.486 -11.535 0.398 1.00 52.42 44 GLU A N 10
ATOM 11887 C CA . GLU A 1 44 ? 8.225 -12.492 1.230 1.00 31.12 44 GLU A CA 10
ATOM 11888 C C . GLU A 1 44 ? 9.082 -11.784 2.294 1.00 22.55 44 GLU A C 10
ATOM 11889 O O . GLU A 1 44 ? 9.284 -12.298 3.394 1.00 62.51 44 GLU A O 10
ATOM 11901 N N . ASN A 1 45 ? 9.574 -10.592 1.953 1.00 64.43 45 ASN A N 10
ATOM 11902 C CA . ASN A 1 45 ? 10.492 -9.842 2.817 1.00 40.34 45 ASN A CA 10
ATOM 11903 C C . ASN A 1 45 ? 9.767 -8.744 3.615 1.00 74.21 45 ASN A C 10
ATOM 11904 O O . ASN A 1 45 ? 10.382 -8.046 4.425 1.00 23.43 45 ASN A O 10
ATOM 11915 N N . LEU A 1 46 ? 8.467 -8.579 3.378 1.00 24.32 46 LEU A N 10
ATOM 11916 C CA . LEU A 1 46 ? 7.691 -7.539 4.066 1.00 64.15 46 LEU A CA 10
ATOM 11917 C C . LEU A 1 46 ? 7.086 -8.073 5.373 1.00 41.22 46 LEU A C 10
ATOM 11918 O O . LEU A 1 46 ? 6.472 -9.140 5.395 1.00 25.34 46 LEU A O 10
ATOM 11934 N N . ASN A 1 47 ? 7.274 -7.326 6.460 1.00 41.31 47 ASN A N 10
ATOM 11935 C CA . ASN A 1 47 ? 6.738 -7.701 7.773 1.00 3.11 47 ASN A CA 10
ATOM 11936 C C . ASN A 1 47 ? 5.932 -6.551 8.395 1.00 22.12 47 ASN A C 10
ATOM 11937 O O . ASN A 1 47 ? 5.936 -5.424 7.894 1.00 33.23 47 ASN A O 10
ATOM 11948 N N . VAL A 1 48 ? 5.245 -6.840 9.495 1.00 45.01 48 VAL A N 10
ATOM 11949 C CA . VAL A 1 48 ? 4.475 -5.826 10.215 1.00 2.12 48 VAL A CA 10
ATOM 11950 C C . VAL A 1 48 ? 5.400 -4.745 10.802 1.00 45.25 48 VAL A C 10
ATOM 11951 O O . VAL A 1 48 ? 6.236 -5.023 11.665 1.00 2.21 48 VAL A O 10
ATOM 11964 N N . GLY A 1 49 ? 5.238 -3.510 10.339 1.00 5.10 49 GLY A N 10
ATOM 11965 C CA . GLY A 1 49 ? 6.083 -2.414 10.805 1.00 32.32 49 GLY A CA 10
ATOM 11966 C C . GLY A 1 49 ? 6.954 -1.807 9.707 1.00 52.21 49 GLY A C 10
ATOM 11967 O O . GLY A 1 49 ? 7.529 -0.730 9.894 1.00 71.23 49 GLY A O 10
ATOM 11971 N N . ASP A 1 50 ? 7.058 -2.488 8.566 1.00 60.15 50 ASP A N 10
ATOM 11972 C CA . ASP A 1 50 ? 7.808 -1.961 7.420 1.00 11.20 50 ASP A CA 10
ATOM 11973 C C . ASP A 1 50 ? 7.169 -0.673 6.869 1.00 71.15 50 ASP A C 10
ATOM 11974 O O . ASP A 1 50 ? 6.075 -0.699 6.298 1.00 64.40 50 ASP A O 10
ATOM 11983 N N . GLU A 1 51 ? 7.856 0.453 7.064 1.00 12.12 51 GLU A N 10
ATOM 11984 C CA . GLU A 1 51 ? 7.391 1.756 6.572 1.00 54.00 51 GLU A CA 10
ATOM 11985 C C . GLU A 1 51 ? 7.900 2.007 5.143 1.00 4.50 51 GLU A C 10
ATOM 11986 O O . GLU A 1 51 ? 9.070 2.340 4.932 1.00 23.43 51 GLU A O 10
ATOM 11998 N N . ILE A 1 52 ? 7.016 1.829 4.166 1.00 71.24 52 ILE A N 10
ATOM 11999 C CA . ILE A 1 52 ? 7.381 1.938 2.748 1.00 44.42 52 ILE A CA 10
ATOM 12000 C C . ILE A 1 52 ? 6.758 3.183 2.088 1.00 51.20 52 ILE A C 10
ATOM 12001 O O . ILE A 1 52 ? 5.608 3.535 2.356 1.00 31.12 52 ILE A O 10
ATOM 12017 N N . ILE A 1 53 ? 7.529 3.850 1.226 1.00 2.41 53 ILE A N 10
ATOM 12018 C CA . ILE A 1 53 ? 7.018 4.989 0.455 1.00 10.41 53 ILE A CA 10
ATOM 12019 C C . ILE A 1 53 ? 6.327 4.496 -0.827 1.00 41.51 53 ILE A C 10
ATOM 12020 O O . ILE A 1 53 ? 6.982 3.998 -1.748 1.00 43.42 53 ILE A O 10
ATOM 12036 N N . VAL A 1 54 ? 5.007 4.627 -0.878 1.00 65.11 54 VAL A N 10
ATOM 12037 C CA . VAL A 1 54 ? 4.213 4.080 -1.983 1.00 2.24 54 VAL A CA 10
ATOM 12038 C C . VAL A 1 54 ? 3.357 5.156 -2.669 1.00 23.11 54 VAL A C 10
ATOM 12039 O O . VAL A 1 54 ? 2.926 6.127 -2.044 1.00 61.42 54 VAL A O 10
ATOM 12052 N N . GLN A 1 55 ? 3.124 4.980 -3.967 1.00 40.25 55 GLN A N 10
ATOM 12053 C CA . GLN A 1 55 ? 2.228 5.864 -4.720 1.00 3.42 55 GLN A CA 10
ATOM 12054 C C . GLN A 1 55 ? 0.845 5.219 -4.870 1.00 64.10 55 GLN A C 10
ATOM 12055 O O . GLN A 1 55 ? 0.733 4.062 -5.280 1.00 32.43 55 GLN A O 10
ATOM 12069 N N . ALA A 1 56 ? -0.202 5.965 -4.535 1.00 71.22 56 ALA A N 10
ATOM 12070 C CA . ALA A 1 56 ? -1.571 5.456 -4.637 1.00 64.11 56 ALA A CA 10
ATOM 12071 C C . ALA A 1 56 ? -2.019 5.347 -6.103 1.00 34.34 56 ALA A C 10
ATOM 12072 O O . ALA A 1 56 ? -2.298 6.356 -6.748 1.00 13.52 56 ALA A O 10
ATOM 12079 N N . ILE A 1 57 ? -2.073 4.123 -6.625 1.00 52.22 57 ILE A N 10
ATOM 12080 C CA . ILE A 1 57 ? -2.480 3.884 -8.016 1.00 60.41 57 ILE A CA 10
ATOM 12081 C C . ILE A 1 57 ? -3.927 4.347 -8.262 1.00 53.23 57 ILE A C 10
ATOM 12082 O O . ILE A 1 57 ? -4.179 5.234 -9.079 1.00 13.00 57 ILE A O 10
ATOM 12098 N N . ASP A 1 58 ? -4.872 3.740 -7.545 1.00 12.31 58 ASP A N 10
ATOM 12099 C CA . ASP A 1 58 ? -6.290 4.107 -7.648 1.00 64.42 58 ASP A CA 10
ATOM 12100 C C . ASP A 1 58 ? -6.955 4.194 -6.269 1.00 3.03 58 ASP A C 10
ATOM 12101 O O . ASP A 1 58 ? -6.611 3.449 -5.349 1.00 72.51 58 ASP A O 10
ATOM 12110 N N . VAL A 1 59 ? -7.912 5.110 -6.141 1.00 32.32 59 VAL A N 10
ATOM 12111 C CA . VAL A 1 59 ? -8.697 5.257 -4.913 1.00 71.14 59 VAL A CA 10
ATOM 12112 C C . VAL A 1 59 ? -10.170 4.909 -5.185 1.00 73.03 59 VAL A C 10
ATOM 12113 O O . VAL A 1 59 ? -10.873 5.644 -5.876 1.00 25.35 59 VAL A O 10
ATOM 12126 N N . ARG A 1 60 ? -10.619 3.774 -4.654 1.00 61.12 60 ARG A N 10
ATOM 12127 C CA . ARG 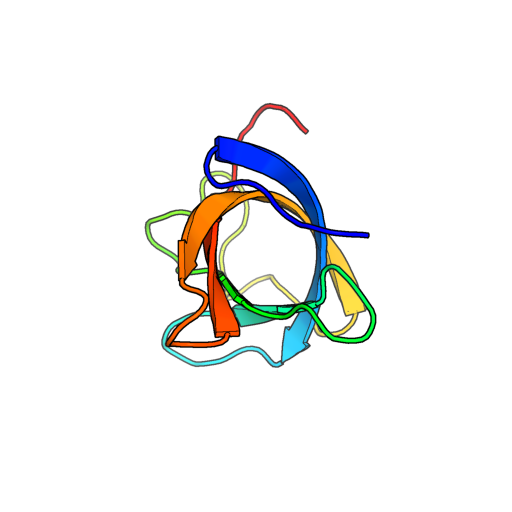A 1 60 ? -11.987 3.290 -4.890 1.00 51.40 60 ARG A CA 10
ATOM 12128 C C . ARG A 1 60 ? -12.911 3.668 -3.713 1.00 23.20 60 ARG A C 10
ATOM 12129 O O . ARG A 1 60 ? -12.931 2.974 -2.695 1.00 50.23 60 ARG A O 10
ATOM 12150 N N . PRO A 1 61 ? -13.693 4.765 -3.833 1.00 75.54 61 PRO A N 10
ATOM 12151 C CA . PRO A 1 61 ? -14.540 5.267 -2.729 1.00 34.31 61 PRO A CA 10
ATOM 12152 C C . PRO A 1 61 ? -15.568 4.233 -2.228 1.00 32.24 61 PRO A C 10
ATOM 12153 O O . PRO A 1 61 ? -15.577 3.875 -1.047 1.00 22.32 61 PRO A O 10
ATOM 12164 N N . GLU A 1 62 ? -16.427 3.758 -3.128 1.00 52.52 62 GLU A N 10
ATOM 12165 C CA . GLU A 1 62 ? -17.470 2.782 -2.779 1.00 14.24 62 GLU A CA 10
ATOM 12166 C C . GLU A 1 62 ? -16.871 1.447 -2.303 1.00 11.12 62 GLU A C 10
ATOM 12167 O O . GLU A 1 62 ? -17.363 0.827 -1.359 1.00 14.40 62 GLU A O 10
ATOM 12179 N N . LYS A 1 63 ? -15.802 1.008 -2.967 1.00 14.32 63 LYS A N 10
ATOM 12180 C CA . LYS A 1 63 ? -15.156 -0.266 -2.634 1.00 33.23 63 LYS A CA 10
ATOM 12181 C C . LYS A 1 63 ? -14.244 -0.135 -1.405 1.00 14.13 63 LYS A C 10
ATOM 12182 O O . LYS A 1 63 ? -13.864 -1.138 -0.802 1.00 43.33 63 LYS A O 10
ATOM 12201 N N . ARG A 1 64 ? -13.898 1.107 -1.044 1.00 5.30 64 ARG A N 10
ATOM 12202 C CA . ARG A 1 64 ? -13.046 1.390 0.125 1.00 24.11 64 ARG A CA 10
ATOM 12203 C C . ARG A 1 64 ? -11.645 0.769 -0.030 1.00 51.10 64 ARG A C 10
ATOM 12204 O O . ARG A 1 64 ? -10.962 0.482 0.954 1.00 4.14 64 ARG A O 10
ATOM 12225 N N . GLU A 1 65 ? -11.218 0.593 -1.281 1.00 12.43 65 GLU A N 10
ATOM 12226 C CA . GLU A 1 65 ? -9.907 0.010 -1.596 1.00 42.24 65 GLU A CA 10
ATOM 12227 C C . GLU A 1 65 ? -8.982 1.049 -2.251 1.00 50.30 65 GLU A C 10
ATOM 12228 O O . GLU A 1 65 ? -9.345 1.678 -3.247 1.00 61.00 65 GLU A O 10
ATOM 12240 N N . ILE A 1 66 ? -7.792 1.233 -1.688 1.00 22.23 66 ILE A N 10
ATOM 12241 C CA . ILE A 1 66 ? -6.775 2.112 -2.281 1.00 24.33 66 ILE A CA 10
ATOM 12242 C C . ILE A 1 66 ? -5.542 1.295 -2.700 1.00 55.54 66 ILE A C 10
ATOM 12243 O O . ILE A 1 66 ? -4.875 0.696 -1.859 1.00 53.14 66 ILE A O 10
ATOM 12259 N N . ASP A 1 67 ? -5.237 1.273 -3.994 1.00 71.12 67 ASP A N 10
ATOM 12260 C CA . ASP A 1 67 ? -4.123 0.471 -4.510 1.00 65.43 67 ASP A CA 10
ATOM 12261 C C . ASP A 1 67 ? -2.792 1.227 -4.394 1.00 74.11 67 ASP A C 10
ATOM 12262 O O . ASP A 1 67 ? -2.718 2.419 -4.689 1.00 2.31 67 ASP A O 10
ATOM 12271 N N . PHE A 1 68 ? -1.742 0.530 -3.962 1.00 55.41 68 PHE A N 10
ATOM 12272 C CA . PHE A 1 68 ? -0.418 1.146 -3.801 1.00 14.42 68 PHE A CA 10
ATOM 12273 C C . PHE A 1 68 ? 0.624 0.549 -4.759 1.00 50.41 68 PHE A C 10
ATOM 12274 O O . PHE A 1 68 ? 0.540 -0.615 -5.150 1.00 62.42 68 PHE A O 10
ATOM 12291 N N . LYS A 1 69 ? 1.606 1.372 -5.119 1.00 73.13 69 LYS A N 10
ATOM 12292 C CA . LYS A 1 69 ? 2.724 0.960 -5.975 1.00 41.33 69 LYS A CA 10
ATOM 12293 C C . LYS A 1 69 ? 4.061 1.313 -5.307 1.00 64.12 69 LYS A C 10
ATOM 12294 O O . LYS A 1 69 ? 4.176 2.347 -4.645 1.00 1.42 69 LYS A O 10
ATOM 12313 N N . TYR A 1 70 ? 5.076 0.473 -5.499 1.00 73.32 70 TYR A N 10
ATOM 12314 C CA . TYR A 1 70 ? 6.389 0.701 -4.887 1.00 14.21 70 TYR A CA 10
ATOM 12315 C C . TYR A 1 70 ? 7.269 1.584 -5.780 1.00 14.04 70 TYR A C 10
ATOM 12316 O O . TYR A 1 70 ? 7.607 1.215 -6.905 1.00 2.24 70 TYR A O 10
ATOM 12334 N N . ILE A 1 71 ? 7.637 2.751 -5.268 1.00 24.45 71 ILE A N 10
ATOM 12335 C CA . ILE A 1 71 ? 8.502 3.686 -5.992 1.00 12.53 71 ILE A CA 10
ATOM 12336 C C . ILE A 1 71 ? 9.895 3.784 -5.338 1.00 4.32 71 ILE A C 10
ATOM 12337 O O . ILE A 1 71 ? 10.009 3.917 -4.116 1.00 0.12 71 ILE A O 10
ATOM 12353 N N . PRO A 1 72 ? 10.979 3.692 -6.135 1.00 32.12 72 PRO A N 10
ATOM 12354 C CA . PRO A 1 72 ? 12.358 3.827 -5.628 1.00 50.44 72 PRO A CA 10
ATOM 12355 C C . PRO A 1 72 ? 12.694 5.275 -5.220 1.00 72.11 72 PRO A C 10
ATOM 12356 O O . PRO A 1 72 ? 13.506 5.947 -5.860 1.00 14.52 72 PRO A O 10
ATOM 12367 N N . LEU A 1 73 ? 12.055 5.756 -4.157 1.00 11.45 73 LEU A N 10
ATOM 12368 C CA . LEU A 1 73 ? 12.260 7.128 -3.684 1.00 51.11 73 LEU A CA 10
ATOM 12369 C C . LEU A 1 73 ? 13.200 7.135 -2.466 1.00 23.13 73 LEU A C 10
ATOM 12370 O O . LEU A 1 73 ? 12.857 6.619 -1.400 1.00 31.50 73 LEU A O 10
ATOM 12386 N N . GLU A 1 74 ? 14.385 7.713 -2.638 1.00 11.23 74 GLU A N 10
ATOM 12387 C CA . GLU A 1 74 ? 15.385 7.793 -1.562 1.00 55.21 74 GLU A CA 10
ATOM 12388 C C . GLU A 1 74 ? 15.680 9.258 -1.159 1.00 20.23 74 GLU A C 10
ATOM 12389 O O . GLU A 1 74 ? 15.404 9.628 0.004 1.00 38.24 74 GLU A O 10
ATOM 12401 N N . MET A 1 1 ? -6.403 14.194 6.623 1.00 63.52 1 MET A N 11
ATOM 12402 C CA . MET A 1 1 ? -5.577 13.674 5.502 1.00 75.35 1 MET A CA 11
ATOM 12403 C C . MET A 1 1 ? -6.419 12.855 4.514 1.00 73.31 1 MET A C 11
ATOM 12404 O O . MET A 1 1 ? -7.236 12.029 4.915 1.00 10.33 1 MET A O 11
ATOM 12420 N N . ASP A 1 2 ? -6.212 13.094 3.221 1.00 4.10 2 ASP A N 11
ATOM 12421 C CA . ASP A 1 2 ? -6.889 12.331 2.168 1.00 15.31 2 ASP A CA 11
ATOM 12422 C C . ASP A 1 2 ? -5.934 12.090 0.985 1.00 51.50 2 ASP A C 11
ATOM 12423 O O . ASP A 1 2 ? -4.956 12.824 0.805 1.00 2.15 2 ASP A O 11
ATOM 12432 N N . VAL A 1 3 ? -6.206 11.066 0.183 1.00 34.13 3 VAL A N 11
ATOM 12433 C CA . VAL A 1 3 ? -5.300 10.683 -0.907 1.00 4.33 3 VAL A CA 11
ATOM 12434 C C . VAL A 1 3 ? -5.943 10.845 -2.299 1.00 43.42 3 VAL A C 11
ATOM 12435 O O . VAL A 1 3 ? -7.099 10.478 -2.511 1.00 10.50 3 VAL A O 11
ATOM 12448 N N . GLU A 1 4 ? -5.177 11.404 -3.238 1.00 54.45 4 GLU A N 11
ATOM 12449 C CA . GLU A 1 4 ? -5.591 11.509 -4.646 1.00 15.03 4 GLU A CA 11
ATOM 12450 C C . GLU A 1 4 ? -4.916 10.399 -5.478 1.00 14.45 4 GLU A C 11
ATOM 12451 O O . GLU A 1 4 ? -3.801 9.974 -5.159 1.00 20.43 4 GLU A O 11
ATOM 12463 N N . PRO A 1 5 ? -5.564 9.918 -6.556 1.00 3.42 5 PRO A N 11
ATOM 12464 C CA . PRO A 1 5 ? -4.986 8.872 -7.420 1.00 33.44 5 PRO A CA 11
ATOM 12465 C C . PRO A 1 5 ? -3.694 9.331 -8.126 1.00 65.15 5 PRO A C 11
ATOM 12466 O O . PRO A 1 5 ? -3.736 9.952 -9.192 1.00 21.31 5 PRO A O 11
ATOM 12477 N N . GLY A 1 6 ? -2.551 9.032 -7.514 1.00 14.31 6 GLY A N 11
ATOM 12478 C CA . GLY A 1 6 ? -1.259 9.428 -8.072 1.00 22.53 6 GLY A CA 11
ATOM 12479 C C . GLY A 1 6 ? -0.366 10.163 -7.075 1.00 30.23 6 GLY A C 11
ATOM 12480 O O . GLY A 1 6 ? 0.678 10.702 -7.449 1.00 25.23 6 GLY A O 11
ATOM 12484 N N . LYS A 1 7 ? -0.767 10.190 -5.801 1.00 22.24 7 LYS A N 11
ATOM 12485 C CA . LYS A 1 7 ? 0.001 10.891 -4.761 1.00 72.21 7 LYS A CA 11
ATOM 12486 C C . LYS A 1 7 ? 1.098 10.007 -4.144 1.00 75.13 7 LYS A C 11
ATOM 12487 O O . LYS A 1 7 ? 0.906 8.808 -3.927 1.00 62.34 7 LYS A O 11
ATOM 12506 N N . PHE A 1 8 ? 2.241 10.626 -3.861 1.00 21.12 8 PHE A N 11
ATOM 12507 C CA . PHE A 1 8 ? 3.371 9.959 -3.203 1.00 13.02 8 PHE A CA 11
ATOM 12508 C C . PHE A 1 8 ? 3.232 10.020 -1.672 1.00 61.24 8 PHE A C 11
ATOM 12509 O O . PHE A 1 8 ? 3.103 11.101 -1.101 1.00 2.12 8 PHE A O 11
ATOM 12526 N N . TYR A 1 9 ? 3.260 8.864 -1.007 1.00 34.15 9 TYR A N 11
ATOM 12527 C CA . TYR A 1 9 ? 3.179 8.815 0.460 1.00 33.11 9 TYR A CA 11
ATOM 12528 C C . TYR A 1 9 ? 4.050 7.698 1.054 1.00 72.24 9 TYR A C 11
ATOM 12529 O O . TYR A 1 9 ? 4.497 6.788 0.354 1.00 4.24 9 TYR A O 11
ATOM 12547 N N . LYS A 1 10 ? 4.288 7.793 2.359 1.00 32.35 10 LYS A N 11
ATOM 12548 C CA . LYS A 1 10 ? 4.967 6.739 3.117 1.00 75.41 10 LYS A CA 11
ATOM 12549 C C . LYS A 1 10 ? 4.012 6.155 4.165 1.00 63.13 10 LYS A C 11
ATOM 12550 O O . LYS A 1 10 ? 3.425 6.894 4.955 1.00 43.30 10 LYS A O 11
ATOM 12569 N N . GLY A 1 11 ? 3.851 4.836 4.164 1.00 74.22 11 GLY A N 11
ATOM 12570 C CA . GLY A 1 11 ? 2.932 4.198 5.098 1.00 60.33 11 GLY A CA 11
ATOM 12571 C C . GLY A 1 11 ? 3.536 2.994 5.805 1.00 33.24 11 GLY A C 11
ATOM 12572 O O . GLY A 1 11 ? 4.620 2.534 5.452 1.00 1.12 11 GLY A O 11
ATOM 12576 N N . VAL A 1 12 ? 2.823 2.469 6.796 1.00 74.13 12 VAL A N 11
ATOM 12577 C CA . VAL A 1 12 ? 3.305 1.318 7.567 1.00 62.15 12 VAL A CA 11
ATOM 12578 C C . VAL A 1 12 ? 2.492 0.046 7.258 1.00 2.15 12 VAL A C 11
ATOM 12579 O O . VAL A 1 12 ? 1.265 0.091 7.127 1.00 52.50 12 VAL A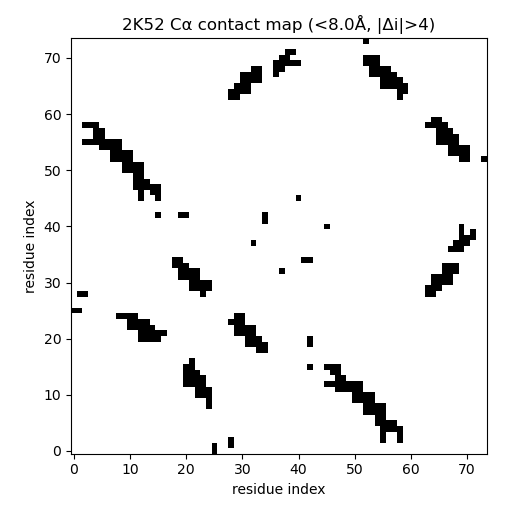 O 11
ATOM 12592 N N . VAL A 1 13 ? 3.188 -1.081 7.127 1.00 1.33 13 VAL A N 11
ATOM 12593 C CA . VAL A 1 13 ? 2.545 -2.368 6.842 1.00 73.43 13 VAL A CA 11
ATOM 12594 C C . VAL A 1 13 ? 1.807 -2.921 8.075 1.00 13.45 13 VAL A C 11
ATOM 12595 O O . VAL A 1 13 ? 2.412 -3.135 9.127 1.00 75.33 13 VAL A O 11
ATOM 12608 N N . THR A 1 14 ? 0.503 -3.159 7.933 1.00 42.50 14 THR A N 11
ATOM 12609 C CA . THR A 1 14 ? -0.312 -3.699 9.034 1.00 42.31 14 THR A CA 11
ATOM 12610 C C . THR A 1 14 ? -0.249 -5.230 9.085 1.00 54.44 14 THR A C 11
ATOM 12611 O O . THR A 1 14 ? 0.005 -5.811 10.139 1.00 14.42 14 THR A O 11
ATOM 12622 N N . ARG A 1 15 ? -0.495 -5.881 7.949 1.00 64.14 15 ARG A N 11
ATOM 12623 C CA . ARG A 1 15 ? -0.375 -7.343 7.856 1.00 70.54 15 ARG A CA 11
ATOM 12624 C C . ARG A 1 15 ? -0.032 -7.783 6.424 1.00 43.32 15 ARG A C 11
ATOM 12625 O O . ARG A 1 15 ? -0.311 -7.067 5.458 1.00 1.54 15 ARG A O 11
ATOM 12646 N N . ILE A 1 16 ? 0.563 -8.965 6.297 1.00 34.41 16 ILE A N 11
ATOM 12647 C CA . ILE A 1 16 ? 0.975 -9.497 4.992 1.00 52.41 16 ILE A CA 11
ATOM 12648 C C . ILE A 1 16 ? -0.054 -10.489 4.429 1.00 12.24 16 ILE A C 11
ATOM 12649 O O . ILE A 1 16 ? -0.301 -11.550 5.012 1.00 52.33 16 ILE A O 11
ATOM 12665 N N . GLU A 1 17 ? -0.647 -10.138 3.290 1.00 52.51 17 GLU A N 11
ATOM 12666 C CA . GLU A 1 17 ? -1.587 -11.019 2.586 1.00 3.03 17 GLU A CA 11
ATOM 12667 C C . GLU A 1 17 ? -0.858 -11.819 1.493 1.00 41.11 17 GLU A C 11
ATOM 12668 O O . GLU A 1 17 ? 0.223 -11.438 1.045 1.00 73.24 17 GLU A O 11
ATOM 12680 N N . LYS A 1 18 ? -1.455 -12.916 1.048 1.00 60.31 18 LYS A N 11
ATOM 12681 C CA . LYS A 1 18 ? -0.863 -13.730 -0.023 1.00 14.22 18 LYS A CA 11
ATOM 12682 C C . LYS A 1 18 ? -1.204 -13.165 -1.414 1.00 73.23 18 LYS A C 11
ATOM 12683 O O . LYS A 1 18 ? -0.874 -13.760 -2.441 1.00 30.41 18 LYS A O 11
ATOM 12702 N N . TYR A 1 19 ? -1.858 -12.005 -1.430 1.00 4.14 19 TYR A N 11
ATOM 12703 C CA . TYR A 1 19 ? -2.152 -11.275 -2.672 1.00 42.24 19 TYR A CA 11
ATOM 12704 C C . TYR A 1 19 ? -1.698 -9.806 -2.568 1.00 45.21 19 TYR A C 11
ATOM 12705 O O . TYR A 1 19 ? -2.016 -8.979 -3.422 1.00 11.22 19 TYR A O 11
ATOM 12723 N N . GLY A 1 20 ? -0.931 -9.499 -1.519 1.00 32.51 20 GLY A N 11
ATOM 12724 C CA . GLY A 1 20 ? -0.466 -8.135 -1.287 1.00 0.23 20 GLY A CA 11
ATOM 12725 C C . GLY A 1 20 ? -0.270 -7.821 0.193 1.00 42.01 20 GLY A C 11
ATOM 12726 O O . GLY A 1 20 ? -0.249 -8.720 1.024 1.00 21.23 20 GLY A O 11
ATOM 12730 N N . ALA A 1 21 ? -0.106 -6.549 0.527 1.00 4.10 21 ALA A N 11
ATOM 12731 C CA . ALA A 1 21 ? -0.003 -6.128 1.930 1.00 71.21 21 ALA A CA 11
ATOM 12732 C C . ALA A 1 21 ? -0.829 -4.864 2.199 1.00 63.04 21 ALA A C 11
ATOM 12733 O O . ALA A 1 21 ? -0.754 -3.894 1.446 1.00 51.11 21 ALA A O 11
ATOM 12740 N N . PHE A 1 22 ? -1.622 -4.879 3.269 1.00 74.44 22 PHE A N 11
ATOM 12741 C CA . PHE A 1 22 ? -2.419 -3.708 3.648 1.00 53.44 22 PHE A CA 11
ATOM 12742 C C . PHE A 1 22 ? -1.566 -2.673 4.389 1.00 35.00 22 PHE A C 11
ATOM 12743 O O . PHE A 1 22 ? -1.073 -2.928 5.490 1.00 11.42 22 PHE A O 11
ATOM 12760 N N . ILE A 1 23 ? -1.399 -1.508 3.779 1.00 72.22 23 ILE A N 11
ATOM 12761 C CA . ILE A 1 23 ? -0.572 -0.438 4.343 1.00 65.24 23 ILE A CA 11
ATOM 12762 C C . ILE A 1 23 ? -1.420 0.785 4.735 1.00 42.13 23 ILE A C 11
ATOM 12763 O O . ILE A 1 23 ? -2.323 1.188 4.000 1.00 44.34 23 ILE A O 11
ATOM 12779 N N . ASN A 1 24 ? -1.130 1.363 5.903 1.00 22.52 24 ASN A N 11
ATOM 12780 C CA . ASN A 1 24 ? -1.806 2.587 6.354 1.00 5.11 24 ASN A CA 11
ATOM 12781 C C . ASN A 1 24 ? -0.949 3.829 6.086 1.00 21.32 24 ASN A C 11
ATOM 12782 O O . ASN A 1 24 ? 0.164 3.949 6.600 1.00 70.14 24 ASN A O 11
ATOM 12793 N N . LEU A 1 25 ? -1.470 4.744 5.272 1.00 25.42 25 LEU A N 11
ATOM 12794 C CA . LEU A 1 25 ? -0.853 6.066 5.096 1.00 24.01 25 LEU A CA 11
ATOM 12795 C C . LEU A 1 25 ? -1.320 7.004 6.223 1.00 63.20 25 LEU A C 11
ATOM 12796 O O . LEU A 1 25 ? -0.717 8.043 6.494 1.00 23.12 25 LEU A O 11
ATOM 12812 N N . ASN A 1 26 ? -2.419 6.605 6.860 1.00 0.44 26 ASN A N 11
ATOM 12813 C CA . ASN A 1 26 ? -2.999 7.306 8.006 1.00 21.25 26 ASN A CA 11
ATOM 12814 C C . ASN A 1 26 ? -3.956 6.353 8.734 1.00 14.32 26 ASN A C 11
ATOM 12815 O O . ASN A 1 26 ? -4.385 5.354 8.155 1.00 25.43 26 ASN A O 11
ATOM 12826 N N . GLU A 1 27 ? -4.293 6.657 9.984 1.00 42.33 27 GLU A N 11
ATOM 12827 C CA . GLU A 1 27 ? -5.221 5.824 10.771 1.00 10.25 27 GLU A CA 11
ATOM 12828 C C . GLU A 1 27 ? -6.458 5.394 9.952 1.00 61.33 27 GLU A C 11
ATOM 12829 O O . GLU A 1 27 ? -6.909 4.248 10.036 1.00 50.03 27 GLU A O 11
ATOM 12841 N N . GLN A 1 28 ? -6.995 6.320 9.156 1.00 41.33 28 GLN A N 11
ATOM 12842 C CA . GLN A 1 28 ? -8.172 6.045 8.318 1.00 74.05 28 GLN A CA 11
ATOM 12843 C C . GLN A 1 28 ? -7.789 5.509 6.924 1.00 12.11 28 GLN A C 11
ATOM 12844 O O . GLN A 1 28 ? -8.506 4.687 6.353 1.00 25.20 28 GLN A O 11
ATOM 12858 N N . VAL A 1 29 ? -6.659 5.966 6.389 1.00 20.04 29 VAL A N 11
ATOM 12859 C CA . VAL A 1 29 ? -6.256 5.620 5.016 1.00 23.43 29 VAL A CA 11
ATOM 12860 C C . VAL A 1 29 ? -5.538 4.260 4.941 1.00 55.02 29 VAL A C 11
ATOM 12861 O O . VAL A 1 29 ? -4.365 4.145 5.305 1.00 53.02 29 VAL A O 11
ATOM 12874 N N . ARG A 1 30 ? -6.249 3.238 4.455 1.00 33.00 30 ARG A N 11
ATOM 12875 C CA . ARG A 1 30 ? -5.682 1.889 4.300 1.00 65.44 30 ARG A CA 11
ATOM 12876 C C . ARG A 1 30 ? -5.849 1.376 2.862 1.00 41.34 30 ARG A C 11
ATOM 12877 O O . ARG A 1 30 ? -6.954 1.379 2.314 1.00 61.11 30 ARG A O 11
ATOM 12898 N N . GLY A 1 31 ? -4.753 0.919 2.262 1.00 35.22 31 GLY A N 11
ATOM 12899 C CA . GLY A 1 31 ? -4.798 0.408 0.892 1.00 55.23 31 GLY A CA 11
ATOM 12900 C C . GLY A 1 31 ? -4.066 -0.919 0.724 1.00 22.32 31 GLY A C 11
ATOM 12901 O O . GLY A 1 31 ? -3.515 -1.461 1.683 1.00 64.30 31 GLY A O 11
ATOM 12905 N N . LEU A 1 32 ? -4.047 -1.436 -0.503 1.00 63.31 32 LEU A N 11
ATOM 12906 C CA . LEU A 1 32 ? -3.435 -2.737 -0.793 1.00 11.34 32 LEU A CA 11
ATOM 12907 C C . LEU A 1 32 ? -2.218 -2.599 -1.723 1.00 3.32 32 LEU A C 11
ATOM 12908 O O . LEU A 1 32 ? -2.333 -2.119 -2.854 1.00 10.15 32 LEU A O 11
ATOM 12924 N N . LEU A 1 33 ? -1.054 -3.012 -1.232 1.00 73.54 33 LEU A N 11
ATOM 12925 C CA . LEU A 1 33 ? 0.171 -3.052 -2.037 1.00 53.24 33 LEU A CA 11
ATOM 12926 C C . LEU A 1 33 ? 0.370 -4.453 -2.639 1.00 51.23 33 LEU A C 11
ATOM 12927 O O . LEU A 1 33 ? 0.593 -5.422 -1.915 1.00 23.53 33 LEU A O 11
ATOM 12943 N N . ARG A 1 34 ? 0.287 -4.557 -3.964 1.00 12.31 34 ARG A N 11
ATOM 12944 C CA . ARG A 1 34 ? 0.359 -5.858 -4.646 1.00 71.20 34 ARG A CA 11
ATOM 12945 C C . ARG A 1 34 ? 1.771 -6.157 -5.179 1.00 61.43 34 ARG A C 11
ATOM 12946 O O . ARG A 1 34 ? 2.473 -5.258 -5.641 1.00 22.30 34 ARG A O 11
ATOM 12967 N N . PRO A 1 35 ? 2.190 -7.443 -5.153 1.00 73.12 35 PRO A N 11
ATOM 12968 C CA . PRO A 1 35 ? 3.553 -7.854 -5.559 1.00 32.34 35 PRO A CA 11
ATOM 12969 C C . PRO A 1 35 ? 3.892 -7.486 -7.014 1.00 51.02 35 PRO A C 11
ATOM 12970 O O . PRO A 1 35 ? 5.065 -7.361 -7.378 1.00 44.33 35 PRO A O 11
ATOM 12981 N N . ARG A 1 36 ? 2.864 -7.315 -7.843 1.00 64.11 36 ARG A N 11
ATOM 12982 C CA . ARG A 1 36 ? 3.059 -6.975 -9.257 1.00 70.34 36 ARG A CA 11
ATOM 12983 C C . ARG A 1 36 ? 3.371 -5.480 -9.437 1.00 21.52 36 ARG A C 11
ATOM 12984 O O . ARG A 1 36 ? 4.077 -5.088 -10.367 1.00 34.40 36 ARG A O 11
ATOM 13005 N N . ASP A 1 37 ? 2.862 -4.657 -8.526 1.00 3.24 37 ASP A N 11
ATOM 13006 C CA . ASP A 1 37 ? 3.071 -3.206 -8.579 1.00 14.11 37 ASP A CA 11
ATOM 13007 C C . ASP A 1 37 ? 4.350 -2.794 -7.813 1.00 63.35 37 ASP A C 11
ATOM 13008 O O . ASP A 1 37 ? 4.576 -1.615 -7.533 1.00 3.04 37 ASP A O 11
ATOM 13017 N N . MET A 1 38 ? 5.194 -3.780 -7.495 1.00 55.44 38 MET A N 11
ATOM 13018 C CA . MET A 1 38 ? 6.445 -3.542 -6.761 1.00 51.54 38 MET A CA 11
ATOM 13019 C C . MET A 1 38 ? 7.653 -3.417 -7.709 1.00 73.51 38 MET A C 11
ATOM 13020 O O . MET A 1 38 ? 7.690 -4.041 -8.772 1.00 53.32 38 MET A O 11
ATOM 13034 N N . ILE A 1 39 ? 8.638 -2.606 -7.318 1.00 43.24 39 ILE A N 11
ATOM 13035 C CA . ILE A 1 39 ? 9.871 -2.441 -8.106 1.00 32.54 39 ILE A CA 11
ATOM 13036 C C . ILE A 1 39 ? 11.002 -3.362 -7.605 1.00 12.52 39 ILE A C 11
ATOM 13037 O O . ILE A 1 39 ? 11.655 -4.043 -8.397 1.00 55.22 39 ILE A O 11
ATOM 13053 N N . SER A 1 40 ? 11.227 -3.380 -6.287 1.00 33.13 40 SER A N 11
ATOM 13054 C CA . SER A 1 40 ? 12.330 -4.173 -5.696 1.00 22.24 40 SER A CA 11
ATOM 13055 C C . SER A 1 40 ? 11.849 -5.114 -4.582 1.00 51.43 40 SER A C 11
ATOM 13056 O O . SER A 1 40 ? 12.258 -6.272 -4.516 1.00 13.25 40 SER A O 11
ATOM 13064 N N . LEU A 1 41 ? 10.977 -4.615 -3.708 1.00 5.14 41 LEU A N 11
ATOM 13065 C CA . LEU A 1 41 ? 10.537 -5.383 -2.532 1.00 43.53 41 LEU A CA 11
ATOM 13066 C C . LEU A 1 41 ? 9.463 -6.429 -2.880 1.00 3.42 41 LEU A C 11
ATOM 13067 O O . LEU A 1 41 ? 8.455 -6.118 -3.511 1.00 34.21 41 LEU A O 11
ATOM 13083 N N . ARG A 1 42 ? 9.702 -7.675 -2.469 1.00 5.45 42 ARG A N 11
ATOM 13084 C CA . ARG A 1 42 ? 8.710 -8.752 -2.588 1.00 73.00 42 ARG A CA 11
ATOM 13085 C C . ARG A 1 42 ? 7.973 -8.946 -1.251 1.00 23.25 42 ARG A C 11
ATOM 13086 O O . ARG A 1 42 ? 8.525 -8.646 -0.190 1.00 64.44 42 ARG A O 11
ATOM 13107 N N . LEU A 1 43 ? 6.740 -9.464 -1.299 1.00 52.24 43 LEU A N 11
ATOM 13108 C CA . LEU A 1 43 ? 5.953 -9.723 -0.076 1.00 3.10 43 LEU A CA 11
ATOM 13109 C C . LEU A 1 43 ? 6.730 -10.624 0.894 1.00 62.41 43 LEU A C 11
ATOM 13110 O O . LEU A 1 43 ? 6.644 -10.486 2.113 1.00 54.45 43 LEU A O 11
ATOM 13126 N N . GLU A 1 44 ? 7.504 -11.532 0.316 1.00 25.50 44 GLU A N 11
ATOM 13127 C CA . GLU A 1 44 ? 8.327 -12.492 1.061 1.00 11.24 44 GLU A CA 11
ATOM 13128 C C . GLU A 1 44 ? 9.325 -11.800 2.009 1.00 65.43 44 GLU A C 11
ATOM 13129 O O . GLU A 1 44 ? 9.824 -12.411 2.957 1.00 65.14 44 GLU A O 11
ATOM 13141 N N . ASN A 1 45 ? 9.606 -10.524 1.750 1.00 35.54 45 ASN A N 11
ATOM 13142 C CA . ASN A 1 45 ? 10.606 -9.772 2.518 1.00 75.41 45 ASN A CA 11
ATOM 13143 C C . ASN A 1 45 ? 9.973 -8.603 3.297 1.00 51.03 45 ASN A C 11
ATOM 13144 O O . ASN A 1 45 ? 10.685 -7.768 3.859 1.00 33.43 45 ASN A O 11
ATOM 13155 N N . LEU A 1 46 ? 8.642 -8.553 3.335 1.00 1.13 46 LEU A N 11
ATOM 13156 C CA . LEU A 1 46 ? 7.924 -7.484 4.049 1.00 34.04 46 LEU A CA 11
ATOM 13157 C C . LEU A 1 46 ? 7.428 -7.975 5.421 1.00 74.13 46 LEU A C 11
ATOM 13158 O O . LEU A 1 46 ? 6.903 -9.082 5.537 1.00 21.20 46 LEU A O 11
ATOM 13174 N N . ASN A 1 47 ? 7.594 -7.149 6.456 1.00 31.23 47 ASN A N 11
ATOM 13175 C CA . ASN A 1 47 ? 7.171 -7.517 7.814 1.00 52.25 47 ASN A CA 11
ATOM 13176 C C . ASN A 1 47 ? 6.157 -6.506 8.373 1.00 25.14 47 ASN A C 11
ATOM 13177 O O . ASN A 1 47 ? 6.084 -5.360 7.919 1.00 2.24 47 ASN A O 11
ATOM 13188 N N . VAL A 1 48 ? 5.381 -6.930 9.364 1.00 63.51 48 VAL A N 11
ATOM 13189 C CA . VAL A 1 48 ? 4.450 -6.031 10.051 1.00 33.14 48 VAL A CA 11
ATOM 13190 C C . VAL A 1 48 ? 5.211 -4.932 10.816 1.00 33.14 48 VAL A C 11
ATOM 13191 O O . VAL A 1 48 ? 6.083 -5.222 11.638 1.00 73.41 48 VAL A O 11
ATOM 13204 N N . GLY A 1 49 ? 4.887 -3.673 10.531 1.00 13.11 49 GLY A N 11
ATOM 13205 C CA . GLY A 1 49 ? 5.536 -2.559 11.214 1.00 25.24 49 GLY A CA 11
ATOM 13206 C C . GLY A 1 49 ? 6.588 -1.838 10.371 1.00 32.04 49 GLY A C 11
ATOM 13207 O O . GLY A 1 49 ? 7.158 -0.837 10.813 1.00 22.01 49 GLY A O 11
ATOM 13211 N N . ASP A 1 50 ? 6.863 -2.338 9.163 1.00 61.31 50 ASP A N 11
ATOM 13212 C CA . ASP A 1 50 ? 7.826 -1.680 8.265 1.00 54.22 50 ASP A CA 11
ATOM 13213 C C . ASP A 1 50 ? 7.195 -0.483 7.530 1.00 70.44 50 ASP A C 11
ATOM 13214 O O . ASP A 1 50 ? 6.064 -0.562 7.046 1.00 21.20 50 ASP A O 11
ATOM 13223 N N . GLU A 1 51 ? 7.939 0.624 7.457 1.00 2.21 51 GLU A N 11
ATOM 13224 C CA . GLU A 1 51 ? 7.501 1.813 6.712 1.00 32.34 51 GLU A CA 11
ATOM 13225 C C . GLU A 1 51 ? 7.926 1.720 5.240 1.00 24.43 51 GLU A C 11
ATOM 13226 O O . GLU A 1 51 ? 9.118 1.782 4.924 1.00 14.31 51 GLU A O 11
ATOM 13238 N N . ILE A 1 52 ? 6.955 1.563 4.347 1.00 10.11 52 ILE A N 11
ATOM 13239 C CA . ILE A 1 52 ? 7.232 1.475 2.907 1.00 61.51 52 ILE A CA 11
ATOM 13240 C C . ILE A 1 52 ? 6.709 2.715 2.153 1.00 33.15 52 ILE A C 11
ATOM 13241 O O . ILE A 1 52 ? 5.602 3.194 2.409 1.00 61.33 52 ILE A O 11
ATOM 13257 N N . ILE A 1 53 ? 7.521 3.236 1.231 1.00 43.53 53 ILE A N 11
ATOM 13258 C CA . ILE A 1 53 ? 7.133 4.392 0.412 1.00 13.42 53 ILE A CA 11
ATOM 13259 C C . ILE A 1 53 ? 6.344 3.943 -0.829 1.00 74.33 53 ILE A C 11
ATOM 13260 O O . ILE A 1 53 ? 6.890 3.294 -1.725 1.00 71.23 53 ILE A O 11
ATOM 13276 N N . VAL A 1 54 ? 5.061 4.292 -0.879 1.00 2.32 54 VAL A N 11
ATOM 13277 C CA . VAL A 1 54 ? 4.177 3.832 -1.956 1.00 61.41 54 VAL A CA 11
ATOM 13278 C C . VAL A 1 54 ? 3.383 4.982 -2.595 1.00 11.40 54 VAL A C 11
ATOM 13279 O O . VAL A 1 54 ? 3.007 5.950 -1.932 1.00 10.31 54 VAL A O 11
ATOM 13292 N N . GLN A 1 55 ? 3.142 4.866 -3.896 1.00 44.24 55 GLN A N 11
ATOM 13293 C CA . GLN A 1 55 ? 2.280 5.805 -4.616 1.00 53.10 55 GLN A CA 11
ATOM 13294 C C . GLN A 1 55 ? 0.885 5.197 -4.816 1.00 2.12 55 GLN A C 11
ATOM 13295 O O . GLN A 1 55 ? 0.756 4.065 -5.291 1.00 13.35 55 GLN A O 11
ATOM 13309 N N . ALA A 1 56 ? -0.150 5.943 -4.452 1.00 72.41 56 ALA A N 11
ATOM 13310 C CA . ALA A 1 56 ? -1.531 5.475 -4.614 1.00 14.42 56 ALA A CA 11
ATOM 13311 C C . ALA A 1 56 ? -1.987 5.572 -6.077 1.00 25.25 56 ALA A C 11
ATOM 13312 O O . ALA A 1 56 ? -2.282 6.659 -6.568 1.00 64.43 56 ALA A O 11
ATOM 13319 N N . ILE A 1 57 ? -2.028 4.433 -6.769 1.00 14.11 57 ILE A N 11
ATOM 13320 C CA . ILE A 1 57 ? -2.430 4.385 -8.182 1.00 13.23 57 ILE A CA 11
ATOM 13321 C C . ILE A 1 57 ? -3.852 4.933 -8.375 1.00 21.15 57 ILE A C 11
ATOM 13322 O O . ILE A 1 57 ? -4.071 5.883 -9.131 1.00 40.12 57 ILE A O 11
ATOM 13338 N N . ASP A 1 58 ? -4.815 4.318 -7.691 1.00 4.10 58 ASP A N 11
ATOM 13339 C CA . ASP A 1 58 ? -6.213 4.760 -7.725 1.00 42.23 58 ASP A CA 11
ATOM 13340 C C . ASP A 1 58 ? -6.868 4.649 -6.341 1.00 61.43 58 ASP A C 11
ATOM 13341 O O . ASP A 1 58 ? -6.459 3.841 -5.504 1.00 1.31 58 ASP A O 11
ATOM 13350 N N . VAL A 1 59 ? -7.887 5.470 -6.111 1.00 25.03 59 VAL A N 11
ATOM 13351 C CA . VAL A 1 59 ? -8.649 5.442 -4.858 1.00 54.34 59 VAL A CA 11
ATOM 13352 C C . VAL A 1 59 ? -10.094 5.003 -5.128 1.00 44.33 59 VAL A C 11
ATOM 13353 O O . VAL A 1 59 ? -10.826 5.678 -5.856 1.00 12.34 59 VAL A O 11
ATOM 13366 N N . ARG A 1 60 ? -10.501 3.872 -4.554 1.00 34.04 60 ARG A N 11
ATOM 13367 C CA . ARG A 1 60 ? -11.838 3.315 -4.804 1.00 31.43 60 ARG A CA 11
ATOM 13368 C C . ARG A 1 60 ? -12.732 3.438 -3.552 1.00 35.12 60 ARG A C 11
ATOM 13369 O O . ARG A 1 60 ? -12.678 2.584 -2.665 1.00 43.42 60 ARG A O 11
ATOM 13390 N N . PRO A 1 61 ? -13.578 4.490 -3.466 1.00 61.13 61 PRO A N 11
ATOM 13391 C CA . PRO A 1 61 ? -14.459 4.714 -2.300 1.00 32.52 61 PRO A CA 11
ATOM 13392 C C . PRO A 1 61 ? -15.523 3.614 -2.144 1.00 50.15 61 PRO A C 11
ATOM 13393 O O . PRO A 1 61 ? -15.733 3.081 -1.053 1.00 34.31 61 PRO A O 11
ATOM 13404 N N . GLU A 1 62 ? -16.178 3.279 -3.254 1.00 60.53 62 GLU A N 11
ATOM 13405 C CA . GLU A 1 62 ? -17.199 2.220 -3.294 1.00 42.12 62 GLU A CA 11
ATOM 13406 C C . GLU A 1 62 ? -16.674 0.884 -2.728 1.00 14.24 62 GLU A C 11
ATOM 13407 O O . GLU A 1 62 ? -17.404 0.144 -2.070 1.00 34.51 62 GLU A O 11
ATOM 13419 N N . LYS A 1 63 ? -15.407 0.577 -3.007 1.00 43.52 63 LYS A N 11
ATOM 13420 C CA . LYS A 1 63 ? -14.785 -0.668 -2.536 1.00 51.25 63 LYS A CA 11
ATOM 13421 C C . LYS A 1 63 ? -13.984 -0.442 -1.243 1.00 30.34 63 LYS A C 11
ATOM 13422 O O . LYS A 1 63 ? -13.567 -1.398 -0.586 1.00 32.41 63 LYS A O 11
ATOM 13441 N N . ARG A 1 64 ? -13.775 0.831 -0.892 1.00 70.25 64 ARG A N 11
ATOM 13442 C CA . ARG A 1 64 ? -12.945 1.220 0.262 1.00 10.34 64 ARG A CA 11
ATOM 13443 C C . ARG A 1 64 ? -11.478 0.790 0.074 1.00 43.23 64 ARG A C 11
ATOM 13444 O O . ARG A 1 64 ? -10.698 0.758 1.028 1.00 22.23 64 ARG A O 11
ATOM 13465 N N . GLU A 1 65 ? -11.103 0.488 -1.167 1.00 12.50 65 GLU A N 11
ATOM 13466 C CA . GLU A 1 65 ? -9.758 -0.009 -1.481 1.00 64.23 65 GLU A CA 11
ATOM 13467 C C . GLU A 1 65 ? -8.924 1.035 -2.235 1.00 1.31 65 GLU A C 11
ATOM 13468 O O . GLU A 1 65 ? -9.390 1.642 -3.199 1.00 33.34 65 GLU A O 11
ATOM 13480 N N . ILE A 1 66 ? -7.690 1.237 -1.789 1.00 25.05 66 ILE A N 11
ATOM 13481 C CA . ILE A 1 66 ? -6.742 2.107 -2.490 1.00 43.11 66 ILE A CA 11
ATOM 13482 C C . ILE A 1 66 ? -5.586 1.274 -3.067 1.00 24.41 66 ILE A C 11
ATOM 13483 O O . ILE A 1 66 ? -5.011 0.437 -2.372 1.00 10.33 66 ILE A O 11
ATOM 13499 N N . ASP A 1 67 ? -5.246 1.509 -4.331 1.00 13.44 67 ASP A N 11
ATOM 13500 C CA . ASP A 1 67 ? -4.184 0.754 -5.000 1.00 41.24 67 ASP A CA 11
ATOM 13501 C C . ASP A 1 67 ? -2.806 1.361 -4.699 1.00 14.20 67 ASP A C 11
ATOM 13502 O O . ASP A 1 67 ? -2.581 2.549 -4.933 1.00 51.11 67 ASP A O 11
ATOM 13511 N N . PHE A 1 68 ? -1.885 0.549 -4.181 1.00 40.23 68 PHE A N 11
ATOM 13512 C CA . PHE A 1 68 ? -0.528 1.022 -3.880 1.00 43.24 68 PHE A CA 11
ATOM 13513 C C . PHE A 1 68 ? 0.515 0.445 -4.848 1.00 75.34 68 PHE A C 11
ATOM 13514 O O . PHE A 1 68 ? 0.456 -0.721 -5.237 1.00 73.25 68 PHE A O 11
ATOM 13531 N N . LYS A 1 69 ? 1.468 1.292 -5.223 1.00 23.40 69 LYS A N 11
ATOM 13532 C CA . LYS A 1 69 ? 2.603 0.902 -6.064 1.00 74.23 69 LYS A CA 11
ATOM 13533 C C . LYS A 1 69 ? 3.916 1.292 -5.374 1.00 41.34 69 LYS A C 11
ATOM 13534 O O . LYS A 1 69 ? 3.981 2.313 -4.691 1.00 61.21 69 LYS A O 11
ATOM 13553 N N . TYR A 1 70 ? 4.966 0.504 -5.561 1.00 63.04 70 TYR A N 11
ATOM 13554 C CA . TYR A 1 70 ? 6.254 0.806 -4.934 1.00 24.03 70 TYR A CA 11
ATOM 13555 C C . TYR A 1 70 ? 7.081 1.744 -5.821 1.00 32.11 70 TYR A C 11
ATOM 13556 O O . TYR A 1 70 ? 7.203 1.529 -7.025 1.00 61.41 70 TYR A O 11
ATOM 13574 N N . ILE A 1 71 ? 7.648 2.781 -5.213 1.00 24.01 71 ILE A N 11
ATOM 13575 C CA . ILE A 1 71 ? 8.455 3.767 -5.939 1.00 43.34 71 ILE A CA 11
ATOM 13576 C C . ILE A 1 71 ? 9.854 3.926 -5.315 1.00 5.24 71 ILE A C 11
ATOM 13577 O O . ILE A 1 71 ? 10.003 3.920 -4.092 1.00 5.53 71 ILE A O 11
ATOM 13593 N N . PRO A 1 72 ? 10.904 4.059 -6.153 1.00 10.25 72 PRO A N 11
ATOM 13594 C CA . PRO A 1 72 ? 12.301 4.213 -5.690 1.00 73.03 72 PRO A CA 11
ATOM 13595 C C . PRO A 1 72 ? 12.609 5.608 -5.104 1.00 4.22 72 PRO A C 11
ATOM 13596 O O . PRO A 1 72 ? 13.691 6.162 -5.328 1.00 73.11 72 PRO A O 11
ATOM 13607 N N . LEU A 1 73 ? 11.671 6.156 -4.333 1.00 42.15 73 LEU A N 11
ATOM 13608 C CA . LEU A 1 73 ? 11.860 7.457 -3.681 1.00 63.30 73 LEU A CA 11
ATOM 13609 C C . LEU A 1 73 ? 12.818 7.316 -2.488 1.00 31.13 73 LEU A C 11
ATOM 13610 O O . LEU A 1 73 ? 12.615 6.472 -1.617 1.00 31.55 73 LEU A O 11
ATOM 13626 N N . GLU A 1 74 ? 13.858 8.146 -2.452 1.00 23.23 74 GLU A N 11
ATOM 13627 C CA . GLU A 1 74 ? 14.876 8.070 -1.393 1.00 4.50 74 GLU A CA 11
ATOM 13628 C C . GLU A 1 74 ? 15.062 9.418 -0.664 1.00 4.32 74 GLU A C 11
ATOM 13629 O O . GLU A 1 74 ? 15.180 10.466 -1.339 1.00 37.21 74 GLU A O 11
ATOM 13641 N N . MET A 1 1 ? -6.299 16.117 5.239 1.00 1.44 1 MET A N 12
ATOM 13642 C CA . MET A 1 1 ? -5.595 15.044 4.484 1.00 61.24 1 MET A CA 12
ATOM 13643 C C . MET A 1 1 ? -6.550 14.307 3.531 1.00 73.34 1 MET A C 12
ATOM 13644 O O . MET A 1 1 ? -7.328 13.454 3.959 1.00 63.53 1 MET A O 12
ATOM 13660 N N . ASP A 1 2 ? -6.506 14.646 2.246 1.00 55.21 2 ASP A N 12
ATOM 13661 C CA . ASP A 1 2 ? -7.301 13.939 1.233 1.00 34.30 2 ASP A CA 12
ATOM 13662 C C . ASP A 1 2 ? -6.381 13.196 0.248 1.00 54.54 2 ASP A C 12
ATOM 13663 O O . ASP A 1 2 ? -5.464 13.786 -0.326 1.00 64.23 2 ASP A O 12
ATOM 13672 N N . VAL A 1 3 ? -6.625 11.903 0.059 1.00 0.42 3 VAL A N 12
ATOM 13673 C CA . VAL A 1 3 ? -5.772 11.067 -0.797 1.00 40.34 3 VAL A CA 12
ATOM 13674 C C . VAL A 1 3 ? -6.248 11.083 -2.258 1.00 53.21 3 VAL A C 12
ATOM 13675 O O . VAL A 1 3 ? -7.422 10.833 -2.543 1.00 31.14 3 VAL A O 12
ATOM 13688 N N . GLU A 1 4 ? -5.330 11.379 -3.176 1.00 42.13 4 GLU A N 12
ATOM 13689 C CA . GLU A 1 4 ? -5.642 11.413 -4.610 1.00 41.31 4 GLU A CA 12
ATOM 13690 C C . GLU A 1 4 ? -4.868 10.330 -5.379 1.00 3.13 4 GLU A C 12
ATOM 13691 O O . GLU A 1 4 ? -3.684 10.093 -5.117 1.00 62.22 4 GLU A O 12
ATOM 13703 N N . PRO A 1 5 ? -5.526 9.664 -6.349 1.00 53.53 5 PRO A N 12
ATOM 13704 C CA . PRO A 1 5 ? -4.898 8.597 -7.151 1.00 21.23 5 PRO A CA 12
ATOM 13705 C C . PRO A 1 5 ? -3.695 9.092 -7.982 1.00 55.33 5 PRO A C 12
ATOM 13706 O O . PRO A 1 5 ? -3.855 9.591 -9.097 1.00 42.33 5 PRO A O 12
ATOM 13717 N N . GLY A 1 6 ? -2.493 8.949 -7.431 1.00 33.11 6 GLY A N 12
ATOM 13718 C CA . GLY A 1 6 ? -1.283 9.389 -8.121 1.00 63.14 6 GLY A CA 12
ATOM 13719 C C . GLY A 1 6 ? -0.275 10.067 -7.191 1.00 64.24 6 GLY A C 12
ATOM 13720 O O . GLY A 1 6 ? 0.880 10.275 -7.565 1.00 2.21 6 GLY A O 12
ATOM 13724 N N . LYS A 1 7 ? -0.710 10.407 -5.977 1.00 72.12 7 LYS A N 12
ATOM 13725 C CA . LYS A 1 7 ? 0.145 11.118 -5.013 1.00 4.30 7 LYS A CA 12
ATOM 13726 C C . LYS A 1 7 ? 1.136 10.177 -4.297 1.00 32.34 7 LYS A C 12
ATOM 13727 O O . LYS A 1 7 ? 0.859 8.991 -4.093 1.00 21.20 7 LYS A O 12
ATOM 13746 N N . PHE A 1 8 ? 2.290 10.726 -3.917 1.00 51.34 8 PHE A N 12
ATOM 13747 C CA . PHE A 1 8 ? 3.336 9.967 -3.216 1.00 52.02 8 PHE A CA 12
ATOM 13748 C C . PHE A 1 8 ? 3.189 10.085 -1.686 1.00 63.10 8 PHE A C 12
ATOM 13749 O O . PHE A 1 8 ? 3.047 11.187 -1.152 1.00 53.45 8 PHE A O 12
ATOM 13766 N N . TYR A 1 9 ? 3.228 8.948 -0.983 1.00 53.35 9 TYR A N 12
ATOM 13767 C CA . TYR A 1 9 ? 3.120 8.934 0.487 1.00 62.44 9 TYR A CA 12
ATOM 13768 C C . TYR A 1 9 ? 4.096 7.924 1.119 1.00 14.01 9 TYR A C 12
ATOM 13769 O O . TYR A 1 9 ? 4.655 7.066 0.436 1.00 43.21 9 TYR A O 12
ATOM 13787 N N . LYS A 1 10 ? 4.300 8.040 2.432 1.00 43.31 10 LYS A N 12
ATOM 13788 C CA . LYS A 1 10 ? 4.991 7.000 3.209 1.00 13.03 10 LYS A CA 12
ATOM 13789 C C . LYS A 1 10 ? 3.987 6.255 4.101 1.00 24.24 10 LYS A C 12
ATOM 13790 O O . LYS A 1 10 ? 3.301 6.865 4.928 1.00 4.11 10 LYS A O 12
ATOM 13809 N N . GLY A 1 11 ? 3.903 4.943 3.940 1.00 55.45 11 GLY A N 12
ATOM 13810 C CA . GLY A 1 11 ? 2.980 4.149 4.739 1.00 43.22 11 GLY A CA 12
ATOM 13811 C C . GLY A 1 11 ? 3.656 2.991 5.462 1.00 31.40 11 GLY A C 12
ATOM 13812 O O . GLY A 1 11 ? 4.790 2.636 5.155 1.00 13.31 11 GLY A O 12
ATOM 13816 N N . VAL A 1 12 ? 2.957 2.397 6.424 1.00 30.43 12 VAL A N 12
ATOM 13817 C CA . VAL A 1 12 ? 3.500 1.274 7.195 1.00 41.02 12 VAL A CA 12
ATOM 13818 C C . VAL A 1 12 ? 2.749 -0.037 6.896 1.00 23.11 12 VAL A C 12
ATOM 13819 O O . VAL A 1 12 ? 1.514 -0.063 6.839 1.00 41.53 12 VAL A O 12
ATOM 13832 N N . VAL A 1 13 ? 3.503 -1.118 6.693 1.00 5.12 13 VAL A N 12
ATOM 13833 C CA . VAL A 1 13 ? 2.923 -2.442 6.439 1.00 32.31 13 VAL A CA 12
ATOM 13834 C C . VAL A 1 13 ? 2.217 -2.994 7.688 1.00 14.34 13 VAL A C 12
ATOM 13835 O O . VAL A 1 13 ? 2.834 -3.163 8.739 1.00 0.40 13 VAL A O 12
ATOM 13848 N N . THR A 1 14 ? 0.922 -3.280 7.559 1.00 32.44 14 THR A N 12
ATOM 13849 C CA . THR A 1 14 ? 0.106 -3.748 8.691 1.00 63.23 14 THR A CA 12
ATOM 13850 C C . THR A 1 14 ? -0.067 -5.272 8.694 1.00 52.33 14 THR A C 12
ATOM 13851 O O . THR A 1 14 ? 0.072 -5.916 9.731 1.00 2.25 14 THR A O 12
ATOM 13862 N N . ARG A 1 15 ? -0.384 -5.854 7.540 1.00 20.32 15 ARG A N 12
ATOM 13863 C CA . ARG A 1 15 ? -0.527 -7.313 7.438 1.00 51.30 15 ARG A CA 12
ATOM 13864 C C . ARG A 1 15 ? -0.092 -7.836 6.064 1.00 73.20 15 ARG A C 12
ATOM 13865 O O . ARG A 1 15 ? -0.299 -7.180 5.041 1.00 53.22 15 ARG A O 12
ATOM 13886 N N . ILE A 1 16 ? 0.508 -9.024 6.059 1.00 31.05 16 ILE A N 12
ATOM 13887 C CA . ILE A 1 16 ? 0.971 -9.664 4.825 1.00 51.30 16 ILE A CA 12
ATOM 13888 C C . ILE A 1 16 ? -0.068 -10.670 4.298 1.00 61.34 16 ILE A C 12
ATOM 13889 O O . ILE A 1 16 ? -0.352 -11.686 4.940 1.00 33.14 16 ILE A O 12
ATOM 13905 N N . GLU A 1 17 ? -0.642 -10.376 3.137 1.00 53.11 17 GLU A N 12
ATOM 13906 C CA . GLU A 1 17 ? -1.584 -11.289 2.484 1.00 44.22 17 GLU A CA 12
ATOM 13907 C C . GLU A 1 17 ? -0.949 -11.939 1.244 1.00 62.50 17 GLU A C 12
ATOM 13908 O O . GLU A 1 17 ? -0.054 -11.369 0.613 1.00 50.13 17 GLU A O 12
ATOM 13920 N N . LYS A 1 18 ? -1.435 -13.121 0.883 1.00 63.33 18 LYS A N 12
ATOM 13921 C CA . LYS A 1 18 ? -0.928 -13.850 -0.287 1.00 20.34 18 LYS A CA 12
ATOM 13922 C C . LYS A 1 18 ? -1.249 -13.124 -1.608 1.00 3.33 18 LYS A C 12
ATOM 13923 O O . LYS A 1 18 ? -0.823 -13.548 -2.682 1.00 62.31 18 LYS A O 12
ATOM 13942 N N . TYR A 1 19 ? -2.002 -12.028 -1.518 1.00 51.03 19 TYR A N 12
ATOM 13943 C CA . TYR A 1 19 ? -2.355 -11.210 -2.687 1.00 25.43 19 TYR A CA 12
ATOM 13944 C C . TYR A 1 19 ? -1.898 -9.750 -2.512 1.00 3.34 19 TYR A C 12
ATOM 13945 O O . TYR A 1 19 ? -2.329 -8.859 -3.248 1.00 41.35 19 TYR A O 12
ATOM 13963 N N . GLY A 1 20 ? -1.018 -9.516 -1.535 1.00 73.21 20 GLY A N 12
ATOM 13964 C CA . GLY A 1 20 ? -0.499 -8.174 -1.285 1.00 62.24 20 GLY A CA 12
ATOM 13965 C C . GLY A 1 20 ? -0.414 -7.824 0.200 1.00 73.22 20 GLY A C 12
ATOM 13966 O O . GLY A 1 20 ? -0.975 -8.516 1.041 1.00 24.34 20 GLY A O 12
ATOM 13970 N N . ALA A 1 21 ? 0.288 -6.742 0.522 1.00 21.34 21 ALA A N 12
ATOM 13971 C CA . ALA A 1 21 ? 0.413 -6.282 1.910 1.00 15.40 21 ALA A CA 12
ATOM 13972 C C . ALA A 1 21 ? -0.414 -5.010 2.157 1.00 1.20 21 ALA A C 12
ATOM 13973 O O . ALA A 1 21 ? -0.270 -4.018 1.443 1.00 42.25 21 ALA A O 12
ATOM 13980 N N . PHE A 1 22 ? -1.277 -5.037 3.169 1.00 11.44 22 PHE A N 12
ATOM 13981 C CA . PHE A 1 22 ? -2.098 -3.865 3.507 1.00 61.22 22 PHE A CA 12
ATOM 13982 C C . PHE A 1 22 ? -1.283 -2.811 4.267 1.00 61.43 22 PHE A C 12
ATOM 13983 O O . PHE A 1 22 ? -0.578 -3.130 5.222 1.00 21.23 22 PHE A O 12
ATOM 14000 N N . ILE A 1 23 ? -1.406 -1.553 3.850 1.00 53.22 23 ILE A N 12
ATOM 14001 C CA . ILE A 1 23 ? -0.575 -0.465 4.385 1.00 63.44 23 ILE A CA 12
ATOM 14002 C C . ILE A 1 23 ? -1.414 0.713 4.918 1.00 62.22 23 ILE A C 12
ATOM 14003 O O . ILE A 1 23 ? -2.412 1.103 4.313 1.00 24.41 23 ILE A O 12
ATOM 14019 N N . ASN A 1 24 ? -0.996 1.269 6.060 1.00 41.02 24 ASN A N 12
ATOM 14020 C CA . ASN A 1 24 ? -1.608 2.489 6.612 1.00 5.00 24 ASN A CA 12
ATOM 14021 C C . ASN A 1 24 ? -0.795 3.739 6.250 1.00 22.31 24 ASN A C 12
ATOM 14022 O O . ASN A 1 24 ? 0.394 3.824 6.559 1.00 52.54 24 ASN A O 12
ATOM 14033 N N . LEU A 1 25 ? -1.437 4.704 5.592 1.00 32.25 25 LEU A N 12
ATOM 14034 C CA . LEU A 1 25 ? -0.850 6.041 5.429 1.00 41.12 25 LEU A CA 12
ATOM 14035 C C . LEU A 1 25 ? -1.196 6.896 6.654 1.00 54.45 25 LEU A C 12
ATOM 14036 O O . LEU A 1 25 ? -0.406 7.724 7.112 1.00 73.11 25 LEU A O 12
ATOM 14052 N N . ASN A 1 26 ? -2.392 6.651 7.173 1.00 22.32 26 ASN A N 12
ATOM 14053 C CA . ASN A 1 26 ? -2.928 7.331 8.350 1.00 24.40 26 ASN A CA 12
ATOM 14054 C C . ASN A 1 26 ? -4.017 6.445 8.978 1.00 14.40 26 ASN A C 12
ATOM 14055 O O . ASN A 1 26 ? -4.496 5.515 8.334 1.00 12.45 26 ASN A O 12
ATOM 14066 N N . GLU A 1 27 ? -4.402 6.726 10.221 1.00 40.41 27 GLU A N 12
ATOM 14067 C CA . GLU A 1 27 ? -5.425 5.926 10.923 1.00 64.03 27 GLU A CA 12
ATOM 14068 C C . GLU A 1 27 ? -6.655 5.633 10.033 1.00 54.52 27 GLU A C 12
ATOM 14069 O O . GLU A 1 27 ? -7.082 4.486 9.897 1.00 13.15 27 GLU A O 12
ATOM 14081 N N . GLN A 1 28 ? -7.207 6.679 9.420 1.00 11.33 28 GLN A N 12
ATOM 14082 C CA . GLN A 1 28 ? -8.418 6.548 8.591 1.00 35.42 28 GLN A CA 12
ATOM 14083 C C . GLN A 1 28 ? -8.103 6.103 7.146 1.00 55.13 28 GLN A C 12
ATOM 14084 O O . GLN A 1 28 ? -9.016 5.890 6.347 1.00 2.42 28 GLN A O 12
ATOM 14098 N N . VAL A 1 29 ? -6.817 5.953 6.814 1.00 10.11 29 VAL A N 12
ATOM 14099 C CA . VAL A 1 29 ? -6.404 5.604 5.442 1.00 75.14 29 VAL A CA 12
ATOM 14100 C C . VAL A 1 29 ? -5.599 4.288 5.392 1.00 35.54 29 VAL A C 12
ATOM 14101 O O . VAL A 1 29 ? -4.421 4.254 5.761 1.00 31.41 29 VAL A O 12
ATOM 14114 N N . ARG A 1 30 ? -6.238 3.216 4.914 1.00 63.41 30 ARG A N 12
ATOM 14115 C CA . ARG A 1 30 ? -5.585 1.903 4.785 1.00 31.13 30 ARG A CA 12
ATOM 14116 C C . ARG A 1 30 ? -5.847 1.298 3.395 1.00 70.24 30 ARG A C 12
ATOM 14117 O O . ARG A 1 30 ? -6.993 1.214 2.954 1.00 14.41 30 ARG A O 12
ATOM 14138 N N . GLY A 1 31 ? -4.787 0.873 2.711 1.00 73.12 31 GLY A N 12
ATOM 14139 C CA . GLY A 1 31 ? -4.935 0.308 1.370 1.00 55.23 31 GLY A CA 12
ATOM 14140 C C . GLY A 1 31 ? -4.150 -0.985 1.166 1.00 61.41 31 GLY A C 12
ATOM 14141 O O . GLY A 1 31 ? -3.729 -1.621 2.133 1.00 4.05 31 GLY A O 12
ATOM 14145 N N . LEU A 1 32 ? -3.934 -1.364 -0.096 1.00 25.24 32 LEU A N 12
ATOM 14146 C CA . LEU A 1 32 ? -3.279 -2.638 -0.431 1.00 71.42 32 LEU A CA 12
ATOM 14147 C C . LEU A 1 32 ? -2.107 -2.452 -1.413 1.00 45.42 32 LEU A C 12
ATOM 14148 O O . LEU A 1 32 ? -2.230 -1.767 -2.428 1.00 23.52 32 LEU A O 12
ATOM 14164 N N . LEU A 1 33 ? -0.977 -3.079 -1.097 1.00 32.21 33 LEU A N 12
ATOM 14165 C CA . LEU A 1 33 ? 0.201 -3.093 -1.976 1.00 45.22 33 LEU A CA 12
ATOM 14166 C C . LEU A 1 33 ? 0.415 -4.500 -2.560 1.00 63.33 33 LEU A C 12
ATOM 14167 O O . LEU A 1 33 ? 0.729 -5.442 -1.835 1.00 23.02 33 LEU A O 12
ATOM 14183 N N . ARG A 1 34 ? 0.250 -4.639 -3.874 1.00 63.52 34 ARG A N 12
ATOM 14184 C CA . ARG A 1 34 ? 0.286 -5.960 -4.530 1.00 3.13 34 ARG A CA 12
ATOM 14185 C C . ARG A 1 34 ? 1.673 -6.294 -5.114 1.00 40.24 34 ARG A C 12
ATOM 14186 O O . ARG A 1 34 ? 2.431 -5.399 -5.483 1.00 51.33 34 ARG A O 12
ATOM 14207 N N . PRO A 1 35 ? 2.007 -7.601 -5.239 1.00 3.34 35 PRO A N 12
ATOM 14208 C CA . PRO A 1 35 ? 3.326 -8.046 -5.736 1.00 70.13 35 PRO A CA 12
ATOM 14209 C C . PRO A 1 35 ? 3.648 -7.539 -7.155 1.00 2.22 35 PRO A C 12
ATOM 14210 O O . PRO A 1 35 ? 4.806 -7.255 -7.471 1.00 22.12 35 PRO A O 12
ATOM 14221 N N . ARG A 1 36 ? 2.625 -7.422 -8.005 1.00 61.11 36 ARG A N 12
ATOM 14222 C CA . ARG A 1 36 ? 2.811 -6.893 -9.366 1.00 53.12 36 ARG A CA 12
ATOM 14223 C C . ARG A 1 36 ? 3.153 -5.392 -9.349 1.00 42.35 36 ARG A C 12
ATOM 14224 O O . ARG A 1 36 ? 3.763 -4.871 -10.287 1.00 2.33 36 ARG A O 12
ATOM 14245 N N . ASP A 1 37 ? 2.752 -4.703 -8.279 1.00 1.23 37 ASP A N 12
ATOM 14246 C CA . ASP A 1 37 ? 3.050 -3.276 -8.110 1.00 54.31 37 ASP A CA 12
ATOM 14247 C C . ASP A 1 37 ? 4.367 -3.064 -7.334 1.00 52.55 37 ASP A C 12
ATOM 14248 O O . ASP A 1 37 ? 4.743 -1.935 -7.019 1.00 72.40 37 ASP A O 12
ATOM 14257 N N . MET A 1 38 ? 5.070 -4.160 -7.041 1.00 32.43 38 MET A N 12
ATOM 14258 C CA . MET A 1 38 ? 6.354 -4.101 -6.328 1.00 4.53 38 MET A CA 12
ATOM 14259 C C . MET A 1 38 ? 7.541 -4.066 -7.308 1.00 34.25 38 MET A C 12
ATOM 14260 O O . MET A 1 38 ? 7.518 -4.723 -8.351 1.00 4.33 38 MET A O 12
ATOM 14274 N N . ILE A 1 39 ? 8.577 -3.294 -6.970 1.00 14.31 39 ILE A N 12
ATOM 14275 C CA . ILE A 1 39 ? 9.785 -3.207 -7.809 1.00 13.41 39 ILE A CA 12
ATOM 14276 C C . ILE A 1 39 ? 10.961 -3.995 -7.198 1.00 51.34 39 ILE A C 12
ATOM 14277 O O . ILE A 1 39 ? 11.246 -5.120 -7.611 1.00 53.11 39 ILE A O 12
ATOM 14293 N N . SER A 1 40 ? 11.643 -3.398 -6.217 1.00 23.14 40 SER A N 12
ATOM 14294 C CA . SER A 1 40 ? 12.798 -4.038 -5.567 1.00 61.14 40 SER A CA 12
ATOM 14295 C C . SER A 1 40 ? 12.352 -5.092 -4.547 1.00 31.33 40 SER A C 12
ATOM 14296 O O . SER A 1 40 ? 12.747 -6.255 -4.622 1.00 3.13 40 SER A O 12
ATOM 14304 N N . LEU A 1 41 ? 11.521 -4.672 -3.593 1.00 14.10 41 LEU A N 12
ATOM 14305 C CA . LEU A 1 41 ? 11.014 -5.568 -2.549 1.00 64.05 41 LEU A CA 12
ATOM 14306 C C . LEU A 1 41 ? 9.840 -6.420 -3.050 1.00 44.43 41 LEU A C 12
ATOM 14307 O O . LEU A 1 41 ? 9.002 -5.953 -3.816 1.00 74.25 41 LEU A O 12
ATOM 14323 N N . ARG A 1 42 ? 9.796 -7.675 -2.617 1.00 74.24 42 ARG A N 12
ATOM 14324 C CA . ARG A 1 42 ? 8.653 -8.558 -2.872 1.00 71.11 42 ARG A CA 12
ATOM 14325 C C . ARG A 1 42 ? 7.962 -8.928 -1.551 1.00 22.45 42 ARG A C 12
ATOM 14326 O O . ARG A 1 42 ? 8.551 -8.776 -0.479 1.00 60.10 42 ARG A O 12
ATOM 14347 N N . LEU A 1 43 ? 6.721 -9.427 -1.628 1.00 63.33 43 LEU A N 12
ATOM 14348 C CA . LEU A 1 43 ? 5.961 -9.826 -0.425 1.00 22.23 43 LEU A CA 12
ATOM 14349 C C . LEU A 1 43 ? 6.791 -10.742 0.489 1.00 42.31 43 LEU A C 12
ATOM 14350 O O . LEU A 1 43 ? 6.628 -10.740 1.709 1.00 54.23 43 LEU A O 12
ATOM 14366 N N . GLU A 1 44 ? 7.686 -11.507 -0.129 1.00 31.42 44 GLU A N 12
ATOM 14367 C CA . GLU A 1 44 ? 8.525 -12.489 0.569 1.00 73.32 44 GLU A CA 12
ATOM 14368 C C . GLU A 1 44 ? 9.338 -11.864 1.720 1.00 11.40 44 GLU A C 12
ATOM 14369 O O . GLU A 1 44 ? 9.571 -12.508 2.745 1.00 55.44 44 GLU A O 12
ATOM 14381 N N . ASN A 1 45 ? 9.750 -10.604 1.552 1.00 43.21 45 ASN A N 12
ATOM 14382 C CA . ASN A 1 45 ? 10.678 -9.951 2.493 1.00 44.00 45 ASN A CA 12
ATOM 14383 C C . ASN A 1 45 ? 10.016 -8.807 3.288 1.00 23.01 45 ASN A C 12
ATOM 14384 O O . ASN A 1 45 ? 10.702 -8.027 3.954 1.00 32.54 45 ASN A O 12
ATOM 14395 N N . LEU A 1 46 ? 8.691 -8.709 3.228 1.00 3.33 46 LEU A N 12
ATOM 14396 C CA . LEU A 1 46 ? 7.976 -7.617 3.905 1.00 24.24 46 LEU A CA 12
ATOM 14397 C C . LEU A 1 46 ? 7.541 -8.022 5.321 1.00 13.14 46 LEU A C 12
ATOM 14398 O O . LEU A 1 46 ? 7.062 -9.137 5.543 1.00 35.50 46 LEU A O 12
ATOM 14414 N N . ASN A 1 47 ? 7.711 -7.112 6.284 1.00 31.31 47 ASN A N 12
ATOM 14415 C CA . ASN A 1 47 ? 7.369 -7.392 7.685 1.00 21.10 47 ASN A CA 12
ATOM 14416 C C . ASN A 1 47 ? 6.385 -6.356 8.250 1.00 15.42 47 ASN A C 12
ATOM 14417 O O . ASN A 1 47 ? 6.391 -5.186 7.856 1.00 21.23 47 ASN A O 12
ATOM 14428 N N . VAL A 1 48 ? 5.542 -6.795 9.182 1.00 22.41 48 VAL A N 12
ATOM 14429 C CA . VAL A 1 48 ? 4.564 -5.916 9.827 1.00 63.13 48 VAL A CA 12
ATOM 14430 C C . VAL A 1 48 ? 5.267 -4.855 10.687 1.00 12.42 48 VAL A C 12
ATOM 14431 O O . VAL A 1 48 ? 5.872 -5.173 11.712 1.00 24.10 48 VAL A O 12
ATOM 14444 N N . GLY A 1 49 ? 5.167 -3.594 10.274 1.00 33.24 49 GLY A N 12
ATOM 14445 C CA . GLY A 1 49 ? 5.864 -2.511 10.965 1.00 73.44 49 GLY A CA 12
ATOM 14446 C C . GLY A 1 49 ? 6.917 -1.815 10.103 1.00 41.32 49 GLY A C 12
ATOM 14447 O O . GLY A 1 49 ? 7.472 -0.789 10.503 1.00 21.21 49 GLY A O 12
ATOM 14451 N N . ASP A 1 50 ? 7.208 -2.366 8.922 1.00 5.34 50 ASP A N 12
ATOM 14452 C CA . ASP A 1 50 ? 8.130 -1.719 7.981 1.00 4.34 50 ASP A CA 12
ATOM 14453 C C . ASP A 1 50 ? 7.462 -0.522 7.276 1.00 33.22 50 ASP A C 12
ATOM 14454 O O . ASP A 1 50 ? 6.501 -0.688 6.519 1.00 43.42 50 ASP A O 12
ATOM 14463 N N . GLU A 1 51 ? 7.961 0.685 7.549 1.00 3.41 51 GLU A N 12
ATOM 14464 C CA . GLU A 1 51 ? 7.470 1.902 6.889 1.00 33.10 51 GLU A CA 12
ATOM 14465 C C . GLU A 1 51 ? 8.155 2.108 5.527 1.00 61.41 51 GLU A C 12
ATOM 14466 O O . GLU A 1 51 ? 9.370 2.298 5.452 1.00 20.45 51 GLU A O 12
ATOM 14478 N N . ILE A 1 52 ? 7.370 2.069 4.455 1.00 32.41 52 ILE A N 12
ATOM 14479 C CA . ILE A 1 52 ? 7.900 2.200 3.090 1.00 22.15 52 ILE A CA 12
ATOM 14480 C C . ILE A 1 52 ? 7.220 3.357 2.331 1.00 20.24 52 ILE A C 12
ATOM 14481 O O . ILE A 1 52 ? 6.055 3.677 2.576 1.00 53.12 52 ILE A O 12
ATOM 14497 N N . ILE A 1 53 ? 7.955 3.987 1.415 1.00 53.34 53 ILE A N 12
ATOM 14498 C CA . ILE A 1 53 ? 7.396 5.054 0.576 1.00 42.22 53 ILE A CA 12
ATOM 14499 C C . ILE A 1 53 ? 6.651 4.462 -0.632 1.00 41.51 53 ILE A C 12
ATOM 14500 O O . ILE A 1 53 ? 7.258 3.870 -1.527 1.00 51.04 53 ILE A O 12
ATOM 14516 N N . VAL A 1 54 ? 5.329 4.621 -0.644 1.00 50.12 54 VAL A N 12
ATOM 14517 C CA . VAL A 1 54 ? 4.482 4.048 -1.696 1.00 72.02 54 VAL A CA 12
ATOM 14518 C C . VAL A 1 54 ? 3.597 5.112 -2.364 1.00 75.44 54 VAL A C 12
ATOM 14519 O O . VAL A 1 54 ? 3.161 6.072 -1.726 1.00 2.55 54 VAL A O 12
ATOM 14532 N N . GLN A 1 55 ? 3.335 4.930 -3.653 1.00 2.41 55 GLN A N 12
ATOM 14533 C CA . GLN A 1 55 ? 2.485 5.852 -4.411 1.00 4.34 55 GLN A CA 12
ATOM 14534 C C . GLN A 1 55 ? 1.049 5.318 -4.515 1.00 74.35 55 GLN A C 12
ATOM 14535 O O . GLN A 1 55 ? 0.832 4.173 -4.921 1.00 65.30 55 GLN A O 12
ATOM 14549 N N . ALA A 1 56 ? 0.074 6.150 -4.150 1.00 52.12 56 ALA A N 12
ATOM 14550 C CA . ALA A 1 56 ? -1.341 5.766 -4.223 1.00 44.33 56 ALA A CA 12
ATOM 14551 C C . ALA A 1 56 ? -1.811 5.665 -5.682 1.00 71.33 56 ALA A C 12
ATOM 14552 O O . ALA A 1 56 ? -1.905 6.672 -6.381 1.00 14.23 56 ALA A O 12
ATOM 14559 N N . ILE A 1 57 ? -2.098 4.450 -6.136 1.00 41.23 57 ILE A N 12
ATOM 14560 C CA . ILE A 1 57 ? -2.491 4.218 -7.533 1.00 32.34 57 ILE A CA 12
ATOM 14561 C C . ILE A 1 57 ? -3.942 4.650 -7.789 1.00 42.50 57 ILE A C 12
ATOM 14562 O O . ILE A 1 57 ? -4.199 5.597 -8.534 1.00 31.43 57 ILE A O 12
ATOM 14578 N N . ASP A 1 58 ? -4.885 3.942 -7.166 1.00 22.51 58 ASP A N 12
ATOM 14579 C CA . ASP A 1 58 ? -6.317 4.218 -7.335 1.00 34.33 58 ASP A CA 12
ATOM 14580 C C . ASP A 1 58 ? -7.038 4.337 -5.982 1.00 63.21 58 ASP A C 12
ATOM 14581 O O . ASP A 1 58 ? -6.694 3.648 -5.018 1.00 34.21 58 ASP A O 12
ATOM 14590 N N . VAL A 1 59 ? -8.045 5.210 -5.922 1.00 22.35 59 VAL A N 12
ATOM 14591 C CA . VAL A 1 59 ? -8.875 5.371 -4.722 1.00 44.22 59 VAL A CA 12
ATOM 14592 C C . VAL A 1 59 ? -10.350 5.101 -5.059 1.00 61.43 59 VAL A C 12
ATOM 14593 O O . VAL A 1 59 ? -11.018 5.932 -5.675 1.00 14.33 59 VAL A O 12
ATOM 14606 N N . ARG A 1 60 ? -10.845 3.934 -4.654 1.00 12.24 60 ARG A N 12
ATOM 14607 C CA . ARG A 1 60 ? -12.201 3.490 -5.006 1.00 22.15 60 ARG A CA 12
ATOM 14608 C C . ARG A 1 60 ? -13.155 3.571 -3.800 1.00 74.33 60 ARG A C 12
ATOM 14609 O O . ARG A 1 60 ? -13.157 2.682 -2.944 1.00 40.32 60 ARG A O 12
ATOM 14630 N N . PRO A 1 61 ? -13.984 4.633 -3.717 1.00 71.03 61 PRO A N 12
ATOM 14631 C CA . PRO A 1 61 ? -14.925 4.822 -2.597 1.00 1.13 61 PRO A CA 12
ATOM 14632 C C . PRO A 1 61 ? -16.003 3.727 -2.535 1.00 54.22 61 PRO A C 12
ATOM 14633 O O . PRO A 1 61 ? -16.173 3.068 -1.510 1.00 52.32 61 PRO A O 12
ATOM 14644 N N . GLU A 1 62 ? -16.711 3.530 -3.651 1.00 62.24 62 GLU A N 12
ATOM 14645 C CA . GLU A 1 62 ? -17.776 2.516 -3.744 1.00 44.45 62 GLU A CA 12
ATOM 14646 C C . GLU A 1 62 ? -17.250 1.098 -3.455 1.00 74.24 62 GLU A C 12
ATOM 14647 O O . GLU A 1 62 ? -17.962 0.256 -2.903 1.00 35.12 62 GLU A O 12
ATOM 14659 N N . LYS A 1 63 ? -16.002 0.839 -3.841 1.00 42.04 63 LYS A N 12
ATOM 14660 C CA . LYS A 1 63 ? -15.391 -0.485 -3.668 1.00 24.52 63 LYS A CA 12
ATOM 14661 C C . LYS A 1 63 ? -14.636 -0.599 -2.335 1.00 63.41 63 LYS A C 12
ATOM 14662 O O . LYS A 1 63 ? -14.292 -1.704 -1.908 1.00 74.52 63 LYS A O 12
ATOM 14681 N N . ARG A 1 64 ? -14.376 0.543 -1.692 1.00 73.13 64 ARG A N 12
ATOM 14682 C CA . ARG A 1 64 ? -13.624 0.581 -0.430 1.00 61.00 64 ARG A CA 12
ATOM 14683 C C . ARG A 1 64 ? -12.187 0.056 -0.621 1.00 42.21 64 ARG A C 12
ATOM 14684 O O . ARG A 1 64 ? -11.596 -0.523 0.289 1.00 32.40 64 ARG A O 12
ATOM 14705 N N . GLU A 1 65 ? -11.626 0.299 -1.807 1.00 72.25 65 GLU A N 12
ATOM 14706 C CA . GLU A 1 65 ? -10.269 -0.156 -2.144 1.00 51.23 65 GLU A CA 12
ATOM 14707 C C . GLU A 1 65 ? -9.326 1.028 -2.396 1.00 4.15 65 GLU A C 12
ATOM 14708 O O . GLU A 1 65 ? -9.698 1.996 -3.057 1.00 32.24 65 GLU A O 12
ATOM 14720 N N . ILE A 1 66 ? -8.107 0.943 -1.873 1.00 4.11 66 ILE A N 12
ATOM 14721 C CA . ILE A 1 66 ? -7.065 1.943 -2.144 1.00 45.30 66 ILE A CA 12
ATOM 14722 C C . ILE A 1 66 ? -5.744 1.248 -2.506 1.00 61.14 66 ILE A C 12
ATOM 14723 O O . ILE A 1 66 ? -5.102 0.635 -1.655 1.00 31.43 66 ILE A O 12
ATOM 14739 N N . ASP A 1 67 ? -5.343 1.342 -3.770 1.00 70.14 67 ASP A N 12
ATOM 14740 C CA . ASP A 1 67 ? -4.149 0.637 -4.252 1.00 34.23 67 ASP A CA 12
ATOM 14741 C C . ASP A 1 67 ? -2.862 1.444 -4.017 1.00 23.54 67 ASP A C 12
ATOM 14742 O O . ASP A 1 67 ? -2.846 2.669 -4.147 1.00 44.52 67 ASP A O 12
ATOM 14751 N N . PHE A 1 68 ? -1.782 0.738 -3.682 1.00 22.32 68 PHE A N 12
ATOM 14752 C CA . PHE A 1 68 ? -0.460 1.355 -3.534 1.00 4.22 68 PHE A CA 12
ATOM 14753 C C . PHE A 1 68 ? 0.563 0.696 -4.467 1.00 33.43 68 PHE A C 12
ATOM 14754 O O . PHE A 1 68 ? 0.434 -0.476 -4.822 1.00 22.44 68 PHE A O 12
ATOM 14771 N N . LYS A 1 69 ? 1.570 1.461 -4.871 1.00 71.23 69 LYS A N 12
ATOM 14772 C CA . LYS A 1 69 ? 2.653 0.944 -5.713 1.00 42.35 69 LYS A CA 12
ATOM 14773 C C . LYS A 1 69 ? 4.016 1.176 -5.049 1.00 3.24 69 LYS A C 12
ATOM 14774 O O . LYS A 1 69 ? 4.252 2.223 -4.440 1.00 55.20 69 LYS A O 12
ATOM 14793 N N . TYR A 1 70 ? 4.914 0.207 -5.186 1.00 61.10 70 TYR A N 12
ATOM 14794 C CA . TYR A 1 70 ? 6.268 0.329 -4.650 1.00 53.05 70 TYR A CA 12
ATOM 14795 C C . TYR A 1 70 ? 7.169 1.019 -5.677 1.00 24.11 70 TYR A C 12
ATOM 14796 O O . TYR A 1 70 ? 7.205 0.628 -6.842 1.00 70.15 70 TYR A O 12
ATOM 14814 N N . ILE A 1 71 ? 7.887 2.049 -5.249 1.00 23.14 71 ILE A N 12
ATOM 14815 C CA . ILE A 1 71 ? 8.717 2.838 -6.165 1.00 62.11 71 ILE A CA 12
ATOM 14816 C C . ILE A 1 71 ? 10.133 3.078 -5.613 1.00 73.31 71 ILE A C 12
ATOM 14817 O O . ILE A 1 71 ? 10.329 3.207 -4.401 1.00 43.23 71 ILE A O 12
ATOM 14833 N N . PRO A 1 72 ? 11.145 3.117 -6.500 1.00 10.54 72 PRO A N 12
ATOM 14834 C CA . PRO A 1 72 ? 12.494 3.553 -6.137 1.00 52.12 72 PRO A CA 12
ATOM 14835 C C . PRO A 1 72 ? 12.610 5.088 -6.166 1.00 15.13 72 PRO A C 12
ATOM 14836 O O . PRO A 1 72 ? 12.674 5.700 -7.236 1.00 65.42 72 PRO A O 12
ATOM 14847 N N . LEU A 1 73 ? 12.603 5.710 -4.989 1.00 61.21 73 LEU A N 12
ATOM 14848 C CA . LEU A 1 73 ? 12.590 7.173 -4.894 1.00 1.11 73 LEU A CA 12
ATOM 14849 C C . LEU A 1 73 ? 13.831 7.803 -5.541 1.00 23.31 73 LEU A C 12
ATOM 14850 O O . LEU A 1 73 ? 14.967 7.500 -5.165 1.00 52.31 73 LEU A O 12
ATOM 14866 N N . GLU A 1 74 ? 13.604 8.681 -6.514 1.00 35.21 74 GLU A N 12
ATOM 14867 C CA . GLU A 1 74 ? 14.692 9.428 -7.159 1.00 12.53 74 GLU A CA 12
ATOM 14868 C C . GLU A 1 74 ? 14.730 10.897 -6.680 1.00 20.24 74 GLU A C 12
ATOM 14869 O O . GLU A 1 74 ? 15.682 11.262 -5.956 1.00 39.06 74 GLU A O 12
ATOM 14881 N N . MET A 1 1 ? -5.732 14.232 6.466 1.00 23.25 1 MET A N 13
ATOM 14882 C CA . MET A 1 1 ? -5.179 13.952 5.109 1.00 74.21 1 MET A CA 13
ATOM 14883 C C . MET A 1 1 ? -6.099 13.019 4.301 1.00 65.03 1 MET A C 13
ATOM 14884 O O . MET A 1 1 ? -6.304 11.865 4.676 1.00 53.33 1 MET A O 13
ATOM 14900 N N . ASP A 1 2 ? -6.653 13.529 3.195 1.00 12.43 2 ASP A N 13
ATOM 14901 C CA . ASP A 1 2 ? -7.407 12.698 2.248 1.00 51.24 2 ASP A CA 13
ATOM 14902 C C . ASP A 1 2 ? -6.531 12.393 1.020 1.00 55.24 2 ASP A C 13
ATOM 14903 O O . ASP A 1 2 ? -5.873 13.285 0.482 1.00 4.31 2 ASP A O 13
ATOM 14912 N N . VAL A 1 3 ? -6.529 11.139 0.583 1.00 41.22 3 VAL A N 13
ATOM 14913 C CA . VAL A 1 3 ? -5.599 10.675 -0.457 1.00 10.45 3 VAL A CA 13
ATOM 14914 C C . VAL A 1 3 ? -6.210 10.730 -1.866 1.00 34.31 3 VAL A C 13
ATOM 14915 O O . VAL A 1 3 ? -7.277 10.170 -2.121 1.00 43.33 3 VAL A O 13
ATOM 14928 N N . GLU A 1 4 ? -5.518 11.413 -2.774 1.00 52.35 4 GLU A N 13
ATOM 14929 C CA . GLU A 1 4 ? -5.908 11.468 -4.187 1.00 22.23 4 GLU A CA 13
ATOM 14930 C C . GLU A 1 4 ? -5.134 10.420 -5.014 1.00 41.34 4 GLU A C 13
ATOM 14931 O O . GLU A 1 4 ? -4.045 9.996 -4.623 1.00 11.40 4 GLU A O 13
ATOM 14943 N N . PRO A 1 5 ? -5.685 9.984 -6.167 1.00 72.24 5 PRO A N 13
ATOM 14944 C CA . PRO A 1 5 ? -4.991 9.043 -7.069 1.00 14.03 5 PRO A CA 13
ATOM 14945 C C . PRO A 1 5 ? -3.673 9.613 -7.638 1.00 63.23 5 PRO A C 13
ATOM 14946 O O . PRO A 1 5 ? -3.526 10.829 -7.809 1.00 53.22 5 PRO A O 13
ATOM 14957 N N . GLY A 1 6 ? -2.720 8.722 -7.921 1.00 41.42 6 GLY A N 13
ATOM 14958 C CA . GLY A 1 6 ? -1.441 9.118 -8.513 1.00 23.52 6 GLY A CA 13
ATOM 14959 C C . GLY A 1 6 ? -0.539 9.931 -7.582 1.00 53.12 6 GLY A C 13
ATOM 14960 O O . GLY A 1 6 ? 0.393 10.594 -8.039 1.00 20.44 6 GLY A O 13
ATOM 14964 N N . LYS A 1 7 ? -0.791 9.869 -6.276 1.00 3.45 7 LYS A N 13
ATOM 14965 C CA . LYS A 1 7 ? -0.032 10.671 -5.303 1.00 2.04 7 LYS A CA 13
ATOM 14966 C C . LYS A 1 7 ? 0.961 9.823 -4.486 1.00 11.11 7 LYS A C 13
ATOM 14967 O O . LYS A 1 7 ? 0.734 8.639 -4.228 1.00 14.11 7 LYS A O 13
ATOM 14986 N N . PHE A 1 8 ? 2.061 10.456 -4.078 1.00 4.22 8 PHE A N 13
ATOM 14987 C CA . PHE A 1 8 ? 3.144 9.789 -3.336 1.00 63.05 8 PHE A CA 13
ATOM 14988 C C . PHE A 1 8 ? 2.922 9.890 -1.816 1.00 74.32 8 PHE A C 13
ATOM 14989 O O . PHE A 1 8 ? 2.670 10.977 -1.292 1.00 41.14 8 PHE A O 13
ATOM 15006 N N . TYR A 1 9 ? 3.021 8.761 -1.107 1.00 32.13 9 TYR A N 13
ATOM 15007 C CA . TYR A 1 9 ? 2.839 8.742 0.358 1.00 35.14 9 TYR A CA 13
ATOM 15008 C C . TYR A 1 9 ? 3.700 7.678 1.059 1.00 61.31 9 TYR A C 13
ATOM 15009 O O . TYR A 1 9 ? 3.949 6.593 0.527 1.00 4.40 9 TYR A O 13
ATOM 15027 N N . LYS A 1 10 ? 4.154 8.015 2.266 1.00 21.03 10 LYS A N 13
ATOM 15028 C CA . LYS A 1 10 ? 4.796 7.048 3.165 1.00 71.11 10 LYS A CA 13
ATOM 15029 C C . LYS A 1 10 ? 3.740 6.242 3.935 1.00 15.30 10 LYS A C 13
ATOM 15030 O O . LYS A 1 10 ? 2.793 6.808 4.485 1.00 62.31 10 LYS A O 13
ATOM 15049 N N . GLY A 1 11 ? 3.903 4.926 3.971 1.00 35.31 11 GLY A N 13
ATOM 15050 C CA . GLY A 1 11 ? 2.979 4.075 4.710 1.00 40.41 11 GLY A CA 13
ATOM 15051 C C . GLY A 1 11 ? 3.682 3.023 5.558 1.00 70.24 11 GLY A C 13
ATOM 15052 O O . GLY A 1 11 ? 4.907 2.897 5.517 1.00 73.53 11 GLY A O 13
ATOM 15056 N N . VAL A 1 12 ? 2.907 2.263 6.330 1.00 63.21 12 VAL A N 13
ATOM 15057 C CA . VAL A 1 12 ? 3.453 1.189 7.168 1.00 53.11 12 VAL A CA 13
ATOM 15058 C C . VAL A 1 12 ? 2.616 -0.099 7.049 1.00 33.02 12 VAL A C 13
ATOM 15059 O O . VAL A 1 12 ? 1.384 -0.052 7.012 1.00 22.33 12 VAL A O 13
ATOM 15072 N N . VAL A 1 13 ? 3.298 -1.242 6.982 1.00 61.54 13 VAL A N 13
ATOM 15073 C CA . VAL A 1 13 ? 2.637 -2.543 6.803 1.00 33.30 13 VAL A CA 13
ATOM 15074 C C . VAL A 1 13 ? 1.954 -3.039 8.095 1.00 21.32 13 VAL A C 13
ATOM 15075 O O . VAL A 1 13 ? 2.557 -3.041 9.169 1.00 72.43 13 VAL A O 13
ATOM 15088 N N . THR A 1 14 ? 0.694 -3.468 7.976 1.00 71.45 14 THR A N 13
ATOM 15089 C CA . THR A 1 14 ? -0.071 -3.992 9.121 1.00 61.53 14 THR A CA 13
ATOM 15090 C C . THR A 1 14 ? -0.208 -5.523 9.073 1.00 31.32 14 THR A C 13
ATOM 15091 O O . THR A 1 14 ? -0.111 -6.195 10.102 1.00 70.44 14 THR A O 13
ATOM 15102 N N . ARG A 1 15 ? -0.454 -6.069 7.882 1.00 50.21 15 ARG A N 13
ATOM 15103 C CA . ARG A 1 15 ? -0.500 -7.526 7.687 1.00 33.31 15 ARG A CA 13
ATOM 15104 C C . ARG A 1 15 ? -0.156 -7.914 6.239 1.00 72.55 15 ARG A C 13
ATOM 15105 O O . ARG A 1 15 ? -0.520 -7.216 5.290 1.00 12.31 15 ARG A O 13
ATOM 15126 N N . ILE A 1 16 ? 0.552 -9.034 6.085 1.00 42.21 16 ILE A N 13
ATOM 15127 C CA . ILE A 1 16 ? 0.977 -9.520 4.766 1.00 14.23 16 ILE A CA 13
ATOM 15128 C C . ILE A 1 16 ? 0.035 -10.612 4.237 1.00 0.24 16 ILE A C 13
ATOM 15129 O O . ILE A 1 16 ? -0.030 -11.715 4.789 1.00 20.35 16 ILE A O 13
ATOM 15145 N N . GLU A 1 17 ? -0.689 -10.301 3.170 1.00 70.31 17 GLU A N 13
ATOM 15146 C CA . GLU A 1 17 ? -1.533 -11.286 2.490 1.00 40.10 17 GLU A CA 13
ATOM 15147 C C . GLU A 1 17 ? -0.819 -11.846 1.254 1.00 54.22 17 GLU A C 13
ATOM 15148 O O . GLU A 1 17 ? 0.033 -11.183 0.658 1.00 65.41 17 GLU A O 13
ATOM 15160 N N . LYS A 1 18 ? -1.183 -13.059 0.858 1.00 45.24 18 LYS A N 13
ATOM 15161 C CA . LYS A 1 18 ? -0.557 -13.725 -0.295 1.00 40.45 18 LYS A CA 13
ATOM 15162 C C . LYS A 1 18 ? -0.913 -13.034 -1.628 1.00 13.02 18 LYS A C 13
ATOM 15163 O O . LYS A 1 18 ? -0.383 -13.384 -2.684 1.00 24.15 18 LYS A O 13
ATOM 15182 N N . TYR A 1 19 ? -1.811 -12.053 -1.566 1.00 71.21 19 TYR A N 13
ATOM 15183 C CA . TYR A 1 19 ? -2.224 -11.283 -2.750 1.00 51.12 19 TYR A CA 13
ATOM 15184 C C . TYR A 1 19 ? -1.935 -9.779 -2.580 1.00 32.30 19 TYR A C 13
ATOM 15185 O O . TYR A 1 19 ? -2.331 -8.964 -3.415 1.00 41.05 19 TYR A O 13
ATOM 15203 N N . GLY A 1 20 ? -1.241 -9.417 -1.502 1.00 3.25 20 GLY A N 13
ATOM 15204 C CA . GLY A 1 20 ? -0.924 -8.015 -1.251 1.00 74.45 20 GLY A CA 13
ATOM 15205 C C . GLY A 1 20 ? -0.681 -7.699 0.223 1.00 51.22 20 GLY A C 13
ATOM 15206 O O . GLY A 1 20 ? -1.083 -8.453 1.104 1.00 31.20 20 GLY A O 13
ATOM 15210 N N . ALA A 1 21 ? -0.021 -6.580 0.492 1.00 30.33 21 ALA A N 13
ATOM 15211 C CA . ALA A 1 21 ? 0.238 -6.143 1.868 1.00 30.32 21 ALA A CA 13
ATOM 15212 C C . ALA A 1 21 ? -0.639 -4.940 2.246 1.00 75.01 21 ALA A C 13
ATOM 15213 O O . ALA A 1 21 ? -0.645 -3.925 1.550 1.00 74.22 21 ALA A O 13
ATOM 15220 N N . PHE A 1 22 ? -1.376 -5.053 3.351 1.00 23.52 22 PHE A N 13
ATOM 15221 C CA . PHE A 1 22 ? -2.210 -3.945 3.829 1.00 71.00 22 PHE A CA 13
ATOM 15222 C C . PHE A 1 22 ? -1.357 -2.879 4.528 1.00 62.30 22 PHE A C 13
ATOM 15223 O O . PHE A 1 22 ? -0.679 -3.158 5.519 1.00 41.32 22 PHE A O 13
ATOM 15240 N N . ILE A 1 23 ? -1.391 -1.660 3.995 1.00 35.15 23 ILE A N 13
ATOM 15241 C CA . ILE A 1 23 ? -0.543 -0.569 4.482 1.00 20.53 23 ILE A CA 13
ATOM 15242 C C . ILE A 1 23 ? -1.372 0.666 4.877 1.00 72.44 23 ILE A C 13
ATOM 15243 O O . ILE A 1 23 ? -2.238 1.111 4.125 1.00 53.12 23 ILE A O 13
ATOM 15259 N N . ASN A 1 24 ? -1.100 1.213 6.063 1.00 45.42 24 ASN A N 13
ATOM 15260 C CA . ASN A 1 24 ? -1.766 2.441 6.521 1.00 61.30 24 ASN A CA 13
ATOM 15261 C C . ASN A 1 24 ? -0.959 3.691 6.136 1.00 44.34 24 ASN A C 13
ATOM 15262 O O . ASN A 1 24 ? 0.224 3.809 6.471 1.00 51.14 24 ASN A O 13
ATOM 15273 N N . LEU A 1 25 ? -1.601 4.621 5.431 1.00 21.14 25 LEU A N 13
ATOM 15274 C CA . LEU A 1 25 ? -0.995 5.930 5.140 1.00 43.20 25 LEU A CA 13
ATOM 15275 C C . LEU A 1 25 ? -1.335 6.934 6.248 1.00 75.42 25 LEU A C 13
ATOM 15276 O O . LEU A 1 25 ? -0.570 7.859 6.533 1.00 44.54 25 LEU A O 13
ATOM 15292 N N . ASN A 1 26 ? -2.497 6.735 6.858 1.00 43.03 26 ASN A N 13
ATOM 15293 C CA . ASN A 1 26 ? -3.016 7.638 7.888 1.00 1.21 26 ASN A CA 13
ATOM 15294 C C . ASN A 1 26 ? -3.913 6.872 8.871 1.00 73.13 26 ASN A C 13
ATOM 15295 O O . ASN A 1 26 ? -4.329 5.747 8.591 1.00 60.24 26 ASN A O 13
ATOM 15306 N N . GLU A 1 27 ? -4.213 7.497 10.007 1.00 14.23 27 GLU A N 13
ATOM 15307 C CA . GLU A 1 27 ? -5.115 6.936 11.021 1.00 60.21 27 GLU A CA 13
ATOM 15308 C C . GLU A 1 27 ? -6.383 6.302 10.407 1.00 51.23 27 GLU A C 13
ATOM 15309 O O . GLU A 1 27 ? -6.822 5.236 10.841 1.00 63.14 27 GLU A O 13
ATOM 15321 N N . GLN A 1 28 ? -6.980 6.965 9.414 1.00 33.31 28 GLN A N 13
ATOM 15322 C CA . GLN A 1 28 ? -8.204 6.455 8.773 1.00 71.11 28 GLN A CA 13
ATOM 15323 C C . GLN A 1 28 ? -7.975 5.964 7.329 1.00 2.52 28 GLN A C 13
ATOM 15324 O O . GLN A 1 28 ? -8.926 5.580 6.647 1.00 63.32 28 GLN A O 13
ATOM 15338 N N . VAL A 1 29 ? -6.725 5.952 6.868 1.00 32.33 29 VAL A N 13
ATOM 15339 C CA . VAL A 1 29 ? -6.429 5.583 5.474 1.00 1.54 29 VAL A CA 13
ATOM 15340 C C . VAL A 1 29 ? -5.624 4.276 5.374 1.00 3.33 29 VAL A C 13
ATOM 15341 O O . VAL A 1 29 ? -4.410 4.259 5.600 1.00 64.44 29 VAL A O 13
ATOM 15354 N N . ARG A 1 30 ? -6.317 3.187 5.037 1.00 43.35 30 ARG A N 13
ATOM 15355 C CA . ARG A 1 30 ? -5.681 1.885 4.787 1.00 51.25 30 ARG A CA 13
ATOM 15356 C C . ARG A 1 30 ? -5.748 1.526 3.290 1.00 61.31 30 ARG A C 13
ATOM 15357 O O . ARG A 1 30 ? -6.736 1.824 2.618 1.00 15.33 30 ARG A O 13
ATOM 15378 N N . GLY A 1 31 ? -4.700 0.884 2.773 1.00 50.34 31 GLY A N 13
ATOM 15379 C CA . GLY A 1 31 ? -4.685 0.469 1.370 1.00 11.30 31 GLY A CA 13
ATOM 15380 C C . GLY A 1 31 ? -4.022 -0.891 1.153 1.00 14.01 31 GLY A C 13
ATOM 15381 O O . GLY A 1 31 ? -3.660 -1.573 2.113 1.00 0.43 31 GLY A O 13
ATOM 15385 N N . LEU A 1 32 ? -3.846 -1.279 -0.111 1.00 42.35 32 LEU A N 13
ATOM 15386 C CA . LEU A 1 32 ? -3.287 -2.595 -0.453 1.00 4.53 32 LEU A CA 13
ATOM 15387 C C . LEU A 1 32 ? -2.135 -2.484 -1.475 1.00 63.53 32 LEU A C 13
ATOM 15388 O O . LEU A 1 32 ? -2.316 -1.974 -2.581 1.00 63.20 32 LEU A O 13
ATOM 15404 N N . LEU A 1 33 ? -0.958 -2.972 -1.089 1.00 72.11 33 LEU A N 13
ATOM 15405 C CA . LEU A 1 33 ? 0.219 -2.999 -1.971 1.00 12.01 33 LEU A CA 13
ATOM 15406 C C . LEU A 1 33 ? 0.346 -4.372 -2.660 1.00 63.51 33 LEU A C 13
ATOM 15407 O O . LEU A 1 33 ? 0.535 -5.391 -1.997 1.00 23.14 33 LEU A O 13
ATOM 15423 N N . ARG A 1 34 ? 0.243 -4.392 -3.992 1.00 15.54 34 ARG A N 13
ATOM 15424 C CA . ARG A 1 34 ? 0.173 -5.657 -4.746 1.00 72.21 34 ARG A CA 13
ATOM 15425 C C . ARG A 1 34 ? 1.547 -6.097 -5.300 1.00 73.35 34 ARG A C 13
ATOM 15426 O O . ARG A 1 34 ? 2.380 -5.264 -5.664 1.00 4.50 34 ARG A O 13
ATOM 15447 N N . PRO A 1 35 ? 1.784 -7.432 -5.385 1.00 43.22 35 PRO A N 13
ATOM 15448 C CA . PRO A 1 35 ? 3.085 -8.007 -5.802 1.00 4.22 35 PRO A CA 13
ATOM 15449 C C . PRO A 1 35 ? 3.628 -7.470 -7.142 1.00 53.35 35 PRO A C 13
ATOM 15450 O O . PRO A 1 35 ? 4.802 -7.094 -7.238 1.00 13.31 35 PRO A O 13
ATOM 15461 N N . ARG A 1 36 ? 2.783 -7.451 -8.173 1.00 14.21 36 ARG A N 13
ATOM 15462 C CA . ARG A 1 36 ? 3.207 -7.036 -9.518 1.00 53.55 36 ARG A CA 13
ATOM 15463 C C . ARG A 1 36 ? 3.707 -5.582 -9.563 1.00 0.04 36 ARG A C 13
ATOM 15464 O O . ARG A 1 36 ? 4.557 -5.236 -10.386 1.00 14.32 36 ARG A O 13
ATOM 15485 N N . ASP A 1 37 ? 3.193 -4.739 -8.672 1.00 3.01 37 ASP A N 13
ATOM 15486 C CA . ASP A 1 37 ? 3.565 -3.322 -8.645 1.00 40.34 37 ASP A CA 13
ATOM 15487 C C . ASP A 1 37 ? 4.739 -3.050 -7.693 1.00 54.03 37 ASP A C 13
ATOM 15488 O O . ASP A 1 37 ? 5.041 -1.900 -7.371 1.00 25.41 37 ASP A O 13
ATOM 15497 N N . MET A 1 38 ? 5.409 -4.113 -7.257 1.00 22.44 38 MET A N 13
ATOM 15498 C CA . MET A 1 38 ? 6.612 -3.988 -6.430 1.00 65.32 38 MET A CA 13
ATOM 15499 C C . MET A 1 38 ? 7.878 -3.920 -7.303 1.00 61.02 38 MET A C 13
ATOM 15500 O O . MET A 1 38 ? 7.953 -4.561 -8.353 1.00 71.13 38 MET A O 13
ATOM 15514 N N . ILE A 1 39 ? 8.866 -3.130 -6.872 1.00 33.20 39 ILE A N 13
ATOM 15515 C CA . ILE A 1 39 ? 10.137 -3.002 -7.609 1.00 73.30 39 ILE A CA 13
ATOM 15516 C C . ILE A 1 39 ? 11.308 -3.663 -6.856 1.00 22.24 39 ILE A C 13
ATOM 15517 O O . ILE A 1 39 ? 11.742 -4.761 -7.200 1.00 45.21 39 ILE A O 13
ATOM 15533 N N . SER A 1 40 ? 11.828 -2.978 -5.833 1.00 11.51 40 SER A N 13
ATOM 15534 C CA . SER A 1 40 ? 12.962 -3.492 -5.046 1.00 13.23 40 SER A CA 13
ATOM 15535 C C . SER A 1 40 ? 12.512 -4.517 -3.999 1.00 35.55 40 SER A C 13
ATOM 15536 O O . SER A 1 40 ? 13.109 -5.587 -3.863 1.00 5.51 40 SER A O 13
ATOM 15544 N N . LEU A 1 41 ? 11.466 -4.177 -3.250 1.00 11.10 41 LEU A N 13
ATOM 15545 C CA . LEU A 1 41 ? 10.926 -5.066 -2.212 1.00 34.32 41 LEU A CA 13
ATOM 15546 C C . LEU A 1 41 ? 9.833 -5.994 -2.761 1.00 22.15 41 LEU A C 13
ATOM 15547 O O . LEU A 1 41 ? 9.040 -5.597 -3.604 1.00 1.04 41 LEU A O 13
ATOM 15563 N N . ARG A 1 42 ? 9.817 -7.239 -2.293 1.00 5.24 42 ARG A N 13
ATOM 15564 C CA . ARG A 1 42 ? 8.719 -8.174 -2.579 1.00 41.54 42 ARG A CA 13
ATOM 15565 C C . ARG A 1 42 ? 7.991 -8.547 -1.280 1.00 50.15 42 ARG A C 13
ATOM 15566 O O . ARG A 1 42 ? 8.568 -8.443 -0.198 1.00 64.23 42 ARG A O 13
ATOM 15587 N N . LEU A 1 43 ? 6.737 -9.000 -1.384 1.00 13.42 43 LEU A N 13
ATOM 15588 C CA . LEU A 1 43 ? 5.938 -9.349 -0.194 1.00 5.03 43 LEU A CA 13
ATOM 15589 C C . LEU A 1 43 ? 6.657 -10.383 0.683 1.00 52.20 43 LEU A C 13
ATOM 15590 O O . LEU A 1 43 ? 6.463 -10.432 1.897 1.00 53.03 43 LEU A O 13
ATOM 15606 N N . GLU A 1 44 ? 7.491 -11.200 0.050 1.00 73.44 44 GLU A N 13
ATOM 15607 C CA . GLU A 1 44 ? 8.273 -12.224 0.752 1.00 32.50 44 GLU A CA 13
ATOM 15608 C C . GLU A 1 44 ? 9.196 -11.604 1.814 1.00 11.25 44 GLU A C 13
ATOM 15609 O O . GLU A 1 44 ? 9.431 -12.189 2.872 1.00 63.34 44 GLU A O 13
ATOM 15621 N N . ASN A 1 45 ? 9.693 -10.402 1.531 1.00 53.43 45 ASN A N 13
ATOM 15622 C CA . ASN A 1 45 ? 10.664 -9.729 2.404 1.00 23.35 45 ASN A CA 13
ATOM 15623 C C . ASN A 1 45 ? 9.999 -8.697 3.330 1.00 62.24 45 ASN A C 13
ATOM 15624 O O . ASN A 1 45 ? 10.659 -8.091 4.173 1.00 3.02 45 ASN A O 13
ATOM 15635 N N . LEU A 1 46 ? 8.694 -8.496 3.173 1.00 3.24 46 LEU A N 13
ATOM 15636 C CA . LEU A 1 46 ? 7.971 -7.499 3.968 1.00 3.45 46 LEU A CA 13
ATOM 15637 C C . LEU A 1 46 ? 7.434 -8.104 5.271 1.00 41.24 46 LEU A C 13
ATOM 15638 O O . LEU A 1 46 ? 6.977 -9.249 5.296 1.00 71.45 46 LEU A O 13
ATOM 15654 N N . ASN A 1 47 ? 7.515 -7.336 6.353 1.00 64.14 47 ASN A N 13
ATOM 15655 C CA . ASN A 1 47 ? 7.014 -7.764 7.665 1.00 53.12 47 ASN A CA 13
ATOM 15656 C C . ASN A 1 47 ? 6.062 -6.716 8.268 1.00 32.13 47 ASN A C 13
ATOM 15657 O O . ASN A 1 47 ? 6.023 -5.563 7.829 1.00 11.33 47 ASN A O 13
ATOM 15668 N N . VAL A 1 48 ? 5.291 -7.124 9.273 1.00 74.44 48 VAL A N 13
ATOM 15669 C CA . VAL A 1 48 ? 4.349 -6.222 9.945 1.00 62.43 48 VAL A CA 13
ATOM 15670 C C . VAL A 1 48 ? 5.081 -5.126 10.737 1.00 31.12 48 VAL A C 13
ATOM 15671 O O . VAL A 1 48 ? 5.744 -5.401 11.735 1.00 33.44 48 VAL A O 13
ATOM 15684 N N . GLY A 1 49 ? 4.940 -3.879 10.296 1.00 55.21 49 GLY A N 13
ATOM 15685 C CA . GLY A 1 49 ? 5.568 -2.759 10.991 1.00 13.45 49 GLY A CA 13
ATOM 15686 C C . GLY A 1 49 ? 6.632 -2.038 10.168 1.00 10.23 49 GLY A C 13
ATOM 15687 O O . GLY A 1 49 ? 7.187 -1.033 10.614 1.00 32.53 49 GLY A O 13
ATOM 15691 N N . ASP A 1 50 ? 6.918 -2.542 8.970 1.00 42.23 50 ASP A N 13
ATOM 15692 C CA . ASP A 1 50 ? 7.903 -1.911 8.087 1.00 34.10 50 ASP A CA 13
ATOM 15693 C C . ASP A 1 50 ? 7.312 -0.704 7.342 1.00 5.43 50 ASP A C 13
ATOM 15694 O O . ASP A 1 50 ? 6.183 -0.757 6.846 1.00 30.14 50 ASP A O 13
ATOM 15703 N N . GLU A 1 51 ? 8.079 0.383 7.279 1.00 70.13 51 GLU A N 13
ATOM 15704 C CA . GLU A 1 51 ? 7.688 1.561 6.497 1.00 40.04 51 GLU A CA 13
ATOM 15705 C C . GLU A 1 51 ? 8.036 1.371 5.015 1.00 64.12 51 GLU A C 13
ATOM 15706 O O . GLU A 1 51 ? 9.119 0.885 4.680 1.00 3.43 51 GLU A O 13
ATOM 15718 N N . ILE A 1 52 ? 7.122 1.761 4.133 1.00 52.31 52 ILE A N 13
ATOM 15719 C CA . ILE A 1 52 ? 7.343 1.658 2.686 1.00 70.22 52 ILE A CA 13
ATOM 15720 C C . ILE A 1 52 ? 6.808 2.897 1.952 1.00 43.41 52 ILE A C 13
ATOM 15721 O O . ILE A 1 52 ? 5.708 3.377 2.239 1.00 24.43 52 ILE A O 13
ATOM 15737 N N . ILE A 1 53 ? 7.601 3.420 1.016 1.00 10.13 53 ILE A N 13
ATOM 15738 C CA . ILE A 1 53 ? 7.178 4.548 0.180 1.00 24.05 53 ILE A CA 13
ATOM 15739 C C . ILE A 1 53 ? 6.363 4.049 -1.022 1.00 1.43 53 ILE A C 13
ATOM 15740 O O . ILE A 1 53 ? 6.896 3.393 -1.920 1.00 13.02 53 ILE A O 13
ATOM 15756 N N . VAL A 1 54 ? 5.068 4.351 -1.029 1.00 71.42 54 VAL A N 13
ATOM 15757 C CA . VAL A 1 54 ? 4.164 3.864 -2.076 1.00 40.32 54 VAL A CA 13
ATOM 15758 C C . VAL A 1 54 ? 3.395 5.003 -2.758 1.00 12.14 54 VAL A C 13
ATOM 15759 O O . VAL A 1 54 ? 3.101 6.035 -2.150 1.00 62.11 54 VAL A O 13
ATOM 15772 N N . GLN A 1 55 ? 3.084 4.815 -4.035 1.00 64.52 55 GLN A N 13
ATOM 15773 C CA . GLN A 1 55 ? 2.214 5.740 -4.761 1.00 45.32 55 GLN A CA 13
ATOM 15774 C C . GLN A 1 55 ? 0.796 5.157 -4.870 1.00 2.54 55 GLN A C 13
ATOM 15775 O O . GLN A 1 55 ? 0.620 4.017 -5.309 1.00 75.01 55 GLN A O 13
ATOM 15789 N N . ALA A 1 56 ? -0.207 5.927 -4.459 1.00 34.54 56 ALA A N 13
ATOM 15790 C CA . ALA A 1 56 ? -1.599 5.480 -4.537 1.00 51.11 56 ALA A CA 13
ATOM 15791 C C . ALA A 1 56 ? -2.068 5.380 -5.996 1.00 70.03 56 ALA A C 13
ATOM 15792 O O . ALA A 1 56 ? -2.381 6.391 -6.624 1.00 73.25 56 ALA A O 13
ATOM 15799 N N . ILE A 1 57 ? -2.091 4.160 -6.532 1.00 72.03 57 ILE A N 13
ATOM 15800 C CA . ILE A 1 57 ? -2.533 3.921 -7.910 1.00 73.30 57 ILE A CA 13
ATOM 15801 C C . ILE A 1 57 ? -3.981 4.396 -8.113 1.00 32.35 57 ILE A C 13
ATOM 15802 O O . ILE A 1 57 ? -4.238 5.380 -8.807 1.00 43.42 57 ILE A O 13
ATOM 15818 N N . ASP A 1 58 ? -4.921 3.698 -7.482 1.00 24.24 58 ASP A N 13
ATOM 15819 C CA . ASP A 1 58 ? -6.339 4.046 -7.576 1.00 23.41 58 ASP A CA 13
ATOM 15820 C C . ASP A 1 58 ? -6.970 4.182 -6.187 1.00 3.44 58 ASP A C 13
ATOM 15821 O O . ASP A 1 58 ? -6.837 3.299 -5.340 1.00 5.00 58 ASP A O 13
ATOM 15830 N N . VAL A 1 59 ? -7.642 5.307 -5.961 1.00 54.44 59 VAL A N 13
ATOM 15831 C CA . VAL A 1 59 ? -8.419 5.518 -4.740 1.00 71.03 59 VAL A CA 13
ATOM 15832 C C . VAL A 1 59 ? -9.905 5.298 -5.038 1.00 0.24 59 VAL A C 13
ATOM 15833 O O . VAL A 1 59 ? -10.556 6.141 -5.661 1.00 10.30 59 VAL A O 13
ATOM 15846 N N . ARG A 1 60 ? -10.435 4.158 -4.609 1.00 22.22 60 ARG A N 13
ATOM 15847 C CA . ARG A 1 60 ? -11.801 3.765 -4.965 1.00 73.12 60 ARG A CA 13
ATOM 15848 C C . ARG A 1 60 ? -12.726 3.726 -3.737 1.00 43.11 60 ARG A C 13
ATOM 15849 O O . ARG A 1 60 ? -12.760 2.735 -3.003 1.00 51.25 60 ARG A O 13
ATOM 15870 N N . PRO A 1 61 ? -13.496 4.806 -3.497 1.00 60.34 61 PRO A N 13
ATOM 15871 C CA . PRO A 1 61 ? -14.489 4.843 -2.408 1.00 13.30 61 PRO A CA 13
ATOM 15872 C C . PRO A 1 61 ? -15.652 3.866 -2.654 1.00 45.22 61 PRO A C 13
ATOM 15873 O O . PRO A 1 61 ? -16.344 3.457 -1.721 1.00 74.03 61 PRO A O 13
ATOM 15884 N N . GLU A 1 62 ? -15.842 3.486 -3.922 1.00 41.33 62 GLU A N 13
ATOM 15885 C CA . GLU A 1 62 ? -16.860 2.495 -4.308 1.00 45.20 62 GLU A CA 13
ATOM 15886 C C . GLU A 1 62 ? -16.682 1.183 -3.527 1.00 75.44 62 GLU A C 13
ATOM 15887 O O . GLU A 1 62 ? -17.651 0.524 -3.159 1.00 23.31 62 GLU A O 13
ATOM 15899 N N . LYS A 1 63 ? -15.425 0.812 -3.293 1.00 45.13 63 LYS A N 13
ATOM 15900 C CA . LYS A 1 63 ? -15.086 -0.409 -2.555 1.00 31.45 63 LYS A CA 13
ATOM 15901 C C . LYS A 1 63 ? -14.288 -0.082 -1.286 1.00 41.31 63 LYS A C 13
ATOM 15902 O O . LYS A 1 63 ? -13.940 -0.977 -0.516 1.00 31.34 63 LYS A O 13
ATOM 15921 N N . ARG A 1 64 ? -14.009 1.211 -1.078 1.00 71.23 64 ARG A N 13
ATOM 15922 C CA . ARG A 1 64 ? -13.166 1.671 0.037 1.00 1.10 64 ARG A CA 13
ATOM 15923 C C . ARG A 1 64 ? -11.737 1.115 -0.088 1.00 72.44 64 ARG A C 13
ATOM 15924 O O . ARG A 1 64 ? -11.001 1.015 0.898 1.00 41.03 64 ARG A O 13
ATOM 15945 N N . GLU A 1 65 ? -11.347 0.786 -1.318 1.00 4.42 65 GLU A N 13
ATOM 15946 C CA . GLU A 1 65 ? -10.052 0.153 -1.589 1.00 11.53 65 GLU A CA 13
ATOM 15947 C C . GLU A 1 65 ? -9.087 1.112 -2.298 1.00 44.11 65 GLU A C 13
ATOM 15948 O O . GLU A 1 65 ? -9.445 1.763 -3.284 1.00 32.53 65 GLU A O 13
ATOM 15960 N N . ILE A 1 66 ? -7.864 1.210 -1.774 1.00 51.52 66 ILE A N 13
ATOM 15961 C CA . ILE A 1 66 ? -6.809 2.028 -2.387 1.00 65.20 66 ILE A CA 13
ATOM 15962 C C . ILE A 1 66 ? -5.607 1.156 -2.790 1.00 63.22 66 ILE A C 13
ATOM 15963 O O . ILE A 1 66 ? -4.966 0.533 -1.941 1.00 75.41 66 ILE A O 13
ATOM 15979 N N . ASP A 1 67 ? -5.301 1.115 -4.084 1.00 63.41 67 ASP A N 13
ATOM 15980 C CA . ASP A 1 67 ? -4.187 0.304 -4.590 1.00 12.33 67 ASP A CA 13
ATOM 15981 C C . ASP A 1 67 ? -2.860 1.067 -4.488 1.00 71.51 67 ASP A C 13
ATOM 15982 O O . ASP A 1 67 ? -2.791 2.255 -4.802 1.00 54.11 67 ASP A O 13
ATOM 15991 N N . PHE A 1 68 ? -1.808 0.383 -4.042 1.00 62.20 68 PHE A N 13
ATOM 15992 C CA . PHE A 1 68 ? -0.482 1.003 -3.907 1.00 72.23 68 PHE A CA 13
ATOM 15993 C C . PHE A 1 68 ? 0.535 0.411 -4.891 1.00 43.31 68 PHE A C 13
ATOM 15994 O O . PHE A 1 68 ? 0.444 -0.754 -5.279 1.00 73.22 68 PHE A O 13
ATOM 16011 N N . LYS A 1 69 ? 1.506 1.234 -5.275 1.00 52.00 69 LYS A N 13
ATOM 16012 C CA . LYS A 1 69 ? 2.631 0.798 -6.110 1.00 15.14 69 LYS A CA 13
ATOM 16013 C C . LYS A 1 69 ? 3.961 1.149 -5.429 1.00 53.53 69 LYS A C 13
ATOM 16014 O O . LYS A 1 69 ? 4.083 2.210 -4.813 1.00 0.45 69 LYS A O 13
ATOM 16033 N N . TYR A 1 70 ? 4.958 0.276 -5.552 1.00 74.41 70 TYR A N 13
ATOM 16034 C CA . TYR A 1 70 ? 6.265 0.511 -4.925 1.00 61.04 70 TYR A CA 13
ATOM 16035 C C . TYR A 1 70 ? 7.178 1.319 -5.853 1.00 63.23 70 TYR A C 13
ATOM 16036 O O . TYR A 1 70 ? 7.373 0.968 -7.016 1.00 63.23 70 TYR A O 13
ATOM 16054 N N . ILE A 1 71 ? 7.739 2.399 -5.324 1.00 53.01 71 ILE A N 13
ATOM 16055 C CA . ILE A 1 71 ? 8.611 3.285 -6.099 1.00 13.44 71 ILE A CA 13
ATOM 16056 C C . ILE A 1 71 ? 9.903 3.617 -5.328 1.00 14.13 71 ILE A C 13
ATOM 16057 O O . ILE A 1 71 ? 9.919 3.609 -4.095 1.00 4.14 71 ILE A O 13
ATOM 16073 N N . PRO A 1 72 ? 11.013 3.883 -6.042 1.00 4.20 72 PRO A N 13
ATOM 16074 C CA . PRO A 1 72 ? 12.278 4.293 -5.411 1.00 25.42 72 PRO A CA 13
ATOM 16075 C C . PRO A 1 72 ? 12.311 5.795 -5.067 1.00 74.42 72 PRO A C 13
ATOM 16076 O O . PRO A 1 72 ? 11.621 6.606 -5.693 1.00 31.03 72 PRO A O 13
ATOM 16087 N N . LEU A 1 73 ? 13.120 6.161 -4.072 1.00 41.05 73 LEU A N 13
ATOM 16088 C CA . LEU A 1 73 ? 13.246 7.561 -3.653 1.00 62.23 73 LEU A CA 13
ATOM 16089 C C . LEU A 1 73 ? 14.154 8.330 -4.628 1.00 41.41 73 LEU A C 13
ATOM 16090 O O . LEU A 1 73 ? 15.370 8.125 -4.662 1.00 44.41 73 LEU A O 13
ATOM 16106 N N . GLU A 1 74 ? 13.552 9.209 -5.427 1.00 30.22 74 GLU A N 13
ATOM 16107 C CA . GLU A 1 74 ? 14.294 10.014 -6.408 1.00 73.41 74 GLU A CA 13
ATOM 16108 C C . GLU A 1 74 ? 14.329 11.502 -6.002 1.00 53.43 74 GLU A C 13
ATOM 16109 O O . GLU A 1 74 ? 15.366 11.957 -5.466 1.00 38.72 74 GLU A O 13
ATOM 16121 N N . MET A 1 1 ? -5.978 14.219 6.581 1.00 11.42 1 MET A N 14
ATOM 16122 C CA . MET A 1 1 ? -5.174 13.638 5.469 1.00 11.22 1 MET A CA 14
ATOM 16123 C C . MET A 1 1 ? -5.989 12.621 4.656 1.00 74.13 1 MET A C 14
ATOM 16124 O O . MET A 1 1 ? -6.267 11.513 5.128 1.00 1.05 1 MET A O 14
ATOM 16140 N N . ASP A 1 2 ? -6.378 13.001 3.441 1.00 71.34 2 ASP A N 14
ATOM 16141 C CA . ASP A 1 2 ? -7.049 12.076 2.520 1.00 2.24 2 ASP A CA 14
ATOM 16142 C C . ASP A 1 2 ? -6.244 11.946 1.215 1.00 60.44 2 ASP A C 14
ATOM 16143 O O . ASP A 1 2 ? -5.571 12.889 0.789 1.00 2.20 2 ASP A O 14
ATOM 16152 N N . VAL A 1 3 ? -6.323 10.781 0.580 1.00 73.24 3 VAL A N 14
ATOM 16153 C CA . VAL A 1 3 ? -5.448 10.464 -0.556 1.00 4.02 3 VAL A CA 14
ATOM 16154 C C . VAL A 1 3 ? -6.188 10.478 -1.903 1.00 35.21 3 VAL A C 14
ATOM 16155 O O . VAL A 1 3 ? -7.283 9.929 -2.041 1.00 41.21 3 VAL A O 14
ATOM 16168 N N . GLU A 1 4 ? -5.567 11.125 -2.889 1.00 13.51 4 GLU A N 14
ATOM 16169 C CA . GLU A 1 4 ? -6.070 11.146 -4.267 1.00 74.42 4 GLU A CA 14
ATOM 16170 C C . GLU A 1 4 ? -5.227 10.222 -5.169 1.00 11.12 4 GLU A C 14
ATOM 16171 O O . GLU A 1 4 ? -4.101 9.863 -4.819 1.00 45.23 4 GLU A O 14
ATOM 16183 N N . PRO A 1 5 ? -5.745 9.831 -6.353 1.00 61.30 5 PRO A N 14
ATOM 16184 C CA . PRO A 1 5 ? -4.972 9.029 -7.323 1.00 42.10 5 PRO A CA 14
ATOM 16185 C C . PRO A 1 5 ? -3.738 9.787 -7.866 1.00 65.04 5 PRO A C 14
ATOM 16186 O O . PRO A 1 5 ? -3.819 10.970 -8.206 1.00 31.53 5 PRO A O 14
ATOM 16197 N N . GLY A 1 6 ? -2.601 9.095 -7.942 1.00 65.42 6 GLY A N 14
ATOM 16198 C CA . GLY A 1 6 ? -1.359 9.709 -8.416 1.00 14.23 6 GLY A CA 14
ATOM 16199 C C . GLY A 1 6 ? -0.481 10.277 -7.295 1.00 53.41 6 GLY A C 14
ATOM 16200 O O . GLY A 1 6 ? 0.644 10.713 -7.545 1.00 63.11 6 GLY A O 14
ATOM 16204 N N . LYS A 1 7 ? -0.982 10.263 -6.058 1.00 33.13 7 LYS A N 14
ATOM 16205 C CA . LYS A 1 7 ? -0.264 10.857 -4.915 1.00 44.14 7 LYS A CA 14
ATOM 16206 C C . LYS A 1 7 ? 0.875 9.959 -4.383 1.00 50.11 7 LYS A C 14
ATOM 16207 O O . LYS A 1 7 ? 0.823 8.732 -4.472 1.00 25.54 7 LYS A O 14
ATOM 16226 N N . PHE A 1 8 ? 1.898 10.605 -3.816 1.00 21.05 8 PHE A N 14
ATOM 16227 C CA . PHE A 1 8 ? 3.063 9.919 -3.232 1.00 15.23 8 PHE A CA 14
ATOM 16228 C C . PHE A 1 8 ? 3.018 9.960 -1.691 1.00 53.22 8 PHE A C 14
ATOM 16229 O O . PHE A 1 8 ? 3.011 11.042 -1.101 1.00 24.41 8 PHE A O 14
ATOM 16246 N N . TYR A 1 9 ? 3.005 8.792 -1.037 1.00 13.11 9 TYR A N 14
ATOM 16247 C CA . TYR A 1 9 ? 2.979 8.730 0.440 1.00 52.35 9 TYR A CA 14
ATOM 16248 C C . TYR A 1 9 ? 3.730 7.504 0.993 1.00 53.13 9 TYR A C 14
ATOM 16249 O O . TYR A 1 9 ? 3.765 6.444 0.370 1.00 63.14 9 TYR A O 14
ATOM 16267 N N . LYS A 1 10 ? 4.329 7.661 2.174 1.00 21.13 10 LYS A N 14
ATOM 16268 C CA . LYS A 1 10 ? 4.893 6.523 2.911 1.00 24.04 10 LYS A CA 14
ATOM 16269 C C . LYS A 1 10 ? 3.875 5.983 3.926 1.00 20.04 10 LYS A C 14
ATOM 16270 O O . LYS A 1 10 ? 3.372 6.728 4.772 1.00 14.41 10 LYS A O 14
ATOM 16289 N N . GLY A 1 11 ? 3.587 4.692 3.849 1.00 11.13 11 GLY A N 14
ATOM 16290 C CA . GLY A 1 11 ? 2.657 4.067 4.783 1.00 75.32 11 GLY A CA 14
ATOM 16291 C C . GLY A 1 11 ? 3.280 2.913 5.554 1.00 63.21 11 GLY A C 14
ATOM 16292 O O . GLY A 1 11 ? 4.426 2.536 5.304 1.00 33.35 11 GLY A O 14
ATOM 16296 N N . VAL A 1 12 ? 2.526 2.342 6.486 1.00 40.23 12 VAL A N 14
ATOM 16297 C CA . VAL A 1 12 ? 3.021 1.228 7.295 1.00 53.23 12 VAL A CA 14
ATOM 16298 C C . VAL A 1 12 ? 2.298 -0.088 6.953 1.00 22.13 12 VAL A C 14
ATOM 16299 O O . VAL A 1 12 ? 1.075 -0.120 6.798 1.00 43.43 12 VAL A O 14
ATOM 16312 N N . VAL A 1 13 ? 3.068 -1.166 6.824 1.00 11.41 13 VAL A N 14
ATOM 16313 C CA . VAL A 1 13 ? 2.515 -2.494 6.530 1.00 51.44 13 VAL A CA 14
ATOM 16314 C C . VAL A 1 13 ? 1.833 -3.099 7.766 1.00 31.32 13 VAL A C 14
ATOM 16315 O O . VAL A 1 13 ? 2.472 -3.314 8.798 1.00 4.11 13 VAL A O 14
ATOM 16328 N N . THR A 1 14 ? 0.537 -3.375 7.658 1.00 52.41 14 THR A N 14
ATOM 16329 C CA . THR A 1 14 ? -0.227 -3.936 8.780 1.00 42.33 14 THR A CA 14
ATOM 16330 C C . THR A 1 14 ? -0.283 -5.467 8.727 1.00 2.41 14 THR A C 14
ATOM 16331 O O . THR A 1 14 ? -0.198 -6.135 9.760 1.00 41.43 14 THR A O 14
ATOM 16342 N N . ARG A 1 15 ? -0.434 -6.024 7.525 1.00 33.24 15 ARG A N 14
ATOM 16343 C CA . ARG A 1 15 ? -0.538 -7.480 7.357 1.00 40.40 15 ARG A CA 14
ATOM 16344 C C . ARG A 1 15 ? -0.129 -7.936 5.949 1.00 32.51 15 ARG A C 14
ATOM 16345 O O . ARG A 1 15 ? -0.359 -7.236 4.959 1.00 10.01 15 ARG A O 14
ATOM 16366 N N . ILE A 1 16 ? 0.476 -9.122 5.876 1.00 33.12 16 ILE A N 14
ATOM 16367 C CA . ILE A 1 16 ? 0.924 -9.699 4.602 1.00 11.33 16 ILE A CA 14
ATOM 16368 C C . ILE A 1 16 ? -0.101 -10.704 4.050 1.00 12.21 16 ILE A C 14
ATOM 16369 O O . ILE A 1 16 ? -0.417 -11.709 4.695 1.00 45.31 16 ILE A O 14
ATOM 16385 N N . GLU A 1 17 ? -0.608 -10.428 2.855 1.00 51.43 17 GLU A N 14
ATOM 16386 C CA . GLU A 1 17 ? -1.594 -11.293 2.196 1.00 51.53 17 GLU A CA 14
ATOM 16387 C C . GLU A 1 17 ? -0.937 -12.188 1.132 1.00 73.32 17 GLU A C 14
ATOM 16388 O O . GLU A 1 17 ? 0.186 -11.945 0.694 1.00 33.10 17 GLU A O 14
ATOM 16400 N N . LYS A 1 18 ? -1.656 -13.225 0.712 1.00 42.22 18 LYS A N 14
ATOM 16401 C CA . LYS A 1 18 ? -1.193 -14.104 -0.370 1.00 54.01 18 LYS A CA 14
ATOM 16402 C C . LYS A 1 18 ? -1.182 -13.372 -1.726 1.00 21.20 18 LYS A C 14
ATOM 16403 O O . LYS A 1 18 ? -0.520 -13.801 -2.673 1.00 41.23 18 LYS A O 14
ATOM 16422 N N . TYR A 1 19 ? -1.918 -12.268 -1.804 1.00 44.01 19 TYR A N 14
ATOM 16423 C CA . TYR A 1 19 ? -2.048 -11.489 -3.046 1.00 31.54 19 TYR A CA 14
ATOM 16424 C C . TYR A 1 19 ? -1.431 -10.084 -2.914 1.00 21.14 19 TYR A C 14
ATOM 16425 O O . TYR A 1 19 ? -1.637 -9.220 -3.769 1.00 72.45 19 TYR A O 14
ATOM 16443 N N . GLY A 1 20 ? -0.661 -9.868 -1.850 1.00 52.03 20 GLY A N 14
ATOM 16444 C CA . GLY A 1 20 ? -0.042 -8.563 -1.613 1.00 63.44 20 GLY A CA 14
ATOM 16445 C C . GLY A 1 20 ? 0.098 -8.241 -0.129 1.00 53.54 20 GLY A C 14
ATOM 16446 O O . GLY A 1 20 ? 0.238 -9.140 0.691 1.00 41.54 20 GLY A O 14
ATOM 16450 N N . ALA A 1 21 ? 0.084 -6.959 0.217 1.00 62.44 21 ALA A N 14
ATOM 16451 C CA . ALA A 1 21 ? 0.112 -6.539 1.623 1.00 53.41 21 ALA A CA 14
ATOM 16452 C C . ALA A 1 21 ? -0.712 -5.266 1.840 1.00 22.23 21 ALA A C 14
ATOM 16453 O O . ALA A 1 21 ? -0.669 -4.345 1.025 1.00 3.42 21 ALA A O 14
ATOM 16460 N N . PHE A 1 22 ? -1.466 -5.214 2.935 1.00 53.12 22 PHE A N 14
ATOM 16461 C CA . PHE A 1 22 ? -2.267 -4.029 3.257 1.00 34.14 22 PHE A CA 14
ATOM 16462 C C . PHE A 1 22 ? -1.428 -2.963 3.968 1.00 13.40 22 PHE A C 14
ATOM 16463 O O . PHE A 1 22 ? -0.798 -3.228 4.996 1.00 40.12 22 PHE A O 14
ATOM 16480 N N . ILE A 1 23 ? -1.424 -1.758 3.409 1.00 42.20 23 ILE A N 14
ATOM 16481 C CA . ILE A 1 23 ? -0.659 -0.642 3.965 1.00 61.11 23 ILE A CA 14
ATOM 16482 C C . ILE A 1 23 ? -1.574 0.537 4.314 1.00 74.12 23 ILE A C 14
ATOM 16483 O O . ILE A 1 23 ? -2.420 0.941 3.511 1.00 72.13 23 ILE A O 14
ATOM 16499 N N . ASN A 1 24 ? -1.408 1.084 5.517 1.00 62.52 24 ASN A N 14
ATOM 16500 C CA . ASN A 1 24 ? -2.165 2.267 5.939 1.00 33.35 24 ASN A CA 14
ATOM 16501 C C . ASN A 1 24 ? -1.294 3.530 5.866 1.00 44.41 24 ASN A C 14
ATOM 16502 O O . ASN A 1 24 ? -0.235 3.606 6.494 1.00 43.12 24 ASN A O 14
ATOM 16513 N N . LEU A 1 25 ? -1.739 4.514 5.089 1.00 23.44 25 LEU A N 14
ATOM 16514 C CA . LEU A 1 25 ? -1.032 5.797 4.980 1.00 52.42 25 LEU A CA 14
ATOM 16515 C C . LEU A 1 25 ? -1.439 6.739 6.124 1.00 63.14 25 LEU A C 14
ATOM 16516 O O . LEU A 1 25 ? -0.679 7.627 6.520 1.00 34.10 25 LEU A O 14
ATOM 16532 N N . ASN A 1 26 ? -2.646 6.525 6.644 1.00 43.31 26 ASN A N 14
ATOM 16533 C CA . ASN A 1 26 ? -3.226 7.383 7.681 1.00 23.13 26 ASN A CA 14
ATOM 16534 C C . ASN A 1 26 ? -4.344 6.634 8.428 1.00 3.11 26 ASN A C 14
ATOM 16535 O O . ASN A 1 26 ? -4.853 5.626 7.941 1.00 24.20 26 ASN A O 14
ATOM 16546 N N . GLU A 1 27 ? -4.723 7.137 9.601 1.00 63.25 27 GLU A N 14
ATOM 16547 C CA . GLU A 1 27 ? -5.814 6.558 10.406 1.00 32.22 27 GLU A CA 14
ATOM 16548 C C . GLU A 1 27 ? -7.100 6.329 9.584 1.00 52.03 27 GLU A C 14
ATOM 16549 O O . GLU A 1 27 ? -7.908 5.453 9.900 1.00 55.35 27 GLU A O 14
ATOM 16561 N N . GLN A 1 28 ? -7.293 7.130 8.535 1.00 14.15 28 GLN A N 14
ATOM 16562 C CA . GLN A 1 28 ? -8.487 7.027 7.680 1.00 54.43 28 GLN A CA 14
ATOM 16563 C C . GLN A 1 28 ? -8.148 6.558 6.251 1.00 25.20 28 GLN A C 14
ATOM 16564 O O . GLN A 1 28 ? -9.009 6.559 5.370 1.00 64.50 28 GLN A O 14
ATOM 16578 N N . VAL A 1 29 ? -6.903 6.136 6.031 1.00 21.54 29 VAL A N 14
ATOM 16579 C CA . VAL A 1 29 ? -6.435 5.758 4.690 1.00 35.21 29 VAL A CA 14
ATOM 16580 C C . VAL A 1 29 ? -5.824 4.346 4.668 1.00 61.34 29 VAL A C 14
ATOM 16581 O O . VAL A 1 29 ? -4.765 4.106 5.251 1.00 43.34 29 VAL A O 14
ATOM 16594 N N . ARG A 1 30 ? -6.490 3.434 3.962 1.00 10.44 30 ARG A N 14
ATOM 16595 C CA . ARG A 1 30 ? -6.052 2.036 3.850 1.00 0.33 30 ARG A CA 14
ATOM 16596 C C . ARG A 1 30 ? -6.021 1.582 2.379 1.00 52.43 30 ARG A C 14
ATOM 16597 O O . ARG A 1 30 ? -6.904 1.930 1.593 1.00 72.21 30 ARG A O 14
ATOM 16618 N N . GLY A 1 31 ? -4.998 0.813 2.008 1.00 1.34 31 GLY A N 14
ATOM 16619 C CA . GLY A 1 31 ? -4.894 0.321 0.636 1.00 2.33 31 GLY A CA 14
ATOM 16620 C C . GLY A 1 31 ? -4.152 -1.007 0.513 1.00 15.43 31 GLY A C 14
ATOM 16621 O O . GLY A 1 31 ? -3.736 -1.596 1.514 1.00 23.44 31 GLY A O 14
ATOM 16625 N N . LEU A 1 32 ? -3.975 -1.473 -0.722 1.00 3.04 32 LEU A N 14
ATOM 16626 C CA . LEU A 1 32 ? -3.337 -2.764 -0.990 1.00 41.33 32 LEU A CA 14
ATOM 16627 C C . LEU A 1 32 ? -2.131 -2.613 -1.930 1.00 12.44 32 LEU A C 14
ATOM 16628 O O . LEU A 1 32 ? -2.232 -2.021 -3.009 1.00 53.11 32 LEU A O 14
ATOM 16644 N N . LEU A 1 33 ? -0.992 -3.153 -1.511 1.00 15.10 33 LEU A N 14
ATOM 16645 C CA . LEU A 1 33 ? 0.220 -3.168 -2.332 1.00 23.43 33 LEU A CA 14
ATOM 16646 C C . LEU A 1 33 ? 0.434 -4.563 -2.943 1.00 30.44 33 LEU A C 14
ATOM 16647 O O . LEU A 1 33 ? 0.519 -5.560 -2.224 1.00 64.00 33 LEU A O 14
ATOM 16663 N N . ARG A 1 34 ? 0.513 -4.633 -4.270 1.00 30.21 34 ARG A N 14
ATOM 16664 C CA . ARG A 1 34 ? 0.590 -5.920 -4.978 1.00 2.21 34 ARG A CA 14
ATOM 16665 C C . ARG A 1 34 ? 2.025 -6.246 -5.434 1.00 43.23 34 ARG A C 14
ATOM 16666 O O . ARG A 1 34 ? 2.758 -5.366 -5.887 1.00 13.21 34 ARG A O 14
ATOM 16687 N N . PRO A 1 35 ? 2.438 -7.535 -5.348 1.00 62.13 35 PRO A N 14
ATOM 16688 C CA . PRO A 1 35 ? 3.813 -7.962 -5.681 1.00 5.33 35 PRO A CA 14
ATOM 16689 C C . PRO A 1 35 ? 4.210 -7.671 -7.140 1.00 15.10 35 PRO A C 14
ATOM 16690 O O . PRO A 1 35 ? 5.392 -7.662 -7.478 1.00 70.32 35 PRO A O 14
ATOM 16701 N N . ARG A 1 36 ? 3.217 -7.434 -7.994 1.00 32.22 36 ARG A N 14
ATOM 16702 C CA . ARG A 1 36 ? 3.462 -7.091 -9.402 1.00 34.44 36 ARG A CA 14
ATOM 16703 C C . ARG A 1 36 ? 3.927 -5.632 -9.549 1.00 53.31 36 ARG A C 14
ATOM 16704 O O . ARG A 1 36 ? 4.668 -5.288 -10.477 1.00 1.40 36 ARG A O 14
ATOM 16725 N N . ASP A 1 37 ? 3.493 -4.785 -8.620 1.00 13.40 37 ASP A N 14
ATOM 16726 C CA . ASP A 1 37 ? 3.822 -3.357 -8.632 1.00 32.11 37 ASP A CA 14
ATOM 16727 C C . ASP A 1 37 ? 5.057 -3.058 -7.761 1.00 13.43 37 ASP A C 14
ATOM 16728 O O . ASP A 1 37 ? 5.381 -1.900 -7.494 1.00 21.44 37 ASP A O 14
ATOM 16737 N N . MET A 1 38 ? 5.748 -4.112 -7.330 1.00 35.34 38 MET A N 14
ATOM 16738 C CA . MET A 1 38 ? 6.942 -3.968 -6.488 1.00 52.53 38 MET A CA 14
ATOM 16739 C C . MET A 1 38 ? 8.225 -3.912 -7.332 1.00 14.42 38 MET A C 14
ATOM 16740 O O . MET A 1 38 ? 8.456 -4.767 -8.188 1.00 71.41 38 MET A O 14
ATOM 16754 N N . ILE A 1 39 ? 9.057 -2.901 -7.087 1.00 51.53 39 ILE A N 14
ATOM 16755 C CA . ILE A 1 39 ? 10.309 -2.729 -7.836 1.00 34.52 39 ILE A CA 14
ATOM 16756 C C . ILE A 1 39 ? 11.498 -3.458 -7.176 1.00 11.43 39 ILE A C 14
ATOM 16757 O O . ILE A 1 39 ? 12.281 -4.121 -7.858 1.00 63.52 39 ILE A O 14
ATOM 16773 N N . SER A 1 40 ? 11.632 -3.334 -5.851 1.00 22.35 40 SER A N 14
ATOM 16774 C CA . SER A 1 40 ? 12.812 -3.878 -5.143 1.00 1.44 40 SER A CA 14
ATOM 16775 C C . SER A 1 40 ? 12.452 -4.579 -3.817 1.00 0.43 40 SER A C 14
ATOM 16776 O O . SER A 1 40 ? 13.341 -4.953 -3.051 1.00 31.34 40 SER A O 14
ATOM 16784 N N . LEU A 1 41 ? 11.160 -4.772 -3.545 1.00 53.22 41 LEU A N 14
ATOM 16785 C CA . LEU A 1 41 ? 10.732 -5.426 -2.294 1.00 5.14 41 LEU A CA 14
ATOM 16786 C C . LEU A 1 41 ? 9.731 -6.565 -2.540 1.00 72.51 41 LEU A C 14
ATOM 16787 O O . LEU A 1 41 ? 8.653 -6.362 -3.098 1.00 72.03 41 LEU A O 14
ATOM 16803 N N . ARG A 1 42 ? 10.112 -7.767 -2.118 1.00 35.14 42 ARG A N 14
ATOM 16804 C CA . ARG A 1 42 ? 9.238 -8.947 -2.180 1.00 75.13 42 ARG A CA 14
ATOM 16805 C C . ARG A 1 42 ? 8.410 -9.087 -0.891 1.00 20.20 42 ARG A C 14
ATOM 16806 O O . ARG A 1 42 ? 8.868 -8.713 0.189 1.00 11.11 42 ARG A O 14
ATOM 16827 N N . LEU A 1 43 ? 7.200 -9.646 -1.005 1.00 1.21 43 LEU A N 14
ATOM 16828 C CA . LEU A 1 43 ? 6.319 -9.845 0.164 1.00 71.45 43 LEU A CA 14
ATOM 16829 C C . LEU A 1 43 ? 7.035 -10.609 1.292 1.00 74.22 43 LEU A C 14
ATOM 16830 O O . LEU A 1 43 ? 6.781 -10.379 2.476 1.00 23.44 43 LEU A O 14
ATOM 16846 N N . GLU A 1 44 ? 7.938 -11.504 0.905 1.00 13.11 44 GLU A N 14
ATOM 16847 C CA . GLU A 1 44 ? 8.731 -12.302 1.854 1.00 62.42 44 GLU A CA 14
ATOM 16848 C C . GLU A 1 44 ? 9.515 -11.412 2.835 1.00 32.35 44 GLU A C 14
ATOM 16849 O O . GLU A 1 44 ? 9.721 -11.768 3.997 1.00 13.42 44 GLU A O 14
ATOM 16861 N N . ASN A 1 45 ? 9.946 -10.251 2.350 1.00 71.22 45 ASN A N 14
ATOM 16862 C CA . ASN A 1 45 ? 10.796 -9.341 3.126 1.00 23.34 45 ASN A CA 14
ATOM 16863 C C . ASN A 1 45 ? 9.983 -8.269 3.861 1.00 30.43 45 ASN A C 14
ATOM 16864 O O . ASN A 1 45 ? 10.543 -7.443 4.584 1.00 12.42 45 ASN A O 14
ATOM 16875 N N . LEU A 1 46 ? 8.666 -8.283 3.687 1.00 0.32 46 LEU A N 14
ATOM 16876 C CA . LEU A 1 46 ? 7.799 -7.287 4.324 1.00 44.32 46 LEU A CA 14
ATOM 16877 C C . LEU A 1 46 ? 7.255 -7.816 5.663 1.00 43.40 46 LEU A C 14
ATOM 16878 O O . LEU A 1 46 ? 6.610 -8.866 5.712 1.00 73.22 46 LEU A O 14
ATOM 16894 N N . ASN A 1 47 ? 7.525 -7.089 6.748 1.00 23.32 47 ASN A N 14
ATOM 16895 C CA . ASN A 1 47 ? 7.080 -7.495 8.090 1.00 61.01 47 ASN A CA 14
ATOM 16896 C C . ASN A 1 47 ? 6.046 -6.505 8.653 1.00 75.43 47 ASN A C 14
ATOM 16897 O O . ASN A 1 47 ? 6.002 -5.339 8.252 1.00 50.13 47 ASN A O 14
ATOM 16908 N N . VAL A 1 48 ? 5.220 -6.972 9.591 1.00 2.05 48 VAL A N 14
ATOM 16909 C CA . VAL A 1 48 ? 4.212 -6.118 10.230 1.00 21.34 48 VAL A CA 14
ATOM 16910 C C . VAL A 1 48 ? 4.872 -4.960 11.001 1.00 61.50 48 VAL A C 14
ATOM 16911 O O . VAL A 1 48 ? 5.559 -5.174 12.004 1.00 54.25 48 VAL A O 14
ATOM 16924 N N . GLY A 1 49 ? 4.661 -3.736 10.525 1.00 24.01 49 GLY A N 14
ATOM 16925 C CA . GLY A 1 49 ? 5.252 -2.562 11.162 1.00 53.33 49 GLY A CA 14
ATOM 16926 C C . GLY A 1 49 ? 6.258 -1.830 10.274 1.00 25.32 49 GLY A C 14
ATOM 16927 O O . GLY A 1 49 ? 6.639 -0.696 10.572 1.00 74.00 49 GLY A O 14
ATOM 16931 N N . ASP A 1 50 ? 6.696 -2.468 9.187 1.00 53.25 50 ASP A N 14
ATOM 16932 C CA . ASP A 1 50 ? 7.649 -1.840 8.263 1.00 54.32 50 ASP A CA 14
ATOM 16933 C C . ASP A 1 50 ? 7.000 -0.693 7.471 1.00 22.32 50 ASP A C 14
ATOM 16934 O O . ASP A 1 50 ? 5.909 -0.835 6.916 1.00 71.54 50 ASP A O 14
ATOM 16943 N N . GLU A 1 51 ? 7.689 0.446 7.430 1.00 14.13 51 GLU A N 14
ATOM 16944 C CA . GLU A 1 51 ? 7.196 1.643 6.739 1.00 2.23 51 GLU A CA 14
ATOM 16945 C C . GLU A 1 51 ? 7.738 1.718 5.301 1.00 5.03 51 GLU A C 14
ATOM 16946 O O . GLU A 1 51 ? 8.943 1.858 5.084 1.00 50.15 51 GLU A O 14
ATOM 16958 N N . ILE A 1 52 ? 6.839 1.624 4.322 1.00 11.01 52 ILE A N 14
ATOM 16959 C CA . ILE A 1 52 ? 7.223 1.605 2.901 1.00 12.51 52 ILE A CA 14
ATOM 16960 C C . ILE A 1 52 ? 6.674 2.825 2.133 1.00 45.02 52 ILE A C 14
ATOM 16961 O O . ILE A 1 52 ? 5.576 3.308 2.409 1.00 32.13 52 ILE A O 14
ATOM 16977 N N . ILE A 1 53 ? 7.458 3.319 1.169 1.00 23.11 53 ILE A N 14
ATOM 16978 C CA . ILE A 1 53 ? 7.040 4.433 0.307 1.00 21.12 53 ILE A CA 14
ATOM 16979 C C . ILE A 1 53 ? 6.309 3.917 -0.945 1.00 2.12 53 ILE A C 14
ATOM 16980 O O . ILE A 1 53 ? 6.883 3.182 -1.752 1.00 60.42 53 ILE A O 14
ATOM 16996 N N . VAL A 1 54 ? 5.043 4.302 -1.100 1.00 2.21 54 VAL A N 14
ATOM 16997 C CA . VAL A 1 54 ? 4.221 3.832 -2.223 1.00 60.53 54 VAL A CA 14
ATOM 16998 C C . VAL A 1 54 ? 3.440 4.976 -2.893 1.00 72.20 54 VAL A C 14
ATOM 16999 O O . VAL A 1 54 ? 3.144 6.001 -2.273 1.00 11.41 54 VAL A O 14
ATOM 17012 N N . GLN A 1 55 ? 3.118 4.791 -4.171 1.00 4.31 55 GLN A N 14
ATOM 17013 C CA . GLN A 1 55 ? 2.262 5.727 -4.903 1.00 0.53 55 GLN A CA 14
ATOM 17014 C C . GLN A 1 55 ? 0.833 5.176 -5.007 1.00 73.45 55 GLN A C 14
ATOM 17015 O O . GLN A 1 55 ? 0.625 4.029 -5.412 1.00 31.40 55 GLN A O 14
ATOM 17029 N N . ALA A 1 56 ? -0.145 5.995 -4.639 1.00 13.15 56 ALA A N 14
ATOM 17030 C CA . ALA A 1 56 ? -1.551 5.593 -4.702 1.00 2.34 56 ALA A CA 14
ATOM 17031 C C . ALA A 1 56 ? -2.106 5.724 -6.128 1.00 14.32 56 ALA A C 14
ATOM 17032 O O . ALA A 1 56 ? -2.479 6.813 -6.555 1.00 52.20 56 ALA A O 14
ATOM 17039 N N . ILE A 1 57 ? -2.150 4.612 -6.859 1.00 35.33 57 ILE A N 14
ATOM 17040 C CA . ILE A 1 57 ? -2.618 4.610 -8.253 1.00 65.53 57 ILE A CA 14
ATOM 17041 C C . ILE A 1 57 ? -4.080 5.087 -8.364 1.00 10.03 57 ILE A C 14
ATOM 17042 O O . ILE A 1 57 ? -4.368 6.087 -9.027 1.00 71.35 57 ILE A O 14
ATOM 17058 N N . ASP A 1 58 ? -4.996 4.364 -7.717 1.00 43.31 58 ASP A N 14
ATOM 17059 C CA . ASP A 1 58 ? -6.425 4.712 -7.718 1.00 20.13 58 ASP A CA 14
ATOM 17060 C C . ASP A 1 58 ? -7.030 4.647 -6.304 1.00 12.31 58 ASP A C 14
ATOM 17061 O O . ASP A 1 58 ? -6.557 3.900 -5.444 1.00 64.41 58 ASP A O 14
ATOM 17070 N N . VAL A 1 59 ? -8.090 5.426 -6.078 1.00 41.34 59 VAL A N 14
ATOM 17071 C CA . VAL A 1 59 ? -8.739 5.513 -4.760 1.00 50.42 59 VAL A CA 14
ATOM 17072 C C . VAL A 1 59 ? -10.264 5.379 -4.887 1.00 32.11 59 VAL A C 14
ATOM 17073 O O . VAL A 1 59 ? -10.907 6.195 -5.550 1.00 60.55 59 VAL A O 14
ATOM 17086 N N . ARG A 1 60 ? -10.844 4.353 -4.258 1.00 1.42 60 ARG A N 14
ATOM 17087 C CA . ARG A 1 60 ? -12.301 4.145 -4.298 1.00 0.22 60 ARG A CA 14
ATOM 17088 C C . ARG A 1 60 ? -12.904 4.073 -2.883 1.00 50.33 60 ARG A C 14
ATOM 17089 O O . ARG A 1 60 ? -12.882 3.019 -2.239 1.00 45.41 60 ARG A O 14
ATOM 17110 N N . PRO A 1 61 ? -13.463 5.200 -2.387 1.00 24.44 61 PRO A N 14
ATOM 17111 C CA . PRO A 1 61 ? -14.051 5.281 -1.033 1.00 52.02 61 PRO A CA 14
ATOM 17112 C C . PRO A 1 61 ? -15.190 4.270 -0.791 1.00 43.43 61 PRO A C 14
ATOM 17113 O O . PRO A 1 61 ? -15.427 3.858 0.347 1.00 3.55 61 PRO A O 14
ATOM 17124 N N . GLU A 1 62 ? -15.897 3.876 -1.857 1.00 22.03 62 GLU A N 14
ATOM 17125 C CA . GLU A 1 62 ? -16.960 2.862 -1.747 1.00 60.21 62 GLU A CA 14
ATOM 17126 C C . GLU A 1 62 ? -16.406 1.519 -1.228 1.00 43.34 62 GLU A C 14
ATOM 17127 O O . GLU A 1 62 ? -17.048 0.823 -0.437 1.00 14.54 62 GLU A O 14
ATOM 17139 N N . LYS A 1 63 ? -15.205 1.166 -1.687 1.00 40.20 63 LYS A N 14
ATOM 17140 C CA . LYS A 1 63 ? -14.546 -0.081 -1.283 1.00 30.23 63 LYS A CA 14
ATOM 17141 C C . LYS A 1 63 ? -13.600 0.145 -0.096 1.00 71.14 63 LYS A C 14
ATOM 17142 O O . LYS A 1 63 ? -13.202 -0.809 0.577 1.00 1.11 63 LYS A O 14
ATOM 17161 N N . ARG A 1 64 ? -13.245 1.414 0.143 1.00 42.23 64 ARG A N 14
ATOM 17162 C CA . ARG A 1 64 ? -12.235 1.774 1.147 1.00 15.10 64 ARG A CA 14
ATOM 17163 C C . ARG A 1 64 ? -10.886 1.114 0.818 1.00 61.14 64 ARG A C 14
ATOM 17164 O O . ARG A 1 64 ? -10.046 0.893 1.693 1.00 21.31 64 ARG A O 14
ATOM 17185 N N . GLU A 1 65 ? -10.693 0.830 -0.471 1.00 55.52 65 GLU A N 14
ATOM 17186 C CA . GLU A 1 65 ? -9.471 0.200 -0.975 1.00 11.34 65 GLU A CA 14
ATOM 17187 C C . GLU A 1 65 ? -8.713 1.144 -1.916 1.00 33.42 65 GLU A C 14
ATOM 17188 O O . GLU A 1 65 ? -9.251 1.593 -2.936 1.00 4.20 65 GLU A O 14
ATOM 17200 N N . ILE A 1 66 ? -7.467 1.441 -1.575 1.00 1.20 66 ILE A N 14
ATOM 17201 C CA . ILE A 1 66 ? -6.598 2.234 -2.443 1.00 34.45 66 ILE A CA 14
ATOM 17202 C C . ILE A 1 66 ? -5.529 1.348 -3.100 1.00 22.12 66 ILE A C 14
ATOM 17203 O O . ILE A 1 66 ? -4.884 0.535 -2.438 1.00 22.35 66 ILE A O 14
ATOM 17219 N N . ASP A 1 67 ? -5.348 1.514 -4.403 1.00 65.20 67 ASP A N 14
ATOM 17220 C CA . ASP A 1 67 ? -4.387 0.714 -5.163 1.00 55.35 67 ASP A CA 14
ATOM 17221 C C . ASP A 1 67 ? -2.977 1.320 -5.063 1.00 12.34 67 ASP A C 14
ATOM 17222 O O . ASP A 1 67 ? -2.762 2.469 -5.443 1.00 71.22 67 ASP A O 14
ATOM 17231 N N . PHE A 1 68 ? -2.017 0.548 -4.551 1.00 32.23 68 PHE A N 14
ATOM 17232 C CA . PHE A 1 68 ? -0.655 1.059 -4.338 1.00 33.54 68 PHE A CA 14
ATOM 17233 C C . PHE A 1 68 ? 0.360 0.486 -5.333 1.00 24.31 68 PHE A C 14
ATOM 17234 O O . PHE A 1 68 ? 0.152 -0.568 -5.936 1.00 20.34 68 PHE A O 14
ATOM 17251 N N . LYS A 1 69 ? 1.464 1.210 -5.479 1.00 31.52 69 LYS A N 14
ATOM 17252 C CA . LYS A 1 69 ? 2.599 0.793 -6.306 1.00 73.11 69 LYS A CA 14
ATOM 17253 C C . LYS A 1 69 ? 3.912 1.182 -5.613 1.00 51.11 69 LYS A C 14
ATOM 17254 O O . LYS A 1 69 ? 3.983 2.220 -4.956 1.00 72.15 69 LYS A O 14
ATOM 17273 N N . TYR A 1 70 ? 4.950 0.369 -5.767 1.00 61.45 70 TYR A N 14
ATOM 17274 C CA . TYR A 1 70 ? 6.236 0.650 -5.123 1.00 22.32 70 TYR A CA 14
ATOM 17275 C C . TYR A 1 70 ? 7.111 1.544 -6.015 1.00 33.10 70 TYR A C 14
ATOM 17276 O O . TYR A 1 70 ? 7.300 1.264 -7.198 1.00 14.42 70 TYR A O 14
ATOM 17294 N N . ILE A 1 71 ? 7.647 2.614 -5.434 1.00 73.01 71 ILE A N 14
ATOM 17295 C CA . ILE A 1 71 ? 8.474 3.574 -6.175 1.00 23.02 71 ILE A CA 14
ATOM 17296 C C . ILE A 1 71 ? 9.794 3.876 -5.437 1.00 34.44 71 ILE A C 14
ATOM 17297 O O . ILE A 1 71 ? 9.837 3.896 -4.206 1.00 63.12 71 ILE A O 14
ATOM 17313 N N . PRO A 1 72 ? 10.898 4.093 -6.184 1.00 51.53 72 PRO A N 14
ATOM 17314 C CA . PRO A 1 72 ? 12.211 4.423 -5.602 1.00 33.33 72 PRO A CA 14
ATOM 17315 C C . PRO A 1 72 ? 12.317 5.892 -5.139 1.00 14.22 72 PRO A C 14
ATOM 17316 O O . PRO A 1 72 ? 11.476 6.733 -5.474 1.00 41.32 72 PRO A O 14
ATOM 17327 N N . LEU A 1 73 ? 13.368 6.193 -4.376 1.00 73.02 73 LEU A N 14
ATOM 17328 C CA . LEU A 1 73 ? 13.609 7.553 -3.874 1.00 54.45 73 LEU A CA 14
ATOM 17329 C C . LEU A 1 73 ? 15.114 7.818 -3.707 1.00 24.51 73 LEU A C 14
ATOM 17330 O O . LEU A 1 73 ? 15.808 7.080 -3.003 1.00 63.11 73 LEU A O 14
ATOM 17346 N N . GLU A 1 74 ? 15.614 8.879 -4.344 1.00 53.45 74 GLU A N 14
ATOM 17347 C CA . GLU A 1 74 ? 17.047 9.209 -4.290 1.00 20.35 74 GLU A CA 14
ATOM 17348 C C . GLU A 1 74 ? 17.298 10.726 -4.120 1.00 31.01 74 GLU A C 14
ATOM 17349 O O . GLU A 1 74 ? 17.964 11.109 -3.133 1.00 37.71 74 GLU A O 14
ATOM 17361 N N . MET A 1 1 ? -6.330 13.674 6.666 1.00 52.40 1 MET A N 15
ATOM 17362 C CA . MET A 1 1 ? -5.742 13.447 5.317 1.00 70.24 1 MET A CA 15
ATOM 17363 C C . MET A 1 1 ? -6.369 12.228 4.639 1.00 11.42 1 MET A C 15
ATOM 17364 O O . MET A 1 1 ? -6.348 11.127 5.189 1.00 5.10 1 MET A O 15
ATOM 17380 N N . ASP A 1 2 ? -6.923 12.433 3.449 1.00 22.13 2 ASP A N 15
ATOM 17381 C CA . ASP A 1 2 ? -7.371 11.325 2.604 1.00 54.03 2 ASP A CA 15
ATOM 17382 C C . ASP A 1 2 ? -6.441 11.213 1.380 1.00 2.12 2 ASP A C 15
ATOM 17383 O O . ASP A 1 2 ? -5.657 12.126 1.105 1.00 32.24 2 ASP A O 15
ATOM 17392 N N . VAL A 1 3 ? -6.508 10.103 0.653 1.00 11.12 3 VAL A N 15
ATOM 17393 C CA . VAL A 1 3 ? -5.563 9.850 -0.443 1.00 65.34 3 VAL A CA 15
ATOM 17394 C C . VAL A 1 3 ? -6.211 9.985 -1.828 1.00 5.20 3 VAL A C 15
ATOM 17395 O O . VAL A 1 3 ? -7.330 9.532 -2.056 1.00 73.00 3 VAL A O 15
ATOM 17408 N N . GLU A 1 4 ? -5.485 10.616 -2.750 1.00 63.12 4 GLU A N 15
ATOM 17409 C CA . GLU A 1 4 ? -5.944 10.782 -4.134 1.00 53.32 4 GLU A CA 15
ATOM 17410 C C . GLU A 1 4 ? -5.106 9.920 -5.099 1.00 10.11 4 GLU A C 15
ATOM 17411 O O . GLU A 1 4 ? -3.907 9.725 -4.886 1.00 30.34 4 GLU A O 15
ATOM 17423 N N . PRO A 1 5 ? -5.728 9.386 -6.173 1.00 21.44 5 PRO A N 15
ATOM 17424 C CA . PRO A 1 5 ? -5.031 8.528 -7.155 1.00 75.03 5 PRO A CA 15
ATOM 17425 C C . PRO A 1 5 ? -3.825 9.217 -7.824 1.00 61.30 5 PRO A C 15
ATOM 17426 O O . PRO A 1 5 ? -3.937 10.320 -8.363 1.00 32.35 5 PRO A O 15
ATOM 17437 N N . GLY A 1 6 ? -2.671 8.555 -7.780 1.00 60.11 6 GLY A N 15
ATOM 17438 C CA . GLY A 1 6 ? -1.461 9.078 -8.416 1.00 52.12 6 GLY A CA 15
ATOM 17439 C C . GLY A 1 6 ? -0.523 9.814 -7.458 1.00 43.32 6 GLY A C 15
ATOM 17440 O O . GLY A 1 6 ? 0.562 10.245 -7.856 1.00 11.02 6 GLY A O 15
ATOM 17444 N N . LYS A 1 7 ? -0.923 9.952 -6.197 1.00 24.12 7 LYS A N 15
ATOM 17445 C CA . LYS A 1 7 ? -0.142 10.720 -5.216 1.00 14.23 7 LYS A CA 15
ATOM 17446 C C . LYS A 1 7 ? 0.934 9.881 -4.504 1.00 31.01 7 LYS A C 15
ATOM 17447 O O . LYS A 1 7 ? 0.771 8.676 -4.287 1.00 43.23 7 LYS A O 15
ATOM 17466 N N . PHE A 1 8 ? 2.029 10.550 -4.134 1.00 53.54 8 PHE A N 15
ATOM 17467 C CA . PHE A 1 8 ? 3.142 9.924 -3.406 1.00 21.41 8 PHE A CA 15
ATOM 17468 C C . PHE A 1 8 ? 2.928 10.006 -1.884 1.00 72.04 8 PHE A C 15
ATOM 17469 O O . PHE A 1 8 ? 2.759 11.096 -1.330 1.00 23.30 8 PHE A O 15
ATOM 17486 N N . TYR A 1 9 ? 2.953 8.861 -1.200 1.00 33.04 9 TYR A N 15
ATOM 17487 C CA . TYR A 1 9 ? 2.824 8.835 0.266 1.00 0.41 9 TYR A CA 15
ATOM 17488 C C . TYR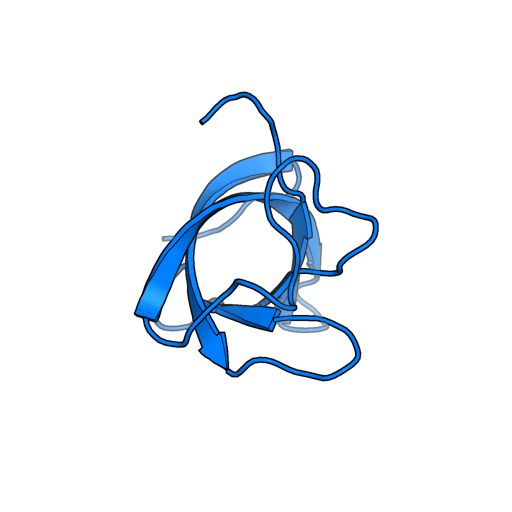 A 1 9 ? 3.713 7.762 0.913 1.00 23.01 9 TYR A C 15
ATOM 17489 O O . TYR A 1 9 ? 4.204 6.846 0.254 1.00 73.14 9 TYR A O 15
ATOM 17507 N N . LYS A 1 10 ? 3.913 7.896 2.221 1.00 21.12 10 LYS A N 15
ATOM 17508 C CA . LYS A 1 10 ? 4.624 6.891 3.020 1.00 13.45 10 LYS A CA 15
ATOM 17509 C C . LYS A 1 10 ? 3.682 6.298 4.073 1.00 32.31 10 LYS A C 15
ATOM 17510 O O . LYS A 1 10 ? 2.848 7.011 4.637 1.00 34.25 10 LYS A O 15
ATOM 17529 N N . GLY A 1 11 ? 3.809 5.003 4.335 1.00 60.32 11 GLY A N 15
ATOM 17530 C CA . GLY A 1 11 ? 2.954 4.357 5.321 1.00 31.20 11 GLY A CA 15
ATOM 17531 C C . GLY A 1 11 ? 3.595 3.138 5.970 1.00 0.43 11 GLY A C 15
ATOM 17532 O O . GLY A 1 11 ? 4.726 2.773 5.652 1.00 52.05 11 GLY A O 15
ATOM 17536 N N . VAL A 1 12 ? 2.859 2.494 6.872 1.00 22.32 12 VAL A N 15
ATOM 17537 C CA . VAL A 1 12 ? 3.363 1.322 7.595 1.00 31.23 12 VAL A CA 15
ATOM 17538 C C . VAL A 1 12 ? 2.517 0.066 7.305 1.00 11.11 12 VAL A C 15
ATOM 17539 O O . VAL A 1 12 ? 1.290 0.140 7.195 1.00 21.33 12 VAL A O 15
ATOM 17552 N N . VAL A 1 13 ? 3.183 -1.081 7.173 1.00 70.00 13 VAL A N 15
ATOM 17553 C CA . VAL A 1 13 ? 2.507 -2.353 6.877 1.00 65.30 13 VAL A CA 15
ATOM 17554 C C . VAL A 1 13 ? 1.752 -2.907 8.103 1.00 64.43 13 VAL A C 15
ATOM 17555 O O . VAL A 1 13 ? 2.330 -3.085 9.179 1.00 24.40 13 VAL A O 15
ATOM 17568 N N . THR A 1 14 ? 0.462 -3.184 7.922 1.00 3.14 14 THR A N 15
ATOM 17569 C CA . THR A 1 14 ? -0.389 -3.738 8.989 1.00 54.11 14 THR A CA 15
ATOM 17570 C C . THR A 1 14 ? -0.355 -5.273 9.002 1.00 42.03 14 THR A C 15
ATOM 17571 O O . THR A 1 14 ? -0.198 -5.892 10.052 1.00 4.42 14 THR A O 15
ATOM 17582 N N . ARG A 1 15 ? -0.526 -5.879 7.829 1.00 63.41 15 ARG A N 15
ATOM 17583 C CA . ARG A 1 15 ? -0.456 -7.339 7.688 1.00 4.51 15 ARG A CA 15
ATOM 17584 C C . ARG A 1 15 ? -0.104 -7.749 6.253 1.00 43.21 15 ARG A C 15
ATOM 17585 O O . ARG A 1 15 ? -0.428 -7.045 5.293 1.00 70.24 15 ARG A O 15
ATOM 17606 N N . ILE A 1 16 ? 0.556 -8.897 6.119 1.00 13.34 16 ILE A N 15
ATOM 17607 C CA . ILE A 1 16 ? 0.958 -9.421 4.810 1.00 15.43 16 ILE A CA 15
ATOM 17608 C C . ILE A 1 16 ? -0.074 -10.431 4.284 1.00 33.40 16 ILE A C 15
ATOM 17609 O O . ILE A 1 16 ? -0.226 -11.524 4.835 1.00 30.33 16 ILE A O 15
ATOM 17625 N N . GLU A 1 17 ? -0.785 -10.057 3.227 1.00 21.41 17 GLU A N 15
ATOM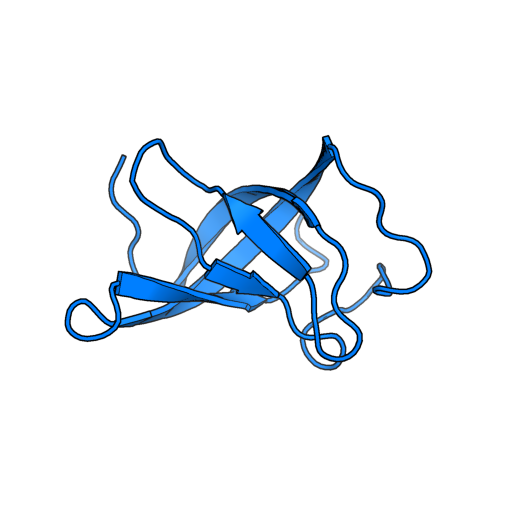 17626 C CA . GLU A 1 17 ? -1.782 -10.934 2.601 1.00 1.23 17 GLU A CA 15
ATOM 17627 C C . GLU A 1 17 ? -1.179 -11.685 1.408 1.00 3.13 17 GLU A C 15
ATOM 17628 O O . GLU A 1 17 ? -0.214 -11.229 0.792 1.00 22.14 17 GLU A O 15
ATOM 17640 N N . LYS A 1 18 ? -1.776 -12.820 1.059 1.00 22.40 18 LYS A N 15
ATOM 17641 C CA . LYS A 1 18 ? -1.293 -13.641 -0.060 1.00 31.35 18 LYS A CA 15
ATOM 17642 C C . LYS A 1 18 ? -1.678 -13.038 -1.424 1.00 55.44 18 LYS A C 15
ATOM 17643 O O . LYS A 1 18 ? -1.522 -13.673 -2.467 1.00 24.44 18 LYS A O 15
ATOM 17662 N N . TYR A 1 19 ? -2.171 -11.801 -1.402 1.00 34.53 19 TYR A N 15
ATOM 17663 C CA . TYR A 1 19 ? -2.492 -11.055 -2.630 1.00 13.42 19 TYR A CA 15
ATOM 17664 C C . TYR A 1 19 ? -2.005 -9.594 -2.545 1.00 11.11 19 TYR A C 15
ATOM 17665 O O . TYR A 1 19 ? -2.322 -8.773 -3.409 1.00 62.14 19 TYR A O 15
ATOM 17683 N N . GLY A 1 20 ? -1.225 -9.282 -1.508 1.00 12.12 20 GLY A N 15
ATOM 17684 C CA . GLY A 1 20 ? -0.728 -7.921 -1.308 1.00 61.02 20 GLY A CA 15
ATOM 17685 C C . GLY A 1 20 ? -0.512 -7.580 0.165 1.00 63.43 20 GLY A C 15
ATOM 17686 O O . GLY A 1 20 ? -0.774 -8.396 1.041 1.00 3.13 20 GLY A O 15
ATOM 17690 N N . ALA A 1 21 ? -0.029 -6.375 0.448 1.00 4.00 21 ALA A N 15
ATOM 17691 C CA . ALA A 1 21 ? 0.179 -5.939 1.839 1.00 61.12 21 ALA A CA 15
ATOM 17692 C C . ALA A 1 21 ? -0.632 -4.676 2.163 1.00 31.01 21 ALA A C 15
ATOM 17693 O O . ALA A 1 21 ? -0.519 -3.665 1.473 1.00 53.22 21 ALA A O 15
ATOM 17700 N N . PHE A 1 22 ? -1.441 -4.731 3.222 1.00 64.43 22 PHE A N 15
ATOM 17701 C CA . PHE A 1 22 ? -2.247 -3.571 3.629 1.00 31.03 22 PHE A CA 15
ATOM 17702 C C . PHE A 1 22 ? -1.402 -2.540 4.394 1.00 25.25 22 PHE A C 15
ATOM 17703 O O . PHE A 1 22 ? -0.858 -2.833 5.459 1.00 64.03 22 PHE A O 15
ATOM 17720 N N . ILE A 1 23 ? -1.313 -1.328 3.845 1.00 71.24 23 ILE A N 15
ATOM 17721 C CA . ILE A 1 23 ? -0.469 -0.266 4.412 1.00 61.42 23 ILE A CA 15
ATOM 17722 C C . ILE A 1 23 ? -1.301 0.953 4.853 1.00 74.42 23 ILE A C 15
ATOM 17723 O O . ILE A 1 23 ? -2.150 1.440 4.105 1.00 4.52 23 ILE A O 15
ATOM 17739 N N . ASN A 1 24 ? -1.053 1.445 6.067 1.00 32.24 24 ASN A N 15
ATOM 17740 C CA . ASN A 1 24 ? -1.732 2.649 6.566 1.00 74.10 24 ASN A CA 15
ATOM 17741 C C . ASN A 1 24 ? -0.911 3.914 6.281 1.00 70.14 24 ASN A C 15
ATOM 17742 O O . ASN A 1 24 ? 0.218 4.056 6.754 1.00 12.10 24 ASN A O 15
ATOM 17753 N N . LEU A 1 25 ? -1.490 4.832 5.509 1.00 71.33 25 LEU A N 15
ATOM 17754 C CA . LEU A 1 25 ? -0.856 6.131 5.235 1.00 61.55 25 LEU A CA 15
ATOM 17755 C C . LEU A 1 25 ? -1.250 7.170 6.297 1.00 1.11 25 LEU A C 15
ATOM 17756 O O . LEU A 1 25 ? -0.614 8.217 6.430 1.00 24.13 25 LEU A O 15
ATOM 17772 N N . ASN A 1 26 ? -2.319 6.868 7.027 1.00 2.35 26 ASN A N 15
ATOM 17773 C CA . ASN A 1 26 ? -2.868 7.762 8.050 1.00 33.23 26 ASN A CA 15
ATOM 17774 C C . ASN A 1 26 ? -3.693 6.950 9.060 1.00 55.11 26 ASN A C 15
ATOM 17775 O O . ASN A 1 26 ? -4.086 5.816 8.777 1.00 52.32 26 ASN A O 15
ATOM 17786 N N . GLU A 1 27 ? -3.955 7.523 10.228 1.00 53.02 27 GLU A N 15
ATOM 17787 C CA . GLU A 1 27 ? -4.735 6.846 11.268 1.00 34.32 27 GLU A CA 15
ATOM 17788 C C . GLU A 1 27 ? -6.095 6.356 10.737 1.00 53.43 27 GLU A C 15
ATOM 17789 O O . GLU A 1 27 ? -6.584 5.299 11.138 1.00 64.03 27 GLU A O 15
ATOM 17801 N N . GLN A 1 28 ? -6.701 7.125 9.831 1.00 12.25 28 GLN A N 15
ATOM 17802 C CA . GLN A 1 28 ? -8.011 6.768 9.259 1.00 45.44 28 GLN A CA 15
ATOM 17803 C C . GLN A 1 28 ? -7.906 6.359 7.773 1.00 34.25 28 GLN A C 15
ATOM 17804 O O . GLN A 1 28 ? -8.907 6.348 7.056 1.00 11.14 28 GLN A O 15
ATOM 17818 N N . VAL A 1 29 ? -6.700 6.000 7.319 1.00 53.23 29 VAL A N 15
ATOM 17819 C CA . VAL A 1 29 ? -6.488 5.610 5.911 1.00 62.12 29 VAL A CA 15
ATOM 17820 C C . VAL A 1 29 ? -5.675 4.310 5.788 1.00 72.35 29 VAL A C 15
ATOM 17821 O O . VAL A 1 29 ? -4.562 4.204 6.307 1.00 30.33 29 VAL A O 15
ATOM 17834 N N . ARG A 1 30 ? -6.237 3.345 5.063 1.00 4.35 30 ARG A N 15
ATOM 17835 C CA . ARG A 1 30 ? -5.622 2.028 4.860 1.00 1.43 30 ARG A CA 15
ATOM 17836 C C . ARG A 1 30 ? -5.733 1.591 3.383 1.00 14.43 30 ARG A C 15
ATOM 17837 O O . ARG A 1 30 ? -6.796 1.705 2.774 1.00 74.23 30 ARG A O 15
ATOM 17858 N N . GLY A 1 31 ? -4.637 1.089 2.814 1.00 73.41 31 GLY A N 15
ATOM 17859 C CA . GLY A 1 31 ? -4.647 0.659 1.414 1.00 51.10 31 GLY A CA 15
ATOM 17860 C C . GLY A 1 31 ? -4.011 -0.709 1.194 1.00 14.22 31 GLY A C 15
ATOM 17861 O O . GLY A 1 31 ? -3.713 -1.422 2.149 1.00 52.41 31 GLY A O 15
ATOM 17865 N N . LEU A 1 32 ? -3.787 -1.066 -0.068 1.00 23.11 32 LEU A N 15
ATOM 17866 C CA . LEU A 1 32 ? -3.262 -2.390 -0.426 1.00 22.34 32 LEU A CA 15
ATOM 17867 C C . LEU A 1 32 ? -2.134 -2.286 -1.470 1.00 41.54 32 LEU A C 15
ATOM 17868 O O . LEU A 1 32 ? -2.327 -1.753 -2.559 1.00 31.54 32 LEU A O 15
ATOM 17884 N N . LEU A 1 33 ? -0.961 -2.807 -1.125 1.00 72.20 33 LEU A N 15
ATOM 17885 C CA . LEU A 1 33 ? 0.205 -2.804 -2.019 1.00 42.21 33 LEU A CA 15
ATOM 17886 C C . LEU A 1 33 ? 0.290 -4.119 -2.819 1.00 40.12 33 LEU A C 15
ATOM 17887 O O . LEU A 1 33 ? 0.334 -5.204 -2.237 1.00 20.42 33 LEU A O 15
ATOM 17903 N N . ARG A 1 34 ? 0.315 -4.012 -4.149 1.00 21.15 34 ARG A N 15
ATOM 17904 C CA . ARG A 1 34 ? 0.289 -5.192 -5.027 1.00 71.42 34 ARG A CA 15
ATOM 17905 C C . ARG A 1 34 ? 1.688 -5.802 -5.246 1.00 42.31 34 ARG A C 15
ATOM 17906 O O . ARG A 1 34 ? 2.685 -5.085 -5.305 1.00 12.21 34 ARG A O 15
ATOM 17927 N N . PRO A 1 35 ? 1.771 -7.144 -5.402 1.00 43.03 35 PRO A N 15
ATOM 17928 C CA . PRO A 1 35 ? 3.049 -7.842 -5.644 1.00 74.32 35 PRO A CA 15
ATOM 17929 C C . PRO A 1 35 ? 3.710 -7.444 -6.977 1.00 33.24 35 PRO A C 15
ATOM 17930 O O . PRO A 1 35 ? 4.922 -7.243 -7.052 1.00 2.51 35 PRO A O 15
ATOM 17941 N N . ARG A 1 36 ? 2.897 -7.337 -8.026 1.00 24.13 36 ARG A N 15
ATOM 17942 C CA . ARG A 1 36 ? 3.398 -7.057 -9.381 1.00 4.33 36 ARG A CA 15
ATOM 17943 C C . ARG A 1 36 ? 3.944 -5.627 -9.516 1.00 21.40 36 ARG A C 15
ATOM 17944 O O . ARG A 1 36 ? 4.730 -5.332 -10.421 1.00 32.31 36 ARG A O 15
ATOM 17965 N N . ASP A 1 37 ? 3.524 -4.745 -8.617 1.00 63.33 37 ASP A N 15
ATOM 17966 C CA . ASP A 1 37 ? 3.957 -3.347 -8.635 1.00 53.10 37 ASP A CA 15
ATOM 17967 C C . ASP A 1 37 ? 5.121 -3.099 -7.658 1.00 42.10 37 ASP A C 15
ATOM 17968 O O . ASP A 1 37 ? 5.493 -1.956 -7.387 1.00 24.20 37 ASP A O 15
ATOM 17977 N N . MET A 1 38 ? 5.694 -4.183 -7.134 1.00 64.41 38 MET A N 15
ATOM 17978 C CA . MET A 1 38 ? 6.872 -4.103 -6.264 1.00 42.32 38 MET A CA 15
ATOM 17979 C C . MET A 1 38 ? 8.173 -4.144 -7.088 1.00 53.33 38 MET A C 15
ATOM 17980 O O . MET A 1 38 ? 8.577 -5.200 -7.580 1.00 22.22 38 MET A O 15
ATOM 17994 N N . ILE A 1 39 ? 8.821 -2.990 -7.234 1.00 60.32 39 ILE A N 15
ATOM 17995 C CA . ILE A 1 39 ? 10.047 -2.878 -8.042 1.00 53.34 39 ILE A CA 15
ATOM 17996 C C . ILE A 1 39 ? 11.239 -3.616 -7.398 1.00 23.21 39 ILE A C 15
ATOM 17997 O O . ILE A 1 39 ? 11.725 -4.617 -7.926 1.00 53.11 39 ILE A O 15
ATOM 18013 N N . SER A 1 40 ? 11.711 -3.109 -6.260 1.00 4.33 40 SER A N 15
ATOM 18014 C CA . SER A 1 40 ? 12.898 -3.667 -5.582 1.00 51.14 40 SER A CA 15
ATOM 18015 C C . SER A 1 40 ? 12.521 -4.691 -4.502 1.00 44.31 40 SER A C 15
ATOM 18016 O O . SER A 1 40 ? 13.127 -5.760 -4.404 1.00 43.53 40 SER A O 15
ATOM 18024 N N . LEU A 1 41 ? 11.540 -4.351 -3.673 1.00 54.12 41 LEU A N 15
ATOM 18025 C CA . LEU A 1 41 ? 11.116 -5.219 -2.568 1.00 60.23 41 LEU A CA 15
ATOM 18026 C C . LEU A 1 41 ? 10.143 -6.321 -3.023 1.00 33.25 41 LEU A C 15
ATOM 18027 O O . LEU A 1 41 ? 9.439 -6.181 -4.019 1.00 3.13 41 LEU A O 15
ATOM 18043 N N . ARG A 1 42 ? 10.129 -7.419 -2.277 1.00 22.10 42 ARG A N 15
ATOM 18044 C CA . ARG A 1 42 ? 9.159 -8.510 -2.469 1.00 1.24 42 ARG A CA 15
ATOM 18045 C C . ARG A 1 42 ? 8.240 -8.610 -1.246 1.00 71.32 42 ARG A C 15
ATOM 18046 O O . ARG A 1 42 ? 8.685 -8.353 -0.130 1.00 24.03 42 ARG A O 15
ATOM 18067 N N . LEU A 1 43 ? 6.976 -9.002 -1.439 1.00 44.33 43 LEU A N 15
ATOM 18068 C CA . LEU A 1 43 ? 6.099 -9.301 -0.292 1.00 22.51 43 LEU A CA 15
ATOM 18069 C C . LEU A 1 43 ? 6.763 -10.353 0.611 1.00 14.12 43 LEU A C 15
ATOM 18070 O O . LEU A 1 43 ? 6.589 -10.358 1.828 1.00 60.34 43 LEU A O 15
ATOM 18086 N N . GLU A 1 44 ? 7.541 -11.228 -0.022 1.00 22.35 44 GLU A N 15
ATOM 18087 C CA . GLU A 1 44 ? 8.285 -12.289 0.662 1.00 2.02 44 GLU A CA 15
ATOM 18088 C C . GLU A 1 44 ? 9.279 -11.725 1.698 1.00 53.24 44 GLU A C 15
ATOM 18089 O O . GLU A 1 44 ? 9.699 -12.433 2.616 1.00 0.52 44 GLU A O 15
ATOM 18101 N N . ASN A 1 45 ? 9.655 -10.452 1.536 1.00 51.45 45 ASN A N 15
ATOM 18102 C CA . ASN A 1 45 ? 10.645 -9.810 2.416 1.00 21.34 45 ASN A CA 15
ATOM 18103 C C . ASN A 1 45 ? 10.011 -8.709 3.289 1.00 42.01 45 ASN A C 15
ATOM 18104 O O . ASN A 1 45 ? 10.714 -8.017 4.029 1.00 1.45 45 ASN A O 15
ATOM 18115 N N . LEU A 1 46 ? 8.695 -8.530 3.185 1.00 0.01 46 LEU A N 15
ATOM 18116 C CA . LEU A 1 46 ? 7.998 -7.487 3.951 1.00 14.52 46 LEU A CA 15
ATOM 18117 C C . LEU A 1 46 ? 7.476 -8.032 5.287 1.00 41.30 46 LEU A C 15
ATOM 18118 O O . LEU A 1 46 ? 6.905 -9.121 5.347 1.00 41.33 46 LEU A O 15
ATOM 18134 N N . ASN A 1 47 ? 7.670 -7.264 6.354 1.00 75.43 47 ASN A N 15
ATOM 18135 C CA . ASN A 1 47 ? 7.262 -7.684 7.697 1.00 55.44 47 ASN A CA 15
ATOM 18136 C C . ASN A 1 47 ? 6.220 -6.723 8.287 1.00 63.41 47 ASN A C 15
ATOM 18137 O O . ASN A 1 47 ? 6.224 -5.523 7.996 1.00 44.10 47 ASN A O 15
ATOM 18148 N N . VAL A 1 48 ? 5.331 -7.254 9.121 1.00 71.31 48 VAL A N 15
ATOM 18149 C CA . VAL A 1 48 ? 4.335 -6.435 9.814 1.00 33.14 48 VAL A CA 15
ATOM 18150 C C . VAL A 1 48 ? 5.012 -5.350 10.670 1.00 13.31 48 VAL A C 15
ATOM 18151 O O . VAL A 1 48 ? 5.693 -5.653 11.652 1.00 52.54 48 VAL A O 15
ATOM 18164 N N . GLY A 1 49 ? 4.831 -4.087 10.286 1.00 54.13 49 GLY A N 15
ATOM 18165 C CA . GLY A 1 49 ? 5.450 -2.981 11.012 1.00 30.30 49 GLY A CA 15
ATOM 18166 C C . GLY A 1 49 ? 6.470 -2.199 10.186 1.00 31.43 49 GLY A C 15
ATOM 18167 O O . GLY A 1 49 ? 6.925 -1.134 10.609 1.00 22.31 49 GLY A O 15
ATOM 18171 N N . ASP A 1 50 ? 6.840 -2.715 9.012 1.00 74.05 50 ASP A N 15
ATOM 18172 C CA . ASP A 1 50 ? 7.791 -2.017 8.138 1.00 23.42 50 ASP A CA 15
ATOM 18173 C C . ASP A 1 50 ? 7.159 -0.780 7.471 1.00 75.34 50 ASP A C 15
ATOM 18174 O O . ASP A 1 50 ? 6.075 -0.858 6.890 1.00 43.44 50 ASP A O 15
ATOM 18183 N N . GLU A 1 51 ? 7.842 0.363 7.571 1.00 70.40 51 GLU A N 15
ATOM 18184 C CA . GLU A 1 51 ? 7.414 1.593 6.880 1.00 42.44 51 GLU A CA 15
ATOM 18185 C C . GLU A 1 51 ? 7.924 1.610 5.429 1.00 41.52 51 GLU A C 15
ATOM 18186 O O . GLU A 1 51 ? 9.130 1.509 5.182 1.00 62.22 51 GLU A O 15
ATOM 18198 N N . ILE A 1 52 ? 7.007 1.746 4.474 1.00 13.21 52 ILE A N 15
ATOM 18199 C CA . ILE A 1 52 ? 7.358 1.744 3.047 1.00 40.33 52 ILE A CA 15
ATOM 18200 C C . ILE A 1 52 ? 6.781 2.968 2.312 1.00 14.11 52 ILE A C 15
ATOM 18201 O O . ILE A 1 52 ? 5.663 3.406 2.591 1.00 63.12 52 ILE A O 15
ATOM 18217 N N . ILE A 1 53 ? 7.564 3.522 1.382 1.00 14.34 53 ILE A N 15
ATOM 18218 C CA . ILE A 1 53 ? 7.106 4.625 0.527 1.00 12.35 53 ILE A CA 15
ATOM 18219 C C . ILE A 1 53 ? 6.407 4.077 -0.729 1.00 44.15 53 ILE A C 15
ATOM 18220 O O . ILE A 1 53 ? 7.006 3.331 -1.507 1.00 71.34 53 ILE A O 15
ATOM 18236 N N . VAL A 1 54 ? 5.143 4.449 -0.928 1.00 22.45 54 VAL A N 15
ATOM 18237 C CA . VAL A 1 54 ? 4.342 3.912 -2.036 1.00 23.21 54 VAL A CA 15
ATOM 18238 C C . VAL A 1 54 ? 3.540 5.005 -2.763 1.00 71.54 54 VAL A C 15
ATOM 18239 O O . VAL A 1 54 ? 3.095 5.984 -2.159 1.00 12.11 54 VAL A O 15
ATOM 18252 N N . GLN A 1 55 ? 3.365 4.831 -4.072 1.00 11.15 55 GLN A N 15
ATOM 18253 C CA . GLN A 1 55 ? 2.503 5.712 -4.864 1.00 30.44 55 GLN A CA 15
ATOM 18254 C C . GLN A 1 55 ? 1.111 5.084 -5.023 1.00 63.15 55 GLN A C 15
ATOM 18255 O O . GLN A 1 55 ? 0.985 3.933 -5.448 1.00 24.42 55 GLN A O 15
ATOM 18269 N N . ALA A 1 56 ? 0.070 5.832 -4.673 1.00 25.02 56 ALA A N 15
ATOM 18270 C CA . ALA A 1 56 ? -1.303 5.338 -4.783 1.00 3.40 56 ALA A CA 15
ATOM 18271 C C . ALA A 1 56 ? -1.734 5.195 -6.248 1.00 54.44 56 ALA A C 15
ATOM 18272 O O . ALA A 1 56 ? -1.731 6.167 -6.999 1.00 11.10 56 ALA A O 15
ATOM 18279 N N . ILE A 1 57 ? -2.089 3.979 -6.655 1.00 65.42 57 ILE A N 15
ATOM 18280 C CA . ILE A 1 57 ? -2.586 3.732 -8.012 1.00 42.42 57 ILE A CA 15
ATOM 18281 C C . ILE A 1 57 ? -4.055 4.166 -8.138 1.00 73.42 57 ILE A C 15
ATOM 18282 O O . ILE A 1 57 ? -4.388 5.080 -8.896 1.00 30.44 57 ILE A O 15
ATOM 18298 N N . ASP A 1 58 ? -4.927 3.507 -7.382 1.00 4.25 58 ASP A N 15
ATOM 18299 C CA . ASP A 1 58 ? -6.355 3.832 -7.372 1.00 32.02 58 ASP A CA 15
ATOM 18300 C C . ASP A 1 58 ? -6.890 3.972 -5.945 1.00 15.32 58 ASP A C 15
ATOM 18301 O O . ASP A 1 58 ? -6.685 3.098 -5.105 1.00 64.25 58 ASP A O 15
ATOM 18310 N N . VAL A 1 59 ? -7.570 5.082 -5.678 1.00 74.43 59 VAL A N 15
ATOM 18311 C CA . VAL A 1 59 ? -8.310 5.258 -4.427 1.00 40.34 59 VAL A CA 15
ATOM 18312 C C . VAL A 1 59 ? -9.805 5.374 -4.738 1.00 4.33 59 VAL A C 15
ATOM 18313 O O . VAL A 1 59 ? -10.267 6.416 -5.211 1.00 44.44 59 VAL A O 15
ATOM 18326 N N . ARG A 1 60 ? -10.559 4.306 -4.488 1.00 13.13 60 ARG A N 15
ATOM 18327 C CA . ARG A 1 60 ? -11.963 4.249 -4.911 1.00 24.21 60 ARG A CA 15
ATOM 18328 C C . ARG A 1 60 ? -12.912 3.942 -3.737 1.00 31.25 60 ARG A C 15
ATOM 18329 O O . ARG A 1 60 ? -13.098 2.782 -3.358 1.00 42.34 60 ARG A O 15
ATOM 18350 N N . PRO A 1 61 ? -13.533 4.991 -3.146 1.00 65.32 61 PRO A N 15
ATOM 18351 C CA . PRO A 1 61 ? -14.502 4.829 -2.043 1.00 44.30 61 PRO A CA 15
ATOM 18352 C C . PRO A 1 61 ? -15.734 4.005 -2.450 1.00 63.15 61 PRO A C 15
ATOM 18353 O O . PRO A 1 61 ? -16.395 3.403 -1.606 1.00 70.40 61 PRO A O 15
ATOM 18364 N N . GLU A 1 62 ? -16.023 3.978 -3.755 1.00 71.31 62 GLU A N 15
ATOM 18365 C CA . GLU A 1 62 ? -17.116 3.164 -4.306 1.00 1.24 62 GLU A CA 15
ATOM 18366 C C . GLU A 1 62 ? -16.976 1.690 -3.885 1.00 5.44 62 GLU A C 15
ATOM 18367 O O . GLU A 1 62 ? -17.966 0.982 -3.681 1.00 72.21 62 GLU A O 15
ATOM 18379 N N . LYS A 1 63 ? -15.728 1.239 -3.770 1.00 40.02 63 LYS A N 15
ATOM 18380 C CA . LYS A 1 63 ? -15.410 -0.119 -3.317 1.00 1.32 63 LYS A CA 15
ATOM 18381 C C . LYS A 1 63 ? -14.621 -0.098 -1.999 1.00 22.34 63 LYS A C 15
ATOM 18382 O O . LYS A 1 63 ? -14.359 -1.145 -1.408 1.00 63.23 63 LYS A O 15
ATOM 18401 N N . ARG A 1 64 ? -14.244 1.103 -1.554 1.00 12.24 64 ARG A N 15
ATOM 18402 C CA . ARG A 1 64 ? -13.387 1.279 -0.372 1.00 4.44 64 ARG A CA 15
ATOM 18403 C C . ARG A 1 64 ? -12.039 0.554 -0.541 1.00 23.12 64 ARG A C 15
ATOM 18404 O O . ARG A 1 64 ? -11.378 0.198 0.438 1.00 61.20 64 ARG A O 15
ATOM 18425 N N . GLU A 1 65 ? -11.627 0.373 -1.794 1.00 33.02 65 GLU A N 15
ATOM 18426 C CA . GLU A 1 65 ? -10.353 -0.278 -2.115 1.00 73.41 65 GLU A CA 15
ATOM 18427 C C . GLU A 1 65 ? -9.305 0.752 -2.558 1.00 54.32 65 GLU A C 15
ATOM 18428 O O . GLU A 1 65 ? -9.623 1.716 -3.265 1.00 4.22 65 GLU A O 15
ATOM 18440 N N . ILE A 1 66 ? -8.062 0.545 -2.136 1.00 54.41 66 ILE A N 15
ATOM 18441 C CA . ILE A 1 66 ? -6.952 1.434 -2.495 1.00 53.11 66 ILE A CA 15
ATOM 18442 C C . ILE A 1 66 ? -5.726 0.617 -2.926 1.00 51.42 66 ILE A C 15
ATOM 18443 O O . ILE A 1 66 ? -5.174 -0.139 -2.133 1.00 1.01 66 ILE A O 15
ATOM 18459 N N . ASP A 1 67 ? -5.312 0.765 -4.180 1.00 12.11 67 ASP A N 15
ATOM 18460 C CA . ASP A 1 67 ? -4.142 0.046 -4.700 1.00 30.11 67 ASP A CA 15
ATOM 18461 C C . ASP A 1 67 ? -2.862 0.903 -4.600 1.00 21.55 67 ASP A C 15
ATOM 18462 O O . ASP A 1 67 ? -2.890 2.105 -4.866 1.00 23.31 67 ASP A O 15
ATOM 18471 N N . PHE A 1 68 ? -1.746 0.278 -4.213 1.00 30.21 68 PHE A N 15
ATOM 18472 C CA . PHE A 1 68 ? -0.452 0.976 -4.098 1.00 12.33 68 PHE A CA 15
ATOM 18473 C C . PHE A 1 68 ? 0.608 0.394 -5.045 1.00 70.04 68 PHE A C 15
ATOM 18474 O O . PHE A 1 68 ? 0.500 -0.747 -5.500 1.00 42.01 68 PHE A O 15
ATOM 18491 N N . LYS A 1 69 ? 1.642 1.192 -5.318 1.00 14.41 69 LYS A N 15
ATOM 18492 C CA . LYS A 1 69 ? 2.771 0.773 -6.157 1.00 13.14 69 LYS A CA 15
ATOM 18493 C C . LYS A 1 69 ? 4.108 1.210 -5.535 1.00 62.25 69 LYS A C 15
ATOM 18494 O O . LYS A 1 69 ? 4.188 2.266 -4.903 1.00 32.11 69 LYS A O 15
ATOM 18513 N N . TYR A 1 70 ? 5.159 0.410 -5.721 1.00 55.34 70 TYR A N 15
ATOM 18514 C CA . TYR A 1 70 ? 6.493 0.771 -5.233 1.00 4.11 70 TYR A CA 15
ATOM 18515 C C . TYR A 1 70 ? 7.247 1.584 -6.298 1.00 22.20 70 TYR A C 15
ATOM 18516 O O . TYR A 1 70 ? 7.209 1.256 -7.483 1.00 51.20 70 TYR A O 15
ATOM 18534 N N . ILE A 1 71 ? 7.927 2.644 -5.873 1.00 54.43 71 ILE A N 15
ATOM 18535 C CA . ILE A 1 71 ? 8.628 3.547 -6.799 1.00 23.12 71 ILE A CA 15
ATOM 18536 C C . ILE A 1 71 ? 10.069 3.853 -6.344 1.00 64.23 71 ILE A C 15
ATOM 18537 O O . ILE A 1 71 ? 10.346 3.945 -5.146 1.00 43.21 71 ILE A O 15
ATOM 18553 N N . PRO A 1 72 ? 11.015 3.993 -7.300 1.00 4.22 72 PRO A N 15
ATOM 18554 C CA . PRO A 1 72 ? 12.409 4.365 -6.991 1.00 52.33 72 PRO A CA 15
ATOM 18555 C C . PRO A 1 72 ? 12.553 5.844 -6.571 1.00 2.54 72 PRO A C 15
ATOM 18556 O O . PRO A 1 72 ? 11.869 6.726 -7.098 1.00 34.13 72 PRO A O 15
ATOM 18567 N N . LEU A 1 73 ? 13.468 6.106 -5.639 1.00 61.50 73 LEU A N 15
ATOM 18568 C CA . LEU A 1 73 ? 13.647 7.447 -5.062 1.00 22.20 73 LEU A CA 15
ATOM 18569 C C . LEU A 1 73 ? 14.642 8.286 -5.890 1.00 53.45 73 LEU A C 15
ATOM 18570 O O . LEU A 1 73 ? 15.745 7.831 -6.205 1.00 52.42 73 LEU A O 15
ATOM 18586 N N . GLU A 1 74 ? 14.236 9.513 -6.229 1.00 21.51 74 GLU A N 15
ATOM 18587 C CA . GLU A 1 74 ? 15.081 10.455 -6.987 1.00 34.32 74 GLU A CA 15
ATOM 18588 C C . GLU A 1 74 ? 15.820 11.443 -6.057 1.00 43.15 74 GLU A C 15
ATOM 18589 O O . GLU A 1 74 ? 17.056 11.313 -5.889 1.00 36.94 74 GLU A O 15
ATOM 18601 N N . MET A 1 1 ? -4.907 13.570 6.848 1.00 13.15 1 MET A N 16
ATOM 18602 C CA . MET A 1 1 ? -4.255 13.558 5.511 1.00 32.25 1 MET A CA 16
ATOM 18603 C C . MET A 1 1 ? -5.138 12.869 4.463 1.00 73.21 1 MET A C 16
ATOM 18604 O O . MET A 1 1 ? -5.523 11.713 4.631 1.00 41.02 1 MET A O 16
ATOM 18620 N N . ASP A 1 2 ? -5.441 13.580 3.380 1.00 70.00 2 ASP A N 16
ATOM 18621 C CA . ASP A 1 2 ? -6.241 13.028 2.283 1.00 41.53 2 ASP A CA 16
ATOM 18622 C C . ASP A 1 2 ? -5.343 12.365 1.220 1.00 73.45 2 ASP A C 16
ATOM 18623 O O . ASP A 1 2 ? -4.165 12.698 1.091 1.00 2.40 2 ASP A O 16
ATOM 18632 N N . VAL A 1 3 ? -5.907 11.420 0.466 1.00 13.04 3 VAL A N 16
ATOM 18633 C CA . VAL A 1 3 ? -5.161 10.705 -0.580 1.00 24.41 3 VAL A CA 16
ATOM 18634 C C . VAL A 1 3 ? -5.887 10.760 -1.936 1.00 20.30 3 VAL A C 16
ATOM 18635 O O . VAL A 1 3 ? -7.087 10.498 -2.026 1.00 15.40 3 VAL A O 16
ATOM 18648 N N . GLU A 1 4 ? -5.141 11.097 -2.988 1.00 44.20 4 GLU A N 16
ATOM 18649 C CA . GLU A 1 4 ? -5.679 11.148 -4.355 1.00 41.51 4 GLU A CA 16
ATOM 18650 C C . GLU A 1 4 ? -4.911 10.189 -5.286 1.00 31.42 4 GLU A C 16
ATOM 18651 O O . GLU A 1 4 ? -3.720 9.934 -5.083 1.00 10.14 4 GLU A O 16
ATOM 18663 N N . PRO A 1 5 ? -5.583 9.641 -6.320 1.00 32.52 5 PRO A N 16
ATOM 18664 C CA . PRO A 1 5 ? -4.942 8.741 -7.297 1.00 3.21 5 PRO A CA 16
ATOM 18665 C C . PRO A 1 5 ? -3.746 9.395 -8.023 1.00 60.13 5 PRO A C 16
ATOM 18666 O O . PRO A 1 5 ? -3.920 10.224 -8.918 1.00 64.25 5 PRO A O 16
ATOM 18677 N N . GLY A 1 6 ? -2.530 9.026 -7.614 1.00 65.35 6 GLY A N 16
ATOM 18678 C CA . GLY A 1 6 ? -1.320 9.571 -8.229 1.00 13.42 6 GLY A CA 16
ATOM 18679 C C . GLY A 1 6 ? -0.414 10.312 -7.247 1.00 4.03 6 GLY A C 16
ATOM 18680 O O . GLY A 1 6 ? 0.581 10.917 -7.653 1.00 3.24 6 GLY A O 16
ATOM 18684 N N . LYS A 1 7 ? -0.748 10.270 -5.957 1.00 3.41 7 LYS A N 16
ATOM 18685 C CA . LYS A 1 7 ? 0.038 10.973 -4.928 1.00 44.23 7 LYS A CA 16
ATOM 18686 C C . LYS A 1 7 ? 0.995 10.021 -4.183 1.00 43.03 7 LYS A C 16
ATOM 18687 O O . LYS A 1 7 ? 0.740 8.819 -4.078 1.00 65.10 7 LYS A O 16
ATOM 18706 N N . PHE A 1 8 ? 2.091 10.576 -3.661 1.00 50.05 8 PHE A N 16
ATOM 18707 C CA . PHE A 1 8 ? 3.102 9.797 -2.922 1.00 20.32 8 PHE A CA 16
ATOM 18708 C C . PHE A 1 8 ? 2.905 9.912 -1.400 1.00 64.14 8 PHE A C 16
ATOM 18709 O O . PHE A 1 8 ? 2.757 11.015 -0.869 1.00 73.31 8 PHE A O 16
ATOM 18726 N N . TYR A 1 9 ? 2.927 8.775 -0.697 1.00 20.22 9 TYR A N 16
ATOM 18727 C CA . TYR A 1 9 ? 2.781 8.769 0.769 1.00 70.35 9 TYR A CA 16
ATOM 18728 C C . TYR A 1 9 ? 3.623 7.667 1.432 1.00 15.20 9 TYR A C 16
ATOM 18729 O O . TYR A 1 9 ? 3.824 6.589 0.871 1.00 21.21 9 TYR A O 16
ATOM 18747 N N . LYS A 1 10 ? 4.116 7.953 2.637 1.00 23.21 10 LYS A N 16
ATOM 18748 C CA . LYS A 1 10 ? 4.881 6.980 3.426 1.00 3.14 10 LYS A CA 16
ATOM 18749 C C . LYS A 1 10 ? 3.958 6.262 4.422 1.00 41.43 10 LYS A C 16
ATOM 18750 O O . LYS A 1 10 ? 3.415 6.886 5.336 1.00 13.42 10 LYS A O 16
ATOM 18769 N N . GLY A 1 11 ? 3.772 4.958 4.238 1.00 34.33 11 GLY A N 16
ATOM 18770 C CA . GLY A 1 11 ? 2.860 4.204 5.093 1.00 65.11 11 GLY A CA 16
ATOM 18771 C C . GLY A 1 11 ? 3.514 3.004 5.769 1.00 25.33 11 GLY A C 16
ATOM 18772 O O . GLY A 1 11 ? 4.636 2.624 5.434 1.00 24.32 11 GLY A O 16
ATOM 18776 N N . VAL A 1 12 ? 2.805 2.394 6.715 1.00 54.14 12 VAL A N 16
ATOM 18777 C CA . VAL A 1 12 ? 3.333 1.244 7.457 1.00 64.03 12 VAL A CA 16
ATOM 18778 C C . VAL A 1 12 ? 2.558 -0.050 7.138 1.00 14.02 12 VAL A C 16
ATOM 18779 O O . VAL A 1 12 ? 1.334 -0.035 6.982 1.00 21.00 12 VAL A O 16
ATOM 18792 N N . VAL A 1 13 ? 3.285 -1.164 7.034 1.00 11.14 13 VAL A N 16
ATOM 18793 C CA . VAL A 1 13 ? 2.684 -2.471 6.736 1.00 74.33 13 VAL A CA 16
ATOM 18794 C C . VAL A 1 13 ? 1.931 -3.040 7.954 1.00 30.42 13 VAL A C 16
ATOM 18795 O O . VAL A 1 13 ? 2.476 -3.112 9.060 1.00 21.44 13 VAL A O 16
ATOM 18808 N N . THR A 1 14 ? 0.680 -3.446 7.738 1.00 14.21 14 THR A N 16
ATOM 18809 C CA . THR A 1 14 ? -0.169 -3.994 8.811 1.00 73.11 14 THR A CA 16
ATOM 18810 C C . THR A 1 14 ? -0.081 -5.523 8.894 1.00 5.03 14 THR A C 16
ATOM 18811 O O . THR A 1 14 ? 0.188 -6.079 9.957 1.00 35.34 14 THR A O 16
ATOM 18822 N N . ARG A 1 15 ? -0.337 -6.199 7.775 1.00 21.43 15 ARG A N 16
ATOM 18823 C CA . ARG A 1 15 ? -0.279 -7.666 7.724 1.00 30.30 15 ARG A CA 16
ATOM 18824 C C . ARG A 1 15 ? 0.054 -8.161 6.305 1.00 33.13 15 ARG A C 16
ATOM 18825 O O . ARG A 1 15 ? -0.187 -7.461 5.319 1.00 64.52 15 ARG A O 16
ATOM 18846 N N . ILE A 1 16 ? 0.598 -9.373 6.209 1.00 33.02 16 ILE A N 16
ATOM 18847 C CA . ILE A 1 16 ? 0.990 -9.951 4.916 1.00 63.00 16 ILE A CA 16
ATOM 18848 C C . ILE A 1 16 ? -0.092 -10.899 4.364 1.00 13.43 16 ILE A C 16
ATOM 18849 O O . ILE A 1 16 ? -0.452 -11.888 5.003 1.00 63.14 16 ILE A O 16
ATOM 18865 N N . GLU A 1 17 ? -0.597 -10.590 3.172 1.00 42.12 17 GLU A N 16
ATOM 18866 C CA . GLU A 1 17 ? -1.635 -11.405 2.518 1.00 35.31 17 GLU A CA 16
ATOM 18867 C C . GLU A 1 17 ? -1.050 -12.263 1.382 1.00 65.11 17 GLU A C 16
ATOM 18868 O O . GLU A 1 17 ? 0.114 -12.116 1.008 1.00 53.44 17 GLU A O 16
ATOM 18880 N N . LYS A 1 18 ? -1.875 -13.153 0.826 1.00 15.42 18 LYS A N 16
ATOM 18881 C CA . LYS A 1 18 ? -1.469 -13.974 -0.325 1.00 15.23 18 LYS A CA 16
ATOM 18882 C C . LYS A 1 18 ? -1.504 -13.163 -1.632 1.00 55.21 18 LYS A C 16
ATOM 18883 O O . LYS A 1 18 ? -0.869 -13.523 -2.621 1.00 62.20 18 LYS A O 16
ATOM 18902 N N . TYR A 1 19 ? -2.257 -12.063 -1.623 1.00 61.12 19 TYR A N 16
ATOM 18903 C CA . TYR A 1 19 ? -2.425 -11.212 -2.811 1.00 63.31 19 TYR A CA 16
ATOM 18904 C C . TYR A 1 19 ? -1.752 -9.837 -2.638 1.00 23.02 19 TYR A C 16
ATOM 18905 O O . TYR A 1 19 ? -1.946 -8.934 -3.453 1.00 64.33 19 TYR A O 16
ATOM 18923 N N . GLY A 1 20 ? -0.953 -9.690 -1.583 1.00 75.34 20 GLY A N 16
ATOM 18924 C CA . GLY A 1 20 ? -0.279 -8.422 -1.316 1.00 30.43 20 GLY A CA 16
ATOM 18925 C C . GLY A 1 20 ? -0.158 -8.117 0.173 1.00 40.32 20 GLY A C 16
ATOM 18926 O O . GLY A 1 20 ? -0.138 -9.028 0.997 1.00 54.24 20 GLY A O 16
ATOM 18930 N N . ALA A 1 21 ? -0.063 -6.840 0.522 1.00 32.43 21 ALA A N 16
ATOM 18931 C CA . ALA A 1 21 ? -0.006 -6.419 1.927 1.00 62.10 21 ALA A CA 16
ATOM 18932 C C . ALA A 1 21 ? -0.801 -5.125 2.151 1.00 73.14 21 ALA A C 16
ATOM 18933 O O . ALA A 1 21 ? -0.731 -4.197 1.346 1.00 43.53 21 ALA A O 16
ATOM 18940 N N . PHE A 1 22 ? -1.562 -5.066 3.244 1.00 34.30 22 PHE A N 16
ATOM 18941 C CA . PHE A 1 22 ? -2.330 -3.861 3.586 1.00 24.32 22 PHE A CA 16
ATOM 18942 C C . PHE A 1 22 ? -1.449 -2.818 4.287 1.00 53.13 22 PHE A C 16
ATOM 18943 O O . PHE A 1 22 ? -0.780 -3.116 5.280 1.00 31.13 22 PHE A O 16
ATOM 18960 N N . ILE A 1 23 ? -1.463 -1.593 3.774 1.00 10.45 23 ILE A N 16
ATOM 18961 C CA . ILE A 1 23 ? -0.635 -0.510 4.315 1.00 4.31 23 ILE A CA 16
ATOM 18962 C C . ILE A 1 23 ? -1.493 0.671 4.797 1.00 1.32 23 ILE A C 16
ATOM 18963 O O . ILE A 1 23 ? -2.410 1.109 4.100 1.00 54.34 23 ILE A O 16
ATOM 18979 N N . ASN A 1 24 ? -1.192 1.176 5.994 1.00 3.23 24 ASN A N 16
ATOM 18980 C CA . ASN A 1 24 ? -1.855 2.376 6.520 1.00 14.25 24 ASN A CA 16
ATOM 18981 C C . ASN A 1 24 ? -1.015 3.629 6.235 1.00 34.13 24 ASN A C 16
ATOM 18982 O O . ASN A 1 24 ? 0.117 3.747 6.707 1.00 13.42 24 ASN A O 16
ATOM 18993 N N . LEU A 1 25 ? -1.563 4.552 5.448 1.00 41.34 25 LEU A N 16
ATOM 18994 C CA . LEU A 1 25 ? -0.914 5.850 5.213 1.00 42.44 25 LEU A CA 16
ATOM 18995 C C . LEU A 1 25 ? -1.239 6.815 6.360 1.00 53.54 25 LEU A C 16
ATOM 18996 O O . LEU A 1 25 ? -0.462 7.711 6.692 1.00 50.53 25 LEU A O 16
ATOM 19012 N N . ASN A 1 26 ? -2.407 6.612 6.956 1.00 3.31 26 ASN A N 16
ATOM 19013 C CA . ASN A 1 26 ? -2.882 7.425 8.075 1.00 41.10 26 ASN A CA 16
ATOM 19014 C C . ASN A 1 26 ? -3.883 6.614 8.911 1.00 73.53 26 ASN A C 16
ATOM 19015 O O . ASN A 1 26 ? -4.405 5.602 8.438 1.00 1.31 26 ASN A O 16
ATOM 19026 N N . GLU A 1 27 ? -4.157 7.055 10.137 1.00 0.15 27 GLU A N 16
ATOM 19027 C CA . GLU A 1 27 ? -5.121 6.374 11.016 1.00 32.22 27 GLU A CA 16
ATOM 19028 C C . GLU A 1 27 ? -6.427 6.015 10.276 1.00 21.35 27 GLU A C 16
ATOM 19029 O O . GLU A 1 27 ? -6.918 4.890 10.368 1.00 22.51 27 GLU A O 16
ATOM 19041 N N . GLN A 1 28 ? -6.974 6.975 9.534 1.00 65.13 28 GLN A N 16
ATOM 19042 C CA . GLN A 1 28 ? -8.239 6.777 8.808 1.00 23.24 28 GLN A CA 16
ATOM 19043 C C . GLN A 1 28 ? -8.022 6.334 7.345 1.00 4.43 28 GLN A C 16
ATOM 19044 O O . GLN A 1 28 ? -8.986 6.150 6.602 1.00 52.33 28 GLN A O 16
ATOM 19058 N N . VAL A 1 29 ? -6.765 6.143 6.937 1.00 2.33 29 VAL A N 16
ATOM 19059 C CA . VAL A 1 29 ? -6.447 5.832 5.531 1.00 14.22 29 VAL A CA 16
ATOM 19060 C C . VAL A 1 29 ? -5.664 4.514 5.385 1.00 2.00 29 VAL A C 16
ATOM 19061 O O . VAL A 1 29 ? -4.499 4.421 5.781 1.00 11.35 29 VAL A O 16
ATOM 19074 N N . ARG A 1 30 ? -6.307 3.511 4.783 1.00 10.33 30 ARG A N 16
ATOM 19075 C CA . ARG A 1 30 ? -5.688 2.198 4.555 1.00 65.00 30 ARG A CA 16
ATOM 19076 C C . ARG A 1 30 ? -5.835 1.757 3.085 1.00 31.42 30 ARG A C 16
ATOM 19077 O O . ARG A 1 30 ? -6.812 2.101 2.420 1.00 54.30 30 ARG A O 16
ATOM 19098 N N . GLY A 1 31 ? -4.861 0.994 2.586 1.00 11.41 31 GLY A N 16
ATOM 19099 C CA . GLY A 1 31 ? -4.919 0.491 1.213 1.00 72.25 31 GLY A CA 16
ATOM 19100 C C . GLY A 1 31 ? -4.196 -0.843 1.027 1.00 3.22 31 GLY A C 16
ATOM 19101 O O . GLY A 1 31 ? -3.783 -1.476 2.001 1.00 13.22 31 GLY A O 16
ATOM 19105 N N . LEU A 1 32 ? -4.027 -1.262 -0.228 1.00 40.30 32 LEU A N 16
ATOM 19106 C CA . LEU A 1 32 ? -3.421 -2.563 -0.548 1.00 13.44 32 LEU A CA 16
ATOM 19107 C C . LEU A 1 32 ? -2.250 -2.425 -1.539 1.00 12.13 32 LEU A C 16
ATOM 19108 O O . LEU A 1 32 ? -2.356 -1.735 -2.555 1.00 64.44 32 LEU A O 16
ATOM 19124 N N . LEU A 1 33 ? -1.140 -3.094 -1.236 1.00 24.23 33 LEU A N 16
ATOM 19125 C CA . LEU A 1 33 ? 0.045 -3.105 -2.108 1.00 4.11 33 LEU A CA 16
ATOM 19126 C C . LEU A 1 33 ? 0.288 -4.516 -2.680 1.00 61.23 33 LEU A C 16
ATOM 19127 O O . LEU A 1 33 ? 0.374 -5.488 -1.931 1.00 14.52 33 LEU A O 16
ATOM 19143 N N . ARG A 1 34 ? 0.400 -4.625 -4.007 1.00 51.32 34 ARG A N 16
ATOM 19144 C CA . ARG A 1 34 ? 0.520 -5.933 -4.676 1.00 1.43 34 ARG A CA 16
ATOM 19145 C C . ARG A 1 34 ? 1.955 -6.203 -5.174 1.00 14.51 34 ARG A C 16
ATOM 19146 O O . ARG A 1 34 ? 2.671 -5.278 -5.552 1.00 74.21 34 ARG A O 16
ATOM 19167 N N . PRO A 1 35 ? 2.382 -7.487 -5.209 1.00 53.22 35 PRO A N 16
ATOM 19168 C CA . PRO A 1 35 ? 3.751 -7.865 -5.621 1.00 23.41 35 PRO A CA 16
ATOM 19169 C C . PRO A 1 35 ? 4.096 -7.451 -7.065 1.00 14.10 35 PRO A C 16
ATOM 19170 O O . PRO A 1 35 ? 5.254 -7.174 -7.378 1.00 52.01 35 PRO A O 16
ATOM 19181 N N . ARG A 1 36 ? 3.090 -7.403 -7.938 1.00 53.40 36 ARG A N 16
ATOM 19182 C CA . ARG A 1 36 ? 3.292 -6.994 -9.338 1.00 73.41 36 ARG A CA 16
ATOM 19183 C C . ARG A 1 36 ? 3.643 -5.498 -9.448 1.00 34.13 36 ARG A C 16
ATOM 19184 O O . ARG A 1 36 ? 4.190 -5.047 -10.456 1.00 63.32 36 ARG A O 16
ATOM 19205 N N . ASP A 1 37 ? 3.323 -4.735 -8.406 1.00 15.41 37 ASP A N 16
ATOM 19206 C CA . ASP A 1 37 ? 3.611 -3.296 -8.365 1.00 0.22 37 ASP A CA 16
ATOM 19207 C C . ASP A 1 37 ? 4.875 -3.003 -7.538 1.00 4.10 37 ASP A C 16
ATOM 19208 O O . ASP A 1 37 ? 5.214 -1.845 -7.276 1.00 54.05 37 ASP A O 16
ATOM 19217 N N . MET A 1 38 ? 5.574 -4.064 -7.136 1.00 24.01 38 MET A N 16
ATOM 19218 C CA . MET A 1 38 ? 6.783 -3.945 -6.316 1.00 34.24 38 MET A CA 16
ATOM 19219 C C . MET A 1 38 ? 8.054 -4.063 -7.168 1.00 53.11 38 MET A C 16
ATOM 19220 O O . MET A 1 38 ? 8.281 -5.077 -7.829 1.00 31.22 38 MET A O 16
ATOM 19234 N N . ILE A 1 39 ? 8.882 -3.020 -7.144 1.00 71.24 39 ILE A N 16
ATOM 19235 C CA . ILE A 1 39 ? 10.109 -2.983 -7.949 1.00 65.42 39 ILE A CA 16
ATOM 19236 C C . ILE A 1 39 ? 11.236 -3.834 -7.327 1.00 62.02 39 ILE A C 16
ATOM 19237 O O . ILE A 1 39 ? 11.746 -4.760 -7.957 1.00 3.43 39 ILE A O 16
ATOM 19253 N N . SER A 1 40 ? 11.630 -3.511 -6.093 1.00 3.35 40 SER A N 16
ATOM 19254 C CA . SER A 1 40 ? 12.726 -4.233 -5.411 1.00 43.03 40 SER A CA 16
ATOM 19255 C C . SER A 1 40 ? 12.219 -5.154 -4.290 1.00 62.12 40 SER A C 16
ATOM 19256 O O . SER A 1 40 ? 12.676 -6.290 -4.150 1.00 13.53 40 SER A O 16
ATOM 19264 N N . LEU A 1 41 ? 11.278 -4.660 -3.490 1.00 62.32 41 LEU A N 16
ATOM 19265 C CA . LEU A 1 41 ? 10.798 -5.397 -2.312 1.00 14.52 41 LEU A CA 16
ATOM 19266 C C . LEU A 1 41 ? 9.678 -6.396 -2.652 1.00 63.34 41 LEU A C 16
ATOM 19267 O O . LEU A 1 41 ? 8.608 -6.015 -3.111 1.00 25.41 41 LEU A O 16
ATOM 19283 N N . ARG A 1 42 ? 9.937 -7.680 -2.418 1.00 45.14 42 ARG A N 16
ATOM 19284 C CA . ARG A 1 42 ? 8.904 -8.720 -2.525 1.00 64.11 42 ARG A CA 16
ATOM 19285 C C . ARG A 1 42 ? 8.179 -8.917 -1.184 1.00 22.52 42 ARG A C 16
ATOM 19286 O O . ARG A 1 42 ? 8.721 -8.585 -0.128 1.00 15.10 42 ARG A O 16
ATOM 19307 N N . LEU A 1 43 ? 6.966 -9.477 -1.228 1.00 3.14 43 LEU A N 16
ATOM 19308 C CA . LEU A 1 43 ? 6.182 -9.741 -0.007 1.00 22.23 43 LEU A CA 16
ATOM 19309 C C . LEU A 1 43 ? 6.978 -10.606 0.979 1.00 3.24 43 LEU A C 16
ATOM 19310 O O . LEU A 1 43 ? 6.878 -10.446 2.196 1.00 22.11 43 LEU A O 16
ATOM 19326 N N . GLU A 1 44 ? 7.782 -11.505 0.427 1.00 63.32 44 GLU A N 16
ATOM 19327 C CA . GLU A 1 44 ? 8.606 -12.426 1.216 1.00 20.24 44 GLU A CA 16
ATOM 19328 C C . GLU A 1 44 ? 9.641 -11.676 2.076 1.00 70.43 44 GLU A C 16
ATOM 19329 O O . GLU A 1 44 ? 10.165 -12.217 3.049 1.00 24.42 44 GLU A O 16
ATOM 19341 N N . ASN A 1 45 ? 9.925 -10.428 1.708 1.00 0.32 45 ASN A N 16
ATOM 19342 C CA . ASN A 1 45 ? 10.917 -9.611 2.416 1.00 22.24 45 ASN A CA 16
ATOM 19343 C C . ASN A 1 45 ? 10.247 -8.549 3.307 1.00 43.21 45 ASN A C 16
ATOM 19344 O O . ASN A 1 45 ? 10.922 -7.845 4.062 1.00 2.05 45 ASN A O 16
ATOM 19355 N N . LEU A 1 46 ? 8.922 -8.435 3.219 1.00 4.03 46 LEU A N 16
ATOM 19356 C CA . LEU A 1 46 ? 8.180 -7.415 3.973 1.00 53.32 46 LEU A CA 16
ATOM 19357 C C . LEU A 1 46 ? 7.813 -7.909 5.383 1.00 30.34 46 LEU A C 16
ATOM 19358 O O . LEU A 1 46 ? 7.433 -9.066 5.571 1.00 2.14 46 LEU A O 16
ATOM 19374 N N . ASN A 1 47 ? 7.925 -7.019 6.364 1.00 62.35 47 ASN A N 16
ATOM 19375 C CA . ASN A 1 47 ? 7.612 -7.342 7.759 1.00 24.42 47 ASN A CA 16
ATOM 19376 C C . ASN A 1 47 ? 6.503 -6.429 8.297 1.00 5.54 47 ASN A C 16
ATOM 19377 O O . ASN A 1 47 ? 6.393 -5.263 7.903 1.00 64.34 47 ASN A O 16
ATOM 19388 N N . VAL A 1 48 ? 5.685 -6.955 9.199 1.00 70.34 48 VAL A N 16
ATOM 19389 C CA . VAL A 1 48 ? 4.682 -6.139 9.879 1.00 52.11 48 VAL A CA 16
ATOM 19390 C C . VAL A 1 48 ? 5.364 -5.050 10.723 1.00 24.15 48 VAL A C 16
ATOM 19391 O O . VAL A 1 48 ? 6.041 -5.340 11.713 1.00 62.54 48 VAL A O 16
ATOM 19404 N N . GLY A 1 49 ? 5.186 -3.794 10.322 1.00 51.13 49 GLY A N 16
ATOM 19405 C CA . GLY A 1 49 ? 5.849 -2.686 11.006 1.00 34.24 49 GLY A CA 16
ATOM 19406 C C . GLY A 1 49 ? 6.852 -1.937 10.130 1.00 24.44 49 GLY A C 16
ATOM 19407 O O . GLY A 1 49 ? 7.417 -0.926 10.556 1.00 54.32 49 GLY A O 16
ATOM 19411 N N . ASP A 1 50 ? 7.103 -2.439 8.917 1.00 21.34 50 ASP A N 16
ATOM 19412 C CA . ASP A 1 50 ? 7.970 -1.732 7.967 1.00 40.05 50 ASP A CA 16
ATOM 19413 C C . ASP A 1 50 ? 7.278 -0.482 7.401 1.00 30.15 50 ASP A C 16
ATOM 19414 O O . ASP A 1 50 ? 6.092 -0.506 7.062 1.00 52.43 50 ASP A O 16
ATOM 19423 N N . GLU A 1 51 ? 8.036 0.602 7.300 1.00 44.20 51 GLU A N 16
ATOM 19424 C CA . GLU A 1 51 ? 7.525 1.876 6.788 1.00 25.25 51 GLU A CA 16
ATOM 19425 C C . GLU A 1 51 ? 7.999 2.113 5.344 1.00 64.04 51 GLU A C 16
ATOM 19426 O O . GLU A 1 51 ? 9.165 2.435 5.106 1.00 42.22 51 GLU A O 16
ATOM 19438 N N . ILE A 1 52 ? 7.095 1.948 4.383 1.00 1.43 52 ILE A N 16
ATOM 19439 C CA . ILE A 1 52 ? 7.447 2.035 2.959 1.00 24.23 52 ILE A CA 16
ATOM 19440 C C . ILE A 1 52 ? 6.800 3.252 2.272 1.00 72.14 52 ILE A C 16
ATOM 19441 O O . ILE A 1 52 ? 5.664 3.621 2.567 1.00 71.22 52 ILE A O 16
ATOM 19457 N N . ILE A 1 53 ? 7.545 3.875 1.356 1.00 23.32 53 ILE A N 16
ATOM 19458 C CA . ILE A 1 53 ? 7.023 4.982 0.544 1.00 43.11 53 ILE A CA 16
ATOM 19459 C C . ILE A 1 53 ? 6.368 4.451 -0.740 1.00 72.51 53 ILE A C 16
ATOM 19460 O O . ILE A 1 53 ? 7.046 3.922 -1.625 1.00 31.41 53 ILE A O 16
ATOM 19476 N N . VAL A 1 54 ? 5.049 4.589 -0.835 1.00 20.20 54 VAL A N 16
ATOM 19477 C CA . VAL A 1 54 ? 4.296 4.085 -1.988 1.00 23.14 54 VAL A CA 16
ATOM 19478 C C . VAL A 1 54 ? 3.463 5.188 -2.658 1.00 1.02 54 VAL A C 16
ATOM 19479 O O . VAL A 1 54 ? 3.136 6.206 -2.044 1.00 62.34 54 VAL A O 16
ATOM 19492 N N . GLN A 1 55 ? 3.131 4.983 -3.929 1.00 53.13 55 GLN A N 16
ATOM 19493 C CA . GLN A 1 55 ? 2.256 5.908 -4.657 1.00 20.24 55 GLN A CA 16
ATOM 19494 C C . GLN A 1 55 ? 0.864 5.290 -4.855 1.00 55.24 55 GLN A C 16
ATOM 19495 O O . GLN A 1 55 ? 0.740 4.127 -5.244 1.00 31.21 55 GLN A O 16
ATOM 19509 N N . ALA A 1 56 ? -0.179 6.069 -4.578 1.00 15.14 56 ALA A N 16
ATOM 19510 C CA . ALA A 1 56 ? -1.558 5.600 -4.741 1.00 55.02 56 ALA A CA 16
ATOM 19511 C C . ALA A 1 56 ? -1.963 5.555 -6.222 1.00 11.55 56 ALA A C 16
ATOM 19512 O O . ALA A 1 56 ? -1.934 6.573 -6.910 1.00 52.45 56 ALA A O 16
ATOM 19519 N N . ILE A 1 57 ? -2.329 4.373 -6.708 1.00 14.52 57 ILE A N 16
ATOM 19520 C CA . ILE A 1 57 ? -2.754 4.209 -8.102 1.00 22.15 57 ILE A CA 16
ATOM 19521 C C . ILE A 1 57 ? -4.231 4.612 -8.280 1.00 53.04 57 ILE A C 16
ATOM 19522 O O . ILE A 1 57 ? -4.537 5.638 -8.892 1.00 2.12 57 ILE A O 16
ATOM 19538 N N . ASP A 1 58 ? -5.143 3.816 -7.714 1.00 25.41 58 ASP A N 16
ATOM 19539 C CA . ASP A 1 58 ? -6.590 4.084 -7.802 1.00 13.45 58 ASP A CA 16
ATOM 19540 C C . ASP A 1 58 ? -7.252 4.114 -6.416 1.00 13.13 58 ASP A C 16
ATOM 19541 O O . ASP A 1 58 ? -6.920 3.324 -5.531 1.00 22.23 58 ASP A O 16
ATOM 19550 N N . VAL A 1 59 ? -8.193 5.041 -6.248 1.00 45.12 59 VAL A N 16
ATOM 19551 C CA . VAL A 1 59 ? -8.982 5.156 -5.018 1.00 34.14 59 VAL A CA 16
ATOM 19552 C C . VAL A 1 59 ? -10.481 5.010 -5.330 1.00 3.10 59 VAL A C 16
ATOM 19553 O O . VAL A 1 59 ? -11.095 5.919 -5.895 1.00 32.21 59 VAL A O 16
ATOM 19566 N N . ARG A 1 60 ? -11.062 3.855 -4.991 1.00 13.42 60 ARG A N 16
ATOM 19567 C CA . ARG A 1 60 ? -12.491 3.608 -5.240 1.00 20.43 60 ARG A CA 16
ATOM 19568 C C . ARG A 1 60 ? -13.329 3.714 -3.954 1.00 42.21 60 ARG A C 16
ATOM 19569 O O . ARG A 1 60 ? -13.399 2.760 -3.176 1.00 1.52 60 ARG A O 16
ATOM 19590 N N . PRO A 1 61 ? -13.984 4.870 -3.717 1.00 10.02 61 PRO A N 16
ATOM 19591 C CA . PRO A 1 61 ? -14.862 5.061 -2.549 1.00 4.21 61 PRO A CA 16
ATOM 19592 C C . PRO A 1 61 ? -16.013 4.044 -2.512 1.00 50.24 61 PRO A C 16
ATOM 19593 O O . PRO A 1 61 ? -16.409 3.574 -1.445 1.00 54.23 61 PRO A O 16
ATOM 19604 N N . GLU A 1 62 ? -16.539 3.711 -3.693 1.00 44.14 62 GLU A N 16
ATOM 19605 C CA . GLU A 1 62 ? -17.577 2.679 -3.844 1.00 34.41 62 GLU A CA 16
ATOM 19606 C C . GLU A 1 62 ? -17.191 1.363 -3.139 1.00 72.33 62 GLU A C 16
ATOM 19607 O O . GLU A 1 62 ? -18.029 0.698 -2.532 1.00 23.24 62 GLU A O 16
ATOM 19619 N N . LYS A 1 63 ? -15.911 0.999 -3.223 1.00 32.14 63 LYS A N 16
ATOM 19620 C CA . LYS A 1 63 ? -15.410 -0.248 -2.626 1.00 44.34 63 LYS A CA 16
ATOM 19621 C C . LYS A 1 63 ? -14.544 0.025 -1.385 1.00 31.41 63 LYS A C 16
ATOM 19622 O O . LYS A 1 63 ? -14.195 -0.899 -0.649 1.00 72.45 63 LYS A O 16
ATOM 19641 N N . ARG A 1 64 ? -14.201 1.297 -1.172 1.00 4.01 64 ARG A N 16
ATOM 19642 C CA . ARG A 1 64 ? -13.263 1.711 -0.111 1.00 51.10 64 ARG A CA 16
ATOM 19643 C C . ARG A 1 64 ? -11.885 1.047 -0.299 1.00 61.54 64 ARG A C 16
ATOM 19644 O O . ARG A 1 64 ? -11.085 0.961 0.633 1.00 5.45 64 ARG A O 16
ATOM 19665 N N . GLU A 1 65 ? -11.611 0.600 -1.526 1.00 65.00 65 GLU A N 16
ATOM 19666 C CA . GLU A 1 65 ? -10.361 -0.101 -1.847 1.00 3.53 65 GLU A CA 16
ATOM 19667 C C . GLU A 1 65 ? -9.380 0.812 -2.602 1.00 4.35 65 GLU A C 16
ATOM 19668 O O . GLU A 1 65 ? -9.710 1.368 -3.654 1.00 64.14 65 GLU A O 16
ATOM 19680 N N . ILE A 1 66 ? -8.177 0.960 -2.050 1.00 73.03 66 ILE A N 16
ATOM 19681 C CA . ILE A 1 66 ? -7.128 1.785 -2.662 1.00 52.02 66 ILE A CA 16
ATOM 19682 C C . ILE A 1 66 ? -5.910 0.930 -3.051 1.00 62.32 66 ILE A C 16
ATOM 19683 O O . ILE A 1 66 ? -5.377 0.185 -2.230 1.00 33.23 66 ILE A O 16
ATOM 19699 N N . ASP A 1 67 ? -5.476 1.041 -4.303 1.00 43.20 67 ASP A N 16
ATOM 19700 C CA . ASP A 1 67 ? -4.305 0.299 -4.788 1.00 45.12 67 ASP A CA 16
ATOM 19701 C C . ASP A 1 67 ? -3.022 1.143 -4.690 1.00 74.45 67 ASP A C 16
ATOM 19702 O O . ASP A 1 67 ? -3.032 2.338 -4.987 1.00 24.21 67 ASP A O 16
ATOM 19711 N N . PHE A 1 68 ? -1.919 0.517 -4.275 1.00 62.44 68 PHE A N 16
ATOM 19712 C CA . PHE A 1 68 ? -0.629 1.215 -4.142 1.00 21.21 68 PHE A CA 16
ATOM 19713 C C . PHE A 1 68 ? 0.422 0.676 -5.122 1.00 20.44 68 PHE A C 16
ATOM 19714 O O . PHE A 1 68 ? 0.245 -0.374 -5.740 1.00 73.10 68 PHE A O 16
ATOM 19731 N N . LYS A 1 69 ? 1.523 1.413 -5.240 1.00 42.21 69 LYS A N 16
ATOM 19732 C CA . LYS A 1 69 ? 2.652 1.029 -6.094 1.00 1.02 69 LYS A CA 16
ATOM 19733 C C . LYS A 1 69 ? 3.986 1.363 -5.409 1.00 33.24 69 LYS A C 16
ATOM 19734 O O . LYS A 1 69 ? 4.111 2.403 -4.762 1.00 73.14 69 LYS A O 16
ATOM 19753 N N . TYR A 1 70 ? 4.985 0.499 -5.574 1.00 64.24 70 TYR A N 16
ATOM 19754 C CA . TYR A 1 70 ? 6.325 0.765 -5.041 1.00 13.24 70 TYR A CA 16
ATOM 19755 C C . TYR A 1 70 ? 7.156 1.545 -6.072 1.00 42.32 70 TYR A C 16
ATOM 19756 O O . TYR A 1 70 ? 7.249 1.148 -7.233 1.00 22.12 70 TYR A O 16
ATOM 19774 N N . ILE A 1 71 ? 7.758 2.652 -5.646 1.00 33.22 71 ILE A N 16
ATOM 19775 C CA . ILE A 1 71 ? 8.509 3.523 -6.561 1.00 31.24 71 ILE A CA 16
ATOM 19776 C C . ILE A 1 71 ? 10.029 3.465 -6.309 1.00 22.30 71 ILE A C 16
ATOM 19777 O O . ILE A 1 71 ? 10.483 3.530 -5.164 1.00 42.34 71 ILE A O 16
ATOM 19793 N N . PRO A 1 72 ? 10.837 3.331 -7.380 1.00 32.03 72 PRO A N 16
ATOM 19794 C CA . PRO A 1 72 ? 12.296 3.432 -7.274 1.00 13.33 72 PRO A CA 16
ATOM 19795 C C . PRO A 1 72 ? 12.761 4.899 -7.216 1.00 30.00 72 PRO A C 16
ATOM 19796 O O . PRO A 1 72 ? 13.041 5.525 -8.243 1.00 70.30 72 PRO A O 16
ATOM 19807 N N . LEU A 1 73 ? 12.796 5.455 -6.006 1.00 22.43 73 LEU A N 16
ATOM 19808 C CA . LEU A 1 73 ? 13.141 6.870 -5.806 1.00 11.21 73 LEU A CA 16
ATOM 19809 C C . LEU A 1 73 ? 14.653 7.121 -5.935 1.00 23.43 73 LEU A C 16
ATOM 19810 O O . LEU A 1 73 ? 15.469 6.235 -5.673 1.00 64.24 73 LEU A O 16
ATOM 19826 N N . GLU A 1 74 ? 15.008 8.339 -6.342 1.00 0.12 74 GLU A N 16
ATOM 19827 C CA . GLU A 1 74 ? 16.414 8.749 -6.475 1.00 74.55 74 GLU A CA 16
ATOM 19828 C C . GLU A 1 74 ? 16.852 9.670 -5.311 1.00 32.12 74 GLU A C 16
ATOM 19829 O O . GLU A 1 74 ? 16.565 10.892 -5.348 1.00 37.26 74 GLU A O 16
ATOM 19841 N N . MET A 1 1 ? -6.674 15.174 5.872 1.00 25.24 1 MET A N 17
ATOM 19842 C CA . MET A 1 1 ? -5.873 14.335 4.944 1.00 53.02 1 MET A CA 17
ATOM 19843 C C . MET A 1 1 ? -6.757 13.723 3.852 1.00 23.11 1 MET A C 17
ATOM 19844 O O . MET A 1 1 ? -7.771 13.087 4.147 1.00 3.24 1 MET A O 17
ATOM 19860 N N . ASP A 1 2 ? -6.369 13.908 2.594 1.00 64.24 2 ASP A N 17
ATOM 19861 C CA . ASP A 1 2 ? -7.095 13.314 1.468 1.00 2.24 2 ASP A CA 17
ATOM 19862 C C . ASP A 1 2 ? -6.121 12.711 0.442 1.00 75.02 2 ASP A C 17
ATOM 19863 O O . ASP A 1 2 ? -5.160 13.361 0.021 1.00 12.22 2 ASP A O 17
ATOM 19872 N N . VAL A 1 3 ? -6.363 11.461 0.056 1.00 71.21 3 VAL A N 17
ATOM 19873 C CA . VAL A 1 3 ? -5.484 10.749 -0.876 1.00 21.42 3 VAL A CA 17
ATOM 19874 C C . VAL A 1 3 ? -6.055 10.757 -2.303 1.00 34.31 3 VAL A C 17
ATOM 19875 O O . VAL A 1 3 ? -7.177 10.307 -2.539 1.00 41.31 3 VAL A O 17
ATOM 19888 N N . GLU A 1 4 ? -5.274 11.275 -3.247 1.00 54.04 4 GLU A N 17
ATOM 19889 C CA . GLU A 1 4 ? -5.668 11.301 -4.659 1.00 65.04 4 GLU A CA 17
ATOM 19890 C C . GLU A 1 4 ? -4.843 10.300 -5.486 1.00 75.03 4 GLU A C 17
ATOM 19891 O O . GLU A 1 4 ? -3.666 10.061 -5.195 1.00 13.12 4 GLU A O 17
ATOM 19903 N N . PRO A 1 5 ? -5.448 9.707 -6.536 1.00 0.13 5 PRO A N 17
ATOM 19904 C CA . PRO A 1 5 ? -4.755 8.742 -7.407 1.00 24.14 5 PRO A CA 17
ATOM 19905 C C . PRO A 1 5 ? -3.539 9.362 -8.124 1.00 54.10 5 PRO A C 17
ATOM 19906 O O . PRO A 1 5 ? -3.689 10.110 -9.095 1.00 14.32 5 PRO A O 17
ATOM 19917 N N . GLY A 1 6 ? -2.340 9.058 -7.624 1.00 61.44 6 GLY A N 17
ATOM 19918 C CA . GLY A 1 6 ? -1.108 9.603 -8.193 1.00 34.13 6 GLY A CA 17
ATOM 19919 C C . GLY A 1 6 ? -0.196 10.247 -7.149 1.00 33.04 6 GLY A C 17
ATOM 19920 O O . GLY A 1 6 ? 0.980 10.491 -7.416 1.00 51.54 6 GLY A O 17
ATOM 19924 N N . LYS A 1 7 ? -0.733 10.516 -5.958 1.00 13.14 7 LYS A N 17
ATOM 19925 C CA . LYS A 1 7 ? 0.033 11.191 -4.897 1.00 50.12 7 LYS A CA 17
ATOM 19926 C C . LYS A 1 7 ? 1.027 10.245 -4.189 1.00 13.21 7 LYS A C 17
ATOM 19927 O O . LYS A 1 7 ? 0.776 9.047 -4.044 1.00 1.11 7 LYS A O 17
ATOM 19946 N N . PHE A 1 8 ? 2.150 10.811 -3.744 1.00 41.01 8 PHE A N 17
ATOM 19947 C CA . PHE A 1 8 ? 3.199 10.059 -3.035 1.00 33.34 8 PHE A CA 17
ATOM 19948 C C . PHE A 1 8 ? 3.010 10.154 -1.506 1.00 4.11 8 PHE A C 17
ATOM 19949 O O . PHE A 1 8 ? 2.965 11.254 -0.951 1.00 33.51 8 PHE A O 17
ATOM 19966 N N . TYR A 1 9 ? 2.921 9.009 -0.826 1.00 42.33 9 TYR A N 17
ATOM 19967 C CA . TYR A 1 9 ? 2.759 8.980 0.639 1.00 53.10 9 TYR A CA 17
ATOM 19968 C C . TYR A 1 9 ? 3.624 7.888 1.291 1.00 51.23 9 TYR A C 17
ATOM 19969 O O . TYR A 1 9 ? 4.069 6.952 0.630 1.00 52.32 9 TYR A O 17
ATOM 19987 N N . LYS A 1 10 ? 3.858 8.021 2.595 1.00 1.12 10 LYS A N 17
ATOM 19988 C CA . LYS A 1 10 ? 4.508 6.963 3.379 1.00 2.44 10 LYS A CA 17
ATOM 19989 C C . LYS A 1 10 ? 3.467 6.189 4.201 1.00 2.24 10 LYS A C 17
ATOM 19990 O O . LYS A 1 10 ? 2.710 6.778 4.977 1.00 51.02 10 LYS A O 17
ATOM 20009 N N . GLY A 1 11 ? 3.427 4.872 4.025 1.00 50.43 11 GLY A N 17
ATOM 20010 C CA . GLY A 1 11 ? 2.477 4.042 4.756 1.00 30.43 11 GLY A CA 17
ATOM 20011 C C . GLY A 1 11 ? 3.144 2.906 5.518 1.00 55.04 11 GLY A C 17
ATOM 20012 O O . GLY A 1 11 ? 4.304 2.578 5.270 1.00 14.44 11 GLY A O 17
ATOM 20016 N N . VAL A 1 12 ? 2.407 2.300 6.446 1.00 21.00 12 VAL A N 17
ATOM 20017 C CA . VAL A 1 12 ? 2.938 1.200 7.255 1.00 43.43 12 VAL A CA 17
ATOM 20018 C C . VAL A 1 12 ? 2.203 -0.124 6.967 1.00 42.05 12 VAL A C 17
ATOM 20019 O O . VAL A 1 12 ? 0.973 -0.162 6.856 1.00 21.11 12 VAL A O 17
ATOM 20032 N N . VAL A 1 13 ? 2.971 -1.206 6.827 1.00 64.21 13 VAL A N 17
ATOM 20033 C CA . VAL A 1 13 ? 2.405 -2.538 6.579 1.00 54.14 13 VAL A CA 17
ATOM 20034 C C . VAL A 1 13 ? 1.643 -3.061 7.809 1.00 44.22 13 VAL A C 17
ATOM 20035 O O . VAL A 1 13 ? 2.233 -3.293 8.867 1.00 71.41 13 VAL A O 17
ATOM 20048 N N . THR A 1 14 ? 0.334 -3.249 7.657 1.00 73.52 14 THR A N 17
ATOM 20049 C CA . THR A 1 14 ? -0.520 -3.724 8.756 1.00 14.41 14 THR A CA 17
ATOM 20050 C C . THR A 1 14 ? -0.562 -5.255 8.828 1.00 43.55 14 THR A C 17
ATOM 20051 O O . THR A 1 14 ? -0.460 -5.836 9.909 1.00 40.05 14 THR A O 17
ATOM 20062 N N . ARG A 1 15 ? -0.721 -5.905 7.678 1.00 61.21 15 ARG A N 17
ATOM 20063 C CA . ARG A 1 15 ? -0.769 -7.370 7.622 1.00 25.42 15 ARG A CA 17
ATOM 20064 C C . ARG A 1 15 ? -0.328 -7.907 6.251 1.00 42.10 15 ARG A C 17
ATOM 20065 O O . ARG A 1 15 ? -0.542 -7.268 5.216 1.00 72.34 15 ARG A O 17
ATOM 20086 N N . ILE A 1 16 ? 0.293 -9.086 6.262 1.00 63.34 16 ILE A N 17
ATOM 20087 C CA . ILE A 1 16 ? 0.772 -9.741 5.038 1.00 14.34 16 ILE A CA 17
ATOM 20088 C C . ILE A 1 16 ? -0.248 -10.779 4.532 1.00 44.20 16 ILE A C 17
ATOM 20089 O O . ILE A 1 16 ? -0.754 -11.593 5.304 1.00 51.03 16 ILE A O 17
ATOM 20105 N N . GLU A 1 17 ? -0.537 -10.748 3.235 1.00 52.33 17 GLU A N 17
ATOM 20106 C CA . GLU A 1 17 ? -1.487 -11.686 2.620 1.00 34.03 17 GLU A CA 17
ATOM 20107 C C . GLU A 1 17 ? -0.832 -12.462 1.462 1.00 12.13 17 GLU A C 17
ATOM 20108 O O . GLU A 1 17 ? 0.260 -12.118 1.006 1.00 10.53 17 GLU A O 17
ATOM 20120 N N . LYS A 1 18 ? -1.516 -13.496 0.973 1.00 10.22 18 LYS A N 17
ATOM 20121 C CA . LYS A 1 18 ? -0.997 -14.328 -0.125 1.00 51.21 18 LYS A CA 17
ATOM 20122 C C . LYS A 1 18 ? -1.231 -13.679 -1.503 1.00 42.15 18 LYS A C 17
ATOM 20123 O O . LYS A 1 18 ? -0.979 -14.288 -2.542 1.00 11.34 18 LYS A O 17
ATOM 20142 N N . TYR A 1 19 ? -1.725 -12.445 -1.503 1.00 0.41 19 TYR A N 17
ATOM 20143 C CA . TYR A 1 19 ? -1.968 -11.695 -2.744 1.00 42.34 19 TYR A CA 17
ATOM 20144 C C . TYR A 1 19 ? -1.441 -10.254 -2.641 1.00 31.44 19 TYR A C 17
ATOM 20145 O O . TYR A 1 19 ? -1.672 -9.429 -3.527 1.00 43.40 19 TYR A O 17
ATOM 20163 N N . GLY A 1 20 ? -0.716 -9.968 -1.561 1.00 1.33 20 GLY A N 17
ATOM 20164 C CA . GLY A 1 20 ? -0.197 -8.624 -1.327 1.00 75.40 20 GLY A CA 17
ATOM 20165 C C . GLY A 1 20 ? -0.118 -8.280 0.155 1.00 23.41 20 GLY A C 17
ATOM 20166 O O . GLY A 1 20 ? -0.320 -9.141 1.006 1.00 25.21 20 GLY A O 17
ATOM 20170 N N . ALA A 1 21 ? 0.183 -7.025 0.465 1.00 73.01 21 ALA A N 17
ATOM 20171 C CA . ALA A 1 21 ? 0.259 -6.560 1.854 1.00 30.11 21 ALA A CA 17
ATOM 20172 C C . ALA A 1 21 ? -0.616 -5.317 2.074 1.00 44.51 21 ALA A C 17
ATOM 20173 O O . ALA A 1 21 ? -0.504 -4.333 1.341 1.00 60.02 21 ALA A O 17
ATOM 20180 N N . PHE A 1 22 ? -1.484 -5.363 3.080 1.00 74.35 22 PHE A N 17
ATOM 20181 C CA . PHE A 1 22 ? -2.354 -4.223 3.392 1.00 34.43 22 PHE A CA 17
ATOM 20182 C C . PHE A 1 22 ? -1.576 -3.126 4.127 1.00 71.11 22 PHE A C 17
ATOM 20183 O O . PHE A 1 22 ? -1.000 -3.359 5.193 1.00 71.22 22 PHE A O 17
ATOM 20200 N N . ILE A 1 23 ? -1.575 -1.929 3.555 1.00 73.34 23 ILE A N 17
ATOM 20201 C CA . ILE A 1 23 ? -0.818 -0.801 4.098 1.00 4.41 23 ILE A CA 17
ATOM 20202 C C . ILE A 1 23 ? -1.734 0.397 4.389 1.00 64.25 23 ILE A C 17
ATOM 20203 O O . ILE A 1 23 ? -2.539 0.792 3.547 1.00 50.23 23 ILE A O 17
ATOM 20219 N N . ASN A 1 24 ? -1.614 0.964 5.585 1.00 11.20 24 ASN A N 17
ATOM 20220 C CA . ASN A 1 24 ? -2.369 2.171 5.940 1.00 31.53 24 ASN A CA 17
ATOM 20221 C C . ASN A 1 24 ? -1.448 3.400 5.957 1.00 33.32 24 ASN A C 17
ATOM 20222 O O . ASN A 1 24 ? -0.381 3.385 6.576 1.00 43.43 24 ASN A O 17
ATOM 20233 N N . LEU A 1 25 ? -1.861 4.460 5.265 1.00 4.41 25 LEU A N 17
ATOM 20234 C CA . LEU A 1 25 ? -1.080 5.705 5.218 1.00 24.11 25 LEU A CA 17
ATOM 20235 C C . LEU A 1 25 ? -1.321 6.557 6.469 1.00 74.42 25 LEU A C 17
ATOM 20236 O O . LEU A 1 25 ? -0.531 7.443 6.794 1.00 1.34 25 LEU A O 17
ATOM 20252 N N . ASN A 1 26 ? -2.422 6.281 7.161 1.00 52.45 26 ASN A N 17
ATOM 20253 C CA . ASN A 1 26 ? -2.861 7.110 8.286 1.00 3.54 26 ASN A CA 17
ATOM 20254 C C . ASN A 1 26 ? -4.006 6.427 9.055 1.00 1.51 26 ASN A C 17
ATOM 20255 O O . ASN A 1 26 ? -4.659 5.524 8.538 1.00 53.55 26 ASN A O 17
ATOM 20266 N N . GLU A 1 27 ? -4.243 6.887 10.282 1.00 71.11 27 GLU A N 17
ATOM 20267 C CA . GLU A 1 27 ? -5.325 6.383 11.141 1.00 41.24 27 GLU A CA 17
ATOM 20268 C C . GLU A 1 27 ? -6.685 6.292 10.409 1.00 55.15 27 GLU A C 17
ATOM 20269 O O . GLU A 1 27 ? -7.528 5.466 10.750 1.00 5.44 27 GLU A O 17
ATOM 20281 N N . GLN A 1 28 ? -6.900 7.154 9.414 1.00 61.13 28 GLN A N 17
ATOM 20282 C CA . GLN A 1 28 ? -8.175 7.186 8.674 1.00 41.20 28 GLN A CA 17
ATOM 20283 C C . GLN A 1 28 ? -8.018 6.785 7.191 1.00 2.22 28 GLN A C 17
ATOM 20284 O O . GLN A 1 28 ? -8.929 7.001 6.389 1.00 73.22 28 GLN A O 17
ATOM 20298 N N . VAL A 1 29 ? -6.876 6.188 6.829 1.00 2.43 29 VAL A N 17
ATOM 20299 C CA . VAL A 1 29 ? -6.605 5.806 5.424 1.00 22.33 29 VAL A CA 17
ATOM 20300 C C . VAL A 1 29 ? -6.212 4.318 5.283 1.00 44.31 29 VAL A C 17
ATOM 20301 O O . VAL A 1 29 ? -5.223 3.869 5.864 1.00 74.43 29 VAL A O 17
ATOM 20314 N N . ARG A 1 30 ? -6.978 3.577 4.475 1.00 41.23 30 ARG A N 17
ATOM 20315 C CA . ARG A 1 30 ? -6.742 2.137 4.246 1.00 43.22 30 ARG A CA 17
ATOM 20316 C C . ARG A 1 30 ? -6.319 1.855 2.789 1.00 24.33 30 ARG A C 17
ATOM 20317 O O . ARG A 1 30 ? -6.926 2.368 1.847 1.00 5.13 30 ARG A O 17
ATOM 20338 N N . GLY A 1 31 ? -5.280 1.032 2.604 1.00 12.45 31 GLY A N 17
ATOM 20339 C CA . GLY A 1 31 ? -4.833 0.685 1.253 1.00 53.53 31 GLY A CA 17
ATOM 20340 C C . GLY A 1 31 ? -4.221 -0.714 1.133 1.00 54.13 31 GLY A C 17
ATOM 20341 O O . GLY A 1 31 ? -4.107 -1.449 2.115 1.00 41.23 31 GLY A O 17
ATOM 20345 N N . LEU A 1 32 ? -3.818 -1.074 -0.089 1.00 52.33 32 LEU A N 17
ATOM 20346 C CA . LEU A 1 32 ? -3.263 -2.405 -0.380 1.00 14.23 32 LEU A CA 17
ATOM 20347 C C . LEU A 1 32 ? -2.133 -2.329 -1.425 1.00 42.23 32 LEU A C 17
ATOM 20348 O O . LEU A 1 32 ? -2.275 -1.688 -2.465 1.00 24.34 32 LEU A O 17
ATOM 20364 N N . LEU A 1 33 ? -1.016 -2.992 -1.134 1.00 23.00 33 LEU A N 17
ATOM 20365 C CA . LEU A 1 33 ? 0.135 -3.055 -2.047 1.00 72.31 33 LEU A CA 17
ATOM 20366 C C . LEU A 1 33 ? 0.307 -4.486 -2.594 1.00 51.42 33 LEU A C 17
ATOM 20367 O O . LEU A 1 33 ? 0.369 -5.446 -1.827 1.00 55.22 33 LEU A O 17
ATOM 20383 N N . ARG A 1 34 ? 0.381 -4.630 -3.917 1.00 22.44 34 ARG A N 17
ATOM 20384 C CA . ARG A 1 34 ? 0.397 -5.962 -4.549 1.00 32.12 34 ARG A CA 17
ATOM 20385 C C . ARG A 1 34 ? 1.709 -6.234 -5.322 1.00 2.13 34 ARG A C 17
ATOM 20386 O O . ARG A 1 34 ? 2.333 -5.314 -5.849 1.00 14.24 34 ARG A O 17
ATOM 20407 N N . PRO A 1 35 ? 2.146 -7.522 -5.387 1.00 43.50 35 PRO A N 17
ATOM 20408 C CA . PRO A 1 35 ? 3.437 -7.922 -5.989 1.00 23.44 35 PRO A CA 17
ATOM 20409 C C . PRO A 1 35 ? 3.713 -7.335 -7.387 1.00 15.23 35 PRO A C 17
ATOM 20410 O O . PRO A 1 35 ? 4.858 -7.001 -7.698 1.00 21.32 35 PRO A O 17
ATOM 20421 N N . ARG A 1 36 ? 2.687 -7.213 -8.233 1.00 61.34 36 ARG A N 17
ATOM 20422 C CA . ARG A 1 36 ? 2.879 -6.653 -9.584 1.00 11.35 36 ARG A CA 17
ATOM 20423 C C . ARG A 1 36 ? 3.394 -5.206 -9.530 1.00 13.22 36 ARG A C 17
ATOM 20424 O O . ARG A 1 36 ? 4.052 -4.733 -10.457 1.00 21.12 36 ARG A O 17
ATOM 20445 N N . ASP A 1 37 ? 3.092 -4.516 -8.438 1.00 71.21 37 ASP A N 17
ATOM 20446 C CA . ASP A 1 37 ? 3.494 -3.122 -8.257 1.00 40.41 37 ASP A CA 17
ATOM 20447 C C . ASP A 1 37 ? 4.787 -3.004 -7.428 1.00 13.14 37 ASP A C 17
ATOM 20448 O O . ASP A 1 37 ? 5.225 -1.904 -7.095 1.00 3.44 37 ASP A O 17
ATOM 20457 N N . MET A 1 38 ? 5.401 -4.142 -7.110 1.00 53.14 38 MET A N 17
ATOM 20458 C CA . MET A 1 38 ? 6.620 -4.170 -6.291 1.00 62.05 38 MET A CA 17
ATOM 20459 C C . MET A 1 38 ? 7.888 -4.229 -7.157 1.00 54.32 38 MET A C 17
ATOM 20460 O O . MET A 1 38 ? 8.100 -5.182 -7.905 1.00 51.00 38 MET A O 17
ATOM 20474 N N . ILE A 1 39 ? 8.737 -3.207 -7.042 1.00 75.31 39 ILE A N 17
ATOM 20475 C CA . ILE A 1 39 ? 9.983 -3.140 -7.817 1.00 52.43 39 ILE A CA 17
ATOM 20476 C C . ILE A 1 39 ? 11.144 -3.891 -7.127 1.00 32.34 39 ILE A C 17
ATOM 20477 O O . ILE A 1 39 ? 11.526 -4.983 -7.552 1.00 31.41 39 ILE A O 17
ATOM 20493 N N . SER A 1 40 ? 11.689 -3.316 -6.052 1.00 30.34 40 SER A N 17
ATOM 20494 C CA . SER A 1 40 ? 12.892 -3.872 -5.395 1.00 24.45 40 SER A CA 17
ATOM 20495 C C . SER A 1 40 ? 12.559 -4.779 -4.199 1.00 4.51 40 SER A C 17
ATOM 20496 O O . SER A 1 40 ? 13.455 -5.370 -3.593 1.00 53.31 40 SER A O 17
ATOM 20504 N N . LEU A 1 41 ? 11.278 -4.901 -3.858 1.00 71.15 41 LEU A N 17
ATOM 20505 C CA . LEU A 1 41 ? 10.870 -5.682 -2.679 1.00 43.11 41 LEU A CA 17
ATOM 20506 C C . LEU A 1 41 ? 9.986 -6.889 -3.043 1.00 21.44 41 LEU A C 17
ATOM 20507 O O . LEU A 1 41 ? 9.128 -6.815 -3.924 1.00 23.42 41 LEU A O 17
ATOM 20523 N N . ARG A 1 42 ? 10.231 -8.004 -2.354 1.00 23.30 42 ARG A N 17
ATOM 20524 C CA . ARG A 1 42 ? 9.431 -9.231 -2.488 1.00 41.31 42 ARG A CA 17
ATOM 20525 C C . ARG A 1 42 ? 8.452 -9.367 -1.309 1.00 34.01 42 ARG A C 17
ATOM 20526 O O . ARG A 1 42 ? 8.775 -8.964 -0.190 1.00 35.01 42 ARG A O 17
ATOM 20547 N N . LEU A 1 43 ? 7.271 -9.951 -1.544 1.00 4.14 43 LEU A N 17
ATOM 20548 C CA . LEU A 1 43 ? 6.333 -10.250 -0.445 1.00 31.12 43 LEU A CA 17
ATOM 20549 C C . LEU A 1 43 ? 7.009 -11.121 0.630 1.00 43.10 43 LEU A C 17
ATOM 20550 O O . LEU A 1 43 ? 6.658 -11.069 1.810 1.00 54.24 43 LEU A O 17
ATOM 20566 N N . GLU A 1 44 ? 7.985 -11.912 0.196 1.00 50.21 44 GLU A N 17
ATOM 20567 C CA . GLU A 1 44 ? 8.745 -12.804 1.077 1.00 10.33 44 GLU A CA 17
ATOM 20568 C C . GLU A 1 44 ? 9.571 -12.025 2.115 1.00 22.22 44 GLU A C 17
ATOM 20569 O O . GLU A 1 44 ? 9.903 -12.546 3.183 1.00 65.04 44 GLU A O 17
ATOM 20581 N N . ASN A 1 45 ? 9.900 -10.774 1.793 1.00 63.11 45 ASN A N 17
ATOM 20582 C CA . ASN A 1 45 ? 10.797 -9.965 2.629 1.00 61.42 45 ASN A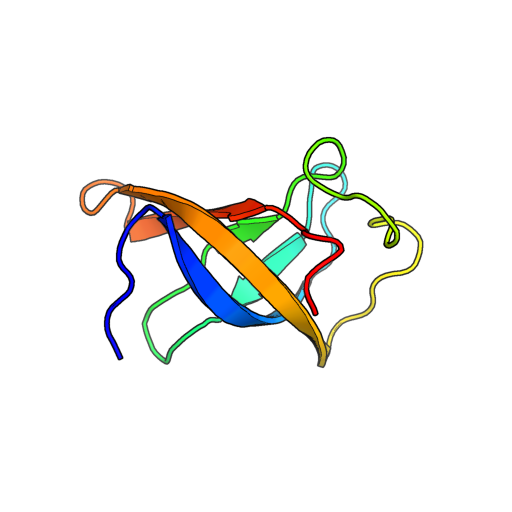 CA 17
ATOM 20583 C C . ASN A 1 45 ? 10.044 -8.890 3.432 1.00 30.15 45 ASN A C 17
ATOM 20584 O O . ASN A 1 45 ? 10.638 -8.211 4.267 1.00 1.23 45 ASN A O 17
ATOM 20595 N N . LEU A 1 46 ? 8.747 -8.728 3.176 1.00 11.32 46 LEU A N 17
ATOM 20596 C CA . LEU A 1 46 ? 7.968 -7.663 3.823 1.00 15.13 46 LEU A CA 17
ATOM 20597 C C . LEU A 1 46 ? 7.605 -8.021 5.273 1.00 32.22 46 LEU A C 17
ATOM 20598 O O . LEU A 1 46 ? 7.225 -9.155 5.573 1.00 51.25 46 LEU A O 17
ATOM 20614 N N . ASN A 1 47 ? 7.715 -7.038 6.166 1.00 22.23 47 ASN A N 17
ATOM 20615 C CA . ASN A 1 47 ? 7.456 -7.246 7.596 1.00 11.04 47 ASN A CA 17
ATOM 20616 C C . ASN A 1 47 ? 6.295 -6.374 8.093 1.00 44.23 47 ASN A C 17
ATOM 20617 O O . ASN A 1 47 ? 6.141 -5.223 7.679 1.00 24.24 47 ASN A O 17
ATOM 20628 N N . VAL A 1 48 ? 5.484 -6.927 8.991 1.00 72.32 48 VAL A N 17
ATOM 20629 C CA . VAL A 1 48 ? 4.428 -6.150 9.641 1.00 23.33 48 VAL A CA 17
ATOM 20630 C C . VAL A 1 48 ? 5.041 -5.006 10.465 1.00 64.44 48 VAL A C 17
ATOM 20631 O O . VAL A 1 48 ? 5.733 -5.242 11.458 1.00 72.24 48 VAL A O 17
ATOM 20644 N N . GLY A 1 49 ? 4.791 -3.770 10.044 1.00 52.11 49 GLY A N 17
ATOM 20645 C CA . GLY A 1 49 ? 5.397 -2.615 10.700 1.00 40.01 49 GLY A CA 17
ATOM 20646 C C . GLY A 1 49 ? 6.391 -1.863 9.814 1.00 15.31 49 GLY A C 17
ATOM 20647 O O . GLY A 1 49 ? 6.941 -0.835 10.223 1.00 52.45 49 GLY A O 17
ATOM 20651 N N . ASP A 1 50 ? 6.646 -2.375 8.607 1.00 71.12 50 ASP A N 17
ATOM 20652 C CA . ASP A 1 50 ? 7.497 -1.673 7.638 1.00 5.15 50 ASP A CA 17
ATOM 20653 C C . ASP A 1 50 ? 6.832 -0.381 7.139 1.00 61.35 50 ASP A C 17
ATOM 20654 O O . ASP A 1 50 ? 5.728 -0.405 6.594 1.00 20.10 50 ASP A O 17
ATOM 20663 N N . GLU A 1 51 ? 7.515 0.742 7.340 1.00 63.34 51 GLU A N 17
ATOM 20664 C CA . GLU A 1 51 ? 7.034 2.046 6.880 1.00 33.43 51 GLU A CA 17
ATOM 20665 C C . GLU A 1 51 ? 7.687 2.418 5.540 1.00 32.12 51 GLU A C 17
ATOM 20666 O O . GLU A 1 51 ? 8.833 2.878 5.489 1.00 32.30 51 GLU A O 17
ATOM 20678 N N . ILE A 1 52 ? 6.950 2.198 4.456 1.00 72.24 52 ILE A N 17
ATOM 20679 C CA . ILE A 1 52 ? 7.482 2.362 3.097 1.00 75.21 52 ILE A CA 17
ATOM 20680 C C . ILE A 1 52 ? 6.793 3.515 2.343 1.00 10.21 52 ILE A C 17
ATOM 20681 O O . ILE A 1 52 ? 5.593 3.746 2.499 1.00 15.43 52 ILE A O 17
ATOM 20697 N N . ILE A 1 53 ? 7.564 4.242 1.536 1.00 11.24 53 ILE A N 17
ATOM 20698 C CA . ILE A 1 53 ? 7.019 5.317 0.701 1.00 74.20 53 ILE A CA 17
ATOM 20699 C C . ILE A 1 53 ? 6.463 4.754 -0.621 1.00 43.44 53 ILE A C 17
ATOM 20700 O O . ILE A 1 53 ? 7.210 4.241 -1.453 1.00 72.42 53 ILE A O 17
ATOM 20716 N N . VAL A 1 54 ? 5.147 4.852 -0.803 1.00 30.33 54 VAL A N 17
ATOM 20717 C CA . VAL A 1 54 ? 4.475 4.295 -1.985 1.00 50.21 54 VAL A CA 17
ATOM 20718 C C . VAL A 1 54 ? 3.613 5.345 -2.708 1.00 44.40 54 VAL A C 17
ATOM 20719 O O . VAL A 1 54 ? 3.318 6.414 -2.167 1.00 72.14 54 VAL A O 17
ATOM 20732 N N . GLN A 1 55 ? 3.211 5.032 -3.941 1.00 11.12 55 GLN A N 17
ATOM 20733 C CA . GLN A 1 55 ? 2.335 5.917 -4.720 1.00 14.42 55 GLN A CA 17
ATOM 20734 C C . GLN A 1 55 ? 0.919 5.330 -4.833 1.00 41.41 55 GLN A C 17
ATOM 20735 O O . GLN A 1 55 ? 0.751 4.143 -5.118 1.00 3.40 55 GLN A O 17
ATOM 20749 N N . ALA A 1 56 ? -0.092 6.163 -4.612 1.00 53.24 56 ALA A N 17
ATOM 20750 C CA . ALA A 1 56 ? -1.487 5.723 -4.714 1.00 44.55 56 ALA A CA 17
ATOM 20751 C C . ALA A 1 56 ? -1.925 5.580 -6.180 1.00 50.12 56 ALA A C 17
ATOM 20752 O O . ALA A 1 56 ? -2.142 6.574 -6.869 1.00 62.12 56 ALA A O 17
ATOM 20759 N N . ILE A 1 57 ? -2.040 4.339 -6.653 1.00 74.03 57 ILE A N 17
ATOM 20760 C CA . ILE A 1 57 ? -2.483 4.062 -8.026 1.00 65.03 57 ILE A CA 17
ATOM 20761 C C . ILE A 1 57 ? -3.910 4.585 -8.265 1.00 60.13 57 ILE A C 17
ATOM 20762 O O . ILE A 1 57 ? -4.112 5.571 -8.978 1.00 13.32 57 ILE A O 17
ATOM 20778 N N . ASP A 1 58 ? -4.891 3.915 -7.660 1.00 53.11 58 ASP A N 17
ATOM 20779 C CA . ASP A 1 58 ? -6.294 4.337 -7.735 1.00 72.44 58 ASP A CA 17
ATOM 20780 C C . ASP A 1 58 ? -6.916 4.411 -6.335 1.00 12.34 58 ASP A C 17
ATOM 20781 O O . ASP A 1 58 ? -6.685 3.546 -5.487 1.00 53.20 58 ASP A O 17
ATOM 20790 N N . VAL A 1 59 ? -7.698 5.456 -6.093 1.00 21.10 59 VAL A N 17
ATOM 20791 C CA . VAL A 1 59 ? -8.443 5.594 -4.842 1.00 75.13 59 VAL A CA 17
ATOM 20792 C C . VAL A 1 59 ? -9.909 5.204 -5.060 1.00 4.14 59 VAL A C 17
ATOM 20793 O O . VAL A 1 59 ? -10.671 5.952 -5.673 1.00 3.31 59 VAL A O 17
ATOM 20806 N N . ARG A 1 60 ? -10.295 4.024 -4.579 1.00 33.42 60 ARG A N 17
ATOM 20807 C CA . ARG A 1 60 ? -11.647 3.502 -4.812 1.00 22.30 60 ARG A CA 17
ATOM 20808 C C . ARG A 1 60 ? -12.518 3.552 -3.540 1.00 70.53 60 ARG A C 17
ATOM 20809 O O . ARG A 1 60 ? -12.469 2.644 -2.704 1.00 31.03 60 ARG A O 17
ATOM 20830 N N . PRO A 1 61 ? -13.348 4.610 -3.385 1.00 71.14 61 PRO A N 17
ATOM 20831 C CA . PRO A 1 61 ? -14.274 4.737 -2.244 1.00 54.44 61 PRO A CA 17
ATOM 20832 C C . PRO A 1 61 ? -15.362 3.652 -2.256 1.00 60.42 61 PRO A C 17
ATOM 20833 O O . PRO A 1 61 ? -15.922 3.304 -1.214 1.00 55.53 61 PRO A O 17
ATOM 20844 N N . GLU A 1 62 ? -15.642 3.118 -3.449 1.00 44.22 62 GLU A N 17
ATOM 20845 C CA . GLU A 1 62 ? -16.610 2.028 -3.622 1.00 62.43 62 GLU A CA 17
ATOM 20846 C C . GLU A 1 62 ? -16.230 0.791 -2.786 1.00 70.35 62 GLU A C 17
ATOM 20847 O O . GLU A 1 62 ? -17.098 0.091 -2.258 1.00 32.31 62 GLU A O 17
ATOM 20859 N N . LYS A 1 63 ? -14.929 0.515 -2.691 1.00 44.40 63 LYS A N 17
ATOM 20860 C CA . LYS A 1 63 ? -14.429 -0.607 -1.886 1.00 74.14 63 LYS A CA 17
ATOM 20861 C C . LYS A 1 63 ? -13.791 -0.105 -0.582 1.00 61.31 63 LYS A C 17
ATOM 20862 O O . LYS A 1 63 ? -13.513 -0.891 0.325 1.00 64.11 63 LYS A O 17
ATOM 20881 N N . ARG A 1 64 ? -13.558 1.210 -0.508 1.00 72.44 64 ARG A N 17
ATOM 20882 C CA . ARG A 1 64 ? -12.884 1.841 0.637 1.00 23.31 64 ARG A CA 17
ATOM 20883 C C . ARG A 1 64 ? -11.441 1.329 0.785 1.00 52.54 64 ARG A C 17
ATOM 20884 O O . ARG A 1 64 ? -10.852 1.375 1.864 1.00 2.21 64 ARG A O 17
ATOM 20905 N N . GLU A 1 65 ? -10.876 0.875 -0.334 1.00 2.51 65 GLU A N 17
ATOM 20906 C CA . GLU A 1 65 ? -9.489 0.398 -0.393 1.00 75.43 65 GLU A CA 17
ATOM 20907 C C . GLU A 1 65 ? -8.713 1.169 -1.473 1.00 1.15 65 GLU A C 17
ATOM 20908 O O . GLU A 1 65 ? -9.206 1.363 -2.590 1.00 12.33 65 GLU A O 17
ATOM 20920 N N . ILE A 1 66 ? -7.509 1.621 -1.135 1.00 75.42 66 ILE A N 17
ATOM 20921 C CA . ILE A 1 66 ? -6.667 2.368 -2.075 1.00 12.41 66 ILE A CA 17
ATOM 20922 C C . ILE A 1 66 ? -5.501 1.503 -2.575 1.00 45.42 66 ILE A C 17
ATOM 20923 O O . ILE A 1 66 ? -4.813 0.858 -1.786 1.00 23.15 66 ILE A O 17
ATOM 20939 N N . ASP A 1 67 ? -5.276 1.500 -3.882 1.00 13.11 67 ASP A N 17
ATOM 20940 C CA . ASP A 1 67 ? -4.218 0.682 -4.479 1.00 55.42 67 ASP A CA 17
ATOM 20941 C C . ASP A 1 67 ? -2.869 1.413 -4.424 1.00 53.52 67 ASP A C 17
ATOM 20942 O O . ASP A 1 67 ? -2.768 2.577 -4.816 1.00 31.45 67 ASP A O 17
ATOM 20951 N N . PHE A 1 68 ? -1.839 0.735 -3.929 1.00 74.45 68 PHE A N 17
ATOM 20952 C CA . PHE A 1 68 ? -0.505 1.336 -3.814 1.00 65.05 68 PHE A CA 17
ATOM 20953 C C . PHE A 1 68 ? 0.500 0.677 -4.759 1.00 70.43 68 PHE A C 17
ATOM 20954 O O . PHE A 1 68 ? 0.364 -0.491 -5.120 1.00 65.11 68 PHE A O 17
ATOM 20971 N N . LYS A 1 69 ? 1.516 1.442 -5.146 1.00 44.40 69 LYS A N 17
ATOM 20972 C CA . LYS A 1 69 ? 2.584 0.946 -6.016 1.00 11.33 69 LYS A CA 17
ATOM 20973 C C . LYS A 1 69 ? 3.963 1.313 -5.453 1.00 22.44 69 LYS A C 17
ATOM 20974 O O . LYS A 1 69 ? 4.141 2.387 -4.871 1.00 62.34 69 LYS A O 17
ATOM 20993 N N . TYR A 1 70 ? 4.936 0.426 -5.640 1.00 33.14 70 TYR A N 17
ATOM 20994 C CA . TYR A 1 70 ? 6.308 0.685 -5.204 1.00 70.51 70 TYR A CA 17
ATOM 20995 C C . TYR A 1 70 ? 7.070 1.418 -6.315 1.00 14.02 70 TYR A C 17
ATOM 20996 O O . TYR A 1 70 ? 7.337 0.859 -7.375 1.00 62.23 70 TYR A O 17
ATOM 21014 N N . ILE A 1 71 ? 7.406 2.675 -6.065 1.00 52.21 71 ILE A N 17
ATOM 21015 C CA . ILE A 1 71 ? 8.039 3.529 -7.075 1.00 50.24 71 ILE A CA 17
ATOM 21016 C C . ILE A 1 71 ? 9.520 3.803 -6.761 1.00 53.31 71 ILE A C 17
ATOM 21017 O O . ILE A 1 71 ? 9.925 3.833 -5.596 1.00 12.22 71 ILE A O 17
ATOM 21033 N N . PRO A 1 72 ? 10.354 3.994 -7.804 1.00 31.53 72 PRO A N 17
ATOM 21034 C CA . PRO A 1 72 ? 11.745 4.432 -7.625 1.00 54.22 72 PRO A CA 17
ATOM 21035 C C . PRO A 1 72 ? 11.822 5.895 -7.155 1.00 70.05 72 PRO A C 17
ATOM 21036 O O . PRO A 1 72 ? 11.501 6.820 -7.905 1.00 55.32 72 PRO A O 17
ATOM 21047 N N . LEU A 1 73 ? 12.226 6.100 -5.904 1.00 64.11 73 LEU A N 17
ATOM 21048 C CA . LEU A 1 73 ? 12.280 7.445 -5.324 1.00 44.31 73 LEU A CA 17
ATOM 21049 C C . LEU A 1 73 ? 13.434 8.259 -5.942 1.00 41.20 73 LEU A C 17
ATOM 21050 O O . LEU A 1 73 ? 14.591 8.137 -5.531 1.00 14.41 73 LEU A O 17
ATOM 21066 N N . GLU A 1 74 ? 13.105 9.070 -6.948 1.00 21.41 74 GLU A N 17
ATOM 21067 C CA . GLU A 1 74 ? 14.093 9.920 -7.633 1.00 10.54 74 GLU A CA 17
ATOM 21068 C C . GLU A 1 74 ? 14.126 11.346 -7.035 1.00 54.24 74 GLU A C 17
ATOM 21069 O O . GLU A 1 74 ? 15.026 11.636 -6.215 1.00 38.15 74 GLU A O 17
ATOM 21081 N N . MET A 1 1 ? -6.393 14.133 6.802 1.00 31.12 1 MET A N 18
ATOM 21082 C CA . MET A 1 1 ? -5.599 13.606 5.661 1.00 3.10 1 MET A CA 18
ATOM 21083 C C . MET A 1 1 ? -6.522 13.105 4.534 1.00 74.45 1 MET A C 18
ATOM 21084 O O . MET A 1 1 ? -7.622 12.615 4.797 1.00 1.32 1 MET A O 18
ATOM 21100 N N . ASP A 1 2 ? -6.078 13.249 3.285 1.00 43.35 2 ASP A N 18
ATOM 21101 C CA . ASP A 1 2 ? -6.836 12.764 2.123 1.00 35.23 2 ASP A CA 18
ATOM 21102 C C . ASP A 1 2 ? -5.893 12.143 1.079 1.00 25.45 2 ASP A C 18
ATOM 21103 O O . ASP A 1 2 ? -4.786 12.639 0.852 1.00 4.23 2 ASP A O 18
ATOM 21112 N N . VAL A 1 3 ? -6.329 11.049 0.455 1.00 64.33 3 VAL A N 18
ATOM 21113 C CA . VAL A 1 3 ? -5.506 10.342 -0.537 1.00 53.11 3 VAL A CA 18
ATOM 21114 C C . VAL A 1 3 ? -6.204 10.250 -1.903 1.00 40.11 3 VAL A C 18
ATOM 21115 O O . VAL A 1 3 ? -7.373 9.877 -1.996 1.00 23.21 3 VAL A O 18
ATOM 21128 N N . GLU A 1 4 ? -5.463 10.587 -2.957 1.00 71.34 4 GLU A N 18
ATOM 21129 C CA . GLU A 1 4 ? -5.971 10.534 -4.333 1.00 3.44 4 GLU A CA 18
ATOM 21130 C C . GLU A 1 4 ? -5.133 9.564 -5.184 1.00 72.35 4 GLU A C 18
ATOM 21131 O O . GLU A 1 4 ? -3.964 9.308 -4.877 1.00 45.21 4 GLU A O 18
ATOM 21143 N N . PRO A 1 5 ? -5.707 9.010 -6.268 1.00 4.42 5 PRO A N 18
ATOM 21144 C CA . PRO A 1 5 ? -4.976 8.104 -7.168 1.00 64.31 5 PRO A CA 18
ATOM 21145 C C . PRO A 1 5 ? -3.796 8.801 -7.876 1.00 33.01 5 PRO A C 18
ATOM 21146 O O . PRO A 1 5 ? -3.987 9.532 -8.848 1.00 52.14 5 PRO A O 18
ATOM 21157 N N . GLY A 1 6 ? -2.584 8.579 -7.370 1.00 11.54 6 GLY A N 18
ATOM 21158 C CA . GLY A 1 6 ? -1.391 9.207 -7.938 1.00 1.32 6 GLY A CA 18
ATOM 21159 C C . GLY A 1 6 ? -0.524 9.915 -6.896 1.00 41.25 6 GLY A C 18
ATOM 21160 O O . GLY A 1 6 ? 0.629 10.253 -7.169 1.00 21.03 6 GLY A O 18
ATOM 21164 N N . LYS A 1 7 ? -1.072 10.127 -5.697 1.00 11.32 7 LYS A N 18
ATOM 21165 C CA . LYS A 1 7 ? -0.361 10.854 -4.632 1.00 15.04 7 LYS A CA 18
ATOM 21166 C C . LYS A 1 7 ? 0.794 10.028 -4.030 1.00 15.35 7 LYS A C 18
ATOM 21167 O O . LYS A 1 7 ? 0.762 8.797 -4.025 1.00 23.12 7 LYS A O 18
ATOM 21186 N N . PHE A 1 8 ? 1.804 10.729 -3.508 1.00 53.24 8 PHE A N 18
ATOM 21187 C CA . PHE A 1 8 ? 2.967 10.094 -2.868 1.00 65.10 8 PHE A CA 18
ATOM 21188 C C . PHE A 1 8 ? 2.882 10.193 -1.333 1.00 44.13 8 PHE A C 18
ATOM 21189 O O . PHE A 1 8 ? 2.774 11.291 -0.781 1.00 52.34 8 PHE A O 18
ATOM 21206 N N . TYR A 1 9 ? 2.934 9.045 -0.650 1.00 35.20 9 TYR A N 18
ATOM 21207 C CA . TYR A 1 9 ? 2.881 9.007 0.825 1.00 41.12 9 TYR A CA 18
ATOM 21208 C C . TYR A 1 9 ? 3.754 7.874 1.398 1.00 43.40 9 TYR A C 18
ATOM 21209 O O . TYR A 1 9 ? 4.065 6.901 0.709 1.00 24.00 9 TYR A O 18
ATOM 21227 N N . LYS A 1 10 ? 4.142 8.003 2.668 1.00 32.33 10 LYS A N 18
ATOM 21228 C CA . LYS A 1 10 ? 4.832 6.919 3.381 1.00 30.20 10 LYS A CA 18
ATOM 21229 C C . LYS A 1 10 ? 3.835 6.113 4.224 1.00 14.53 10 LYS A C 18
ATOM 21230 O O . LYS A 1 10 ? 3.159 6.661 5.099 1.00 60.01 10 LYS A O 18
ATOM 21249 N N . GLY A 1 11 ? 3.746 4.814 3.961 1.00 43.32 11 GLY A N 18
ATOM 21250 C CA . GLY A 1 11 ? 2.834 3.958 4.711 1.00 34.34 11 GLY A CA 18
ATOM 21251 C C . GLY A 1 11 ? 3.542 2.819 5.427 1.00 53.13 11 GLY A C 18
ATOM 21252 O O . GLY A 1 11 ? 4.653 2.438 5.056 1.00 54.45 11 GLY A O 18
ATOM 21256 N N . VAL A 1 12 ? 2.896 2.259 6.444 1.00 62.34 12 VAL A N 18
ATOM 21257 C CA . VAL A 1 12 ? 3.491 1.170 7.220 1.00 33.45 12 VAL A CA 18
ATOM 21258 C C . VAL A 1 12 ? 2.789 -0.176 6.954 1.00 12.34 12 VAL A C 18
ATOM 21259 O O . VAL A 1 12 ? 1.559 -0.256 6.922 1.00 72.32 12 VAL A O 18
ATOM 21272 N N . VAL A 1 13 ? 3.587 -1.223 6.749 1.00 65.12 13 VAL A N 18
ATOM 21273 C CA . VAL A 1 13 ? 3.063 -2.571 6.514 1.00 0.34 13 VAL A CA 18
ATOM 21274 C C . VAL A 1 13 ? 2.457 -3.170 7.797 1.00 20.13 13 VAL A C 18
ATOM 21275 O O . VAL A 1 13 ? 3.162 -3.387 8.787 1.00 61.13 13 VAL A O 18
ATOM 21288 N N . THR A 1 14 ? 1.149 -3.426 7.771 1.00 13.30 14 THR A N 18
ATOM 21289 C CA . THR A 1 14 ? 0.441 -3.989 8.930 1.00 20.32 14 THR A CA 18
ATOM 21290 C C . THR A 1 14 ? 0.500 -5.522 8.940 1.00 51.14 14 THR A C 18
ATOM 21291 O O . THR A 1 14 ? 0.838 -6.135 9.956 1.00 11.42 14 THR A O 18
ATOM 21302 N N . ARG A 1 15 ? 0.157 -6.137 7.810 1.00 44.04 15 ARG A N 18
ATOM 21303 C CA . ARG A 1 15 ? 0.180 -7.600 7.687 1.00 44.01 15 ARG A CA 18
ATOM 21304 C C . ARG A 1 15 ? 0.410 -8.044 6.234 1.00 11.51 15 ARG A C 18
ATOM 21305 O O . ARG A 1 15 ? 0.079 -7.324 5.286 1.00 22.41 15 ARG A O 18
ATOM 21326 N N . ILE A 1 16 ? 0.970 -9.239 6.067 1.00 71.22 16 ILE A N 18
ATOM 21327 C CA . ILE A 1 16 ? 1.288 -9.779 4.741 1.00 23.01 16 ILE A CA 18
ATOM 21328 C C . ILE A 1 16 ? 0.261 -10.831 4.291 1.00 21.22 16 ILE A C 18
ATOM 21329 O O . ILE A 1 16 ? 0.027 -11.826 4.981 1.00 35.03 16 ILE A O 18
ATOM 21345 N N . GLU A 1 17 ? -0.344 -10.595 3.132 1.00 71.21 17 GLU A N 18
ATOM 21346 C CA . GLU A 1 17 ? -1.300 -11.534 2.534 1.00 14.12 17 GLU A CA 18
ATOM 21347 C C . GLU A 1 17 ? -0.622 -12.369 1.431 1.00 32.11 17 GLU A C 18
ATOM 21348 O O . GLU A 1 17 ? 0.566 -12.200 1.145 1.00 71.44 17 GLU A O 18
ATOM 21360 N N . LYS A 1 18 ? -1.378 -13.275 0.817 1.00 41.52 18 LYS A N 18
ATOM 21361 C CA . LYS A 1 18 ? -0.886 -14.042 -0.334 1.00 31.30 18 LYS A CA 18
ATOM 21362 C C . LYS A 1 18 ? -1.054 -13.249 -1.642 1.00 41.21 18 LYS A C 18
ATOM 21363 O O . LYS A 1 18 ? -0.346 -13.483 -2.620 1.00 32.53 18 LYS A O 18
ATOM 21382 N N . TYR A 1 19 ? -2.001 -12.310 -1.643 1.00 75.34 19 TYR A N 18
ATOM 21383 C CA . TYR A 1 19 ? -2.312 -11.501 -2.834 1.00 64.33 19 TYR A CA 18
ATOM 21384 C C . TYR A 1 19 ? -1.788 -10.060 -2.711 1.00 71.30 19 TYR A C 18
ATOM 21385 O O . TYR A 1 19 ? -1.840 -9.290 -3.669 1.00 32.23 19 TYR A O 18
ATOM 21403 N N . GLY A 1 20 ? -1.281 -9.701 -1.536 1.00 14.43 20 GLY A N 18
ATOM 21404 C CA . GLY A 1 20 ? -0.813 -8.339 -1.306 1.00 55.43 20 GLY A CA 18
ATOM 21405 C C . GLY A 1 20 ? -0.354 -8.097 0.127 1.00 2.21 20 GLY A C 18
ATOM 21406 O O . GLY A 1 20 ? -0.163 -9.038 0.894 1.00 62.23 20 GLY A O 18
ATOM 21410 N N . ALA A 1 21 ? -0.163 -6.837 0.486 1.00 44.41 21 ALA A N 18
ATOM 21411 C CA . ALA A 1 21 ? 0.188 -6.462 1.859 1.00 72.21 21 ALA A CA 18
ATOM 21412 C C . ALA A 1 21 ? -0.573 -5.201 2.276 1.00 44.13 21 ALA A C 18
ATOM 21413 O O . ALA A 1 21 ? -0.522 -4.187 1.583 1.00 74.42 21 ALA A O 18
ATOM 21420 N N . PHE A 1 22 ? -1.277 -5.262 3.402 1.00 52.22 22 PHE A N 18
ATOM 21421 C CA . PHE A 1 22 ? -2.077 -4.121 3.862 1.00 64.25 22 PHE A CA 18
ATOM 21422 C C . PHE A 1 22 ? -1.195 -3.034 4.482 1.00 34.35 22 PHE A C 18
ATOM 21423 O O . PHE A 1 22 ? -0.355 -3.304 5.342 1.00 13.50 22 PHE A O 18
ATOM 21440 N N . ILE A 1 23 ? -1.396 -1.805 4.023 1.00 23.44 23 ILE A N 18
ATOM 21441 C CA . ILE A 1 23 ? -0.583 -0.665 4.446 1.00 63.04 23 ILE A CA 18
ATOM 21442 C C . ILE A 1 23 ? -1.465 0.527 4.842 1.00 64.30 23 ILE A C 18
ATOM 21443 O O . ILE A 1 23 ? -2.352 0.935 4.090 1.00 32.40 23 ILE A O 18
ATOM 21459 N N . ASN A 1 24 ? -1.219 1.079 6.026 1.00 22.12 24 ASN A N 18
ATOM 21460 C CA . ASN A 1 24 ? -1.959 2.251 6.503 1.00 3.20 24 ASN A CA 18
ATOM 21461 C C . ASN A 1 24 ? -1.087 3.514 6.458 1.00 41.11 24 ASN A C 18
ATOM 21462 O O . ASN A 1 24 ? 0.067 3.506 6.897 1.00 5.32 24 ASN A O 18
ATOM 21473 N N . LEU A 1 25 ? -1.643 4.594 5.912 1.00 1.40 25 LEU A N 18
ATOM 21474 C CA . LEU A 1 25 ? -0.941 5.881 5.841 1.00 32.44 25 LEU A CA 18
ATOM 21475 C C . LEU A 1 25 ? -1.252 6.741 7.076 1.00 61.11 25 LEU A C 18
ATOM 21476 O O . LEU A 1 25 ? -0.414 7.515 7.542 1.00 62.52 25 LEU A O 18
ATOM 21492 N N . ASN A 1 26 ? -2.464 6.583 7.601 1.00 73.12 26 ASN A N 18
ATOM 21493 C CA . ASN A 1 26 ? -2.949 7.397 8.723 1.00 42.34 26 ASN A CA 18
ATOM 21494 C C . ASN A 1 26 ? -4.096 6.677 9.460 1.00 31.21 26 ASN A C 18
ATOM 21495 O O . ASN A 1 26 ? -4.605 5.664 8.980 1.00 44.31 26 ASN A O 18
ATOM 21506 N N . GLU A 1 27 ? -4.493 7.217 10.616 1.00 61.35 27 GLU A N 18
ATOM 21507 C CA . GLU A 1 27 ? -5.587 6.668 11.439 1.00 3.03 27 GLU A CA 18
ATOM 21508 C C . GLU A 1 27 ? -6.762 6.123 10.594 1.00 74.41 27 GLU A C 18
ATOM 21509 O O . GLU A 1 27 ? -7.091 4.936 10.664 1.00 74.40 27 GLU A O 18
ATOM 21521 N N . GLN A 1 28 ? -7.386 6.990 9.794 1.00 64.24 28 GLN A N 18
ATOM 21522 C CA . GLN A 1 28 ? -8.539 6.594 8.964 1.00 54.12 28 GLN A CA 18
ATOM 21523 C C . GLN A 1 28 ? -8.147 6.282 7.507 1.00 2.42 28 GLN A C 18
ATOM 21524 O O . GLN A 1 28 ? -9.013 6.082 6.653 1.00 41.23 28 GLN A O 18
ATOM 21538 N N . VAL A 1 29 ? -6.848 6.220 7.220 1.00 71.35 29 VAL A N 18
ATOM 21539 C CA . VAL A 1 29 ? -6.379 5.970 5.850 1.00 14.44 29 VAL A CA 18
ATOM 21540 C C . VAL A 1 29 ? -5.766 4.565 5.699 1.00 30.35 29 VAL A C 18
ATOM 21541 O O . VAL A 1 29 ? -4.620 4.323 6.090 1.00 72.12 29 VAL A O 18
ATOM 21554 N N . ARG A 1 30 ? -6.545 3.654 5.118 1.00 3.50 30 ARG A N 18
ATOM 21555 C CA . ARG A 1 30 ? -6.124 2.263 4.892 1.00 30.41 30 ARG A CA 18
ATOM 21556 C C . ARG A 1 30 ? -5.883 1.992 3.394 1.00 21.51 30 ARG A C 18
ATOM 21557 O O . ARG A 1 30 ? -6.564 2.558 2.535 1.00 72.43 30 ARG A O 18
ATOM 21578 N N . GLY A 1 31 ? -4.926 1.115 3.084 1.00 32.30 31 GLY A N 18
ATOM 21579 C CA . GLY A 1 31 ? -4.663 0.745 1.692 1.00 72.42 31 GLY A CA 18
ATOM 21580 C C . GLY A 1 31 ? -4.089 -0.666 1.526 1.00 43.31 31 GLY A C 18
ATOM 21581 O O . GLY A 1 31 ? -3.872 -1.382 2.504 1.00 54.20 31 GLY A O 18
ATOM 21585 N N . LEU A 1 32 ? -3.839 -1.061 0.276 1.00 42.20 32 LEU A N 18
ATOM 21586 C CA . LEU A 1 32 ? -3.323 -2.401 -0.039 1.00 50.03 32 LEU A CA 18
ATOM 21587 C C . LEU A 1 32 ? -2.241 -2.346 -1.136 1.00 73.21 32 LEU A C 18
ATOM 21588 O O . LEU A 1 32 ? -2.446 -1.766 -2.201 1.00 42.15 32 LEU A O 18
ATOM 21604 N N . LEU A 1 33 ? -1.090 -2.952 -0.861 1.00 24.03 33 LEU A N 18
ATOM 21605 C CA . LEU A 1 33 ? 0.022 -3.018 -1.819 1.00 63.33 33 LEU A CA 18
ATOM 21606 C C . LEU A 1 33 ? 0.024 -4.364 -2.571 1.00 61.43 33 LEU A C 18
ATOM 21607 O O . LEU A 1 33 ? -0.156 -5.420 -1.965 1.00 33.22 33 LEU A O 18
ATOM 21623 N N . ARG A 1 34 ? 0.221 -4.321 -3.892 1.00 0.30 34 ARG A N 18
ATOM 21624 C CA . ARG A 1 34 ? 0.173 -5.534 -4.728 1.00 44.42 34 ARG A CA 18
ATOM 21625 C C . ARG A 1 34 ? 1.578 -5.932 -5.246 1.00 10.21 34 ARG A C 18
ATOM 21626 O O . ARG A 1 34 ? 2.414 -5.071 -5.526 1.00 4.14 34 ARG A O 18
ATOM 21647 N N . PRO A 1 35 ? 1.845 -7.254 -5.393 1.00 43.02 35 PRO A N 18
ATOM 21648 C CA . PRO A 1 35 ? 3.205 -7.785 -5.659 1.00 51.01 35 PRO A CA 18
ATOM 21649 C C . PRO A 1 35 ? 3.824 -7.371 -7.010 1.00 34.11 35 PRO A C 18
ATOM 21650 O O . PRO A 1 35 ? 5.001 -7.014 -7.071 1.00 4.20 35 PRO A O 18
ATOM 21661 N N . ARG A 1 36 ? 3.053 -7.432 -8.093 1.00 22.24 36 ARG A N 18
ATOM 21662 C CA . ARG A 1 36 ? 3.593 -7.136 -9.431 1.00 41.45 36 ARG A CA 18
ATOM 21663 C C . ARG A 1 36 ? 3.883 -5.641 -9.615 1.00 34.24 36 ARG A C 18
ATOM 21664 O O . ARG A 1 36 ? 4.624 -5.249 -10.515 1.00 72.52 36 ARG A O 18
ATOM 21685 N N . ASP A 1 37 ? 3.298 -4.812 -8.759 1.00 71.32 37 ASP A N 18
ATOM 21686 C CA . ASP A 1 37 ? 3.531 -3.369 -8.800 1.00 62.31 37 ASP A CA 18
ATOM 21687 C C . ASP A 1 37 ? 4.739 -2.979 -7.927 1.00 10.02 37 ASP A C 18
ATOM 21688 O O . ASP A 1 37 ? 5.031 -1.797 -7.728 1.00 12.03 37 ASP A O 18
ATOM 21697 N N . MET A 1 38 ? 5.445 -3.995 -7.430 1.00 70.12 38 MET A N 18
ATOM 21698 C CA . MET A 1 38 ? 6.678 -3.803 -6.660 1.00 12.32 38 MET A CA 18
ATOM 21699 C C . MET A 1 38 ? 7.912 -3.824 -7.582 1.00 74.11 38 MET A C 18
ATOM 21700 O O . MET A 1 38 ? 7.830 -4.238 -8.738 1.00 0.44 38 MET A O 18
ATOM 21714 N N . ILE A 1 39 ? 9.057 -3.376 -7.067 1.00 43.44 39 ILE A N 18
ATOM 21715 C CA . ILE A 1 39 ? 10.304 -3.387 -7.847 1.00 14.40 39 ILE A CA 18
ATOM 21716 C C . ILE A 1 39 ? 11.303 -4.424 -7.294 1.00 33.51 39 ILE A C 18
ATOM 21717 O O . ILE A 1 39 ? 11.415 -5.533 -7.819 1.00 41.02 39 ILE A O 18
ATOM 21733 N N . SER A 1 40 ? 12.019 -4.066 -6.224 1.00 22.23 40 SER A N 18
ATOM 21734 C CA . SER A 1 40 ? 12.999 -4.977 -5.605 1.00 4.42 40 SER A CA 18
ATOM 21735 C C . SER A 1 40 ? 12.363 -5.839 -4.505 1.00 54.22 40 SER A C 18
ATOM 21736 O O . SER A 1 40 ? 12.584 -7.051 -4.437 1.00 63.14 40 SER A O 18
ATOM 21744 N N . LEU A 1 41 ? 11.569 -5.206 -3.646 1.00 43.24 41 LEU A N 18
ATOM 21745 C CA . LEU A 1 41 ? 10.926 -5.900 -2.525 1.00 63.33 41 LEU A CA 18
ATOM 21746 C C . LEU A 1 41 ? 9.672 -6.671 -2.966 1.00 63.35 41 LEU A C 18
ATOM 21747 O O . LEU A 1 41 ? 8.830 -6.150 -3.690 1.00 14.54 41 LEU A O 18
ATOM 21763 N N . ARG A 1 42 ? 9.569 -7.922 -2.526 1.00 72.43 42 ARG A N 18
ATOM 21764 C CA . ARG A 1 42 ? 8.359 -8.729 -2.718 1.00 11.25 42 ARG A CA 18
ATOM 21765 C C . ARG A 1 42 ? 7.528 -8.739 -1.428 1.00 43.25 42 ARG A C 18
ATOM 21766 O O . ARG A 1 42 ? 8.043 -8.414 -0.360 1.00 43.21 42 ARG A O 18
ATOM 21787 N N . LEU A 1 43 ? 6.256 -9.136 -1.521 1.00 61.10 43 LEU A N 18
ATOM 21788 C CA . LEU A 1 43 ? 5.401 -9.276 -0.330 1.00 54.11 43 LEU A CA 18
ATOM 21789 C C . LEU A 1 43 ? 6.082 -10.166 0.719 1.00 42.12 43 LEU A C 18
ATOM 21790 O O . LEU A 1 43 ? 6.032 -9.901 1.919 1.00 43.35 43 LEU A O 18
ATOM 21806 N N . GLU A 1 44 ? 6.736 -11.209 0.225 1.00 24.23 44 GLU A N 18
ATOM 21807 C CA . GLU A 1 44 ? 7.421 -12.199 1.058 1.00 74.53 44 GLU A CA 18
ATOM 21808 C C . GLU A 1 44 ? 8.533 -11.565 1.909 1.00 13.15 44 GLU A C 18
ATOM 21809 O O . GLU A 1 44 ? 8.859 -12.056 2.990 1.00 73.11 44 GLU A O 18
ATOM 21821 N N . ASN A 1 45 ? 9.105 -10.465 1.419 1.00 54.24 45 ASN A N 18
ATOM 21822 C CA . ASN A 1 45 ? 10.240 -9.815 2.089 1.00 61.24 45 ASN A CA 18
ATOM 21823 C C . ASN A 1 45 ? 9.774 -8.685 3.023 1.00 53.03 45 ASN A C 18
ATOM 21824 O O . ASN A 1 45 ? 10.561 -8.149 3.810 1.00 13.10 45 ASN A O 18
ATOM 21835 N N . LEU A 1 46 ? 8.498 -8.319 2.930 1.00 64.30 46 LEU A N 18
ATOM 21836 C CA . LEU A 1 46 ? 7.956 -7.213 3.721 1.00 23.11 46 LEU A CA 18
ATOM 21837 C C . LEU A 1 46 ? 7.656 -7.658 5.159 1.00 31.34 46 LEU A C 18
ATOM 21838 O O . LEU A 1 46 ? 6.992 -8.672 5.390 1.00 63.23 46 LEU A O 18
ATOM 21854 N N . ASN A 1 47 ? 8.171 -6.905 6.124 1.00 45.41 47 ASN A N 18
ATOM 21855 C CA . ASN A 1 47 ? 7.990 -7.218 7.544 1.00 71.34 47 ASN A CA 18
ATOM 21856 C C . ASN A 1 47 ? 6.967 -6.275 8.194 1.00 2.42 47 ASN A C 18
ATOM 21857 O O . ASN A 1 47 ? 6.788 -5.133 7.760 1.00 51.42 47 ASN A O 18
ATOM 21868 N N . VAL A 1 48 ? 6.302 -6.756 9.241 1.00 51.01 48 VAL A N 18
ATOM 21869 C CA . VAL A 1 48 ? 5.344 -5.934 9.986 1.00 45.44 48 VAL A CA 18
ATOM 21870 C C . VAL A 1 48 ? 6.057 -4.760 10.682 1.00 50.30 48 VAL A C 18
ATOM 21871 O O . VAL A 1 48 ? 6.895 -4.961 11.565 1.00 74.03 48 VAL A O 18
ATOM 21884 N N . GLY A 1 49 ? 5.728 -3.539 10.270 1.00 45.23 49 GLY A N 18
ATOM 21885 C CA . GLY A 1 49 ? 6.381 -2.357 10.828 1.00 31.33 49 GLY A CA 18
ATOM 21886 C C . GLY A 1 49 ? 7.206 -1.571 9.807 1.00 31.03 49 GLY A C 18
ATOM 21887 O O . GLY A 1 49 ? 7.615 -0.440 10.078 1.00 1.42 49 GLY A O 18
ATOM 21891 N N . ASP A 1 50 ? 7.453 -2.158 8.632 1.00 55.44 50 ASP A N 18
ATOM 21892 C CA . ASP A 1 50 ? 8.202 -1.465 7.573 1.00 4.14 50 ASP A CA 18
ATOM 21893 C C . ASP A 1 50 ? 7.430 -0.254 7.024 1.00 50.44 50 ASP A C 18
ATOM 21894 O O . ASP A 1 50 ? 6.373 -0.405 6.407 1.00 13.45 50 ASP A O 18
ATOM 21903 N N . GLU A 1 51 ? 7.959 0.949 7.264 1.00 74.22 51 GLU A N 18
ATOM 21904 C CA . GLU A 1 51 ? 7.377 2.173 6.703 1.00 61.43 51 GLU A CA 18
ATOM 21905 C C . GLU A 1 51 ? 8.021 2.503 5.349 1.00 31.55 51 GLU A C 18
ATOM 21906 O O . GLU A 1 51 ? 9.148 3.002 5.284 1.00 31.24 51 GLU A O 18
ATOM 21918 N N . ILE A 1 52 ? 7.302 2.204 4.273 1.00 2.22 52 ILE A N 18
ATOM 21919 C CA . ILE A 1 52 ? 7.813 2.399 2.909 1.00 12.04 52 ILE A CA 18
ATOM 21920 C C . ILE A 1 52 ? 7.078 3.544 2.186 1.00 41.31 52 ILE A C 18
ATOM 21921 O O . ILE A 1 52 ? 5.879 3.749 2.381 1.00 10.42 52 ILE A O 18
ATOM 21937 N N . ILE A 1 53 ? 7.805 4.293 1.357 1.00 71.42 53 ILE A N 18
ATOM 21938 C CA . ILE A 1 53 ? 7.203 5.364 0.556 1.00 35.43 53 ILE A CA 18
ATOM 21939 C C . ILE A 1 53 ? 6.582 4.792 -0.728 1.00 61.33 53 ILE A C 18
ATOM 21940 O O . ILE A 1 53 ? 7.290 4.329 -1.623 1.00 74.31 53 ILE A O 18
ATOM 21956 N N . VAL A 1 54 ? 5.257 4.822 -0.805 1.00 72.24 54 VAL A N 18
ATOM 21957 C CA . VAL A 1 54 ? 4.529 4.231 -1.931 1.00 44.42 54 VAL A CA 18
ATOM 21958 C C . VAL A 1 54 ? 3.627 5.257 -2.632 1.00 45.03 54 VAL A C 18
ATOM 21959 O O . VAL A 1 54 ? 3.204 6.249 -2.035 1.00 33.13 54 VAL A O 18
ATOM 21972 N N . GLN A 1 55 ? 3.343 5.011 -3.908 1.00 74.43 55 GLN A N 18
ATOM 21973 C CA . GLN A 1 55 ? 2.431 5.862 -4.679 1.00 22.40 55 GLN A CA 18
ATOM 21974 C C . GLN A 1 55 ? 1.066 5.180 -4.832 1.00 53.44 55 GLN A C 18
ATOM 21975 O O . GLN A 1 55 ? 0.988 4.004 -5.192 1.00 42.54 55 GLN A O 18
ATOM 21989 N N . ALA A 1 56 ? -0.004 5.916 -4.558 1.00 31.35 56 ALA A N 18
ATOM 21990 C CA . ALA A 1 56 ? -1.360 5.373 -4.664 1.00 32.42 56 ALA A CA 18
ATOM 21991 C C . ALA A 1 56 ? -1.780 5.176 -6.130 1.00 74.54 56 ALA A C 18
ATOM 21992 O O . ALA A 1 56 ? -1.863 6.136 -6.895 1.00 55.21 56 ALA A O 18
ATOM 21999 N N . ILE A 1 57 ? -2.040 3.928 -6.517 1.00 64.03 57 ILE A N 18
ATOM 22000 C CA . ILE A 1 57 ? -2.495 3.624 -7.878 1.00 62.43 57 ILE A CA 18
ATOM 22001 C C . ILE A 1 57 ? -3.928 4.130 -8.095 1.00 55.10 57 ILE A C 18
ATOM 22002 O O . ILE A 1 57 ? -4.162 5.078 -8.849 1.00 71.25 57 ILE A O 18
ATOM 22018 N N . ASP A 1 58 ? -4.881 3.502 -7.413 1.00 11.15 58 ASP A N 18
ATOM 22019 C CA . ASP A 1 58 ? -6.290 3.874 -7.522 1.00 22.11 58 ASP A CA 18
ATOM 22020 C C . ASP A 1 58 ? -6.943 4.055 -6.146 1.00 35.42 58 ASP A C 18
ATOM 22021 O O . ASP A 1 58 ? -6.740 3.251 -5.235 1.00 72.34 58 ASP A O 18
ATOM 22030 N N . VAL A 1 59 ? -7.711 5.127 -6.005 1.00 13.34 59 VAL A N 18
ATOM 22031 C CA . VAL A 1 59 ? -8.623 5.284 -4.874 1.00 61.33 59 VAL A CA 18
ATOM 22032 C C . VAL A 1 59 ? -10.058 5.123 -5.385 1.00 73.35 59 VAL A C 18
ATOM 22033 O O . VAL A 1 59 ? -10.611 6.025 -6.018 1.00 52.25 59 VAL A O 18
ATOM 22046 N N . ARG A 1 60 ? -10.645 3.962 -5.122 1.00 53.33 60 ARG A N 18
ATOM 22047 C CA . ARG A 1 60 ? -11.923 3.580 -5.732 1.00 32.10 60 ARG A CA 18
ATOM 22048 C C . ARG A 1 60 ? -13.093 3.739 -4.741 1.00 51.12 60 ARG A C 18
ATOM 22049 O O . ARG A 1 60 ? -13.339 2.859 -3.914 1.00 34.44 60 ARG A O 18
ATOM 22070 N N . PRO A 1 61 ? -13.842 4.863 -4.827 1.00 41.42 61 PRO A N 18
ATOM 22071 C CA . PRO A 1 61 ? -14.892 5.209 -3.847 1.00 13.31 61 PRO A CA 18
ATOM 22072 C C . PRO A 1 61 ? -16.063 4.215 -3.831 1.00 63.53 61 PRO A C 18
ATOM 22073 O O . PRO A 1 61 ? -16.614 3.910 -2.771 1.00 63.05 61 PRO A O 18
ATOM 22084 N N . GLU A 1 62 ? -16.431 3.702 -5.005 1.00 4.31 62 GLU A N 18
ATOM 22085 C CA . GLU A 1 62 ? -17.495 2.696 -5.114 1.00 11.03 62 GLU A CA 18
ATOM 22086 C C . GLU A 1 62 ? -17.208 1.480 -4.217 1.00 61.40 62 GLU A C 18
ATOM 22087 O O . GLU A 1 62 ? -18.120 0.869 -3.659 1.00 60.34 62 GLU A O 18
ATOM 22099 N N . LYS A 1 63 ? -15.926 1.146 -4.076 1.00 32.33 63 LYS A N 18
ATOM 22100 C CA . LYS A 1 63 ? -15.499 0.024 -3.234 1.00 61.52 63 LYS A CA 18
ATOM 22101 C C . LYS A 1 63 ? -14.826 0.502 -1.936 1.00 60.55 63 LYS A C 18
ATOM 22102 O O . LYS A 1 63 ? -14.596 -0.291 -1.024 1.00 21.15 63 LYS A O 18
ATOM 22121 N N . ARG A 1 64 ? -14.512 1.798 -1.868 1.00 23.43 64 ARG A N 18
ATOM 22122 C CA . ARG A 1 64 ? -13.730 2.368 -0.759 1.00 13.44 64 ARG A CA 18
ATOM 22123 C C . ARG A 1 64 ? -12.397 1.629 -0.562 1.00 5.21 64 ARG A C 18
ATOM 22124 O O . ARG A 1 64 ? -11.879 1.547 0.550 1.00 74.53 64 ARG A O 18
ATOM 22145 N N . GLU A 1 65 ? -11.836 1.120 -1.658 1.00 2.24 65 GLU A N 18
ATOM 22146 C CA . GLU A 1 65 ? -10.552 0.407 -1.625 1.00 20.53 65 GLU A CA 18
ATOM 22147 C C . GLU A 1 65 ? -9.434 1.267 -2.237 1.00 43.11 65 GLU A C 18
ATOM 22148 O O . GLU A 1 65 ? -9.649 1.977 -3.224 1.00 22.20 65 GLU A O 18
ATOM 22160 N N . ILE A 1 66 ? -8.246 1.205 -1.637 1.00 75.03 66 ILE A N 18
ATOM 22161 C CA . ILE A 1 66 ? -7.090 1.988 -2.100 1.00 3.33 66 ILE A CA 18
ATOM 22162 C C . ILE A 1 66 ? -5.879 1.076 -2.353 1.00 52.31 66 ILE A C 18
ATOM 22163 O O . ILE A 1 66 ? -5.420 0.380 -1.443 1.00 5.44 66 ILE A O 18
ATOM 22179 N N . ASP A 1 67 ? -5.369 1.078 -3.583 1.00 41.24 67 ASP A N 18
ATOM 22180 C CA . ASP A 1 67 ? -4.215 0.243 -3.952 1.00 72.13 67 ASP A CA 18
ATOM 22181 C C . ASP A 1 67 ? -2.932 1.082 -4.093 1.00 23.34 67 ASP A C 18
ATOM 22182 O O . ASP A 1 67 ? -2.964 2.209 -4.592 1.00 31.25 67 ASP A O 18
ATOM 22191 N N . PHE A 1 68 ? -1.804 0.523 -3.652 1.00 40.43 68 PHE A N 18
ATOM 22192 C CA . PHE A 1 68 ? -0.513 1.227 -3.682 1.00 32.05 68 PHE A CA 18
ATOM 22193 C C . PHE A 1 68 ? 0.484 0.588 -4.663 1.00 23.44 68 PHE A C 18
ATOM 22194 O O . PHE A 1 68 ? 0.301 -0.539 -5.126 1.00 51.13 68 PHE A O 18
ATOM 22211 N N . LYS A 1 69 ? 1.550 1.332 -4.955 1.00 22.15 69 LYS A N 18
ATOM 22212 C CA . LYS A 1 69 ? 2.631 0.875 -5.834 1.00 44.14 69 LYS A CA 18
ATOM 22213 C C . LYS A 1 69 ? 4.000 1.194 -5.210 1.00 64.12 69 LYS A C 18
ATOM 22214 O O . LYS A 1 69 ? 4.157 2.215 -4.539 1.00 35.32 69 LYS A O 18
ATOM 22233 N N . TYR A 1 70 ? 4.992 0.339 -5.449 1.00 31.52 70 TYR A N 18
ATOM 22234 C CA . TYR A 1 70 ? 6.331 0.541 -4.884 1.00 33.10 70 TYR A CA 18
ATOM 22235 C C . TYR A 1 70 ? 7.189 1.413 -5.808 1.00 73.54 70 TYR A C 18
ATOM 22236 O O . TYR A 1 70 ? 7.514 1.021 -6.930 1.00 23.55 70 TYR A O 18
ATOM 22254 N N . ILE A 1 71 ? 7.552 2.594 -5.326 1.00 31.44 71 ILE A N 18
ATOM 22255 C CA . ILE A 1 71 ? 8.351 3.548 -6.107 1.00 73.04 71 ILE A CA 18
ATOM 22256 C C . ILE A 1 71 ? 9.777 3.698 -5.539 1.00 53.21 71 ILE A C 18
ATOM 22257 O O . ILE A 1 71 ? 10.000 3.527 -4.336 1.00 72.23 71 ILE A O 18
ATOM 22273 N N . PRO A 1 72 ? 10.769 3.999 -6.406 1.00 14.44 72 PRO A N 18
ATOM 22274 C CA . PRO A 1 72 ? 12.168 4.182 -5.977 1.00 24.30 72 PRO A CA 18
ATOM 22275 C C . PRO A 1 72 ? 12.374 5.408 -5.064 1.00 50.03 72 PRO A C 18
ATOM 22276 O O . PRO A 1 72 ? 12.570 6.532 -5.539 1.00 23.12 72 PRO A O 18
ATOM 22287 N N . LEU A 1 73 ? 12.298 5.186 -3.751 1.00 24.33 73 LEU A N 18
ATOM 22288 C CA . LEU A 1 73 ? 12.574 6.241 -2.767 1.00 44.04 73 LEU A CA 18
ATOM 22289 C C . LEU A 1 73 ? 14.077 6.576 -2.717 1.00 61.30 73 LEU A C 18
ATOM 22290 O O . LEU A 1 73 ? 14.928 5.724 -2.992 1.00 64.31 73 LEU A O 18
ATOM 22306 N N . GLU A 1 74 ? 14.402 7.820 -2.362 1.00 24.45 74 GLU A N 18
ATOM 22307 C CA . GLU A 1 74 ? 15.800 8.282 -2.338 1.00 73.22 74 GLU A CA 18
ATOM 22308 C C . GLU A 1 74 ? 16.172 8.973 -1.003 1.00 13.14 74 GLU A C 18
ATOM 22309 O O . GLU A 1 74 ? 16.635 8.269 -0.078 1.00 39.95 74 GLU A O 18
ATOM 22321 N N . MET A 1 1 ? -4.780 13.288 7.448 1.00 62.01 1 MET A N 19
ATOM 22322 C CA . MET A 1 1 ? -4.527 13.368 5.981 1.00 32.51 1 MET A CA 19
ATOM 22323 C C . MET A 1 1 ? -5.459 12.435 5.186 1.00 41.02 1 MET A C 19
ATOM 22324 O O . MET A 1 1 ? -5.703 11.297 5.588 1.00 73.05 1 MET A O 19
ATOM 22340 N N . ASP A 1 2 ? -5.978 12.930 4.062 1.00 13.42 2 ASP A N 19
ATOM 22341 C CA . ASP A 1 2 ? -6.710 12.096 3.100 1.00 43.43 2 ASP A CA 19
ATOM 22342 C C . ASP A 1 2 ? -5.855 11.885 1.833 1.00 51.41 2 ASP A C 19
ATOM 22343 O O . ASP A 1 2 ? -4.947 12.670 1.550 1.00 50.22 2 ASP A O 19
ATOM 22352 N N . VAL A 1 3 ? -6.151 10.836 1.072 1.00 71.41 3 VAL A N 19
ATOM 22353 C CA . VAL A 1 3 ? -5.288 10.409 -0.041 1.00 14.35 3 VAL A CA 19
ATOM 22354 C C . VAL A 1 3 ? -5.876 10.737 -1.425 1.00 24.13 3 VAL A C 19
ATOM 22355 O O . VAL A 1 3 ? -7.089 10.679 -1.634 1.00 14.03 3 VAL A O 19
ATOM 22368 N N . GLU A 1 4 ? -4.993 11.086 -2.361 1.00 51.12 4 GLU A N 19
ATOM 22369 C CA . GLU A 1 4 ? -5.367 11.340 -3.757 1.00 14.13 4 GLU A CA 19
ATOM 22370 C C . GLU A 1 4 ? -4.799 10.257 -4.694 1.00 11.31 4 GLU A C 19
ATOM 22371 O O . GLU A 1 4 ? -3.694 9.753 -4.476 1.00 62.12 4 GLU A O 19
ATOM 22383 N N . PRO A 1 5 ? -5.541 9.890 -5.759 1.00 3.11 5 PRO A N 19
ATOM 22384 C CA . PRO A 1 5 ? -5.055 8.936 -6.772 1.00 23.32 5 PRO A CA 19
ATOM 22385 C C . PRO A 1 5 ? -3.857 9.479 -7.578 1.00 52.04 5 PRO A C 19
ATOM 22386 O O . PRO A 1 5 ? -3.824 10.655 -7.949 1.00 4.53 5 PRO A O 19
ATOM 22397 N N . GLY A 1 6 ? -2.877 8.614 -7.840 1.00 61.33 6 GLY A N 19
ATOM 22398 C CA . GLY A 1 6 ? -1.700 8.994 -8.619 1.00 44.34 6 GLY A CA 19
ATOM 22399 C C . GLY A 1 6 ? -0.656 9.793 -7.835 1.00 64.52 6 GLY A C 19
ATOM 22400 O O . GLY A 1 6 ? 0.321 10.271 -8.415 1.00 53.21 6 GLY A O 19
ATOM 22404 N N . LYS A 1 7 ? -0.836 9.933 -6.521 1.00 21.01 7 LYS A N 19
ATOM 22405 C CA . LYS A 1 7 ? 0.072 10.755 -5.705 1.00 72.22 7 LYS A CA 19
ATOM 22406 C C . LYS A 1 7 ? 1.004 9.916 -4.807 1.00 24.13 7 LYS A C 19
ATOM 22407 O O . LYS A 1 7 ? 0.779 8.725 -4.577 1.00 45.51 7 LYS A O 19
ATOM 22426 N N . PHE A 1 8 ? 2.053 10.573 -4.302 1.00 34.22 8 PHE A N 19
ATOM 22427 C CA . PHE A 1 8 ? 3.118 9.920 -3.523 1.00 11.52 8 PHE A CA 19
ATOM 22428 C C . PHE A 1 8 ? 2.810 9.945 -2.014 1.00 72.51 8 PHE A C 19
ATOM 22429 O O . PHE A 1 8 ? 2.542 11.008 -1.446 1.00 64.03 8 PHE A O 19
ATOM 22446 N N . TYR A 1 9 ? 2.866 8.783 -1.358 1.00 5.04 9 TYR A N 19
ATOM 22447 C CA . TYR A 1 9 ? 2.581 8.699 0.085 1.00 13.10 9 TYR A CA 19
ATOM 22448 C C . TYR A 1 9 ? 3.499 7.698 0.808 1.00 22.11 9 TYR A C 19
ATOM 22449 O O . TYR A 1 9 ? 4.150 6.862 0.186 1.00 41.33 9 TYR A O 19
ATOM 22467 N N . LYS A 1 10 ? 3.550 7.804 2.135 1.00 53.14 10 LYS A N 19
ATOM 22468 C CA . LYS A 1 10 ? 4.311 6.865 2.969 1.00 65.51 10 LYS A CA 19
ATOM 22469 C C . LYS A 1 10 ? 3.392 6.163 3.980 1.00 62.33 10 LYS A C 19
ATOM 22470 O O . LYS A 1 10 ? 2.664 6.815 4.734 1.00 1.04 10 LYS A O 19
ATOM 22489 N N . GLY A 1 11 ? 3.433 4.834 4.005 1.00 54.24 11 GLY A N 19
ATOM 22490 C CA . GLY A 1 11 ? 2.569 4.076 4.904 1.00 24.30 11 GLY A CA 19
ATOM 22491 C C . GLY A 1 11 ? 3.281 2.927 5.607 1.00 2.21 11 GLY A C 19
ATOM 22492 O O . GLY A 1 11 ? 4.436 2.626 5.310 1.00 21.11 11 GLY A O 19
ATOM 22496 N N . VAL A 1 12 ? 2.582 2.280 6.538 1.00 65.03 12 VAL A N 19
ATOM 22497 C CA . VAL A 1 12 ? 3.153 1.170 7.308 1.00 13.54 12 VAL A CA 19
ATOM 22498 C C . VAL A 1 12 ? 2.427 -0.161 7.012 1.00 51.15 12 VAL A C 19
ATOM 22499 O O . VAL A 1 12 ? 1.199 -0.199 6.887 1.00 30.14 12 VAL A O 19
ATOM 22512 N N . VAL A 1 13 ? 3.198 -1.244 6.882 1.00 20.31 13 VAL A N 19
ATOM 22513 C CA . VAL A 1 13 ? 2.640 -2.572 6.593 1.00 32.44 13 VAL A CA 19
ATOM 22514 C C . VAL A 1 13 ? 1.887 -3.159 7.804 1.00 60.54 13 VAL A C 19
ATOM 22515 O O . VAL A 1 13 ? 2.424 -3.216 8.912 1.00 33.13 13 VAL A O 19
ATOM 22528 N N . THR A 1 14 ? 0.646 -3.600 7.575 1.00 64.02 14 THR A N 19
ATOM 22529 C CA . THR A 1 14 ? -0.200 -4.160 8.647 1.00 21.22 14 THR A CA 19
ATOM 22530 C C . THR A 1 14 ? -0.245 -5.695 8.604 1.00 75.05 14 THR A C 19
ATOM 22531 O O . THR A 1 14 ? 0.072 -6.363 9.590 1.00 44.22 14 THR A O 19
ATOM 22542 N N . ARG A 1 15 ? -0.664 -6.258 7.469 1.00 45.24 15 ARG A N 19
ATOM 22543 C CA . ARG A 1 15 ? -0.716 -7.719 7.311 1.00 65.33 15 ARG A CA 19
ATOM 22544 C C . ARG A 1 15 ? -0.284 -8.153 5.902 1.00 33.10 15 ARG A C 19
ATOM 22545 O O . ARG A 1 15 ? -0.553 -7.466 4.912 1.00 1.30 15 ARG A O 19
ATOM 22566 N N . ILE A 1 16 ? 0.390 -9.299 5.824 1.00 21.11 16 ILE A N 19
ATOM 22567 C CA . ILE A 1 16 ? 0.893 -9.824 4.549 1.00 41.11 16 ILE A CA 19
ATOM 22568 C C . ILE A 1 16 ? -0.061 -10.871 3.952 1.00 64.15 16 ILE A C 19
ATOM 22569 O O . ILE A 1 16 ? -0.175 -11.987 4.464 1.00 4.22 16 ILE A O 19
ATOM 22585 N N . GLU A 1 17 ? -0.756 -10.508 2.880 1.00 34.14 17 GLU A N 19
ATOM 22586 C CA . GLU A 1 17 ? -1.575 -11.466 2.129 1.00 4.15 17 GLU A CA 19
ATOM 22587 C C . GLU A 1 17 ? -0.759 -12.020 0.951 1.00 1.24 17 GLU A C 19
ATOM 22588 O O . GLU A 1 17 ? 0.107 -11.331 0.415 1.00 23.44 17 GLU A O 19
ATOM 22600 N N . LYS A 1 18 ? -1.045 -13.248 0.526 1.00 53.14 18 LYS A N 19
ATOM 22601 C CA . LYS A 1 18 ? -0.299 -13.864 -0.585 1.00 11.51 18 LYS A CA 19
ATOM 22602 C C . LYS A 1 18 ? -0.524 -13.120 -1.917 1.00 72.55 18 LYS A C 19
ATOM 22603 O O . LYS A 1 18 ? 0.183 -13.356 -2.900 1.00 72.23 18 LYS A O 19
ATOM 22622 N N . TYR A 1 19 ? -1.508 -12.218 -1.940 1.00 73.42 19 TYR A N 19
ATOM 22623 C CA . TYR A 1 19 ? -1.800 -11.403 -3.129 1.00 4.22 19 TYR A CA 19
ATOM 22624 C C . TYR A 1 19 ? -1.432 -9.921 -2.916 1.00 60.33 19 TYR A C 19
ATOM 22625 O O . TYR A 1 19 ? -1.637 -9.091 -3.805 1.00 53.33 19 TYR A O 19
ATOM 22643 N N . GLY A 1 20 ? -0.887 -9.595 -1.742 1.00 12.33 20 GLY A N 19
ATOM 22644 C CA . GLY A 1 20 ? -0.513 -8.211 -1.443 1.00 33.14 20 GLY A CA 19
ATOM 22645 C C . GLY A 1 20 ? -0.514 -7.890 0.053 1.00 2.30 20 GLY A C 19
ATOM 22646 O O . GLY A 1 20 ? -1.151 -8.574 0.844 1.00 50.22 20 GLY A O 19
ATOM 22650 N N . ALA A 1 21 ? 0.196 -6.838 0.443 1.00 13.34 21 ALA A N 19
ATOM 22651 C CA . ALA A 1 21 ? 0.259 -6.421 1.847 1.00 61.15 21 ALA A CA 19
ATOM 22652 C C . ALA A 1 21 ? -0.600 -5.173 2.098 1.00 71.51 21 ALA A C 19
ATOM 22653 O O . ALA A 1 21 ? -0.470 -4.171 1.398 1.00 0.34 21 ALA A O 19
ATOM 22660 N N . PHE A 1 22 ? -1.472 -5.232 3.101 1.00 20.43 22 PHE A N 19
ATOM 22661 C CA . PHE A 1 22 ? -2.324 -4.087 3.445 1.00 22.44 22 PHE A CA 19
ATOM 22662 C C . PHE A 1 22 ? -1.529 -3.015 4.204 1.00 51.31 22 PHE A C 19
ATOM 22663 O O . PHE A 1 22 ? -0.895 -3.296 5.221 1.00 22.45 22 PHE A O 19
ATOM 22680 N N . ILE A 1 23 ? -1.575 -1.785 3.704 1.00 64.03 23 ILE A N 19
ATOM 22681 C CA . ILE A 1 23 ? -0.792 -0.680 4.269 1.00 63.33 23 ILE A CA 19
ATOM 22682 C C . ILE A 1 23 ? -1.682 0.514 4.649 1.00 43.34 23 ILE A C 19
ATOM 22683 O O . ILE A 1 23 ? -2.570 0.906 3.892 1.00 55.13 23 ILE A O 19
ATOM 22699 N N . ASN A 1 24 ? -1.433 1.091 5.826 1.00 11.03 24 ASN A N 19
ATOM 22700 C CA . ASN A 1 24 ? -2.153 2.293 6.267 1.00 32.02 24 ASN A CA 19
ATOM 22701 C C . ASN A 1 24 ? -1.288 3.547 6.078 1.00 0.32 24 ASN A C 19
ATOM 22702 O O . ASN A 1 24 ? -0.157 3.612 6.567 1.00 42.42 24 ASN A O 19
ATOM 22713 N N . LEU A 1 25 ? -1.822 4.542 5.370 1.00 12.45 25 LEU A N 19
ATOM 22714 C CA . LEU A 1 25 ? -1.123 5.822 5.169 1.00 72.14 25 LEU A CA 19
ATOM 22715 C C . LEU A 1 25 ? -1.465 6.813 6.291 1.00 63.42 25 LEU A C 19
ATOM 22716 O O . LEU A 1 25 ? -0.765 7.807 6.498 1.00 11.11 25 LEU A O 19
ATOM 22732 N N . ASN A 1 26 ? -2.554 6.523 6.999 1.00 75.23 26 ASN A N 19
ATOM 22733 C CA . ASN A 1 26 ? -3.068 7.380 8.070 1.00 30.33 26 ASN A CA 19
ATOM 22734 C C . ASN A 1 26 ? -4.073 6.588 8.918 1.00 13.43 26 ASN A C 19
ATOM 22735 O O . ASN A 1 26 ? -4.582 5.562 8.469 1.00 12.04 26 ASN A O 19
ATOM 22746 N N . GLU A 1 27 ? -4.363 7.059 10.127 1.00 42.02 27 GLU A N 19
ATOM 22747 C CA . GLU A 1 27 ? -5.312 6.374 11.019 1.00 22.15 27 GLU A CA 19
ATOM 22748 C C . GLU A 1 27 ? -6.665 6.107 10.329 1.00 2.24 27 GLU A C 19
ATOM 22749 O O . GLU A 1 27 ? -7.295 5.073 10.549 1.00 73.31 27 GLU A O 19
ATOM 22761 N N . GLN A 1 28 ? -7.103 7.046 9.493 1.00 30.32 28 GLN A N 19
ATOM 22762 C CA . GLN A 1 28 ? -8.383 6.919 8.779 1.00 2.25 28 GLN A CA 19
ATOM 22763 C C . GLN A 1 28 ? -8.193 6.423 7.330 1.00 41.15 28 GLN A C 19
ATOM 22764 O O . GLN A 1 28 ? -9.134 6.442 6.535 1.00 33.22 28 GLN A O 19
ATOM 22778 N N . VAL A 1 29 ? -6.984 5.964 6.997 1.00 63.13 29 VAL A N 19
ATOM 22779 C CA . VAL A 1 29 ? -6.651 5.583 5.614 1.00 21.23 29 VAL A CA 19
ATOM 22780 C C . VAL A 1 29 ? -5.980 4.199 5.526 1.00 70.12 29 VAL A C 19
ATOM 22781 O O . VAL A 1 29 ? -4.899 3.980 6.076 1.00 53.02 29 VAL A O 19
ATOM 22794 N N . ARG A 1 30 ? -6.615 3.292 4.785 1.00 53.20 30 ARG A N 19
ATOM 22795 C CA . ARG A 1 30 ? -6.101 1.932 4.568 1.00 54.35 30 ARG A CA 19
ATOM 22796 C C . ARG A 1 30 ? -5.997 1.620 3.061 1.00 53.24 30 ARG A C 19
ATOM 22797 O O . ARG A 1 30 ? -6.786 2.124 2.261 1.00 22.24 30 ARG A O 19
ATOM 22818 N N . GLY A 1 31 ? -5.028 0.789 2.679 1.00 11.21 31 GLY A N 19
ATOM 22819 C CA . GLY A 1 31 ? -4.892 0.386 1.278 1.00 63.34 31 GLY A CA 19
ATOM 22820 C C . GLY A 1 31 ? -4.218 -0.974 1.104 1.00 50.34 31 GLY A C 19
ATOM 22821 O O . GLY A 1 31 ? -4.011 -1.705 2.072 1.00 20.14 31 GLY A O 19
ATOM 22825 N N . LEU A 1 32 ? -3.866 -1.306 -0.139 1.00 72.12 32 LEU A N 19
ATOM 22826 C CA . LEU A 1 32 ? -3.258 -2.603 -0.465 1.00 51.31 32 LEU A CA 19
ATOM 22827 C C . LEU A 1 32 ? -2.057 -2.435 -1.413 1.00 12.20 32 LEU A C 19
ATOM 22828 O O . LEU A 1 32 ? -2.118 -1.681 -2.382 1.00 53.31 32 LEU A O 19
ATOM 22844 N N . LEU A 1 33 ? -0.967 -3.137 -1.117 1.00 71.24 33 LEU A N 19
ATOM 22845 C CA . LEU A 1 33 ? 0.240 -3.113 -1.952 1.00 11.24 33 LEU A CA 19
ATOM 22846 C C . LEU A 1 33 ? 0.526 -4.509 -2.527 1.00 64.13 33 LEU A C 19
ATOM 22847 O O . LEU A 1 33 ? 0.859 -5.436 -1.792 1.00 60.31 33 LEU A O 19
ATOM 22863 N N . ARG A 1 34 ? 0.406 -4.659 -3.841 1.00 52.23 34 ARG A N 19
ATOM 22864 C CA . ARG A 1 34 ? 0.572 -5.966 -4.487 1.00 15.22 34 ARG A CA 19
ATOM 22865 C C . ARG A 1 34 ? 2.012 -6.183 -4.979 1.00 0.14 34 ARG A C 19
ATOM 22866 O O . ARG A 1 34 ? 2.670 -5.247 -5.433 1.00 34.25 34 ARG A O 19
ATOM 22887 N N . PRO A 1 35 ? 2.518 -7.436 -4.923 1.00 20.23 35 PRO A N 19
ATOM 22888 C CA . PRO A 1 35 ? 3.910 -7.748 -5.304 1.00 64.24 35 PRO A CA 19
ATOM 22889 C C . PRO A 1 35 ? 4.201 -7.455 -6.782 1.00 20.42 35 PRO A C 19
ATOM 22890 O O . PRO A 1 35 ? 5.342 -7.203 -7.167 1.00 20.00 35 PRO A O 19
ATOM 22901 N N . ARG A 1 36 ? 3.149 -7.471 -7.597 1.00 10.44 36 ARG A N 19
ATOM 22902 C CA . ARG A 1 36 ? 3.267 -7.208 -9.033 1.00 60.13 36 ARG A CA 19
ATOM 22903 C C . ARG A 1 36 ? 3.379 -5.700 -9.314 1.00 60.34 36 ARG A C 19
ATOM 22904 O O . ARG A 1 36 ? 3.659 -5.285 -10.440 1.00 24.21 36 ARG A O 19
ATOM 22925 N N . ASP A 1 37 ? 3.156 -4.888 -8.279 1.00 24.32 37 ASP A N 19
ATOM 22926 C CA . ASP A 1 37 ? 3.366 -3.439 -8.357 1.00 3.42 37 ASP A CA 19
ATOM 22927 C C . ASP A 1 37 ? 4.643 -3.032 -7.594 1.00 71.21 37 ASP A C 19
ATOM 22928 O O . ASP A 1 37 ? 4.929 -1.847 -7.414 1.00 4.03 37 ASP A O 19
ATOM 22937 N N . MET A 1 38 ? 5.411 -4.030 -7.153 1.00 71.34 38 MET A N 19
ATOM 22938 C CA . MET A 1 38 ? 6.636 -3.798 -6.376 1.00 40.14 38 MET A CA 19
ATOM 22939 C C . MET A 1 38 ? 7.897 -3.988 -7.233 1.00 54.13 38 MET A C 19
ATOM 22940 O O . MET A 1 38 ? 8.077 -5.028 -7.870 1.00 1.42 38 MET A O 19
ATOM 22954 N N . ILE A 1 39 ? 8.777 -2.987 -7.224 1.00 62.12 39 ILE A N 19
ATOM 22955 C CA . ILE A 1 39 ? 10.009 -3.027 -8.019 1.00 64.11 39 ILE A CA 19
ATOM 22956 C C . ILE A 1 39 ? 10.946 -4.165 -7.570 1.00 2.44 39 ILE A C 19
ATOM 22957 O O . ILE A 1 39 ? 11.098 -5.168 -8.270 1.00 72.31 39 ILE A O 19
ATOM 22973 N N . SER A 1 40 ? 11.570 -4.016 -6.396 1.00 60.21 40 SER A N 19
ATOM 22974 C CA . SER A 1 40 ? 12.540 -5.015 -5.902 1.00 73.54 40 SER A CA 19
ATOM 22975 C C . SER A 1 40 ? 12.102 -5.657 -4.573 1.00 52.52 40 SER A C 19
ATOM 22976 O O . SER A 1 40 ? 12.473 -6.794 -4.276 1.00 41.31 40 SER A O 19
ATOM 22984 N N . LEU A 1 41 ? 11.304 -4.944 -3.777 1.00 62.42 41 LEU A N 19
ATOM 22985 C CA . LEU A 1 41 ? 10.848 -5.466 -2.480 1.00 32.25 41 LEU A CA 19
ATOM 22986 C C . LEU A 1 41 ? 9.699 -6.473 -2.651 1.00 61.12 41 LEU A C 19
ATOM 22987 O O . LEU A 1 41 ? 8.637 -6.140 -3.177 1.00 72.12 41 LEU A O 19
ATOM 23003 N N . ARG A 1 42 ? 9.922 -7.708 -2.207 1.00 43.43 42 ARG A N 19
ATOM 23004 C CA . ARG A 1 42 ? 8.897 -8.759 -2.280 1.00 41.34 42 ARG A CA 19
ATOM 23005 C C . ARG A 1 42 ? 8.188 -8.934 -0.928 1.00 22.33 42 ARG A C 19
ATOM 23006 O O . ARG A 1 42 ? 8.760 -8.646 0.123 1.00 41.41 42 ARG A O 19
ATOM 23027 N N . LEU A 1 43 ? 6.948 -9.426 -0.962 1.00 12.43 43 LEU A N 19
ATOM 23028 C CA . LEU A 1 43 ? 6.162 -9.656 0.265 1.00 33.22 43 LEU A CA 19
ATOM 23029 C C . LEU A 1 43 ? 6.908 -10.562 1.259 1.00 42.30 43 LEU A C 19
ATOM 23030 O O . LEU A 1 43 ? 6.717 -10.461 2.469 1.00 44.13 43 LEU A O 19
ATOM 23046 N N . GLU A 1 44 ? 7.763 -11.440 0.736 1.00 32.11 44 GLU A N 19
ATOM 23047 C CA . GLU A 1 44 ? 8.552 -12.359 1.571 1.00 14.54 44 GLU A CA 19
ATOM 23048 C C . GLU A 1 44 ? 9.485 -11.602 2.530 1.00 43.01 44 GLU A C 19
ATOM 23049 O O . GLU A 1 44 ? 9.862 -12.113 3.584 1.00 31.54 44 GLU A O 19
ATOM 23061 N N . ASN A 1 45 ? 9.858 -10.382 2.152 1.00 15.41 45 ASN A N 19
ATOM 23062 C CA . ASN A 1 45 ? 10.822 -9.596 2.928 1.00 52.34 45 ASN A CA 19
ATOM 23063 C C . ASN A 1 45 ? 10.122 -8.567 3.834 1.00 64.21 45 ASN A C 19
ATOM 23064 O O . ASN A 1 45 ? 10.657 -8.170 4.867 1.00 44.45 45 ASN A O 19
ATOM 23075 N N . LEU A 1 46 ? 8.919 -8.152 3.445 1.00 21.05 46 LEU A N 19
ATOM 23076 C CA . LEU A 1 46 ? 8.183 -7.108 4.169 1.00 62.14 46 LEU A CA 19
ATOM 23077 C C . LEU A 1 46 ? 7.582 -7.643 5.482 1.00 22.20 46 LEU A C 19
ATOM 23078 O O . LEU A 1 46 ? 6.845 -8.631 5.485 1.00 55.01 46 LEU A O 19
ATOM 23094 N N . ASN A 1 47 ? 7.915 -6.993 6.597 1.00 0.23 47 ASN A N 19
ATOM 23095 C CA . ASN A 1 47 ? 7.379 -7.368 7.913 1.00 20.35 47 ASN A CA 19
ATOM 23096 C C . ASN A 1 47 ? 6.321 -6.359 8.390 1.00 4.53 47 ASN A C 19
ATOM 23097 O O . ASN A 1 47 ? 6.228 -5.237 7.880 1.00 51.01 47 ASN A O 19
ATOM 23108 N N . VAL A 1 48 ? 5.531 -6.760 9.380 1.00 2.31 48 VAL A N 19
ATOM 23109 C CA . VAL A 1 48 ? 4.538 -5.870 9.987 1.00 32.42 48 VAL A CA 19
ATOM 23110 C C . VAL A 1 48 ? 5.233 -4.728 10.747 1.00 42.04 48 VAL A C 19
ATOM 23111 O O . VAL A 1 48 ? 5.925 -4.962 11.740 1.00 25.45 48 VAL A O 19
ATOM 23124 N N . GLY A 1 49 ? 5.047 -3.496 10.275 1.00 72.11 49 GLY A N 19
ATOM 23125 C CA . GLY A 1 49 ? 5.689 -2.341 10.904 1.00 61.01 49 GLY A CA 19
ATOM 23126 C C . GLY A 1 49 ? 6.687 -1.609 10.003 1.00 14.44 49 GLY A C 19
ATOM 23127 O O . GLY A 1 49 ? 7.225 -0.570 10.390 1.00 40.24 49 GLY A O 19
ATOM 23131 N N . ASP A 1 50 ? 6.948 -2.142 8.809 1.00 50.41 50 ASP A N 19
ATOM 23132 C CA . ASP A 1 50 ? 7.817 -1.461 7.839 1.00 22.35 50 ASP A CA 19
ATOM 23133 C C . ASP A 1 50 ? 7.115 -0.244 7.211 1.00 10.42 50 ASP A C 19
ATOM 23134 O O . ASP A 1 50 ? 6.027 -0.363 6.643 1.00 22.20 50 ASP A O 19
ATOM 23143 N N . GLU A 1 51 ? 7.744 0.927 7.330 1.00 51.45 51 GLU A N 19
ATOM 23144 C CA . GLU A 1 51 ? 7.224 2.159 6.725 1.00 42.43 51 GLU A CA 19
ATOM 23145 C C . GLU A 1 51 ? 7.774 2.343 5.301 1.00 13.23 51 GLU A C 19
ATOM 23146 O O . GLU A 1 51 ? 8.924 2.753 5.111 1.00 31.35 51 GLU A O 19
ATOM 23158 N N . ILE A 1 52 ? 6.945 2.041 4.308 1.00 23.43 52 ILE A N 19
ATOM 23159 C CA . ILE A 1 52 ? 7.365 2.072 2.900 1.00 4.53 52 ILE A CA 19
ATOM 23160 C C . ILE A 1 52 ? 6.748 3.263 2.140 1.00 14.04 52 ILE A C 19
ATOM 23161 O O . ILE A 1 52 ? 5.597 3.643 2.374 1.00 42.30 52 ILE A O 19
ATOM 23177 N N . ILE A 1 53 ? 7.532 3.856 1.237 1.00 20.44 53 ILE A N 19
ATOM 23178 C CA . ILE A 1 53 ? 7.058 4.954 0.386 1.00 53.11 53 ILE A CA 19
ATOM 23179 C C . ILE A 1 53 ? 6.410 4.408 -0.895 1.00 53.24 53 ILE A C 19
ATOM 23180 O O . ILE A 1 53 ? 7.091 3.871 -1.771 1.00 12.10 53 ILE A O 19
ATOM 23196 N N . VAL A 1 54 ? 5.093 4.549 -1.000 1.00 51.24 54 VAL A N 19
ATOM 23197 C CA . VAL A 1 54 ? 4.339 3.988 -2.127 1.00 10.03 54 VAL A CA 19
ATOM 23198 C C . VAL A 1 54 ? 3.445 5.037 -2.806 1.00 22.04 54 VAL A C 19
ATOM 23199 O O . VAL A 1 54 ? 3.004 6.004 -2.182 1.00 42.43 54 VAL A O 19
ATOM 23212 N N . GLN A 1 55 ? 3.183 4.837 -4.092 1.00 11.21 55 GLN A N 19
ATOM 23213 C CA . GLN A 1 55 ? 2.279 5.708 -4.843 1.00 55.30 55 GLN A CA 19
ATOM 23214 C C . GLN A 1 55 ? 0.874 5.096 -4.898 1.00 43.30 55 GLN A C 19
ATOM 23215 O O . GLN A 1 55 ? 0.702 3.945 -5.312 1.00 23.15 55 GLN A O 19
ATOM 23229 N N . ALA A 1 56 ? -0.124 5.861 -4.468 1.00 72.10 56 ALA A N 19
ATOM 23230 C CA . ALA A 1 56 ? -1.511 5.390 -4.478 1.00 13.11 56 ALA A CA 19
ATOM 23231 C C . ALA A 1 56 ? -2.079 5.373 -5.902 1.00 3.02 56 ALA A C 19
ATOM 23232 O O . ALA A 1 56 ? -2.532 6.396 -6.404 1.00 44.03 56 ALA A O 19
ATOM 23239 N N . ILE A 1 57 ? -2.045 4.206 -6.541 1.00 54.44 57 ILE A N 19
ATOM 23240 C CA . ILE A 1 57 ? -2.513 4.054 -7.926 1.00 52.51 57 ILE A CA 19
ATOM 23241 C C . ILE A 1 57 ? -3.957 4.555 -8.094 1.00 72.42 57 ILE A C 19
ATOM 23242 O O . ILE A 1 57 ? -4.201 5.579 -8.739 1.00 52.34 57 ILE A O 19
ATOM 23258 N N . ASP A 1 58 ? -4.907 3.831 -7.506 1.00 43.24 58 ASP A N 19
ATOM 23259 C CA . ASP A 1 58 ? -6.324 4.199 -7.577 1.00 65.32 58 ASP A CA 19
ATOM 23260 C C . ASP A 1 58 ? -6.959 4.248 -6.180 1.00 33.51 58 ASP A C 19
ATOM 23261 O O . ASP A 1 58 ? -6.852 3.299 -5.401 1.00 2.22 58 ASP A O 19
ATOM 23270 N N . VAL A 1 59 ? -7.621 5.362 -5.872 1.00 72.21 59 VAL A N 19
ATOM 23271 C CA . VAL A 1 59 ? -8.390 5.492 -4.630 1.00 52.33 59 VAL A CA 19
ATOM 23272 C C . VAL A 1 59 ? -9.886 5.335 -4.931 1.00 63.30 59 VAL A C 19
ATOM 23273 O O . VAL A 1 59 ? -10.514 6.231 -5.496 1.00 3.25 59 VAL A O 19
ATOM 23286 N N . ARG A 1 60 ? -10.442 4.183 -4.568 1.00 61.01 60 ARG A N 19
ATOM 23287 C CA . ARG A 1 60 ? -11.821 3.829 -4.926 1.00 20.13 60 ARG A CA 19
ATOM 23288 C C . ARG A 1 60 ? -12.781 4.054 -3.740 1.00 32.35 60 ARG A C 19
ATOM 23289 O O . ARG A 1 60 ? -12.895 3.195 -2.865 1.00 63.43 60 ARG A O 19
ATOM 23310 N N . PRO A 1 61 ? -13.496 5.200 -3.702 1.00 10.31 61 PRO A N 19
ATOM 23311 C CA . PRO A 1 61 ? -14.387 5.552 -2.572 1.00 61.42 61 PRO A CA 19
ATOM 23312 C C . PRO A 1 61 ? -15.543 4.555 -2.396 1.00 43.13 61 PRO A C 19
ATOM 23313 O O . PRO A 1 61 ? -15.815 4.080 -1.291 1.00 21.33 61 PRO A O 19
ATOM 23324 N N . GLU A 1 62 ? -16.201 4.235 -3.506 1.00 32.11 62 GLU A N 19
ATOM 23325 C CA . GLU A 1 62 ? -17.351 3.319 -3.516 1.00 63.34 62 GLU A CA 19
ATOM 23326 C C . GLU A 1 62 ? -17.015 1.936 -2.917 1.00 43.14 62 GLU A C 19
ATOM 23327 O O . GLU A 1 62 ? -17.884 1.270 -2.348 1.00 12.25 62 GLU A O 19
ATOM 23339 N N . LYS A 1 63 ? -15.758 1.505 -3.053 1.00 13.33 63 LYS A N 19
ATOM 23340 C CA . LYS A 1 63 ? -15.322 0.202 -2.525 1.00 70.22 63 LYS A CA 19
ATOM 23341 C C . LYS A 1 63 ? -14.402 0.359 -1.300 1.00 11.12 63 LYS A C 19
ATOM 23342 O O . LYS A 1 63 ? -14.106 -0.619 -0.612 1.00 45.20 63 LYS A O 19
ATOM 23361 N N . ARG A 1 64 ? -13.956 1.592 -1.037 1.00 60.23 64 ARG A N 19
ATOM 23362 C CA . ARG A 1 64 ? -13.006 1.878 0.051 1.00 52.33 64 ARG A CA 19
ATOM 23363 C C . ARG A 1 64 ? -11.711 1.062 -0.086 1.00 51.01 64 ARG A C 19
ATOM 23364 O O . ARG A 1 64 ? -11.132 0.605 0.903 1.00 15.02 64 ARG A O 19
ATOM 23385 N N . GLU A 1 65 ? -11.250 0.911 -1.330 1.00 51.34 65 GLU A N 19
ATOM 23386 C CA . GLU A 1 65 ? -9.998 0.204 -1.632 1.00 45.35 65 GLU A CA 19
ATOM 23387 C C . GLU A 1 65 ? -8.985 1.151 -2.295 1.00 24.01 65 GLU A C 19
ATOM 23388 O O . GLU A 1 65 ? -9.332 1.897 -3.212 1.00 11.30 65 GLU A O 19
ATOM 23400 N N . ILE A 1 66 ? -7.739 1.122 -1.832 1.00 65.21 66 ILE A N 19
ATOM 23401 C CA . ILE A 1 66 ? -6.674 1.943 -2.423 1.00 61.43 66 ILE A CA 19
ATOM 23402 C C . ILE A 1 66 ? -5.504 1.064 -2.892 1.00 71.01 66 ILE A C 19
ATOM 23403 O O . ILE A 1 66 ? -4.882 0.370 -2.088 1.00 12.54 66 ILE A O 19
ATOM 23419 N N . ASP A 1 67 ? -5.211 1.096 -4.188 1.00 5.34 67 ASP A N 19
ATOM 23420 C CA . ASP A 1 67 ? -4.105 0.309 -4.754 1.00 31.31 67 ASP A CA 19
ATOM 23421 C C . ASP A 1 67 ? -2.770 1.064 -4.629 1.00 32.11 67 ASP A C 19
ATOM 23422 O O . ASP A 1 67 ? -2.695 2.254 -4.921 1.00 71.44 67 ASP A O 19
ATOM 23431 N N . PHE A 1 68 ? -1.720 0.371 -4.185 1.00 64.31 68 PHE A N 19
ATOM 23432 C CA . PHE A 1 68 ? -0.392 0.986 -4.034 1.00 12.11 68 PHE A CA 19
ATOM 23433 C C . PHE A 1 68 ? 0.633 0.398 -5.012 1.00 12.11 68 PHE A C 19
ATOM 23434 O O . PHE A 1 68 ? 0.525 -0.752 -5.438 1.00 51.25 68 PHE A O 19
ATOM 23451 N N . LYS A 1 69 ? 1.631 1.207 -5.355 1.00 51.41 69 LYS A N 19
ATOM 23452 C CA . LYS A 1 69 ? 2.760 0.774 -6.190 1.00 23.23 69 LYS A CA 19
ATOM 23453 C C . LYS A 1 69 ? 4.084 1.250 -5.575 1.00 13.50 69 LYS A C 19
ATOM 23454 O O . LYS A 1 69 ? 4.134 2.309 -4.949 1.00 71.44 69 LYS A O 19
ATOM 23473 N N . TYR A 1 70 ? 5.157 0.488 -5.760 1.00 61.23 70 TYR A N 19
ATOM 23474 C CA . TYR A 1 70 ? 6.468 0.911 -5.265 1.00 55.20 70 TYR A CA 19
ATOM 23475 C C . TYR A 1 70 ? 7.178 1.774 -6.314 1.00 43.53 70 TYR A C 19
ATOM 23476 O O . TYR A 1 70 ? 7.373 1.360 -7.456 1.00 12.14 70 TYR A O 19
ATOM 23494 N N . ILE A 1 71 ? 7.557 2.976 -5.913 1.00 70.45 71 ILE A N 19
ATOM 23495 C CA . ILE A 1 71 ? 8.226 3.921 -6.807 1.00 42.44 71 ILE A CA 19
ATOM 23496 C C . ILE A 1 71 ? 9.721 4.053 -6.467 1.00 44.01 71 ILE A C 19
ATOM 23497 O O . ILE A 1 71 ? 10.089 4.329 -5.322 1.00 71.33 71 ILE A O 19
ATOM 23513 N N . PRO A 1 72 ? 10.612 3.842 -7.458 1.00 41.13 72 PRO A N 19
ATOM 23514 C CA . PRO A 1 72 ? 12.062 3.952 -7.244 1.00 11.04 72 PRO A CA 19
ATOM 23515 C C . PRO A 1 72 ? 12.512 5.404 -6.994 1.00 34.14 72 PRO A C 19
ATOM 23516 O O . PRO A 1 72 ? 12.915 6.115 -7.917 1.00 45.24 72 PRO A O 19
ATOM 23527 N N . LEU A 1 73 ? 12.398 5.846 -5.741 1.00 72.43 73 LEU A N 19
ATOM 23528 C CA . LEU A 1 73 ? 12.849 7.185 -5.346 1.00 41.22 73 LEU A CA 19
ATOM 23529 C C . LEU A 1 73 ? 14.352 7.370 -5.622 1.00 24.31 73 LEU A C 19
ATOM 23530 O O . LEU A 1 73 ? 15.204 6.731 -4.997 1.00 52.44 73 LEU A O 19
ATOM 23546 N N . GLU A 1 74 ? 14.665 8.241 -6.577 1.00 32.54 74 GLU A N 19
ATOM 23547 C CA . GLU A 1 74 ? 16.052 8.490 -6.992 1.00 33.53 74 GLU A CA 19
ATOM 23548 C C . GLU A 1 74 ? 16.804 9.407 -5.998 1.00 1.10 74 GLU A C 19
ATOM 23549 O O . GLU A 1 74 ? 17.727 8.917 -5.305 1.00 37.86 74 GLU A O 19
ATOM 23561 N N . MET A 1 1 ? -6.230 14.730 6.364 1.00 50.33 1 MET A N 20
ATOM 23562 C CA . MET A 1 1 ? -5.582 13.943 5.277 1.00 65.41 1 MET A CA 20
ATOM 23563 C C . MET A 1 1 ? -6.623 13.251 4.382 1.00 14.30 1 MET A C 20
ATOM 23564 O O . MET A 1 1 ? -7.638 12.753 4.868 1.00 1.14 1 MET A O 20
ATOM 23580 N N . ASP A 1 2 ? -6.363 13.232 3.074 1.00 62.41 2 ASP A N 20
ATOM 23581 C CA . ASP A 1 2 ? -7.200 12.492 2.121 1.00 41.53 2 ASP A CA 20
ATOM 23582 C C . ASP A 1 2 ? -6.353 11.972 0.947 1.00 42.13 2 ASP A C 20
ATOM 23583 O O . ASP A 1 2 ? -5.502 12.690 0.416 1.00 42.53 2 ASP A O 20
ATOM 23592 N N . VAL A 1 3 ? -6.588 10.724 0.549 1.00 43.33 3 VAL A N 20
ATOM 23593 C CA . VAL A 1 3 ? -5.783 10.081 -0.495 1.00 44.22 3 VAL A CA 20
ATOM 23594 C C . VAL A 1 3 ? -6.352 10.327 -1.901 1.00 63.33 3 VAL A C 20
ATOM 23595 O O . VAL A 1 3 ? -7.557 10.197 -2.137 1.00 10.33 3 VAL A O 20
ATOM 23608 N N . GLU A 1 4 ? -5.466 10.680 -2.828 1.00 62.22 4 GLU A N 20
ATOM 23609 C CA . GLU A 1 4 ? -5.843 10.944 -4.221 1.00 1.22 4 GLU A CA 20
ATOM 23610 C C . GLU A 1 4 ? -5.020 10.077 -5.195 1.00 41.10 4 GLU A C 20
ATOM 23611 O O . GLU A 1 4 ? -3.850 9.779 -4.941 1.00 63.21 4 GLU A O 20
ATOM 23623 N N . PRO A 1 5 ? -5.620 9.665 -6.330 1.00 52.33 5 PRO A N 20
ATOM 23624 C CA . PRO A 1 5 ? -4.929 8.831 -7.331 1.00 30.13 5 PRO A CA 20
ATOM 23625 C C . PRO A 1 5 ? -3.731 9.549 -7.984 1.00 14.51 5 PRO A C 20
ATOM 23626 O O . PRO A 1 5 ? -3.862 10.659 -8.503 1.00 42.15 5 PRO A O 20
ATOM 23637 N N . GLY A 1 6 ? -2.563 8.911 -7.939 1.00 61.51 6 GLY A N 20
ATOM 23638 C CA . GLY A 1 6 ? -1.362 9.472 -8.552 1.00 72.00 6 GLY A CA 20
ATOM 23639 C C . GLY A 1 6 ? -0.457 10.205 -7.563 1.00 53.40 6 GLY A C 20
ATOM 23640 O O . GLY A 1 6 ? 0.629 10.659 -7.930 1.00 25.01 6 GLY A O 20
ATOM 23644 N N . LYS A 1 7 ? -0.894 10.325 -6.310 1.00 5.22 7 LYS A N 20
ATOM 23645 C CA . LYS A 1 7 ? -0.124 11.045 -5.284 1.00 43.33 7 LYS A CA 20
ATOM 23646 C C . LYS A 1 7 ? 0.880 10.130 -4.561 1.00 12.15 7 LYS A C 20
ATOM 23647 O O . LYS A 1 7 ? 0.703 8.910 -4.499 1.00 61.44 7 LYS A O 20
ATOM 23666 N N . PHE A 1 8 ? 1.926 10.744 -4.008 1.00 24.22 8 PHE A N 20
ATOM 23667 C CA . PHE A 1 8 ? 2.994 10.021 -3.300 1.00 74.25 8 PHE A CA 20
ATOM 23668 C C . PHE A 1 8 ? 2.751 10.027 -1.778 1.00 53.24 8 PHE A C 20
ATOM 23669 O O . PHE A 1 8 ? 2.468 11.076 -1.194 1.00 15.41 8 PHE A O 20
ATOM 23686 N N . TYR A 1 9 ? 2.872 8.863 -1.136 1.00 61.52 9 TYR A N 20
ATOM 23687 C CA . TYR A 1 9 ? 2.641 8.747 0.316 1.00 53.13 9 TYR A CA 20
ATOM 23688 C C . TYR A 1 9 ? 3.664 7.816 0.994 1.00 24.41 9 TYR A C 20
ATOM 23689 O O . TYR A 1 9 ? 4.337 7.020 0.338 1.00 41.20 9 TYR A O 20
ATOM 23707 N N . LYS A 1 10 ? 3.770 7.926 2.319 1.00 1.15 10 LYS A N 20
ATOM 23708 C CA . LYS A 1 10 ? 4.538 6.969 3.129 1.00 44.01 10 LYS A CA 20
ATOM 23709 C C . LYS A 1 10 ? 3.616 6.285 4.150 1.00 33.43 10 LYS A C 20
ATOM 23710 O O . LYS A 1 10 ? 2.876 6.955 4.876 1.00 24.23 10 LYS A O 20
ATOM 23729 N N . GLY A 1 11 ? 3.658 4.957 4.204 1.00 0.23 11 GLY A N 20
ATOM 23730 C CA . GLY A 1 11 ? 2.798 4.218 5.121 1.00 13.01 11 GLY A CA 20
ATOM 23731 C C . GLY A 1 11 ? 3.485 3.018 5.759 1.00 31.33 11 GLY A C 20
ATOM 23732 O O . GLY A 1 11 ? 4.622 2.687 5.423 1.00 2.01 11 GLY A O 20
ATOM 23736 N N . VAL A 1 12 ? 2.785 2.357 6.677 1.00 44.03 12 VAL A N 20
ATOM 23737 C CA . VAL A 1 12 ? 3.342 1.210 7.398 1.00 22.02 12 VAL A CA 20
ATOM 23738 C C . VAL A 1 12 ? 2.619 -0.105 7.041 1.00 24.43 12 VAL A C 20
ATOM 23739 O O . VAL A 1 12 ? 1.388 -0.150 6.954 1.00 12.54 12 VAL A O 20
ATOM 23752 N N . VAL A 1 13 ? 3.398 -1.168 6.831 1.00 5.03 13 VAL A N 20
ATOM 23753 C CA . VAL A 1 13 ? 2.847 -2.497 6.536 1.00 42.20 13 VAL A CA 20
ATOM 23754 C C . VAL A 1 13 ? 2.235 -3.136 7.792 1.00 44.54 13 VAL A C 20
ATOM 23755 O O . VAL A 1 13 ? 2.923 -3.343 8.792 1.00 42.41 13 VAL A O 20
ATOM 23768 N N . THR A 1 14 ? 0.943 -3.453 7.727 1.00 43.43 14 THR A N 20
ATOM 23769 C CA . THR A 1 14 ? 0.226 -4.034 8.872 1.00 63.11 14 THR A CA 20
ATOM 23770 C C . THR A 1 14 ? 0.229 -5.569 8.839 1.00 72.41 14 THR A C 20
ATOM 23771 O O . THR A 1 14 ? 0.639 -6.215 9.802 1.00 23.11 14 THR A O 20
ATOM 23782 N N . ARG A 1 15 ? -0.243 -6.152 7.738 1.00 33.20 15 ARG A N 20
ATOM 23783 C CA . ARG A 1 15 ? -0.253 -7.614 7.584 1.00 42.13 15 ARG A CA 20
ATOM 23784 C C . ARG A 1 15 ? 0.107 -8.037 6.148 1.00 25.21 15 ARG A C 20
ATOM 23785 O O . ARG A 1 15 ? -0.204 -7.332 5.182 1.00 3.01 15 ARG A O 20
ATOM 23806 N N . ILE A 1 16 ? 0.756 -9.195 6.019 1.00 4.41 16 ILE A N 20
ATOM 23807 C CA . ILE A 1 16 ? 1.179 -9.717 4.713 1.00 60.01 16 ILE A CA 20
ATOM 23808 C C . ILE A 1 16 ? 0.204 -10.785 4.190 1.00 1.33 16 ILE A C 20
ATOM 23809 O O . ILE A 1 16 ? 0.153 -11.904 4.711 1.00 71.44 16 ILE A O 20
ATOM 23825 N N . GLU A 1 17 ? -0.573 -10.428 3.171 1.00 43.13 17 GLU A N 20
ATOM 23826 C CA . GLU A 1 17 ? -1.452 -11.382 2.487 1.00 14.40 17 GLU A CA 20
ATOM 23827 C C . GLU A 1 17 ? -0.778 -11.919 1.219 1.00 71.11 17 GLU A C 20
ATOM 23828 O O . GLU A 1 17 ? 0.087 -11.265 0.637 1.00 54.10 17 GLU A O 20
ATOM 23840 N N . LYS A 1 18 ? -1.195 -13.102 0.778 1.00 24.35 18 LYS A N 20
ATOM 23841 C CA . LYS A 1 18 ? -0.593 -13.745 -0.402 1.00 52.14 18 LYS A CA 20
ATOM 23842 C C . LYS A 1 18 ? -0.924 -12.996 -1.706 1.00 12.03 18 LYS A C 20
ATOM 23843 O O . LYS A 1 18 ? -0.397 -13.321 -2.772 1.00 1.34 18 LYS A O 20
ATOM 23862 N N . TYR A 1 19 ? -1.804 -11.998 -1.618 1.00 53.15 19 TYR A N 20
ATOM 23863 C CA . TYR A 1 19 ? -2.147 -11.158 -2.775 1.00 42.42 19 TYR A CA 20
ATOM 23864 C C . TYR A 1 19 ? -1.679 -9.703 -2.583 1.00 32.24 19 TYR A C 20
ATOM 23865 O O . TYR A 1 19 ? -1.969 -8.834 -3.407 1.00 61.42 19 TYR A O 20
ATOM 23883 N N . GLY A 1 20 ? -0.950 -9.441 -1.495 1.00 2.33 20 GLY A N 20
ATOM 23884 C CA . GLY A 1 20 ? -0.448 -8.095 -1.230 1.00 51.41 20 GLY A CA 20
ATOM 23885 C C . GLY A 1 20 ? -0.374 -7.754 0.257 1.00 23.10 20 GLY A C 20
ATOM 23886 O O . GLY A 1 20 ? -0.901 -8.477 1.101 1.00 71.53 20 GLY A O 20
ATOM 23890 N N . ALA A 1 21 ? 0.286 -6.645 0.575 1.00 73.41 21 ALA A N 20
ATOM 23891 C CA . ALA A 1 21 ? 0.421 -6.184 1.960 1.00 62.52 21 ALA A CA 20
ATOM 23892 C C . ALA A 1 21 ? -0.455 -4.949 2.224 1.00 42.22 21 ALA A C 20
ATOM 23893 O O . ALA A 1 21 ? -0.373 -3.955 1.499 1.00 21.11 21 ALA A O 20
ATOM 23900 N N . PHE A 1 22 ? -1.292 -5.015 3.258 1.00 35.42 22 PHE A N 20
ATOM 23901 C CA . PHE A 1 22 ? -2.155 -3.884 3.622 1.00 1.23 22 PHE A CA 20
ATOM 23902 C C . PHE A 1 22 ? -1.379 -2.818 4.403 1.00 24.04 22 PHE A C 20
ATOM 23903 O O . PHE A 1 22 ? -0.839 -3.082 5.480 1.00 1.00 22 PHE A O 20
ATOM 23920 N N . ILE A 1 23 ? -1.338 -1.610 3.851 1.00 35.12 23 ILE A N 20
ATOM 23921 C CA . ILE A 1 23 ? -0.547 -0.513 4.414 1.00 14.20 23 ILE A CA 20
ATOM 23922 C C . ILE A 1 23 ? -1.434 0.642 4.908 1.00 70.43 23 ILE A C 20
ATOM 23923 O O . ILE A 1 23 ? -2.354 1.080 4.212 1.00 74.04 23 ILE A O 20
ATOM 23939 N N . ASN A 1 24 ? -1.155 1.126 6.118 1.00 12.22 24 ASN A N 20
ATOM 23940 C CA . ASN A 1 24 ? -1.852 2.295 6.669 1.00 4.15 24 ASN A CA 20
ATOM 23941 C C . ASN A 1 24 ? -1.081 3.587 6.367 1.00 21.40 24 ASN A C 20
ATOM 23942 O O . ASN A 1 24 ? 0.087 3.722 6.737 1.00 22.04 24 ASN A O 20
ATOM 23953 N N . LEU A 1 25 ? -1.736 4.529 5.691 1.00 45.34 25 LEU A N 20
ATOM 23954 C CA . LEU A 1 25 ? -1.156 5.859 5.451 1.00 42.15 25 LEU A CA 20
ATOM 23955 C C . LEU A 1 25 ? -1.539 6.817 6.584 1.00 20.15 25 LEU A C 20
ATOM 23956 O O . LEU A 1 25 ? -0.892 7.841 6.802 1.00 71.33 25 LEU A O 20
ATOM 23972 N N . ASN A 1 26 ? -2.607 6.464 7.293 1.00 72.42 26 ASN A N 20
ATOM 23973 C CA . ASN A 1 26 ? -3.142 7.280 8.383 1.00 5.53 26 ASN A CA 20
ATOM 23974 C C . ASN A 1 26 ? -4.099 6.435 9.237 1.00 55.12 26 ASN A C 20
ATOM 23975 O O . ASN A 1 26 ? -4.579 5.394 8.787 1.00 53.12 26 ASN A O 20
ATOM 23986 N N . GLU A 1 27 ? -4.371 6.881 10.459 1.00 62.42 27 GLU A N 20
ATOM 23987 C CA . GLU A 1 27 ? -5.299 6.182 11.362 1.00 42.21 27 GLU A CA 20
ATOM 23988 C C . GLU A 1 27 ? -6.618 5.800 10.659 1.00 41.24 27 GLU A C 20
ATOM 23989 O O . GLU A 1 27 ? -7.152 4.709 10.858 1.00 11.24 27 GLU A O 20
ATOM 24001 N N . GLN A 1 28 ? -7.135 6.707 9.832 1.00 40.13 28 GLN A N 20
ATOM 24002 C CA . GLN A 1 28 ? -8.409 6.488 9.131 1.00 30.31 28 GLN A CA 20
ATOM 24003 C C . GLN A 1 28 ? -8.206 6.053 7.663 1.00 45.24 28 GLN A C 20
ATOM 24004 O O . GLN A 1 28 ? -9.166 6.003 6.891 1.00 44.42 28 GLN A O 20
ATOM 24018 N N . VAL A 1 29 ? -6.968 5.723 7.283 1.00 25.52 29 VAL A N 20
ATOM 24019 C CA . VAL A 1 29 ? -6.649 5.387 5.882 1.00 14.15 29 VAL A CA 20
ATOM 24020 C C . VAL A 1 29 ? -5.833 4.083 5.756 1.00 71.34 29 VAL A C 20
ATOM 24021 O O . VAL A 1 29 ? -4.711 3.985 6.258 1.00 53.42 29 VAL A O 20
ATOM 24034 N N . ARG A 1 30 ? -6.398 3.101 5.050 1.00 32.13 30 ARG A N 20
ATOM 24035 C CA . ARG A 1 30 ? -5.716 1.825 4.787 1.00 72.33 30 ARG A CA 20
ATOM 24036 C C . ARG A 1 30 ? -5.879 1.406 3.314 1.00 72.20 30 ARG A C 20
ATOM 24037 O O . ARG A 1 30 ? -6.960 1.539 2.738 1.00 1.01 30 ARG A O 20
ATOM 24058 N N . GLY A 1 31 ? -4.810 0.886 2.716 1.00 30.44 31 GLY A N 20
ATOM 24059 C CA . GLY A 1 31 ? -4.863 0.423 1.331 1.00 62.23 31 GLY A CA 20
ATOM 24060 C C . GLY A 1 31 ? -4.120 -0.893 1.111 1.00 51.24 31 GLY A C 20
ATOM 24061 O O . GLY A 1 31 ? -3.628 -1.507 2.060 1.00 14.13 31 GLY A O 20
ATOM 24065 N N . LEU A 1 32 ? -4.021 -1.322 -0.148 1.00 34.55 32 LEU A N 20
ATOM 24066 C CA . LEU A 1 32 ? -3.392 -2.606 -0.490 1.00 21.13 32 LEU A CA 20
ATOM 24067 C C . LEU A 1 32 ? -2.230 -2.433 -1.484 1.00 5.12 32 LEU A C 20
ATOM 24068 O O . LEU A 1 32 ? -2.398 -1.870 -2.566 1.00 4.30 32 LEU A O 20
ATOM 24084 N N . LEU A 1 33 ? -1.053 -2.925 -1.109 1.00 54.11 33 LEU A N 20
ATOM 24085 C CA . LEU A 1 33 ? 0.115 -2.928 -1.997 1.00 5.44 33 LEU A CA 20
ATOM 24086 C C . LEU A 1 33 ? 0.371 -4.340 -2.549 1.00 31.43 33 LEU A C 20
ATOM 24087 O O . LEU A 1 33 ? 0.722 -5.254 -1.802 1.00 73.21 33 LEU A O 20
ATOM 24103 N N . ARG A 1 34 ? 0.197 -4.513 -3.859 1.00 71.23 34 ARG A N 20
ATOM 24104 C CA . ARG A 1 34 ? 0.357 -5.827 -4.495 1.00 51.53 34 ARG A CA 20
ATOM 24105 C C . ARG A 1 34 ? 1.811 -6.076 -4.936 1.00 22.25 34 ARG A C 20
ATOM 24106 O O . ARG A 1 34 ? 2.495 -5.166 -5.406 1.00 13.00 34 ARG A O 20
ATOM 24127 N N . PRO A 1 35 ? 2.294 -7.331 -4.801 1.00 2.25 35 PRO A N 20
ATOM 24128 C CA . PRO A 1 35 ? 3.701 -7.685 -5.077 1.00 25.42 35 PRO A CA 20
ATOM 24129 C C . PRO A 1 35 ? 4.113 -7.450 -6.537 1.00 74.22 35 PRO A C 20
ATOM 24130 O O . PRO A 1 35 ? 5.267 -7.130 -6.823 1.00 2.42 35 PRO A O 20
ATOM 24141 N N . ARG A 1 36 ? 3.169 -7.617 -7.454 1.00 52.04 36 ARG A N 20
ATOM 24142 C CA . ARG A 1 36 ? 3.431 -7.400 -8.879 1.00 50.13 36 ARG A CA 20
ATOM 24143 C C . ARG A 1 36 ? 3.753 -5.926 -9.172 1.00 4.22 36 ARG A C 20
ATOM 24144 O O . ARG A 1 36 ? 4.481 -5.612 -10.114 1.00 12.30 36 ARG A O 20
ATOM 24165 N N . ASP A 1 37 ? 3.219 -5.031 -8.345 1.00 24.14 37 ASP A N 20
ATOM 24166 C CA . ASP A 1 37 ? 3.439 -3.591 -8.502 1.00 14.15 37 ASP A CA 20
ATOM 24167 C C . ASP A 1 37 ? 4.674 -3.121 -7.708 1.00 32.24 37 ASP A C 20
ATOM 24168 O O . ASP A 1 37 ? 4.905 -1.923 -7.531 1.00 32.31 37 ASP A O 20
ATOM 24177 N N . MET A 1 38 ? 5.466 -4.085 -7.237 1.00 43.22 38 MET A N 20
ATOM 24178 C CA . MET A 1 38 ? 6.740 -3.803 -6.565 1.00 31.41 38 MET A CA 20
ATOM 24179 C C . MET A 1 38 ? 7.889 -3.635 -7.573 1.00 30.03 38 MET A C 20
ATOM 24180 O O . MET A 1 38 ? 7.785 -4.050 -8.730 1.00 40.35 38 MET A O 20
ATOM 24194 N N . ILE A 1 39 ? 8.987 -3.028 -7.121 1.00 32.21 39 ILE A N 20
ATOM 24195 C CA . ILE A 1 39 ? 10.202 -2.897 -7.940 1.00 52.24 39 ILE A CA 20
ATOM 24196 C C . ILE A 1 39 ? 11.346 -3.763 -7.378 1.00 14.12 39 ILE A C 20
ATOM 24197 O O . ILE A 1 39 ? 11.894 -4.618 -8.074 1.00 2.20 39 ILE A O 20
ATOM 24213 N N . SER A 1 40 ? 11.697 -3.539 -6.109 1.00 71.33 40 SER A N 20
ATOM 24214 C CA . SER A 1 40 ? 12.805 -4.270 -5.460 1.00 31.41 40 SER A CA 20
ATOM 24215 C C . SER A 1 40 ? 12.307 -5.223 -4.361 1.00 35.11 40 SER A C 20
ATOM 24216 O O . SER A 1 40 ? 12.767 -6.363 -4.253 1.00 63.41 40 SER A O 20
ATOM 24224 N N . LEU A 1 41 ? 11.356 -4.756 -3.554 1.00 21.15 41 LEU A N 20
ATOM 24225 C CA . LEU A 1 41 ? 10.855 -5.526 -2.408 1.00 62.00 41 LEU A CA 20
ATOM 24226 C C . LEU A 1 41 ? 9.825 -6.595 -2.815 1.00 3.35 41 LEU A C 20
ATOM 24227 O O . LEU A 1 41 ? 8.966 -6.360 -3.655 1.00 22.50 41 LEU A O 20
ATOM 24243 N N . ARG A 1 42 ? 9.941 -7.781 -2.220 1.00 45.30 42 ARG A N 20
ATOM 24244 C CA . ARG A 1 42 ? 8.954 -8.856 -2.398 1.00 2.43 42 ARG A CA 20
ATOM 24245 C C . ARG A 1 42 ? 8.259 -9.176 -1.063 1.00 72.25 42 ARG A C 20
ATOM 24246 O O . ARG A 1 42 ? 8.856 -9.008 0.001 1.00 14.23 42 ARG A O 20
ATOM 24267 N N . LEU A 1 43 ? 7.009 -9.653 -1.118 1.00 32.22 43 LEU A N 20
ATOM 24268 C CA . LEU A 1 43 ? 6.252 -10.002 0.102 1.00 23.41 43 LEU A CA 20
ATOM 24269 C C . LEU A 1 43 ? 7.048 -10.953 1.011 1.00 13.53 43 LEU A C 20
ATOM 24270 O O . LEU A 1 43 ? 6.983 -10.861 2.236 1.00 63.24 43 LEU A O 20
ATOM 24286 N N . GLU A 1 44 ? 7.816 -11.843 0.386 1.00 31.34 44 GLU A N 20
ATOM 24287 C CA . GLU A 1 44 ? 8.625 -12.838 1.101 1.00 63.34 44 GLU A CA 20
ATOM 24288 C C . GLU A 1 44 ? 9.613 -12.196 2.095 1.00 42.41 44 GLU A C 20
ATOM 24289 O O . GLU A 1 44 ? 10.092 -12.861 3.018 1.00 4.12 44 GLU A O 20
ATOM 24301 N N . ASN A 1 45 ? 9.916 -10.909 1.902 1.00 41.33 45 ASN A N 20
ATOM 24302 C CA . ASN A 1 45 ? 10.923 -10.212 2.721 1.00 12.30 45 ASN A CA 20
ATOM 24303 C C . ASN A 1 45 ? 10.307 -9.114 3.609 1.00 30.32 45 ASN A C 20
ATOM 24304 O O . ASN A 1 45 ? 11.009 -8.500 4.418 1.00 13.43 45 ASN A O 20
ATOM 24315 N N . LEU A 1 46 ? 9.011 -8.858 3.456 1.00 10.24 46 LEU A N 20
ATOM 24316 C CA . LEU A 1 46 ? 8.355 -7.759 4.178 1.00 24.34 46 LEU A CA 20
ATOM 24317 C C . LEU A 1 46 ? 7.955 -8.168 5.603 1.00 41.11 46 LEU A C 20
ATOM 24318 O O . LEU A 1 46 ? 7.587 -9.318 5.856 1.00 12.24 46 LEU A O 20
ATOM 24334 N N . ASN A 1 47 ? 8.023 -7.212 6.530 1.00 32.11 47 ASN A N 20
ATOM 24335 C CA . ASN A 1 47 ? 7.722 -7.463 7.945 1.00 11.34 47 ASN A CA 20
ATOM 24336 C C . ASN A 1 47 ? 6.609 -6.533 8.448 1.00 31.34 47 ASN A C 20
ATOM 24337 O O . ASN A 1 47 ? 6.415 -5.428 7.929 1.00 33.04 47 ASN A O 20
ATOM 24348 N N . VAL A 1 48 ? 5.887 -6.979 9.469 1.00 41.35 48 VAL A N 20
ATOM 24349 C CA . VAL A 1 48 ? 4.877 -6.143 10.117 1.00 51.41 48 VAL A CA 20
ATOM 24350 C C . VAL A 1 48 ? 5.542 -4.956 10.831 1.00 15.22 48 VAL A C 20
ATOM 24351 O O . VAL A 1 48 ? 6.273 -5.135 11.806 1.00 71.24 48 VAL A O 20
ATOM 24364 N N . GLY A 1 49 ? 5.290 -3.745 10.341 1.00 60.31 49 GLY A N 20
ATOM 24365 C CA . GLY A 1 49 ? 5.907 -2.555 10.926 1.00 21.21 49 GLY A CA 20
ATOM 24366 C C . GLY A 1 49 ? 6.846 -1.820 9.968 1.00 55.21 49 GLY A C 20
ATOM 24367 O O . GLY A 1 49 ? 7.253 -0.687 10.243 1.00 10.03 49 GLY A O 20
ATOM 24371 N N . ASP A 1 50 ? 7.195 -2.455 8.847 1.00 61.25 50 ASP A N 20
ATOM 24372 C CA . ASP A 1 50 ? 8.035 -1.808 7.831 1.00 11.00 50 ASP A CA 20
ATOM 24373 C C . ASP A 1 50 ? 7.341 -0.579 7.222 1.00 45.10 50 ASP A C 20
ATOM 24374 O O . ASP A 1 50 ? 6.223 -0.667 6.707 1.00 52.21 50 ASP A O 20
ATOM 24383 N N . GLU A 1 51 ? 8.013 0.564 7.293 1.00 51.32 51 GLU A N 20
ATOM 24384 C CA . GLU A 1 51 ? 7.505 1.815 6.724 1.00 54.12 51 GLU A CA 20
ATOM 24385 C C . GLU A 1 51 ? 7.951 1.966 5.262 1.00 14.14 51 GLU A C 20
ATOM 24386 O O . GLU A 1 51 ? 9.126 2.208 4.985 1.00 54.23 51 GLU A O 20
ATOM 24398 N N . ILE A 1 52 ? 7.013 1.820 4.333 1.00 61.02 52 ILE A N 20
ATOM 24399 C CA . ILE A 1 52 ? 7.330 1.857 2.897 1.00 44.11 52 ILE A CA 20
ATOM 24400 C C . ILE A 1 52 ? 6.701 3.075 2.191 1.00 21.33 52 ILE A C 20
ATOM 24401 O O . ILE A 1 52 ? 5.557 3.449 2.460 1.00 33.31 52 ILE A O 20
ATOM 24417 N N . ILE A 1 53 ? 7.468 3.691 1.286 1.00 12.24 53 ILE A N 20
ATOM 24418 C CA . ILE A 1 53 ? 6.969 4.792 0.454 1.00 62.31 53 ILE A CA 20
ATOM 24419 C C . ILE A 1 53 ? 6.249 4.246 -0.790 1.00 71.31 53 ILE A C 20
ATOM 24420 O O . ILE A 1 53 ? 6.843 3.526 -1.596 1.00 21.24 53 ILE A O 20
ATOM 24436 N N . VAL A 1 54 ? 4.975 4.597 -0.946 1.00 52.10 54 VAL A N 20
ATOM 24437 C CA . VAL A 1 54 ? 4.149 4.056 -2.033 1.00 64.21 54 VAL A CA 20
ATOM 24438 C C . VAL A 1 54 ? 3.334 5.145 -2.743 1.00 30.13 54 VAL A C 20
ATOM 24439 O O . VAL A 1 54 ? 3.009 6.184 -2.164 1.00 10.31 54 VAL A O 20
ATOM 24452 N N . GLN A 1 55 ? 3.010 4.897 -4.008 1.00 31.10 55 GLN A N 20
ATOM 24453 C CA . GLN A 1 55 ? 2.151 5.798 -4.782 1.00 13.12 55 GLN A CA 20
ATOM 24454 C C . GLN A 1 55 ? 0.742 5.204 -4.925 1.00 13.13 55 GLN A C 20
ATOM 24455 O O . GLN A 1 55 ? 0.587 4.022 -5.238 1.00 2.20 55 GLN A O 20
ATOM 24469 N N . ALA A 1 56 ? -0.280 6.024 -4.694 1.00 10.11 56 ALA A N 20
ATOM 24470 C CA . ALA A 1 56 ? -1.672 5.571 -4.795 1.00 21.54 56 ALA A CA 20
ATOM 24471 C C . ALA A 1 56 ? -2.098 5.378 -6.260 1.00 71.54 56 ALA A C 20
ATOM 24472 O O . ALA A 1 56 ? -2.305 6.346 -6.986 1.00 21.31 56 ALA A O 20
ATOM 24479 N N . ILE A 1 57 ? -2.225 4.122 -6.689 1.00 51.34 57 ILE A N 20
ATOM 24480 C CA . ILE A 1 57 ? -2.603 3.808 -8.074 1.00 1.04 57 ILE A CA 20
ATOM 24481 C C . ILE A 1 57 ? -4.025 4.301 -8.396 1.00 41.11 57 ILE A C 20
ATOM 24482 O O . ILE A 1 57 ? -4.210 5.248 -9.165 1.00 5.01 57 ILE A O 20
ATOM 24498 N N . ASP A 1 58 ? -5.025 3.651 -7.806 1.00 54.14 58 ASP A N 20
ATOM 24499 C CA . ASP A 1 58 ? -6.427 4.022 -8.009 1.00 52.24 58 ASP A CA 20
ATOM 24500 C C . ASP A 1 58 ? -7.136 4.218 -6.661 1.00 44.11 58 ASP A C 20
ATOM 24501 O O . ASP A 1 58 ? -6.914 3.460 -5.715 1.00 4.13 58 ASP A O 20
ATOM 24510 N N . VAL A 1 59 ? -7.979 5.244 -6.580 1.00 21.04 59 VAL A N 20
ATOM 24511 C CA . VAL A 1 59 ? -8.739 5.534 -5.361 1.00 31.22 59 VAL A CA 20
ATOM 24512 C C . VAL A 1 59 ? -10.236 5.669 -5.674 1.00 2.34 59 VAL A C 20
ATOM 24513 O O . VAL A 1 59 ? -10.673 6.669 -6.245 1.00 12.34 59 VAL A O 20
ATOM 24526 N N . ARG A 1 60 ? -11.016 4.651 -5.320 1.00 11.00 60 ARG A N 20
ATOM 24527 C CA . ARG A 1 60 ? -12.468 4.673 -5.547 1.00 1.32 60 ARG A CA 20
ATOM 24528 C C . ARG A 1 60 ? -13.240 4.560 -4.219 1.00 60.41 60 ARG A C 20
ATOM 24529 O O . ARG A 1 60 ? -13.393 3.462 -3.673 1.00 71.11 60 ARG A O 20
ATOM 24550 N N . PRO A 1 61 ? -13.747 5.695 -3.685 1.00 4.11 61 PRO A N 20
ATOM 24551 C CA . PRO A 1 61 ? -14.499 5.716 -2.414 1.00 4.23 61 PRO A CA 20
ATOM 24552 C C . PRO A 1 61 ? -15.690 4.744 -2.415 1.00 24.52 61 PRO A C 20
ATOM 24553 O O . PRO A 1 61 ? -16.048 4.182 -1.380 1.00 42.32 61 PRO A O 20
ATOM 24564 N N . GLU A 1 62 ? -16.284 4.544 -3.593 1.00 51.45 62 GLU A N 20
ATOM 24565 C CA . GLU A 1 62 ? -17.401 3.606 -3.767 1.00 55.51 62 GLU A CA 20
ATOM 24566 C C . GLU A 1 62 ? -17.006 2.169 -3.368 1.00 22.10 62 GLU A C 20
ATOM 24567 O O . GLU A 1 62 ? -17.823 1.411 -2.841 1.00 33.10 62 GLU A O 20
ATOM 24579 N N . LYS A 1 63 ? -15.749 1.798 -3.636 1.00 35.42 63 LYS A N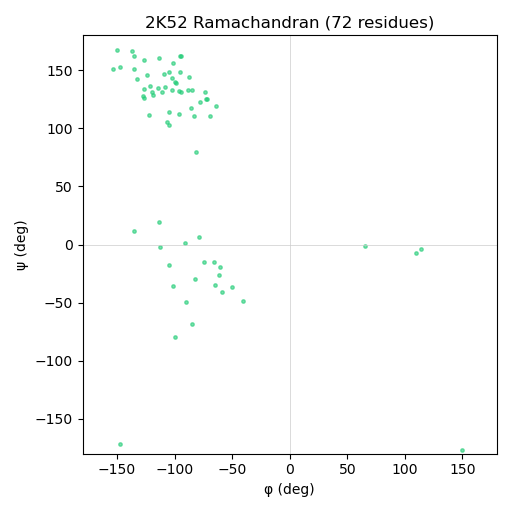 20
ATOM 24580 C CA . LYS A 1 63 ? -15.246 0.456 -3.316 1.00 13.42 63 LYS A CA 20
ATOM 24581 C C . LYS A 1 63 ? -14.563 0.434 -1.940 1.00 14.41 63 LYS A C 20
ATOM 24582 O O . LYS A 1 63 ? -14.367 -0.630 -1.355 1.00 24.23 63 LYS A O 20
ATOM 24601 N N . ARG A 1 64 ? -14.207 1.625 -1.437 1.00 24.24 64 ARG A N 20
ATOM 24602 C CA . ARG A 1 64 ? -13.460 1.771 -0.172 1.00 30.21 64 ARG A CA 20
ATOM 24603 C C . ARG A 1 64 ? -12.054 1.145 -0.277 1.00 63.31 64 ARG A C 20
ATOM 24604 O O . ARG A 1 64 ? -11.409 0.864 0.732 1.00 0.43 64 ARG A O 20
ATOM 24625 N N . GLU A 1 65 ? -11.582 0.952 -1.509 1.00 15.02 65 GLU A N 20
ATOM 24626 C CA . GLU A 1 65 ? -10.294 0.298 -1.762 1.00 12.24 65 GLU A CA 20
ATOM 24627 C C . GLU A 1 65 ? -9.292 1.260 -2.413 1.00 4.53 65 GLU A C 20
ATOM 24628 O O . GLU A 1 65 ? -9.638 2.023 -3.319 1.00 11.23 65 GLU A O 20
ATOM 24640 N N . ILE A 1 66 ? -8.049 1.213 -1.939 1.00 60.43 66 ILE A N 20
ATOM 24641 C CA . ILE A 1 66 ? -6.970 2.042 -2.488 1.00 3.30 66 ILE A CA 20
ATOM 24642 C C . ILE A 1 66 ? -5.745 1.181 -2.835 1.00 14.11 66 ILE A C 20
ATOM 24643 O O . ILE A 1 66 ? -5.148 0.554 -1.958 1.00 34.10 66 ILE A O 20
ATOM 24659 N N . ASP A 1 67 ? -5.378 1.145 -4.113 1.00 54.14 67 ASP A N 20
ATOM 24660 C CA . ASP A 1 67 ? -4.220 0.363 -4.563 1.00 21.44 67 ASP A CA 20
ATOM 24661 C C . ASP A 1 67 ? -2.917 1.168 -4.431 1.00 22.15 67 ASP A C 20
ATOM 24662 O O . ASP A 1 67 ? -2.878 2.362 -4.729 1.00 73.13 67 ASP A O 20
ATOM 24671 N N . PHE A 1 68 ? -1.855 0.508 -3.977 1.00 13.53 68 PHE A N 20
ATOM 24672 C CA . PHE A 1 68 ? -0.538 1.144 -3.855 1.00 33.42 68 PHE A CA 20
ATOM 24673 C C . PHE A 1 68 ? 0.470 0.544 -4.843 1.00 33.30 68 PHE A C 20
ATOM 24674 O O . PHE A 1 68 ? 0.327 -0.596 -5.288 1.00 14.43 68 PHE A O 20
ATOM 24691 N N . LYS A 1 69 ? 1.491 1.326 -5.172 1.00 13.34 69 LYS A N 20
ATOM 24692 C CA . LYS A 1 69 ? 2.570 0.887 -6.064 1.00 2.43 69 LYS A CA 20
ATOM 24693 C C . LYS A 1 69 ? 3.939 1.281 -5.491 1.00 62.43 69 LYS A C 20
ATOM 24694 O O . LYS A 1 69 ? 4.077 2.336 -4.870 1.00 62.30 69 LYS A O 20
ATOM 24713 N N . TYR A 1 70 ? 4.950 0.444 -5.709 1.00 41.24 70 TYR A N 20
ATOM 24714 C CA . TYR A 1 70 ? 6.304 0.744 -5.237 1.00 30.32 70 TYR A CA 20
ATOM 24715 C C . TYR A 1 70 ? 7.054 1.560 -6.298 1.00 74.43 70 TYR A C 20
ATOM 24716 O O . TYR A 1 70 ? 7.203 1.125 -7.438 1.00 41.21 70 TYR A O 20
ATOM 24734 N N . ILE A 1 71 ? 7.518 2.742 -5.915 1.00 2.24 71 ILE A N 20
ATOM 24735 C CA . ILE A 1 71 ? 8.117 3.691 -6.863 1.00 51.25 71 ILE A CA 20
ATOM 24736 C C . ILE A 1 71 ? 9.584 4.019 -6.527 1.00 51.41 71 ILE A C 20
ATOM 24737 O O . ILE A 1 71 ? 9.980 4.010 -5.359 1.00 4.04 71 ILE A O 20
ATOM 24753 N N . PRO A 1 72 ? 10.415 4.300 -7.556 1.00 21.44 72 PRO A N 20
ATOM 24754 C CA . PRO A 1 72 ? 11.790 4.790 -7.359 1.00 61.04 72 PRO A CA 20
ATOM 24755 C C . PRO A 1 72 ? 11.805 6.218 -6.780 1.00 0.33 72 PRO A C 20
ATOM 24756 O O . PRO A 1 72 ? 11.158 7.122 -7.315 1.00 34.34 72 PRO A O 20
ATOM 24767 N N . LEU A 1 73 ? 12.539 6.416 -5.689 1.00 34.40 73 LEU A N 20
ATOM 24768 C CA . LEU A 1 73 ? 12.567 7.711 -5.003 1.00 63.51 73 LEU A CA 20
ATOM 24769 C C . LEU A 1 73 ? 13.434 8.721 -5.776 1.00 11.15 73 LEU A C 20
ATOM 24770 O O . LEU A 1 73 ? 14.660 8.720 -5.660 1.00 72.05 73 LEU A O 20
ATOM 24786 N N . GLU A 1 74 ? 12.787 9.565 -6.583 1.00 51.24 74 GLU A N 20
ATOM 24787 C CA . GLU A 1 74 ? 13.482 10.648 -7.300 1.00 62.51 74 GLU A CA 20
ATOM 24788 C C . GLU A 1 74 ? 12.911 12.027 -6.916 1.00 40.24 74 GLU A C 20
ATOM 24789 O O . GLU A 1 74 ? 13.533 12.724 -6.084 1.00 35.97 74 GLU A O 20
#

Secondary structure (DSSP, 8-state):
----TT-EEEEEEEEEETTEEEEEEETTEEEEE-GGG-SS--GGG--TT-EEEEEEEEEETTTTEEEEEE-S--

Organism: Methanocaldococcus jannaschii (strain ATCC 43067 / DSM 2661 / JAL-1 / JCM 10045 / NBRC 100440) (NCBI:txid243232)

Radius of gyration: 11.04 Å; Cα contacts (8 Å, |Δi|>4): 163; chains: 1; bounding box: 30×28×20 Å

Foldseek 3Di:
DDDDAFDKAKWFFADQDPQFTWTARDPPRIETEGQVLEDPDHSVPDDGGDIAIWGFHDDDVVVSHTYTHHDDDD

Solvent-accessible surface area: 5024 Å² total; per-residue (Å²): 116,116,6,82,86,36,97,108,46,116,5,57,2,45,119,67,40,212,122,0,0,19,0,55,22,49,157,157,24,97,0,32,0,75,42,233,27,10,103,78,61,122,20,155,95,12,90,107,46,53,126,5,55,1,25,3,58,58,44,100,116,141,113,206,77,9,17,0,77,7,18,98,127,124